Protein 3NOY (pdb70)

Radius of gyration: 41.85 Å; Cα contacts (8 Å, |Δi|>4): 3069; chains: 4; bounding box: 72×121×104 Å

Sequence (1401 aa):
MIQKRKTRQIRVGNVKIGGDAPIVVQSMTSTKTHDVEATLNQIKRLYEAGCEIVRVAVPHKEDVEALEEIVKKSPMPVIADIHFAPSYAFLSMEKGVHGIRINPGNIGKEEIVREIVEEAKRRGVAVRIGVNSGSLEKDLLEKYGYPSAEALAESALRWSEKFEKWGFTNYKVSIKGSDVLQNVRANLIFAERTDVPLHIGITEAGMGTKGIIKSSVGIGILLYMGIGDTVRVSLTDDPVVEVETAYEILKSLGLRRRGVEIVACPTCGRIEVDLPKVVKEVQEKLSGVKTPLKVAVMGCVVNAIGEAREADIGLACGRGFAWLFKHGKPIKKVDESEMVDELLKEIQNMIQKRKTRQIRVGNVKIGGDAPIVVQSMTSTKTHDVEATLNQIKRLYEAGCEIVRVAVPHKEDVEALEEIVKKSPMPVIADIHFAPSYAFLSMEKGVHGIRINPGNIGKEEIVREIVEEAKRRGVAVRIGVNSGSLEKDLLEKYGYPSAEALAESALRWSEKFEKWGFTNYKVSIKGSDVLQNVRANLIFAERTDVPLHIGITEAGMGTKGIIKSSVGIGILLYMGIGDTVRVSLTDDPVVEVETAYEILKSLGLRRRGVEIVACPTCGRIEVDLPKVVKEVQEKLSGVKTPLKVAVMGCVVNAIGEAREADIGLACGRGFAWLFKHGKPIKKVDESEMVDELLKEIQNMEMIQKRKTRQIRVGNVKIGGDAPIVVQSMTSTKTHDVEATLNQIKRLYEAGCEIVRVAVPHKEDVEALEEIVKKSPMPVIADIHFAPSYAFLSMEKGVHGIRINPGNIGKEEIVREIVEEAKRRGVAVRIGVNSGSLEKDLLEKYGYPSAEALAESALRWSEKFEKWGFTNYKVSIKGSDVLQNVRANLIFAERTDVPLHIGITEAGMGTKGIIKSSVGIGILLYMGIGDTVRVSLTDDPVVEVETAYEILKSLGLRRRGVEIVACPTCGRIEVDLPKVVKEVQEKLSGVKTPLKVAVMGCVVNAIGEAREADIGLACGRGFAWLFKHGKPIKKVDESEMVDELLKEIQNMEIQKRKTRQIRVGNVKIGGDAPIVVQSMTSTKTHDVEATLNQIKRLYEAGCEIVRVAVPHKEDVEALEEIVKKSPMPVIADIHFAPSYAFLSMEKGVHGIRINPGNIGKEEIVREIVEEAKRRGVAVRIGVNSGSLEKDLLEKYGYPSAEALAESALRWSEKFEKWGFTNYKVSIKGSDVLQNVRANLIFAERTDVPLHIGITEAGMGTKGIIKSSVGIGILLYMGIGDTVRVSLTDDPVVEVETAYEILKSLGLRRRGVEIVACPTCGRIEVDLPKVVKEVQEKLSGVKTPLKVAVMGCVVNAIGEAREADIGLACGRGFAWLFKHGKPIKKVDESEMVDELLKEIQNME

InterPro domains:
  IPR004588 4-hydroxy-3-methylbut-2-en-1-yl diphosphate synthase, bacterial-type [MF_00159] (2-352)
  IPR004588 4-hydroxy-3-methylbut-2-en-1-yl diphosphate synthase, bacterial-type [PTHR30454] (2-248)
  IPR004588 4-hydroxy-3-methylbut-2-en-1-yl diphosphate synthase, bacterial-type [TIGR00612] (4-348)
  IPR011005 Dihydropteroate synthase-like superfamily [G3DSA:3.20.20.20] (1-256)
  IPR016425 4-hydroxy-3-methylbut-2-en-1-yl diphosphate synthase, bacterial [PIRSF004640] (2-353)
  IPR036849 Enolase-like, C-terminal domain superfamily [SSF51604] (17-133)
  IPR045854 Nitrite and sulphite reductase 4Fe-4S domain-like superfamily [G3DSA:3.30.413.10] (257-357)
  IPR045854 Nitrite and sulphite reductase 4Fe-4S domain-like superfamily [SSF56014] (261-347)
  IPR058578 IspG, TIM-barrel domain [PF04551] (7-246)
  IPR058579 IspG, C-terminal domain [PF26540] (261-348)

Structure (mmCIF, N/CA/C/O backbone):
data_3NOY
#
_entry.id   3NOY
#
_cell.length_a   243.700
_cell.length_b   119.010
_cell.length_c   63.820
_cell.angle_alpha   90.00
_cell.angle_beta   95.48
_cell.angle_gamma   90.00
#
_symmetry.space_group_name_H-M   'C 1 2 1'
#
loop_
_entity.id
_entity.type
_entity.pdbx_description
1 polymer '4-hydroxy-3-methylbut-2-en-1-yl diphosphate synthase'
2 non-polymer 'IRON/SULFUR CLUSTER'
3 water water
#
loop_
_atom_site.group_PDB
_atom_site.id
_atom_site.type_symbol
_atom_site.label_atom_id
_atom_site.label_alt_id
_atom_site.label_comp_id
_atom_site.label_asym_id
_atom_site.label_entity_id
_atom_site.label_seq_id
_atom_site.pdbx_PDB_ins_code
_atom_site.Cartn_x
_atom_site.Cartn_y
_atom_site.Cartn_z
_atom_site.occupancy
_atom_site.B_iso_or_equiv
_atom_site.auth_seq_id
_atom_site.auth_comp_id
_atom_site.auth_asym_id
_atom_site.auth_atom_id
_atom_site.pdbx_PDB_model_num
ATOM 1 N N . MET A 1 10 ? -34.427 14.691 44.783 1.00 38.98 1 MET A N 1
ATOM 2 C CA . MET A 1 10 ? -34.897 15.814 45.650 1.00 38.95 1 MET A CA 1
ATOM 3 C C . MET A 1 10 ? -36.282 16.319 45.229 1.00 38.60 1 MET A C 1
ATOM 4 O O . MET A 1 10 ? -37.063 16.782 46.069 1.00 38.67 1 MET A O 1
ATOM 9 N N . ILE A 1 11 ? -36.574 16.237 43.931 1.00 38.00 2 ILE A N 1
ATOM 10 C CA . ILE A 1 11 ? -37.865 16.677 43.398 1.00 37.39 2 ILE A CA 1
ATOM 11 C C . ILE A 1 11 ? -38.923 15.568 43.476 1.00 37.04 2 ILE A C 1
ATOM 12 O O . ILE A 1 11 ? -38.674 14.421 43.094 1.00 36.96 2 ILE A O 1
ATOM 17 N N . GLN A 1 12 ? -40.097 15.937 43.982 1.00 36.55 3 GLN A N 1
ATOM 18 C CA . GLN A 1 12 ? -41.263 15.059 44.048 1.00 36.15 3 GLN A CA 1
ATOM 19 C C . GLN A 1 12 ? -42.051 15.179 42.739 1.00 35.36 3 GLN A C 1
ATOM 20 O O . GLN A 1 12 ? -42.957 16.014 42.625 1.00 35.30 3 GLN A O 1
ATOM 26 N N . LYS A 1 13 ? -41.699 14.348 41.758 1.00 34.28 4 LYS A N 1
ATOM 27 C CA . LYS A 1 13 ? -42.317 14.382 40.431 1.00 33.35 4 LYS A CA 1
ATOM 28 C C . LYS A 1 13 ? -43.835 14.189 40.477 1.00 32.56 4 LYS A C 1
ATOM 29 O O . LYS A 1 13 ? -44.349 13.430 41.300 1.00 32.53 4 LYS A O 1
ATOM 35 N N . ARG A 1 14 ? -44.544 14.882 39.589 1.00 31.57 5 ARG A N 1
ATOM 36 C CA . ARG A 1 14 ? -45.996 14.767 39.493 1.00 30.70 5 ARG A CA 1
ATOM 37 C C . ARG A 1 14 ? -46.361 13.436 38.845 1.00 30.27 5 ARG A C 1
ATOM 38 O O . ARG A 1 14 ? -45.813 13.082 37.798 1.00 30.21 5 ARG A O 1
ATOM 46 N N . LYS A 1 15 ? -47.271 12.693 39.471 1.00 29.78 6 LYS A N 1
ATOM 47 C CA . LYS A 1 15 ? -47.763 11.456 38.871 1.00 29.42 6 LYS A CA 1
ATOM 48 C C . LYS A 1 15 ? -48.570 11.770 37.615 1.00 28.81 6 LYS A C 1
ATOM 49 O O . LYS A 1 15 ? -49.465 12.621 37.623 1.00 28.71 6 LYS A O 1
ATOM 55 N N . THR A 1 16 ? -48.236 11.075 36.537 1.00 28.14 7 THR A N 1
ATOM 56 C CA . THR A 1 16 ? -48.791 11.369 35.229 1.00 27.62 7 THR A CA 1
ATOM 57 C C . THR A 1 16 ? -48.997 10.068 34.461 1.00 27.23 7 THR A C 1
ATOM 58 O O . THR A 1 16 ? -48.177 9.154 34.558 1.00 27.24 7 THR A O 1
ATOM 62 N N . ARG A 1 17 ? -50.108 9.976 33.728 1.00 26.76 8 ARG A N 1
ATOM 63 C CA . ARG A 1 17 ? -50.345 8.853 32.820 1.00 26.39 8 ARG A CA 1
ATOM 64 C C . ARG A 1 17 ? -49.336 8.919 31.678 1.00 26.02 8 ARG A C 1
ATOM 65 O O . ARG A 1 17 ? -48.975 10.007 31.233 1.00 25.89 8 ARG A O 1
ATOM 73 N N . GLN A 1 18 ? -48.873 7.762 31.214 1.00 25.76 9 GLN A N 1
ATOM 74 C CA . GLN A 1 18 ? -47.903 7.733 30.126 1.00 25.53 9 GLN A CA 1
ATOM 75 C C . GLN A 1 18 ? -48.586 7.701 28.765 1.00 25.43 9 GLN A C 1
ATOM 76 O O . GLN A 1 18 ? -49.553 6.970 28.563 1.00 25.27 9 GLN A O 1
ATOM 82 N N . ILE A 1 19 ? -48.077 8.517 27.845 1.00 25.58 10 ILE A N 1
ATOM 83 C CA . ILE A 1 19 ? -48.564 8.551 26.465 1.00 25.68 10 ILE A CA 1
ATOM 84 C C . ILE A 1 19 ? -47.415 8.279 25.497 1.00 26.09 10 ILE A C 1
ATOM 85 O O . ILE A 1 19 ? -46.272 8.099 25.921 1.00 26.13 10 ILE A O 1
ATOM 90 N N . ARG A 1 20 ? -47.719 8.235 24.203 1.00 26.67 11 ARG A N 1
ATOM 91 C CA . ARG A 1 20 ? -46.705 7.950 23.192 1.00 27.21 11 ARG A CA 1
ATOM 92 C C . ARG A 1 20 ? -46.827 8.833 21.958 1.00 27.02 11 ARG A C 1
ATOM 93 O O . ARG A 1 20 ? -47.914 8.990 21.395 1.00 27.05 11 ARG A O 1
ATOM 101 N N . VAL A 1 21 ? -45.702 9.424 21.565 1.00 26.88 12 VAL A N 1
ATOM 102 C CA . VAL A 1 21 ? -45.572 10.077 20.268 1.00 26.77 12 VAL A CA 1
ATOM 103 C C . VAL A 1 21 ? -44.530 9.299 19.470 1.00 26.73 12 VAL A C 1
ATOM 104 O O . VAL A 1 21 ? -43.322 9.455 19.684 1.00 26.73 12 VAL A O 1
ATOM 108 N N . GLY A 1 22 ? -45.008 8.452 18.564 1.00 26.66 13 GLY A N 1
ATOM 109 C CA . GLY A 1 22 ? -44.141 7.551 17.816 1.00 26.66 13 GLY A CA 1
ATOM 110 C C . GLY A 1 22 ? -43.397 6.623 18.757 1.00 26.64 13 GLY A C 1
ATOM 111 O O . GLY A 1 22 ? -44.010 5.895 19.535 1.00 26.86 13 GLY A O 1
ATOM 112 N N . ASN A 1 23 ? -42.071 6.675 18.696 1.00 26.54 14 ASN A N 1
ATOM 113 C CA . ASN A 1 23 ? -41.198 5.841 19.523 1.00 26.45 14 ASN A CA 1
ATOM 114 C C . ASN A 1 23 ? -40.919 6.416 20.917 1.00 26.11 14 ASN A C 1
ATOM 115 O O . ASN A 1 23 ? -40.319 5.745 21.762 1.00 26.24 14 ASN A O 1
ATOM 120 N N . VAL A 1 24 ? -41.363 7.648 21.158 1.00 25.55 15 VAL A N 1
ATOM 121 C CA . VAL A 1 24 ? -40.971 8.385 22.358 1.00 24.99 15 VAL A CA 1
ATOM 122 C C . VAL A 1 24 ? -42.043 8.363 23.447 1.00 24.70 15 VAL A C 1
ATOM 123 O O . VAL A 1 24 ? -43.189 8.759 23.225 1.00 24.56 15 VAL A O 1
ATOM 127 N N . LYS A 1 25 ? -41.649 7.886 24.625 1.00 24.39 16 LYS A N 1
ATOM 128 C CA . LYS A 1 25 ? -42.525 7.858 25.790 1.00 24.03 16 LYS A CA 1
ATOM 129 C C . LYS A 1 25 ? -42.565 9.231 26.445 1.00 23.61 16 LYS A C 1
ATOM 130 O O . LYS A 1 25 ? -41.537 9.902 26.567 1.00 23.43 16 LYS A O 1
ATOM 136 N N . ILE A 1 26 ? -43.763 9.641 26.852 1.00 23.27 17 ILE A N 1
ATOM 137 C CA . ILE A 1 26 ? -43.967 10.903 27.554 1.00 23.01 17 ILE A CA 1
ATOM 138 C C . ILE A 1 26 ? -44.841 10.662 28.776 1.00 23.22 17 ILE A C 1
ATOM 139 O O . ILE A 1 26 ? -45.926 10.077 28.674 1.00 23.18 17 ILE A O 1
ATOM 144 N N . GLY A 1 27 ? -44.356 11.109 29.930 1.00 23.42 18 GLY A N 1
ATOM 145 C CA . GLY A 1 27 ? -45.139 11.079 31.155 1.00 23.74 18 GLY A CA 1
ATOM 146 C C . GLY A 1 27 ? -44.830 9.888 32.033 1.00 24.05 18 GLY A C 1
ATOM 147 O O . GLY A 1 27 ? -44.185 8.931 31.599 1.00 24.01 18 GLY A O 1
ATOM 148 N N . GLY A 1 28 ? -45.300 9.963 33.278 1.00 24.37 19 GLY A N 1
ATOM 149 C CA . GLY A 1 28 ? -45.106 8.910 34.268 1.00 24.53 19 GLY A CA 1
ATOM 150 C C . GLY A 1 28 ? -43.656 8.576 34.544 1.00 24.69 19 GLY A C 1
ATOM 151 O O . GLY A 1 28 ? -42.910 9.383 35.104 1.00 24.88 19 GLY A O 1
ATOM 152 N N . ASP A 1 29 ? -43.270 7.379 34.122 1.00 24.75 20 ASP A N 1
ATOM 153 C CA . ASP A 1 29 ? -41.964 6.800 34.403 1.00 24.72 20 ASP A CA 1
ATOM 154 C C . ASP A 1 29 ? -40.872 7.391 33.516 1.00 24.17 20 ASP A C 1
ATOM 155 O O . ASP A 1 29 ? -39.691 7.385 33.877 1.00 24.32 20 ASP A O 1
ATOM 160 N N . ALA A 1 30 ? -41.274 7.892 32.353 1.00 23.32 21 ALA A N 1
ATOM 161 C CA . ALA A 1 30 ? -40.338 8.330 31.325 1.00 22.54 21 ALA A CA 1
ATOM 162 C C . ALA A 1 30 ? -39.574 9.597 31.715 1.00 21.92 21 ALA A C 1
ATOM 163 O O . ALA A 1 30 ? -40.092 10.431 32.457 1.00 21.88 21 ALA A O 1
ATOM 165 N N . PRO A 1 31 ? -38.329 9.738 31.220 1.00 21.36 22 PRO A N 1
ATOM 166 C CA . PRO A 1 31 ? -37.606 10.995 31.374 1.00 20.89 22 PRO A CA 1
ATOM 167 C C . PRO A 1 31 ? -38.371 12.143 30.719 1.00 20.46 22 PRO A C 1
ATOM 168 O O . PRO A 1 31 ? -39.166 11.915 29.800 1.00 20.38 22 PRO A O 1
ATOM 172 N N . ILE A 1 32 ? -38.131 13.361 31.198 1.00 19.84 23 ILE A N 1
ATOM 173 C CA . ILE A 1 32 ? -38.737 14.554 30.620 1.00 19.21 23 ILE A CA 1
ATOM 174 C C . ILE A 1 32 ? -38.133 14.807 29.236 1.00 18.77 23 ILE A C 1
ATOM 175 O O . ILE A 1 32 ? -36.915 14.866 29.083 1.00 18.70 23 ILE A O 1
ATOM 180 N N . VAL A 1 33 ? -39.001 14.936 28.236 1.00 18.30 24 VAL A N 1
ATOM 181 C CA . VAL A 1 33 ? -38.597 15.004 26.830 1.00 17.76 24 VAL A CA 1
ATOM 182 C C . VAL A 1 33 ? -38.264 16.438 26.393 1.00 17.65 24 VAL A C 1
ATOM 183 O O . VAL A 1 33 ? -38.998 17.383 26.716 1.00 17.52 24 VAL A O 1
ATOM 187 N N . VAL A 1 34 ? -37.157 16.595 25.666 1.00 17.42 25 VAL A N 1
ATOM 188 C CA . VAL A 1 34 ? -36.801 17.891 25.087 1.00 17.49 25 VAL A CA 1
ATOM 189 C C . VAL A 1 34 ? -37.358 18.012 23.671 1.00 17.72 25 VAL A C 1
ATOM 190 O O . VAL A 1 34 ? -37.109 17.155 22.819 1.00 17.85 25 VAL A O 1
ATOM 194 N N . GLN A 1 35 ? -38.113 19.086 23.442 1.00 17.93 26 GLN A N 1
ATOM 195 C CA . GLN A 1 35 ? -38.764 19.352 22.163 1.00 18.26 26 GLN A CA 1
ATOM 196 C C . GLN A 1 35 ? -38.240 20.636 21.531 1.00 18.31 26 GLN A C 1
ATOM 197 O O . GLN A 1 35 ? -37.689 21.499 22.220 1.00 18.43 26 GLN A O 1
ATOM 203 N N . SER A 1 36 ? -38.422 20.755 20.220 1.00 18.36 27 SER A N 1
ATOM 204 C CA . SER A 1 36 ? -38.119 21.986 19.506 1.00 18.56 27 SER A CA 1
ATOM 205 C C . SER A 1 36 ? -39.036 22.188 18.301 1.00 18.82 27 SER A C 1
ATOM 206 O O . SER A 1 36 ? -39.801 21.298 17.927 1.00 18.76 27 SER A O 1
ATOM 209 N N . MET A 1 37 ? -38.957 23.376 17.710 1.00 19.23 28 MET A N 1
ATOM 210 C CA . MET A 1 37 ? -39.738 23.712 16.536 1.00 19.68 28 MET A CA 1
ATOM 211 C C . MET A 1 37 ? -38.819 24.116 15.394 1.00 19.95 28 MET A C 1
ATOM 212 O O . MET A 1 37 ? -37.807 24.791 15.596 1.00 19.97 28 MET A O 1
ATOM 217 N N . THR A 1 38 ? -39.193 23.700 14.190 1.00 20.30 29 THR A N 1
ATOM 218 C CA . THR A 1 38 ? -38.441 24.007 12.987 1.00 20.52 29 THR A CA 1
ATOM 219 C C . THR A 1 38 ? -38.673 25.484 12.611 1.00 20.67 29 THR A C 1
ATOM 220 O O . THR A 1 38 ? -39.792 25.993 12.726 1.00 20.66 29 THR A O 1
ATOM 224 N N . SER A 1 39 ? -37.609 26.176 12.209 1.00 20.90 30 SER A N 1
ATOM 225 C CA . SER A 1 39 ? -37.699 27.607 11.881 1.00 21.17 30 SER A CA 1
ATOM 226 C C . SER A 1 39 ? -37.730 27.851 10.374 1.00 21.49 30 SER A C 1
ATOM 227 O O . SER A 1 39 ? -38.100 28.931 9.917 1.00 21.60 30 SER A O 1
ATOM 230 N N . THR A 1 40 ? -37.331 26.833 9.619 1.00 21.91 31 THR A N 1
ATOM 231 C CA . THR A 1 40 ? -37.354 26.852 8.163 1.00 22.25 31 THR A CA 1
ATOM 232 C C . THR A 1 40 ? -38.788 26.776 7.647 1.00 22.67 31 THR A C 1
ATOM 233 O O . THR A 1 40 ? -39.714 26.479 8.406 1.00 22.83 31 THR A O 1
ATOM 237 N N . LYS A 1 41 ? -38.963 27.059 6.358 1.00 23.17 32 LYS A N 1
ATOM 238 C CA . LYS A 1 41 ? -40.230 26.824 5.674 1.00 23.62 32 LYS A CA 1
ATOM 239 C C . LYS A 1 41 ? -40.408 25.324 5.474 1.00 23.71 32 LYS A C 1
ATOM 240 O O . LYS A 1 41 ? -39.545 24.663 4.890 1.00 23.67 32 LYS A O 1
ATOM 246 N N . THR A 1 42 ? -41.523 24.792 5.966 1.00 23.93 33 THR A N 1
ATOM 247 C CA . THR A 1 42 ? -41.797 23.355 5.902 1.00 24.26 33 THR A CA 1
ATOM 248 C C . THR A 1 42 ? -41.835 22.815 4.470 1.00 24.64 33 THR A C 1
ATOM 249 O O . THR A 1 42 ? -41.322 21.724 4.212 1.00 24.63 33 THR A O 1
ATOM 253 N N . HIS A 1 43 ? -42.421 23.582 3.548 1.00 25.20 34 HIS A N 1
ATOM 254 C CA . HIS A 1 43 ? -42.497 23.179 2.135 1.00 25.79 34 HIS A CA 1
ATOM 255 C C . HIS A 1 43 ? -41.118 22.994 1.483 1.00 26.22 34 HIS A C 1
ATOM 256 O O . HIS A 1 43 ? -40.997 22.346 0.441 1.00 26.17 34 HIS A O 1
ATOM 263 N N . ASP A 1 44 ? -40.096 23.574 2.110 1.00 26.83 35 ASP A N 1
ATOM 264 C CA . ASP A 1 44 ? -38.707 23.350 1.733 1.00 27.53 35 ASP A CA 1
ATOM 265 C C . ASP A 1 44 ? -38.201 22.111 2.473 1.00 27.89 35 ASP A C 1
ATOM 266 O O . ASP A 1 44 ? -37.652 22.204 3.576 1.00 27.90 35 ASP A O 1
ATOM 271 N N . VAL A 1 45 ? -38.404 20.954 1.847 1.00 28.38 36 VAL A N 1
ATOM 272 C CA . VAL A 1 45 ? -38.110 19.647 2.443 1.00 28.85 36 VAL A CA 1
ATOM 273 C C . VAL A 1 45 ? -36.655 19.524 2.893 1.00 29.16 36 VAL A C 1
ATOM 274 O O . VAL A 1 45 ? -36.381 19.166 4.042 1.00 29.23 36 VAL A O 1
ATOM 278 N N . GLU A 1 46 ? -35.735 19.844 1.986 1.00 29.40 37 GLU A N 1
ATOM 279 C CA . GLU A 1 46 ? -34.307 19.667 2.223 1.00 29.58 37 GLU A CA 1
ATOM 280 C C . GLU A 1 46 ? -33.734 20.582 3.304 1.00 29.21 37 GLU A C 1
ATOM 281 O O . GLU A 1 46 ? -32.854 20.168 4.053 1.00 29.39 37 GLU A O 1
ATOM 287 N N . ALA A 1 47 ? -34.232 21.812 3.388 1.00 28.66 38 ALA A N 1
ATOM 288 C CA . ALA A 1 47 ? -33.794 22.747 4.426 1.00 28.13 38 ALA A CA 1
ATOM 289 C C . ALA A 1 47 ? -34.304 22.347 5.812 1.00 27.76 38 ALA A C 1
ATOM 290 O O . ALA A 1 47 ? -33.570 22.443 6.800 1.00 27.79 38 ALA A O 1
ATOM 292 N N . THR A 1 48 ? -35.558 21.899 5.870 1.00 27.19 39 THR A N 1
ATOM 293 C CA . THR A 1 48 ? -36.188 21.455 7.114 1.00 26.61 39 THR A CA 1
ATOM 294 C C . THR A 1 48 ? -35.528 20.182 7.655 1.00 26.29 39 THR A C 1
ATOM 295 O O . THR A 1 48 ? -35.191 20.109 8.839 1.00 26.22 39 THR A O 1
ATOM 299 N N . LEU A 1 49 ? -35.338 19.192 6.784 1.00 25.88 40 LEU A N 1
ATOM 300 C CA . LEU A 1 49 ? -34.657 17.949 7.160 1.00 25.63 40 LEU A CA 1
ATOM 301 C C . LEU A 1 49 ? -33.208 18.164 7.592 1.00 25.54 40 LEU A C 1
ATOM 302 O O . LEU A 1 49 ? -32.697 17.424 8.434 1.00 25.57 40 LEU A O 1
ATOM 307 N N . ASN A 1 50 ? -32.553 19.169 7.016 1.00 25.43 41 ASN A N 1
ATOM 308 C CA . ASN A 1 50 ? -31.207 19.546 7.442 1.00 25.50 41 ASN A CA 1
ATOM 309 C C . ASN A 1 50 ? -31.194 20.137 8.852 1.00 25.55 41 ASN A C 1
ATOM 310 O O . ASN A 1 50 ? -30.229 19.952 9.596 1.00 25.60 41 ASN A O 1
ATOM 315 N N . GLN A 1 51 ? -32.272 20.836 9.208 1.00 25.50 42 GLN A N 1
ATOM 316 C CA . GLN A 1 51 ? -32.406 21.432 10.531 1.00 25.52 42 GLN A CA 1
ATOM 317 C C . GLN A 1 51 ? -32.821 20.389 11.567 1.00 25.77 42 GLN A C 1
ATOM 318 O O . GLN A 1 51 ? -32.374 20.435 12.712 1.00 25.70 42 GLN A O 1
ATOM 324 N N . ILE A 1 52 ? -33.678 19.454 11.156 1.00 26.13 43 ILE A N 1
ATOM 325 C CA . ILE A 1 52 ? -34.077 18.326 11.999 1.00 26.55 43 ILE A CA 1
ATOM 326 C C . ILE A 1 52 ? -32.858 17.469 12.358 1.00 27.10 43 ILE A C 1
ATOM 327 O O . ILE A 1 52 ? -32.706 17.046 13.503 1.00 27.02 43 ILE A O 1
ATOM 332 N N . LYS A 1 53 ? -31.987 17.237 11.377 1.00 27.88 44 LYS A N 1
ATOM 333 C CA . LYS A 1 53 ? -30.757 16.476 11.587 1.00 28.64 44 LYS A CA 1
ATOM 334 C C . LYS A 1 53 ? -29.824 17.152 12.601 1.00 28.85 44 LYS A C 1
ATOM 335 O O . LYS A 1 53 ? -29.234 16.477 13.449 1.00 28.94 44 LYS A O 1
ATOM 341 N N . ARG A 1 54 ? -29.701 18.477 12.510 1.00 29.03 45 ARG A N 1
ATOM 342 C CA . ARG A 1 54 ? -28.938 19.263 13.482 1.00 29.21 45 ARG A CA 1
ATOM 343 C C . ARG A 1 54 ? -29.588 19.202 14.865 1.00 29.15 45 ARG A C 1
ATOM 344 O O . ARG A 1 54 ? -28.898 19.090 15.881 1.00 29.09 45 ARG A O 1
ATOM 352 N N . LEU A 1 55 ? -30.917 19.278 14.888 1.00 29.05 46 LEU A N 1
ATOM 353 C CA . LEU A 1 55 ? -31.681 19.164 16.123 1.00 29.06 46 LEU A CA 1
ATOM 354 C C . LEU A 1 55 ? -31.481 17.794 16.775 1.00 29.15 46 LEU A C 1
ATOM 355 O O . LEU A 1 55 ? -31.299 17.707 17.988 1.00 29.12 46 LEU A O 1
ATOM 360 N N . TYR A 1 56 ? -31.501 16.737 15.962 1.00 29.23 47 TYR A N 1
ATOM 361 C CA . TYR A 1 56 ? -31.266 15.376 16.441 1.00 29.36 47 TYR A CA 1
ATOM 362 C C . TYR A 1 56 ? -29.867 15.242 17.032 1.00 29.22 47 TYR A C 1
ATOM 363 O O . TYR A 1 56 ? -29.678 14.618 18.080 1.00 29.20 47 TYR A O 1
ATOM 372 N N . GLU A 1 57 ? -28.900 15.845 16.343 1.00 28.99 48 GLU A N 1
ATOM 373 C CA . GLU A 1 57 ? -27.497 15.840 16.741 1.00 28.66 48 GLU A CA 1
ATOM 374 C C . GLU A 1 57 ? -27.299 16.478 18.114 1.00 28.09 48 GLU A C 1
ATOM 375 O O . GLU A 1 57 ? -26.406 16.085 18.861 1.00 28.10 48 GLU A O 1
ATOM 381 N N . ALA A 1 58 ? -28.145 17.456 18.433 1.00 27.31 49 ALA A N 1
ATOM 382 C CA . ALA A 1 58 ? -28.047 18.219 19.674 1.00 26.45 49 ALA A CA 1
ATOM 383 C C . ALA A 1 58 ? -28.928 17.655 20.794 1.00 25.80 49 ALA A C 1
ATOM 384 O O . ALA A 1 58 ? -28.963 18.206 21.898 1.00 25.82 49 ALA A O 1
ATOM 386 N N . GLY A 1 59 ? -29.641 16.569 20.501 1.00 24.88 50 GLY A N 1
ATOM 387 C CA . GLY A 1 59 ? -30.452 15.872 21.497 1.00 23.81 50 GLY A CA 1
ATOM 388 C C . GLY A 1 59 ? -31.940 16.186 21.502 1.00 23.07 50 GLY A C 1
ATOM 389 O O . GLY A 1 59 ? -32.638 15.870 22.474 1.00 23.00 50 GLY A O 1
ATOM 390 N N . CYS A 1 60 ? -32.432 16.806 20.429 1.00 22.22 51 CYS A N 1
ATOM 391 C CA . CYS A 1 60 ? -33.867 17.061 20.279 1.00 21.43 51 CYS A CA 1
ATOM 392 C C . CYS A 1 60 ? -34.586 15.752 19.989 1.00 20.78 51 CYS A C 1
ATOM 393 O O . CYS A 1 60 ? -34.216 15.024 19.067 1.00 20.71 51 CYS A O 1
ATOM 396 N N . GLU A 1 61 ? -35.615 15.464 20.780 1.00 19.93 52 GLU A N 1
ATOM 397 C CA . GLU A 1 61 ? -36.258 14.151 20.755 1.00 19.13 52 GLU A CA 1
ATOM 398 C C . GLU A 1 61 ? -37.557 14.123 19.948 1.00 18.41 52 GLU A C 1
ATOM 399 O O . GLU A 1 61 ? -37.894 13.105 19.345 1.00 18.29 52 GLU A O 1
ATOM 405 N N . ILE A 1 62 ? -38.276 15.244 19.946 1.00 17.65 53 ILE A N 1
ATOM 406 C CA . ILE A 1 62 ? -39.484 15.415 19.140 1.00 16.91 53 ILE A CA 1
ATOM 407 C C . ILE A 1 62 ? -39.438 16.791 18.476 1.00 16.57 53 ILE A C 1
ATOM 408 O O . ILE A 1 62 ? -38.988 17.760 19.092 1.00 16.58 53 ILE A O 1
ATOM 413 N N . VAL A 1 63 ? -39.897 16.873 17.228 1.00 16.23 54 VAL A N 1
ATOM 414 C CA . VAL A 1 63 ? -39.864 18.132 16.475 1.00 15.98 54 VAL A CA 1
ATOM 415 C C . VAL A 1 63 ? -41.245 18.587 16.008 1.00 16.08 54 VAL A C 1
ATOM 416 O O . VAL A 1 63 ? -42.028 17.801 15.480 1.00 16.07 54 VAL A O 1
ATOM 420 N N . ARG A 1 64 ? -41.524 19.868 16.215 1.00 16.35 55 ARG A N 1
ATOM 421 C CA . ARG A 1 64 ? -42.775 20.481 15.801 1.00 16.71 55 ARG A CA 1
ATOM 422 C C . ARG A 1 64 ? -42.580 21.203 14.469 1.00 16.70 55 ARG A C 1
ATOM 423 O O . ARG A 1 64 ? -41.623 21.966 14.289 1.00 16.89 55 ARG A O 1
ATOM 431 N N . VAL A 1 65 ? -43.494 20.955 13.539 1.00 16.48 56 VAL A N 1
ATOM 432 C CA . VAL A 1 65 ? -43.393 21.490 12.190 1.00 16.33 56 VAL A CA 1
ATOM 433 C C . VAL A 1 65 ? -44.646 22.296 11.844 1.00 16.38 56 VAL A C 1
ATOM 434 O O . VAL A 1 65 ? -45.767 21.805 11.985 1.00 16.62 56 VAL A O 1
ATOM 438 N N . ALA A 1 66 ? -44.449 23.542 11.423 1.00 16.44 57 ALA A N 1
ATOM 439 C CA . ALA A 1 66 ? -45.552 24.401 10.999 1.00 16.62 57 ALA A CA 1
ATOM 440 C C . ALA A 1 66 ? -46.093 23.922 9.665 1.00 16.79 57 ALA A C 1
ATOM 441 O O . ALA A 1 66 ? -45.337 23.473 8.800 1.00 16.88 57 ALA A O 1
ATOM 443 N N . VAL A 1 67 ? -47.406 24.019 9.503 1.00 16.90 58 VAL A N 1
ATOM 444 C CA . VAL A 1 67 ? -48.058 23.606 8.268 1.00 17.14 58 VAL A CA 1
ATOM 445 C C . VAL A 1 67 ? -49.200 24.575 7.939 1.00 17.25 58 VAL A C 1
ATOM 446 O O . VAL A 1 67 ? -50.374 24.210 8.006 1.00 17.34 58 VAL A O 1
ATOM 450 N N . PRO A 1 68 ? -48.849 25.830 7.594 1.00 17.44 59 PRO A N 1
ATOM 451 C CA . PRO A 1 68 ? -49.878 26.829 7.318 1.00 17.74 59 PRO A CA 1
ATOM 452 C C . PRO A 1 68 ? -50.520 26.715 5.931 1.00 18.25 59 PRO A C 1
ATOM 453 O O . PRO A 1 68 ? -51.656 27.161 5.752 1.00 18.31 59 PRO A O 1
ATOM 457 N N . HIS A 1 69 ? -49.816 26.124 4.966 1.00 18.98 60 HIS A N 1
ATOM 458 C CA . HIS A 1 69 ? -50.297 26.117 3.578 1.00 19.68 60 HIS A CA 1
ATOM 459 C C . HIS A 1 69 ? -50.258 24.758 2.887 1.00 20.47 60 HIS A C 1
ATOM 460 O O . HIS A 1 69 ? -49.570 23.833 3.328 1.00 20.55 60 HIS A O 1
ATOM 467 N N . LYS A 1 70 ? -51.015 24.672 1.796 1.00 21.51 61 LYS A N 1
ATOM 468 C CA . LYS A 1 70 ? -51.035 23.536 0.871 1.00 22.60 61 LYS A CA 1
ATOM 469 C C . LYS A 1 70 ? -49.664 22.881 0.655 1.00 23.21 61 LYS A C 1
ATOM 470 O O . LYS A 1 70 ? -49.525 21.666 0.812 1.00 23.34 61 LYS A O 1
ATOM 476 N N . GLU A 1 71 ? -48.663 23.690 0.302 1.00 23.88 62 GLU A N 1
ATOM 477 C CA . GLU A 1 71 ? -47.317 23.190 -0.011 1.00 24.58 62 GLU A CA 1
ATOM 478 C C . GLU A 1 71 ? -46.616 22.526 1.184 1.00 24.85 62 GLU A C 1
ATOM 479 O O . GLU A 1 71 ? -45.775 21.639 1.000 1.00 24.86 62 GLU A O 1
ATOM 485 N N . ASP A 1 72 ? -46.956 22.963 2.396 1.00 25.13 63 ASP A N 1
ATOM 486 C CA . ASP A 1 72 ? -46.418 22.361 3.620 1.00 25.58 63 ASP A CA 1
ATOM 487 C C . ASP A 1 72 ? -47.008 20.962 3.865 1.00 25.96 63 ASP A C 1
ATOM 488 O O . ASP A 1 72 ? -46.307 20.058 4.330 1.00 25.87 63 ASP A O 1
ATOM 493 N N . VAL A 1 73 ? -48.290 20.794 3.537 1.00 26.37 64 VAL A N 1
ATOM 494 C CA . VAL A 1 73 ? -48.963 19.493 3.608 1.00 26.73 64 VAL A CA 1
ATOM 495 C C . VAL A 1 73 ? -48.363 18.508 2.599 1.00 27.05 64 VAL A C 1
ATOM 496 O O . VAL A 1 73 ? -48.291 17.303 2.860 1.00 27.08 64 VAL A O 1
ATOM 500 N N . GLU A 1 74 ? -47.933 19.032 1.452 1.00 27.41 65 GLU A N 1
ATOM 501 C CA . GLU A 1 74 ? -47.334 18.225 0.386 1.00 27.70 65 GLU A CA 1
ATOM 502 C C . GLU A 1 74 ? -45.908 17.784 0.721 1.00 27.62 65 GLU A C 1
ATOM 503 O O . GLU A 1 74 ? -45.371 16.867 0.095 1.00 27.78 65 GLU A O 1
ATOM 509 N N . ALA A 1 75 ? -45.306 18.447 1.706 1.00 27.41 66 ALA A N 1
ATOM 510 C CA . ALA A 1 75 ? -43.941 18.155 2.134 1.00 27.21 66 ALA A CA 1
ATOM 511 C C . ALA A 1 75 ? -43.905 17.175 3.301 1.00 27.05 66 ALA A C 1
ATOM 512 O O . ALA A 1 75 ? -42.888 16.528 3.543 1.00 27.13 66 ALA A O 1
ATOM 514 N N . LEU A 1 76 ? -45.027 17.062 4.006 1.00 26.90 67 LEU A N 1
ATOM 515 C CA . LEU A 1 76 ? -45.095 16.370 5.291 1.00 26.83 67 LEU A CA 1
ATOM 516 C C . LEU A 1 76 ? -44.775 14.875 5.220 1.00 26.94 67 LEU A C 1
ATOM 517 O O . LEU A 1 76 ? -44.110 14.338 6.108 1.00 26.91 67 LEU A O 1
ATOM 522 N N . GLU A 1 77 ? -45.237 14.213 4.161 1.00 27.12 68 GLU A N 1
ATOM 523 C CA . GLU A 1 77 ? -44.977 12.790 3.966 1.00 27.33 68 GLU A CA 1
ATOM 524 C C . GLU A 1 77 ? -43.482 12.485 3.889 1.00 27.41 68 GLU A C 1
ATOM 525 O O . GLU A 1 77 ? -43.007 11.563 4.553 1.00 27.58 68 GLU A O 1
ATOM 531 N N . GLU A 1 78 ? -42.745 13.256 3.089 1.00 27.45 69 GLU A N 1
ATOM 532 C CA . GLU A 1 78 ? -41.302 13.043 2.934 1.00 27.57 69 GLU A CA 1
ATOM 533 C C . GLU A 1 78 ? -40.563 13.335 4.239 1.00 27.53 69 GLU A C 1
ATOM 534 O O . GLU A 1 78 ? -39.598 12.647 4.581 1.00 27.54 69 GLU A O 1
ATOM 540 N N . ILE A 1 79 ? -41.037 14.343 4.968 1.00 27.51 70 ILE A N 1
ATOM 541 C CA . ILE A 1 79 ? -40.438 14.729 6.243 1.00 27.51 70 ILE A CA 1
ATOM 542 C C . ILE A 1 79 ? -40.561 13.629 7.299 1.00 27.67 70 ILE A C 1
ATOM 543 O O . ILE A 1 79 ? -39.572 13.300 7.949 1.00 27.64 70 ILE A O 1
ATOM 548 N N . VAL A 1 80 ? -41.750 13.042 7.448 1.00 27.87 71 VAL A N 1
ATOM 549 C CA . VAL A 1 80 ? -41.946 11.973 8.442 1.00 28.21 71 VAL A CA 1
ATOM 550 C C . VAL A 1 80 ? -41.140 10.710 8.123 1.00 28.24 71 VAL A C 1
ATOM 551 O O . VAL A 1 80 ? -40.634 10.052 9.032 1.00 28.32 71 VAL A O 1
ATOM 555 N N . LYS A 1 81 ? -41.011 10.392 6.837 1.00 28.31 72 LYS A N 1
ATOM 556 C CA . LYS A 1 81 ? -40.291 9.190 6.404 1.00 28.39 72 LYS A CA 1
ATOM 557 C C . LYS A 1 81 ? -38.779 9.312 6.578 1.00 28.18 72 LYS A C 1
ATOM 558 O O . LYS A 1 81 ? -38.092 8.312 6.775 1.00 28.22 72 LYS A O 1
ATOM 564 N N . LYS A 1 82 ? -38.271 10.538 6.510 1.00 27.88 73 LYS A N 1
ATOM 565 C CA . LYS A 1 82 ? -36.835 10.784 6.591 1.00 27.52 73 LYS A CA 1
ATOM 566 C C . LYS A 1 82 ? -36.398 11.455 7.902 1.00 27.04 73 LYS A C 1
ATOM 567 O O . LYS A 1 82 ? -35.208 11.710 8.104 1.00 27.09 73 LYS A O 1
ATOM 573 N N . SER A 1 83 ? -37.358 11.727 8.787 1.00 26.34 74 SER A N 1
ATOM 574 C CA . SER A 1 83 ? -37.069 12.333 10.088 1.00 25.59 74 SER A CA 1
ATOM 575 C C . SER A 1 83 ? -36.630 11.288 11.115 1.00 24.92 74 SER A C 1
ATOM 576 O O . SER A 1 83 ? -37.347 10.315 11.357 1.00 24.86 74 SER A O 1
ATOM 579 N N . PRO A 1 84 ? -35.448 11.493 11.728 1.00 24.22 75 PRO A N 1
ATOM 580 C CA . PRO A 1 84 ? -34.962 10.622 12.802 1.00 23.60 75 PRO A CA 1
ATOM 581 C C . PRO A 1 84 ? -35.714 10.875 14.112 1.00 22.94 75 PRO A C 1
ATOM 582 O O . PRO A 1 84 ? -35.359 10.324 15.156 1.00 22.85 75 PRO A O 1
ATOM 586 N N . MET A 1 85 ? -36.753 11.700 14.027 1.00 22.27 76 MET A N 1
ATOM 587 C CA . MET A 1 85 ? -37.547 12.142 15.165 1.00 21.55 76 MET A CA 1
ATOM 588 C C . MET A 1 85 ? -39.027 12.006 14.843 1.00 20.73 76 MET A C 1
ATOM 589 O O . MET A 1 85 ? -39.413 12.071 13.674 1.00 20.66 76 MET A O 1
ATOM 594 N N . PRO A 1 86 ? -39.869 11.844 15.878 1.00 19.97 77 PRO A N 1
ATOM 595 C CA . PRO A 1 86 ? -41.295 12.043 15.657 1.00 19.40 77 PRO A CA 1
ATOM 596 C C . PRO A 1 86 ? -41.577 13.500 15.300 1.00 18.91 77 PRO A C 1
ATOM 597 O O . PRO A 1 86 ? -40.891 14.405 15.789 1.00 18.75 77 PRO A O 1
ATOM 601 N N . VAL A 1 87 ? -42.572 13.709 14.442 1.00 18.45 78 VAL A N 1
ATOM 602 C CA . VAL A 1 87 ? -42.916 15.033 13.942 1.00 17.99 78 VAL A CA 1
ATOM 603 C C . VAL A 1 87 ? -44.322 15.405 14.399 1.00 18.06 78 VAL A C 1
ATOM 604 O O . VAL A 1 87 ? -45.265 14.623 14.233 1.00 17.98 78 VAL A O 1
ATOM 608 N N . ILE A 1 88 ? -44.446 16.594 14.987 1.00 18.21 79 ILE A N 1
ATOM 609 C CA . ILE A 1 88 ? -45.750 17.179 15.301 1.00 18.46 79 ILE A CA 1
ATOM 610 C C . ILE A 1 88 ? -46.145 18.215 14.243 1.00 18.75 79 ILE A C 1
ATOM 611 O O . ILE A 1 88 ? -45.375 19.125 13.931 1.00 18.64 79 ILE A O 1
ATOM 616 N N . ALA A 1 89 ? -47.337 18.045 13.677 1.00 19.39 80 ALA A N 1
ATOM 617 C CA . ALA A 1 89 ? -47.898 19.031 12.760 1.00 20.10 80 ALA A CA 1
ATOM 618 C C . ALA A 1 89 ? -48.590 20.124 13.563 1.00 20.74 80 ALA A C 1
ATOM 619 O O . ALA A 1 89 ? -49.461 19.842 14.392 1.00 20.66 80 ALA A O 1
ATOM 621 N N . ASP A 1 90 ? -48.182 21.366 13.314 1.00 21.60 81 ASP A N 1
ATOM 622 C CA . ASP A 1 90 ? -48.730 22.535 13.988 1.00 22.71 81 ASP A CA 1
ATOM 623 C C . ASP A 1 90 ? -49.880 23.135 13.161 1.00 23.38 81 ASP A C 1
ATOM 624 O O . ASP A 1 90 ? -49.653 23.720 12.101 1.00 23.46 81 ASP A O 1
ATOM 629 N N . ILE A 1 91 ? -51.109 22.973 13.653 1.00 24.29 82 ILE A N 1
ATOM 630 C CA . ILE A 1 91 ? -52.329 23.393 12.942 1.00 25.22 82 ILE A CA 1
ATOM 631 C C . ILE A 1 91 ? -52.931 24.637 13.601 1.00 26.07 82 ILE A C 1
ATOM 632 O O . ILE A 1 91 ? -52.813 24.809 14.816 1.00 26.17 82 ILE A O 1
ATOM 637 N N . HIS A 1 92 ? -53.579 25.498 12.816 1.00 27.18 83 HIS A N 1
ATOM 638 C CA . HIS A 1 92 ? -54.153 26.723 13.384 1.00 28.26 83 HIS A CA 1
ATOM 639 C C . HIS A 1 92 ? -55.590 27.119 13.020 1.00 28.83 83 HIS A C 1
ATOM 640 O O . HIS A 1 92 ? -56.351 27.528 13.910 1.00 29.13 83 HIS A O 1
ATOM 647 N N . PHE A 1 93 ? -55.971 27.008 11.748 1.00 29.20 84 PHE A N 1
ATOM 648 C CA . PHE A 1 93 ? -57.272 27.558 11.322 1.00 29.54 84 PHE A CA 1
ATOM 649 C C . PHE A 1 93 ? -58.219 26.560 10.658 1.00 29.41 84 PHE A C 1
ATOM 650 O O . PHE A 1 93 ? -59.432 26.605 10.886 1.00 29.48 84 PHE A O 1
ATOM 658 N N . ALA A 1 94 ? -57.667 25.677 9.831 1.00 29.06 85 ALA A N 1
ATOM 659 C CA . ALA A 1 94 ? -58.479 24.717 9.108 1.00 28.64 85 ALA A CA 1
ATOM 660 C C . ALA A 1 94 ? -58.435 23.340 9.767 1.00 28.31 85 ALA A C 1
ATOM 661 O O . ALA A 1 94 ? -57.371 22.718 9.845 1.00 28.40 85 ALA A O 1
ATOM 663 N N . PRO A 1 95 ? -59.595 22.861 10.255 1.00 27.86 86 PRO A N 1
ATOM 664 C CA . PRO A 1 95 ? -59.700 21.499 10.771 1.00 27.41 86 PRO A CA 1
ATOM 665 C C . PRO A 1 95 ? -59.243 20.460 9.748 1.00 26.85 86 PRO A C 1
ATOM 666 O O . PRO A 1 95 ? -58.720 19.413 10.131 1.00 27.03 86 PRO A O 1
ATOM 670 N N . SER A 1 96 ? -59.435 20.759 8.464 1.00 26.01 87 SER A N 1
ATOM 671 C CA . SER A 1 96 ? -59.040 19.861 7.377 1.00 25.20 87 SER A CA 1
ATOM 672 C C . SER A 1 96 ? -57.530 19.607 7.341 1.00 24.54 87 SER A C 1
ATOM 673 O O . SER A 1 96 ? -57.093 18.489 7.051 1.00 24.50 87 SER A O 1
ATOM 676 N N . TYR A 1 97 ? -56.742 20.639 7.645 1.00 23.59 88 TYR A N 1
ATOM 677 C CA . TYR A 1 97 ? -55.283 20.508 7.686 1.00 22.71 88 TYR A CA 1
ATOM 678 C C . TYR A 1 97 ? -54.845 19.488 8.735 1.00 22.38 88 TYR A C 1
ATOM 679 O O . TYR A 1 97 ? -53.874 18.761 8.527 1.00 22.38 88 TYR A O 1
ATOM 688 N N . ALA A 1 98 ? -55.571 19.435 9.850 1.00 21.90 89 ALA A N 1
ATOM 689 C CA . ALA A 1 98 ? -55.347 18.419 10.872 1.00 21.55 89 ALA A CA 1
ATOM 690 C C . ALA A 1 98 ? -55.576 17.018 10.297 1.00 21.28 89 ALA A C 1
ATOM 691 O O . ALA A 1 98 ? -54.746 16.126 10.481 1.00 21.26 89 ALA A O 1
ATOM 693 N N . PHE A 1 99 ? -56.688 16.843 9.583 1.00 20.95 90 PHE A N 1
ATOM 694 C CA . PHE A 1 99 ? -57.014 15.566 8.949 1.00 20.78 90 PHE A CA 1
ATOM 695 C C . PHE A 1 99 ? -55.997 15.186 7.872 1.00 20.96 90 PHE A C 1
ATOM 696 O O . PHE A 1 99 ? -55.522 14.051 7.833 1.00 20.98 90 PHE A O 1
ATOM 704 N N . LEU A 1 100 ? -55.672 16.143 7.005 1.00 21.23 91 LEU A N 1
ATOM 705 C CA . LEU A 1 100 ? -54.712 15.927 5.920 1.00 21.41 91 LEU A CA 1
ATOM 706 C C . LEU A 1 100 ? -53.300 15.639 6.434 1.00 21.57 91 LEU A C 1
ATOM 707 O O . LEU A 1 100 ? -52.579 14.826 5.847 1.00 21.63 91 LEU A O 1
ATOM 712 N N . SER A 1 101 ? -52.916 16.312 7.521 1.00 21.61 92 SER A N 1
ATOM 713 C CA . SER A 1 101 ? -51.611 16.116 8.141 1.00 21.69 92 SER A CA 1
ATOM 714 C C . SER A 1 101 ? -51.481 14.699 8.678 1.00 21.81 92 SER A C 1
ATOM 715 O O . SER A 1 101 ? -50.451 14.050 8.498 1.00 21.78 92 SER A O 1
ATOM 718 N N . MET A 1 102 ? -52.536 14.223 9.332 1.00 22.00 93 MET A N 1
ATOM 719 C CA . MET A 1 102 ? -52.535 12.892 9.930 1.00 22.22 93 MET A CA 1
ATOM 720 C C . MET A 1 102 ? -52.389 11.794 8.874 1.00 22.55 93 MET A C 1
ATOM 721 O O . MET A 1 102 ? -51.679 10.808 9.091 1.00 22.67 93 MET A O 1
ATOM 726 N N . GLU A 1 103 ? -53.048 11.982 7.731 1.00 22.74 94 GLU A N 1
ATOM 727 C CA . GLU A 1 103 ? -52.961 11.047 6.612 1.00 22.97 94 GLU A CA 1
ATOM 728 C C . GLU A 1 103 ? -51.545 10.997 6.024 1.00 22.84 94 GLU A C 1
ATOM 729 O O . GLU A 1 103 ? -51.147 9.996 5.429 1.00 22.89 94 GLU A O 1
ATOM 735 N N . LYS A 1 104 ? -50.791 12.078 6.208 1.00 22.58 95 LYS A N 1
ATOM 736 C CA . LYS A 1 104 ? -49.413 12.175 5.726 1.00 22.28 95 LYS A CA 1
ATOM 737 C C . LYS A 1 104 ? -48.397 11.402 6.578 1.00 21.98 95 LYS A C 1
ATOM 738 O O . LYS A 1 104 ? -47.210 11.364 6.248 1.00 22.04 95 LYS A O 1
ATOM 744 N N . GLY A 1 105 ? -48.863 10.793 7.669 1.00 21.56 96 GLY A N 1
ATOM 745 C CA . GLY A 1 105 ? -48.027 9.922 8.503 1.00 20.85 96 GLY A CA 1
ATOM 746 C C . GLY A 1 105 ? -47.590 10.532 9.820 1.00 20.35 96 GLY A C 1
ATOM 747 O O . GLY A 1 105 ? -46.908 9.889 10.619 1.00 20.42 96 GLY A O 1
ATOM 748 N N . VAL A 1 106 ? -48.003 11.773 10.044 1.00 19.89 97 VAL A N 1
ATOM 749 C CA . VAL A 1 106 ? -47.616 12.559 11.215 1.00 19.39 97 VAL A CA 1
ATOM 750 C C . VAL A 1 106 ? -47.881 11.877 12.568 1.00 19.13 97 VAL A C 1
ATOM 751 O O . VAL A 1 106 ? -48.931 11.269 12.779 1.00 19.21 97 VAL A O 1
ATOM 755 N N . HIS A 1 107 ? -46.905 11.972 13.468 1.00 18.84 98 HIS A N 1
ATOM 756 C CA . HIS A 1 107 ? -46.949 11.281 14.760 1.00 18.48 98 HIS A CA 1
ATOM 757 C C . HIS A 1 107 ? -47.756 12.050 15.794 1.00 18.42 98 HIS A C 1
ATOM 758 O O . HIS A 1 107 ? -48.221 11.477 16.781 1.00 18.38 98 HIS A O 1
ATOM 765 N N . GLY A 1 108 ? -47.912 13.350 15.565 1.00 18.36 99 GLY A N 1
ATOM 766 C CA . GLY A 1 108 ? -48.644 14.209 16.483 1.00 18.24 99 GLY A CA 1
ATOM 767 C C . GLY A 1 108 ? -49.213 15.454 15.832 1.00 18.19 99 GLY A C 1
ATOM 768 O O . GLY A 1 108 ? -48.664 15.980 14.865 1.00 18.08 99 GLY A O 1
ATOM 769 N N . ILE A 1 109 ? -50.335 15.917 16.360 1.00 18.20 100 ILE A N 1
ATOM 770 C CA . ILE A 1 109 ? -50.887 17.197 15.954 1.00 18.37 100 ILE A CA 1
ATOM 771 C C . ILE A 1 109 ? -51.040 18.061 17.190 1.00 18.61 100 ILE A C 1
ATOM 772 O O . ILE A 1 109 ? -51.295 17.549 18.283 1.00 18.53 100 ILE A O 1
ATOM 777 N N . ARG A 1 110 ? -50.840 19.364 17.021 1.00 18.89 101 ARG A N 1
ATOM 778 C CA . ARG A 1 110 ? -51.165 20.299 18.076 1.00 19.31 101 ARG A CA 1
ATOM 779 C C . ARG A 1 110 ? -52.162 21.321 17.566 1.00 19.27 101 ARG A C 1
ATOM 780 O O . ARG A 1 110 ? -51.967 21.946 16.521 1.00 19.17 101 ARG A O 1
ATOM 788 N N . ILE A 1 111 ? -53.260 21.435 18.301 1.00 19.40 102 ILE A N 1
ATOM 789 C CA . ILE A 1 111 ? -54.364 22.299 17.930 1.00 19.55 102 ILE A CA 1
ATOM 790 C C . ILE A 1 111 ? -54.750 23.194 19.099 1.00 19.88 102 ILE A C 1
ATOM 791 O O . ILE A 1 111 ? -54.454 22.890 20.254 1.00 19.96 102 ILE A O 1
ATOM 796 N N . ASN A 1 112 ? -55.391 24.313 18.786 1.00 20.30 103 ASN A N 1
ATOM 797 C CA . ASN A 1 112 ? -56.058 25.113 19.797 1.00 20.70 103 ASN A CA 1
ATOM 798 C C . ASN A 1 112 ? -57.548 24.822 19.683 1.00 20.93 103 ASN A C 1
ATOM 799 O O . ASN A 1 112 ? -58.255 25.509 18.939 1.00 20.66 103 ASN A O 1
ATOM 804 N N . PRO A 1 113 ? -58.033 23.789 20.408 1.00 21.38 104 PRO A N 1
ATOM 805 C CA . PRO A 1 113 ? -59.423 23.349 20.256 1.00 21.85 104 PRO A CA 1
ATOM 806 C C . PRO A 1 113 ? -60.418 24.490 20.451 1.00 22.55 104 PRO A C 1
ATOM 807 O O . PRO A 1 113 ? -61.541 24.420 19.945 1.00 22.57 104 PRO A O 1
ATOM 811 N N . GLY A 1 114 ? -59.981 25.534 21.159 1.00 23.34 105 GLY A N 1
ATOM 812 C CA . GLY A 1 114 ? -60.790 26.719 21.431 1.00 24.53 105 GLY A CA 1
ATOM 813 C C . GLY A 1 114 ? -61.194 27.542 20.221 1.00 25.51 105 GLY A C 1
ATOM 814 O O . GLY A 1 114 ? -62.292 28.092 20.191 1.00 25.67 105 GLY A O 1
ATOM 815 N N . ASN A 1 115 ? -60.317 27.646 19.225 1.00 26.60 106 ASN A N 1
ATOM 816 C CA . ASN A 1 115 ? -60.667 28.374 17.997 1.00 27.77 106 ASN A CA 1
ATOM 817 C C . ASN A 1 115 ? -60.497 27.606 16.680 1.00 28.67 106 ASN A C 1
ATOM 818 O O . ASN A 1 115 ? -60.625 28.191 15.605 1.00 28.80 106 ASN A O 1
ATOM 823 N N . ILE A 1 116 ? -60.246 26.299 16.761 1.00 29.84 107 ILE A N 1
ATOM 824 C CA . ILE A 1 116 ? -60.116 25.471 15.555 1.00 30.93 107 ILE A CA 1
ATOM 825 C C . ILE A 1 116 ? -61.459 25.347 14.821 1.00 31.80 107 ILE A C 1
ATOM 826 O O . ILE A 1 116 ? -61.497 25.199 13.597 1.00 32.05 107 ILE A O 1
ATOM 831 N N . GLY A 1 117 ? -62.551 25.428 15.577 1.00 32.64 108 GLY A N 1
ATOM 832 C CA . GLY A 1 117 ? -63.897 25.388 15.020 1.00 33.64 108 GLY A CA 1
ATOM 833 C C . GLY A 1 117 ? -64.911 25.016 16.082 1.00 34.38 108 GLY A C 1
ATOM 834 O O . GLY A 1 117 ? -64.680 25.238 17.275 1.00 34.45 108 GLY A O 1
ATOM 835 N N . LYS A 1 118 ? -66.038 24.455 15.644 1.00 35.00 109 LYS A N 1
ATOM 836 C CA . LYS A 1 118 ? -67.066 23.950 16.552 1.00 35.47 109 LYS A CA 1
ATOM 837 C C . LYS A 1 118 ? -66.513 22.791 17.374 1.00 35.40 109 LYS A C 1
ATOM 838 O O . LYS A 1 118 ? -65.676 22.023 16.888 1.00 35.46 109 LYS A O 1
ATOM 844 N N . GLU A 1 119 ? -66.993 22.669 18.610 1.00 35.25 110 GLU A N 1
ATOM 845 C CA . GLU A 1 119 ? -66.630 21.569 19.507 1.00 35.03 110 GLU A CA 1
ATOM 846 C C . GLU A 1 119 ? -66.794 20.196 18.850 1.00 34.74 110 GLU A C 1
ATOM 847 O O . GLU A 1 119 ? -65.974 19.301 19.059 1.00 34.80 110 GLU A O 1
ATOM 853 N N . GLU A 1 120 ? -67.853 20.043 18.058 1.00 34.28 111 GLU A N 1
ATOM 854 C CA . GLU A 1 120 ? -68.146 18.782 17.371 1.00 33.85 111 GLU A CA 1
ATOM 855 C C . GLU A 1 120 ? -67.126 18.419 16.283 1.00 33.15 111 GLU A C 1
ATOM 856 O O . GLU A 1 120 ? -66.939 17.239 15.969 1.00 33.07 111 GLU A O 1
ATOM 862 N N . ILE A 1 121 ? -66.467 19.430 15.719 1.00 32.26 112 ILE A N 1
ATOM 863 C CA . ILE A 1 121 ? -65.377 19.202 14.765 1.00 31.37 112 ILE A CA 1
ATOM 864 C C . ILE A 1 121 ? -64.104 18.744 15.495 1.00 30.58 112 ILE A C 1
ATOM 865 O O . ILE A 1 121 ? -63.357 17.900 14.990 1.00 30.46 112 ILE A O 1
ATOM 870 N N . VAL A 1 122 ? -63.882 19.295 16.688 1.00 29.62 113 VAL A N 1
ATOM 871 C CA . VAL A 1 122 ? -62.762 18.902 17.546 1.00 28.75 113 VAL A CA 1
ATOM 872 C C . VAL A 1 122 ? -62.871 17.421 17.909 1.00 28.33 113 VAL A C 1
ATOM 873 O O . VAL A 1 122 ? -61.863 16.709 17.940 1.00 28.17 113 VAL A O 1
ATOM 877 N N . ARG A 1 123 ? -64.100 16.971 18.168 1.00 27.87 114 ARG A N 1
ATOM 878 C CA . ARG A 1 123 ? -64.389 15.565 18.468 1.00 27.51 114 ARG A CA 1
ATOM 879 C C . ARG A 1 123 ? -63.938 14.651 17.329 1.00 26.69 114 ARG A C 1
ATOM 880 O O . ARG A 1 123 ? -63.275 13.642 17.568 1.00 26.62 114 ARG A O 1
ATOM 888 N N . GLU A 1 124 ? -64.286 15.026 16.098 1.00 25.73 115 GLU A N 1
ATOM 889 C CA . GLU A 1 124 ? -63.904 14.265 14.905 1.00 24.86 115 GLU A CA 1
ATOM 890 C C . GLU A 1 124 ? -62.385 14.200 14.710 1.00 23.78 115 GLU A C 1
ATOM 891 O O . GLU A 1 124 ? -61.847 13.140 14.390 1.00 23.52 115 GLU A O 1
ATOM 897 N N . ILE A 1 125 ? -61.707 15.333 14.910 1.00 22.66 116 ILE A N 1
ATOM 898 C CA . ILE A 1 125 ? -60.239 15.400 14.875 1.00 21.53 116 ILE A CA 1
ATOM 899 C C . ILE A 1 125 ? -59.638 14.388 15.859 1.00 21.02 116 ILE A C 1
ATOM 900 O O . ILE A 1 125 ? -58.719 13.635 15.522 1.00 20.79 116 ILE A O 1
ATOM 905 N N . VAL A 1 126 ? -60.194 14.381 17.067 1.00 20.45 117 VAL A N 1
ATOM 906 C CA . VAL A 1 126 ? -59.766 13.518 18.157 1.00 19.95 117 VAL A CA 1
ATOM 907 C C . VAL A 1 126 ? -60.067 12.046 17.859 1.00 19.79 117 VAL A C 1
ATOM 908 O O . VAL A 1 126 ? -59.261 11.161 18.160 1.00 19.68 117 VAL A O 1
ATOM 912 N N . GLU A 1 127 ? -61.223 11.798 17.253 1.00 19.68 118 GLU A N 1
ATOM 913 C CA . GLU A 1 127 ? -61.634 10.448 16.902 1.00 19.67 118 GLU A CA 1
ATOM 914 C C . GLU A 1 127 ? -60.799 9.901 15.742 1.00 19.67 118 GLU A C 1
ATOM 915 O O . GLU A 1 127 ? -60.511 8.698 15.695 1.00 19.59 118 GLU A O 1
ATOM 921 N N . GLU A 1 128 ? -60.399 10.787 14.826 1.00 19.61 119 GLU A N 1
ATOM 922 C CA . GLU A 1 128 ? -59.490 10.422 13.733 1.00 19.67 119 GLU A CA 1
ATOM 923 C C . GLU A 1 128 ? -58.089 10.108 14.258 1.00 19.46 119 GLU A C 1
ATOM 924 O O . GLU A 1 128 ? -57.469 9.128 13.840 1.00 19.57 119 GLU A O 1
ATOM 930 N N . ALA A 1 129 ? -57.611 10.938 15.181 1.00 19.17 120 ALA A N 1
ATOM 931 C CA . ALA A 1 129 ? -56.322 10.737 15.828 1.00 19.06 120 ALA A CA 1
ATOM 932 C C . ALA A 1 129 ? -56.266 9.410 16.585 1.00 19.10 120 ALA A C 1
ATOM 933 O O . ALA A 1 129 ? -55.216 8.767 16.642 1.00 19.06 120 ALA A O 1
ATOM 935 N N . LYS A 1 130 ? -57.400 9.014 17.161 1.00 19.15 121 LYS A N 1
ATOM 936 C CA . LYS A 1 130 ? -57.521 7.754 17.892 1.00 19.19 121 LYS A CA 1
ATOM 937 C C . LYS A 1 130 ? -57.406 6.561 16.944 1.00 19.14 121 LYS A C 1
ATOM 938 O O . LYS A 1 130 ? -56.819 5.535 17.293 1.00 19.02 121 LYS A O 1
ATOM 944 N N . ARG A 1 131 ? -57.960 6.720 15.744 1.00 19.18 122 ARG A N 1
ATOM 945 C CA . ARG A 1 131 ? -57.942 5.681 14.721 1.00 19.23 122 ARG A CA 1
ATOM 946 C C . ARG A 1 131 ? -56.548 5.471 14.135 1.00 19.01 122 ARG A C 1
ATOM 947 O O . ARG A 1 131 ? -56.202 4.355 13.735 1.00 19.22 122 ARG A O 1
ATOM 955 N N . ARG A 1 132 ? -55.753 6.540 14.091 1.00 18.54 123 ARG A N 1
ATOM 956 C CA . ARG A 1 132 ? -54.421 6.486 13.485 1.00 18.08 123 ARG A CA 1
ATOM 957 C C . ARG A 1 132 ? -53.298 6.386 14.511 1.00 17.76 123 ARG A C 1
ATOM 958 O O . ARG A 1 132 ? -52.124 6.294 14.146 1.00 17.98 123 ARG A O 1
ATOM 966 N N . GLY A 1 133 ? -53.659 6.401 15.789 1.00 17.27 124 GLY A N 1
ATOM 967 C CA . GLY A 1 133 ? -52.675 6.376 16.866 1.00 16.86 124 GLY A CA 1
ATOM 968 C C . GLY A 1 133 ? -51.723 7.559 16.839 1.00 16.51 124 GLY A C 1
ATOM 969 O O . GLY A 1 133 ? -50.517 7.397 17.024 1.00 16.46 124 GLY A O 1
ATOM 970 N N . VAL A 1 134 ? -52.271 8.746 16.596 1.00 16.27 125 VAL A N 1
ATOM 971 C CA . VAL A 1 134 ? -51.492 9.984 16.621 1.00 16.24 125 VAL A CA 1
ATOM 972 C C . VAL A 1 134 ? -51.839 10.821 17.854 1.00 16.16 125 VAL A C 1
ATOM 973 O O . VAL A 1 134 ? -53.012 11.063 18.152 1.00 16.32 125 VAL A O 1
ATOM 977 N N . ALA A 1 135 ? -50.802 11.232 18.576 1.00 16.03 126 ALA A N 1
ATOM 978 C CA . ALA A 1 135 ? -50.953 12.030 19.785 1.00 16.08 126 ALA A CA 1
ATOM 979 C C . ALA A 1 135 ? -51.458 13.444 19.480 1.00 16.21 126 ALA A C 1
ATOM 980 O O . ALA A 1 135 ? -51.201 13.987 18.402 1.00 16.31 126 ALA A O 1
ATOM 982 N N . VAL A 1 136 ? -52.183 14.023 20.433 1.00 16.26 127 VAL A N 1
ATOM 983 C CA . VAL A 1 136 ? -52.698 15.379 20.305 1.00 16.40 127 VAL A CA 1
ATOM 984 C C . VAL A 1 136 ? -52.149 16.257 21.422 1.00 16.63 127 VAL A C 1
ATOM 985 O O . VAL A 1 136 ? -52.032 15.818 22.563 1.00 16.73 127 VAL A O 1
ATOM 989 N N . ARG A 1 137 ? -51.802 17.496 21.085 1.00 16.92 128 ARG A N 1
ATOM 990 C CA . ARG A 1 137 ? -51.514 18.498 22.097 1.00 17.08 128 ARG A CA 1
ATOM 991 C C . ARG A 1 137 ? -52.598 19.571 22.105 1.00 16.80 128 ARG A C 1
ATOM 992 O O . ARG A 1 137 ? -52.809 20.268 21.107 1.00 16.73 128 ARG A O 1
ATOM 1000 N N . ILE A 1 138 ? -53.289 19.676 23.237 1.00 16.45 129 ILE A N 1
ATOM 1001 C CA . ILE A 1 138 ? -54.251 20.740 23.476 1.00 16.07 129 ILE A CA 1
ATOM 1002 C C . ILE A 1 138 ? -53.472 21.994 23.862 1.00 15.83 129 ILE A C 1
ATOM 1003 O O . ILE A 1 138 ? -52.810 22.028 24.904 1.00 15.96 129 ILE A O 1
ATOM 1008 N N . GLY A 1 139 ? -53.542 23.014 23.015 1.00 15.29 130 GLY A N 1
ATOM 1009 C CA . GLY A 1 139 ? -52.945 24.299 23.323 1.00 14.69 130 GLY A CA 1
ATOM 1010 C C . GLY A 1 139 ? -54.018 25.247 23.807 1.00 14.42 130 GLY A C 1
ATOM 1011 O O . GLY A 1 139 ? -55.030 25.452 23.133 1.00 14.49 130 GLY A O 1
ATOM 1012 N N . VAL A 1 140 ? -53.815 25.811 24.990 1.00 13.99 131 VAL A N 1
ATOM 1013 C CA . VAL A 1 140 ? -54.723 26.830 25.492 1.00 13.84 131 VAL A CA 1
ATOM 1014 C C . VAL A 1 140 ? -53.942 28.072 25.912 1.00 13.83 131 VAL A C 1
ATOM 1015 O O . VAL A 1 140 ? -52.916 27.983 26.590 1.00 13.88 131 VAL A O 1
ATOM 1019 N N . ASN A 1 141 ? -54.418 29.222 25.447 1.00 13.82 132 ASN A N 1
ATOM 1020 C CA . ASN A 1 141 ? -53.821 30.513 25.761 1.00 14.03 132 ASN A CA 1
ATOM 1021 C C . ASN A 1 141 ? -54.881 31.608 25.657 1.00 13.88 132 ASN A C 1
ATOM 1022 O O . ASN A 1 141 ? -56.001 31.337 25.234 1.00 13.88 132 ASN A O 1
ATOM 1027 N N . SER A 1 142 ? -54.534 32.834 26.033 1.00 13.96 133 SER A N 1
ATOM 1028 C CA . SER A 1 142 ? -55.508 33.931 26.062 1.00 14.14 133 SER A CA 1
ATOM 1029 C C . SER A 1 142 ? -56.321 34.052 24.771 1.00 14.41 133 SER A C 1
ATOM 1030 O O . SER A 1 142 ? -57.533 34.275 24.818 1.00 14.42 133 SER A O 1
ATOM 1033 N N . GLY A 1 143 ? -55.647 33.888 23.633 1.00 14.77 134 GLY A N 1
ATOM 1034 C CA . GLY A 1 143 ? -56.283 33.951 22.319 1.00 15.27 134 GLY A CA 1
ATOM 1035 C C . GLY A 1 143 ? -57.234 32.809 21.992 1.00 15.87 134 GLY A C 1
ATOM 1036 O O . GLY A 1 143 ? -58.046 32.926 21.073 1.00 16.06 134 GLY A O 1
ATOM 1037 N N . SER A 1 144 ? -57.143 31.704 22.732 1.00 16.42 135 SER A N 1
ATOM 1038 C CA . SER A 1 144 ? -58.025 30.550 22.511 1.00 16.98 135 SER A CA 1
ATOM 1039 C C . SER A 1 144 ? -59.116 30.412 23.573 1.00 17.61 135 SER A C 1
ATOM 1040 O O . SER A 1 144 ? -59.935 29.487 23.517 1.00 17.63 135 SER A O 1
ATOM 1043 N N . LEU A 1 145 ? -59.130 31.337 24.530 1.00 18.44 136 LEU A N 1
ATOM 1044 C CA . LEU A 1 145 ? -60.071 31.284 25.642 1.00 19.45 136 LEU A CA 1
ATOM 1045 C C . LEU A 1 145 ? -61.495 31.498 25.151 1.00 20.28 136 LEU A C 1
ATOM 1046 O O . LEU A 1 145 ? -61.783 32.488 24.474 1.00 20.27 136 LEU A O 1
ATOM 1051 N N . GLU A 1 146 ? -62.376 30.562 25.501 1.00 21.40 137 GLU A N 1
ATOM 1052 C CA . GLU A 1 146 ? -63.772 30.580 25.063 1.00 22.46 137 GLU A CA 1
ATOM 1053 C C . GLU A 1 146 ? -64.536 31.781 25.608 1.00 23.24 137 GLU A C 1
ATOM 1054 O O . GLU A 1 146 ? -64.209 32.303 26.679 1.00 23.33 137 GLU A O 1
ATOM 1060 N N . LYS A 1 147 ? -65.559 32.198 24.861 1.00 24.13 138 LYS A N 1
ATOM 1061 C CA . LYS A 1 147 ? -66.408 33.334 25.218 1.00 24.96 138 LYS A CA 1
ATOM 1062 C C . LYS A 1 147 ? -67.053 33.172 26.597 1.00 25.06 138 LYS A C 1
ATOM 1063 O O . LYS A 1 147 ? -67.145 34.134 27.368 1.00 25.13 138 LYS A O 1
ATOM 1069 N N . ASP A 1 148 ? -67.483 31.950 26.899 1.00 25.09 139 ASP A N 1
ATOM 1070 C CA . ASP A 1 148 ? -68.201 31.654 28.139 1.00 24.97 139 ASP A CA 1
ATOM 1071 C C . ASP A 1 148 ? -67.320 31.793 29.386 1.00 24.48 139 ASP A C 1
ATOM 1072 O O . ASP A 1 148 ? -67.807 32.179 30.448 1.00 24.50 139 ASP A O 1
ATOM 1077 N N . LEU A 1 149 ? -66.031 31.489 29.252 1.00 23.85 140 LEU A N 1
ATOM 1078 C CA . LEU A 1 149 ? -65.091 31.617 30.366 1.00 23.25 140 LEU A CA 1
ATOM 1079 C C . LEU A 1 149 ? -64.535 33.032 30.502 1.00 22.96 140 LEU A C 1
ATOM 1080 O O . LEU A 1 149 ? -64.120 33.437 31.587 1.00 22.86 140 LEU A O 1
ATOM 1085 N N . LEU A 1 150 ? -64.522 33.777 29.398 1.00 22.69 141 LEU A N 1
ATOM 1086 C CA . LEU A 1 150 ? -64.145 35.189 29.420 1.00 22.45 141 LEU A CA 1
ATOM 1087 C C . LEU A 1 150 ? -65.178 36.009 30.178 1.00 22.48 141 LEU A C 1
ATOM 1088 O O . LEU A 1 150 ? -64.841 36.992 30.836 1.00 22.24 141 LEU A O 1
ATOM 1093 N N . GLU A 1 151 ? -66.437 35.588 30.083 1.00 22.68 142 GLU A N 1
ATOM 1094 C CA . GLU A 1 151 ? -67.527 36.256 30.780 1.00 22.96 142 GLU A CA 1
ATOM 1095 C C . GLU A 1 151 ? -67.477 35.943 32.273 1.00 22.91 142 GLU A C 1
ATOM 1096 O O . GLU A 1 151 ? -67.766 36.808 33.103 1.00 22.82 142 GLU A O 1
ATOM 1102 N N . LYS A 1 152 ? -67.093 34.710 32.602 1.00 22.90 143 LYS A N 1
ATOM 1103 C CA . LYS A 1 152 ? -67.000 34.264 33.989 1.00 22.91 143 LYS A CA 1
ATOM 1104 C C . LYS A 1 152 ? -65.855 34.944 34.742 1.00 22.92 143 LYS A C 1
ATOM 1105 O O . LYS A 1 152 ? -66.018 35.352 35.895 1.00 23.01 143 LYS A O 1
ATOM 1111 N N . TYR A 1 153 ? -64.705 35.072 34.086 1.00 22.78 144 TYR A N 1
ATOM 1112 C CA . TYR A 1 153 ? -63.510 35.601 34.736 1.00 22.68 144 TYR A CA 1
ATOM 1113 C C . TYR A 1 153 ? -63.211 37.057 34.394 1.00 22.48 144 TYR A C 1
ATOM 1114 O O . TYR A 1 153 ? -62.378 37.689 35.044 1.00 22.47 144 TYR A O 1
ATOM 1123 N N . GLY A 1 154 ? -63.891 37.584 33.378 1.00 22.32 145 GLY A N 1
ATOM 1124 C CA . GLY A 1 154 ? -63.676 38.960 32.926 1.00 21.98 145 GLY A CA 1
ATOM 1125 C C . GLY A 1 154 ? -62.519 39.062 31.949 1.00 21.75 145 GLY A C 1
ATOM 1126 O O . GLY A 1 154 ? -62.668 39.607 30.851 1.00 21.74 145 GLY A O 1
ATOM 1127 N N . TYR A 1 155 ? -61.369 38.523 32.357 1.00 21.33 146 TYR A N 1
ATOM 1128 C CA . TYR A 1 155 ? -60.145 38.540 31.565 1.00 20.88 146 TYR A CA 1
ATOM 1129 C C . TYR A 1 155 ? -59.466 37.157 31.580 1.00 20.42 146 TYR A C 1
ATOM 1130 O O . TYR A 1 155 ? -59.870 36.286 32.351 1.00 20.41 146 TYR A O 1
ATOM 1139 N N . PRO A 1 156 ? -58.439 36.946 30.727 1.00 19.92 147 PRO A N 1
ATOM 1140 C CA . PRO A 1 156 ? -57.767 35.644 30.706 1.00 19.43 147 PRO A CA 1
ATOM 1141 C C . PRO A 1 156 ? -56.827 35.424 31.894 1.00 19.01 147 PRO A C 1
ATOM 1142 O O . PRO A 1 156 ? -55.603 35.467 31.744 1.00 18.91 147 PRO A O 1
ATOM 1146 N N . SER A 1 157 ? -57.411 35.171 33.060 1.00 18.64 148 SER A N 1
ATOM 1147 C CA . SER A 1 157 ? -56.644 34.884 34.269 1.00 18.31 148 SER A CA 1
ATOM 1148 C C . SER A 1 157 ? -56.019 33.489 34.224 1.00 18.15 148 SER A C 1
ATOM 1149 O O . SER A 1 157 ? -56.368 32.667 33.374 1.00 17.82 148 SER A O 1
ATOM 1152 N N . ALA A 1 158 ? -55.090 33.242 35.144 1.00 18.17 149 ALA A N 1
ATOM 1153 C CA . ALA A 1 158 ? -54.492 31.926 35.320 1.00 18.41 149 ALA A CA 1
ATOM 1154 C C . ALA A 1 158 ? -55.568 30.856 35.495 1.00 18.61 149 ALA A C 1
ATOM 1155 O O . ALA A 1 158 ? -55.500 29.788 34.884 1.00 18.65 149 ALA A O 1
ATOM 1157 N N . GLU A 1 159 ? -56.566 31.159 36.321 1.00 18.84 150 GLU A N 1
ATOM 1158 C CA . GLU A 1 159 ? -57.673 30.241 36.569 1.00 19.22 150 GLU A CA 1
ATOM 1159 C C . GLU A 1 159 ? -58.551 30.042 35.334 1.00 19.06 150 GLU A C 1
ATOM 1160 O O . GLU A 1 159 ? -59.029 28.933 35.082 1.00 19.28 150 GLU A O 1
ATOM 1166 N N . ALA A 1 160 ? -58.744 31.109 34.562 1.00 18.79 151 ALA A N 1
ATOM 1167 C CA . ALA A 1 160 ? -59.498 31.041 33.313 1.00 18.49 151 ALA A CA 1
ATOM 1168 C C . ALA A 1 160 ? -58.826 30.117 32.301 1.00 18.37 151 ALA A C 1
ATOM 1169 O O . ALA A 1 160 ? -59.498 29.339 31.619 1.00 18.40 151 ALA A O 1
ATOM 1171 N N . LEU A 1 161 ? -57.500 30.206 32.211 1.00 18.18 152 LEU A N 1
ATOM 1172 C CA . LEU A 1 161 ? -56.725 29.366 31.300 1.00 17.98 152 LEU A CA 1
ATOM 1173 C C . LEU A 1 161 ? -56.718 27.905 31.756 1.00 17.93 152 LEU A C 1
ATOM 1174 O O . LEU A 1 161 ? -56.851 27.000 30.937 1.00 17.83 152 LEU A O 1
ATOM 1179 N N . ALA A 1 162 ? -56.596 27.691 33.066 1.00 18.03 153 ALA A N 1
ATOM 1180 C CA . ALA A 1 162 ? -56.591 26.346 33.656 1.00 18.23 153 ALA A CA 1
ATOM 1181 C C . ALA A 1 162 ? -57.927 25.620 33.492 1.00 18.46 153 ALA A C 1
ATOM 1182 O O . ALA A 1 162 ? -57.960 24.467 33.057 1.00 18.44 153 ALA A O 1
ATOM 1184 N N . GLU A 1 163 ? -59.021 26.299 33.838 1.00 18.71 154 GLU A N 1
ATOM 1185 C CA . GLU A 1 163 ? -60.362 25.735 33.690 1.00 18.92 154 GLU A CA 1
ATOM 1186 C C . GLU A 1 163 ? -60.643 25.348 32.242 1.00 18.74 154 GLU A C 1
ATOM 1187 O O . GLU A 1 163 ? -61.298 24.339 31.985 1.00 18.75 154 GLU A O 1
ATOM 1193 N N . SER A 1 164 ? -60.147 26.159 31.308 1.00 18.55 155 SER A N 1
ATOM 1194 C CA . SER A 1 164 ? -60.261 25.873 29.881 1.00 18.30 155 SER A CA 1
ATOM 1195 C C . SER A 1 164 ? -59.577 24.551 29.548 1.00 18.14 155 SER A C 1
ATOM 1196 O O . SER A 1 164 ? -60.157 23.693 28.882 1.00 17.99 155 SER A O 1
ATOM 1199 N N . ALA A 1 165 ? -58.349 24.396 30.037 1.00 18.12 156 ALA A N 1
ATOM 1200 C CA . ALA A 1 165 ? -57.560 23.190 29.822 1.00 18.18 156 ALA A CA 1
ATOM 1201 C C . ALA A 1 165 ? -58.238 21.969 30.446 1.00 18.35 156 ALA A C 1
ATOM 1202 O O . ALA A 1 165 ? -58.299 20.908 29.827 1.00 18.38 156 ALA A O 1
ATOM 1204 N N . LEU A 1 166 ? -58.743 22.138 31.668 1.00 18.56 157 LEU A N 1
ATOM 1205 C CA . LEU A 1 166 ? -59.537 21.127 32.364 1.00 18.84 157 LEU A CA 1
ATOM 1206 C C . LEU A 1 166 ? -60.787 20.740 31.577 1.00 19.08 157 LEU A C 1
ATOM 1207 O O . LEU A 1 166 ? -61.062 19.555 31.376 1.00 19.00 157 LEU A O 1
ATOM 1212 N N . ARG A 1 167 ? -61.528 21.757 31.139 1.00 19.47 158 ARG A N 1
ATOM 1213 C CA . ARG A 1 167 ? -62.769 21.594 30.390 1.00 19.95 158 ARG A CA 1
ATOM 1214 C C . ARG A 1 167 ? -62.544 20.728 29.153 1.00 19.96 158 ARG A C 1
ATOM 1215 O O . ARG A 1 167 ? -63.256 19.745 28.950 1.00 19.99 158 ARG A O 1
ATOM 1223 N N . TRP A 1 168 ? -61.545 21.083 28.346 1.00 19.98 159 TRP A N 1
ATOM 1224 C CA . TRP A 1 168 ? -61.198 20.303 27.164 1.00 20.15 159 TRP A CA 1
ATOM 1225 C C . TRP A 1 168 ? -60.737 18.901 27.521 1.00 20.69 159 TRP A C 1
ATOM 1226 O O . TRP A 1 168 ? -61.173 17.924 26.910 1.00 20.63 159 TRP A O 1
ATOM 1237 N N . SER A 1 169 ? -59.863 18.810 28.520 1.00 21.39 160 SER A N 1
ATOM 1238 C CA . SER A 1 169 ? -59.343 17.529 28.975 1.00 22.19 160 SER A CA 1
ATOM 1239 C C . SER A 1 169 ? -60.468 16.543 29.317 1.00 22.74 160 SER A C 1
ATOM 1240 O O . SER A 1 169 ? -60.445 15.395 28.864 1.00 22.64 160 SER A O 1
ATOM 1243 N N . GLU A 1 170 ? -61.457 16.996 30.088 1.00 23.47 161 GLU A N 1
ATOM 1244 C CA . GLU A 1 170 ? -62.559 16.118 30.489 1.00 24.29 161 GLU A CA 1
ATOM 1245 C C . GLU A 1 170 ? -63.545 15.836 29.347 1.00 24.47 161 GLU A C 1
ATOM 1246 O O . GLU A 1 170 ? -64.287 14.853 29.398 1.00 24.53 161 GLU A O 1
ATOM 1252 N N . LYS A 1 171 ? -63.531 16.678 28.314 1.00 24.79 162 LYS A N 1
ATOM 1253 C CA . LYS A 1 171 ? -64.268 16.390 27.081 1.00 25.08 162 LYS A CA 1
ATOM 1254 C C . LYS A 1 171 ? -63.596 15.260 26.295 1.00 25.07 162 LYS A C 1
ATOM 1255 O O . LYS A 1 171 ? -64.275 14.370 25.773 1.00 25.16 162 LYS A O 1
ATOM 1261 N N . PHE A 1 172 ? -62.265 15.303 26.226 1.00 24.95 163 PHE A N 1
ATOM 1262 C CA . PHE A 1 172 ? -61.472 14.269 25.564 1.00 24.99 163 PHE A CA 1
ATOM 1263 C C . PHE A 1 172 ? -61.702 12.907 26.220 1.00 25.25 163 PHE A C 1
ATOM 1264 O O . PHE A 1 172 ? -61.842 11.899 25.527 1.00 25.32 163 PHE A O 1
ATOM 1272 N N . GLU A 1 173 ? -61.738 12.896 27.554 1.00 25.57 164 GLU A N 1
ATOM 1273 C CA . GLU A 1 173 ? -61.986 11.688 28.351 1.00 25.85 164 GLU A CA 1
ATOM 1274 C C . GLU A 1 173 ? -63.368 11.112 28.082 1.00 25.87 164 GLU A C 1
ATOM 1275 O O . GLU A 1 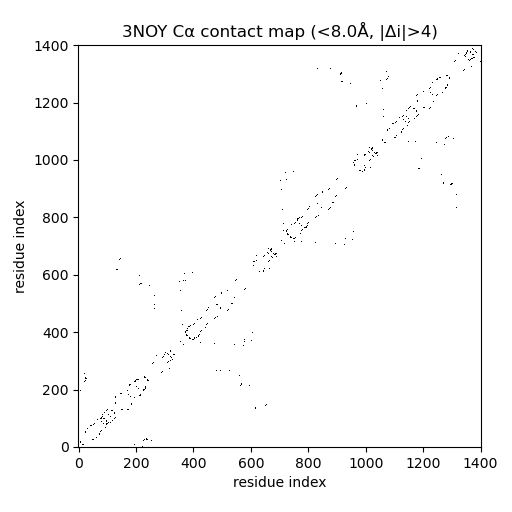173 ? -63.531 9.899 27.930 1.00 25.92 164 GLU A O 1
ATOM 1281 N N . LYS A 1 174 ? -64.357 12.002 28.043 1.00 25.91 165 LYS A N 1
ATOM 1282 C CA . LYS A 1 174 ? -65.737 11.650 27.756 1.00 25.94 165 LYS A CA 1
ATOM 1283 C C . LYS A 1 174 ? -65.839 11.020 26.367 1.00 25.64 165 LYS A C 1
ATOM 1284 O O . LYS A 1 174 ? -66.554 10.035 26.181 1.00 25.60 165 LYS A O 1
ATOM 1290 N N . TRP A 1 175 ? -65.104 11.585 25.408 1.00 25.24 166 TRP A N 1
ATOM 1291 C CA . TRP A 1 175 ? -65.077 11.083 24.031 1.00 24.71 166 TRP A CA 1
ATOM 1292 C C . TRP A 1 175 ? -64.283 9.782 23.883 1.00 24.12 166 TRP A C 1
ATOM 1293 O O . TRP A 1 175 ? -64.235 9.200 22.797 1.00 24.04 166 TRP A O 1
ATOM 1304 N N . GLY A 1 176 ? -63.665 9.340 24.977 1.00 23.36 167 GLY A N 1
ATOM 1305 C CA . GLY A 1 176 ? -62.929 8.079 25.007 1.00 22.51 167 GLY A CA 1
ATOM 1306 C C . GLY A 1 176 ? -61.496 8.172 24.516 1.00 21.84 167 GLY A C 1
ATOM 1307 O O . GLY A 1 176 ? -60.860 7.151 24.232 1.00 21.79 167 GLY A O 1
ATOM 1308 N N . PHE A 1 177 ? -60.984 9.396 24.419 1.00 21.07 168 PHE A N 1
ATOM 1309 C CA . PHE A 1 177 ? -59.626 9.621 23.943 1.00 20.27 168 PHE A CA 1
ATOM 1310 C C . PHE A 1 177 ? -58.695 9.963 25.093 1.00 19.64 168 PHE A C 1
ATOM 1311 O O . PHE A 1 177 ? -59.028 10.768 25.965 1.00 19.59 168 PHE A O 1
ATOM 1319 N N . THR A 1 178 ? -57.511 9.366 25.064 1.00 18.94 169 THR A N 1
ATOM 1320 C CA . THR A 1 178 ? -56.668 9.291 26.245 1.00 18.31 169 THR A CA 1
ATOM 1321 C C . THR A 1 178 ? -55.216 9.672 25.948 1.00 17.77 169 THR A C 1
ATOM 1322 O O . THR A 1 178 ? -54.423 9.898 26.865 1.00 17.68 169 THR A O 1
ATOM 1326 N N . ASN A 1 179 ? -54.897 9.764 24.657 1.00 17.18 170 ASN A N 1
ATOM 1327 C CA . ASN A 1 179 ? -53.532 9.961 24.168 1.00 16.58 170 ASN A CA 1
ATOM 1328 C C . ASN A 1 179 ? -53.234 11.430 23.851 1.00 16.34 170 ASN A C 1
ATOM 1329 O O . ASN A 1 179 ? -52.920 11.792 22.708 1.00 16.12 170 ASN A O 1
ATOM 1334 N N . TYR A 1 180 ? -53.333 12.278 24.871 1.00 16.17 171 TYR A N 1
ATOM 1335 C CA . TYR A 1 180 ? -53.099 13.712 24.693 1.00 15.99 171 TYR A CA 1
ATOM 1336 C C . TYR A 1 180 ? -52.272 14.330 25.816 1.00 16.16 171 TYR A C 1
ATOM 1337 O O . TYR A 1 180 ? -52.198 13.791 26.923 1.00 16.32 171 TYR A O 1
ATOM 1346 N N . LYS A 1 181 ? -51.638 15.458 25.519 1.00 16.35 172 LYS A N 1
ATOM 1347 C CA . LYS A 1 181 ? -51.048 16.298 26.557 1.00 16.70 172 LYS A CA 1
ATOM 1348 C C . LYS A 1 181 ? -51.542 17.723 26.369 1.00 16.84 172 LYS A C 1
ATOM 1349 O O . LYS A 1 181 ? -51.922 18.102 25.263 1.00 16.88 172 LYS A O 1
ATOM 1355 N N . VAL A 1 182 ? -51.576 18.506 27.443 1.00 17.21 173 VAL A N 1
ATOM 1356 C CA . VAL A 1 182 ? -52.001 19.898 27.301 1.00 17.67 173 VAL A CA 1
ATOM 1357 C C . VAL A 1 182 ? -50.849 20.883 27.460 1.00 18.10 173 VAL A C 1
ATOM 1358 O O . VAL A 1 182 ? -49.791 20.551 28.006 1.00 18.20 173 VAL A O 1
ATOM 1362 N N . SER A 1 183 ? -51.074 22.094 26.964 1.00 18.70 174 SER A N 1
ATOM 1363 C CA . SER A 1 183 ? -50.111 23.171 27.049 1.00 19.33 174 SER A CA 1
ATOM 1364 C C . SER A 1 183 ? -50.833 24.464 27.404 1.00 19.86 174 SER A C 1
ATOM 1365 O O . SER A 1 183 ? -51.778 24.864 26.720 1.00 20.02 174 SER A O 1
ATOM 1368 N N . ILE A 1 184 ? -50.395 25.107 28.481 1.00 20.54 175 ILE A N 1
ATOM 1369 C CA . ILE A 1 184 ? -50.978 26.377 28.907 1.00 21.34 175 ILE A CA 1
ATOM 1370 C C . ILE A 1 184 ? -49.939 27.491 28.883 1.00 22.08 175 ILE A C 1
ATOM 1371 O O . ILE A 1 184 ? -48.958 27.462 29.632 1.00 22.10 175 ILE A O 1
ATOM 1376 N N . LYS A 1 185 ? -50.174 28.476 28.021 1.00 23.05 176 LYS A N 1
ATOM 1377 C CA . LYS A 1 185 ? -49.270 29.612 27.884 1.00 24.06 176 LYS A CA 1
ATOM 1378 C C . LYS A 1 185 ? -49.814 30.838 28.617 1.00 24.24 176 LYS A C 1
ATOM 1379 O O . LYS A 1 185 ? -50.711 31.524 28.121 1.00 24.30 176 LYS A O 1
ATOM 1385 N N . GLY A 1 186 ? -49.280 31.087 29.812 1.00 24.41 177 GLY A N 1
ATOM 1386 C CA . GLY A 1 186 ? -49.593 32.295 30.576 1.00 24.49 177 GLY A CA 1
ATOM 1387 C C . GLY A 1 186 ? -48.853 33.501 30.021 1.00 24.53 177 GLY A C 1
ATOM 1388 O O . GLY A 1 186 ? -47.815 33.351 29.364 1.00 24.69 177 GLY A O 1
ATOM 1389 N N . SER A 1 187 ? -49.390 34.693 30.284 1.00 24.26 178 SER A N 1
ATOM 1390 C CA . SER A 1 187 ? -48.839 35.948 29.754 1.00 23.89 178 SER A CA 1
ATOM 1391 C C . SER A 1 187 ? -47.417 36.257 30.248 1.00 23.50 178 SER A C 1
ATOM 1392 O O . SER A 1 187 ? -46.589 36.757 29.482 1.00 23.86 178 SER A O 1
ATOM 1395 N N . ASP A 1 188 ? -47.146 35.971 31.521 1.00 22.58 179 ASP A N 1
ATOM 1396 C CA . ASP A 1 188 ? -45.794 36.077 32.076 1.00 21.53 179 ASP A CA 1
ATOM 1397 C C . ASP A 1 188 ? -45.427 34.800 32.831 1.00 20.77 179 ASP A C 1
ATOM 1398 O O . ASP A 1 188 ? -46.192 33.835 32.812 1.00 20.75 179 ASP A O 1
ATOM 1403 N N . VAL A 1 189 ? -44.267 34.789 33.485 1.00 19.82 180 VAL A N 1
ATOM 1404 C CA . VAL A 1 189 ? -43.803 33.607 34.221 1.00 19.07 180 VAL A CA 1
ATOM 1405 C C . VAL A 1 189 ? -44.793 33.209 35.319 1.00 18.67 180 VAL A C 1
ATOM 1406 O O . VAL A 1 189 ? -45.199 32.050 35.410 1.00 18.55 180 VAL A O 1
ATOM 1410 N N . LEU A 1 190 ? -45.191 34.186 36.131 1.00 18.27 181 LEU A N 1
ATOM 1411 C CA . LEU A 1 190 ? -46.046 33.937 37.284 1.00 17.79 181 LEU A CA 1
ATOM 1412 C C . LEU A 1 190 ? -47.440 33.452 36.902 1.00 17.63 181 LEU A C 1
ATOM 1413 O O . LEU A 1 190 ? -48.016 32.620 37.606 1.00 17.53 181 LEU A O 1
ATOM 1418 N N . GLN A 1 191 ? -47.980 33.960 35.796 1.00 17.52 182 GLN A N 1
ATOM 1419 C CA . GLN A 1 191 ? -49.287 33.503 35.335 1.00 17.63 182 GLN A CA 1
ATOM 1420 C C . GLN A 1 191 ? -49.175 32.135 34.678 1.00 17.58 182 GLN A C 1
ATOM 1421 O O . GLN A 1 191 ? -50.105 31.338 34.749 1.00 17.62 182 GLN A O 1
ATOM 1427 N N . ASN A 1 192 ? -48.031 31.874 34.050 1.00 17.70 183 ASN A N 1
ATOM 1428 C CA . ASN A 1 192 ? -47.759 30.590 33.416 1.00 18.03 183 ASN A CA 1
ATOM 1429 C C . ASN A 1 192 ? -47.624 29.490 34.460 1.00 18.27 183 ASN A C 1
ATOM 1430 O O . ASN A 1 192 ? -48.172 28.395 34.295 1.00 18.26 183 ASN A O 1
ATOM 1435 N N . VAL A 1 193 ? -46.893 29.796 35.532 1.00 18.61 184 VAL A N 1
ATOM 1436 C CA . VAL A 1 193 ? -46.723 28.879 36.654 1.00 19.03 184 VAL A CA 1
ATOM 1437 C C . VAL A 1 193 ? -48.074 28.560 37.296 1.00 19.55 184 VAL A C 1
ATOM 1438 O O . VAL A 1 193 ? -48.432 27.386 37.427 1.00 19.67 184 VAL A O 1
ATOM 1442 N N . ARG A 1 194 ? -48.824 29.599 37.663 1.00 20.04 185 ARG A N 1
ATOM 1443 C CA . ARG A 1 194 ? -50.097 29.417 38.360 1.00 20.79 185 ARG A CA 1
ATOM 1444 C C . ARG A 1 194 ? -51.116 28.645 37.527 1.00 20.86 185 ARG A C 1
ATOM 1445 O O . ARG A 1 194 ? -51.779 27.742 38.043 1.00 20.98 185 ARG A O 1
ATOM 1453 N N . ALA A 1 195 ? -51.231 28.995 36.246 1.00 20.86 186 ALA A N 1
ATOM 1454 C CA . ALA A 1 195 ? -52.184 28.338 35.352 1.00 20.90 186 ALA A CA 1
ATOM 1455 C C . ALA A 1 195 ? -51.922 26.833 35.250 1.00 20.93 186 ALA A C 1
ATOM 1456 O O . ALA A 1 195 ? -52.848 26.026 35.378 1.00 21.06 186 ALA A O 1
ATOM 1458 N N . ASN A 1 196 ? -50.659 26.465 35.045 1.00 20.84 187 ASN A N 1
ATOM 1459 C CA . ASN A 1 196 ? -50.254 25.059 34.987 1.00 20.70 187 ASN A CA 1
ATOM 1460 C C . ASN A 1 196 ? -50.367 24.340 36.330 1.00 20.61 187 ASN A C 1
ATOM 1461 O O . ASN A 1 196 ? -50.679 23.152 36.376 1.00 20.52 187 ASN A O 1
ATOM 1466 N N . LEU A 1 197 ? -50.117 25.073 37.412 1.00 20.56 188 LEU A N 1
ATOM 1467 C CA . LEU A 1 197 ? -50.177 24.522 38.766 1.00 20.42 188 LEU A CA 1
ATOM 1468 C C . LEU A 1 197 ? -51.591 24.096 39.144 1.00 20.16 188 LEU A C 1
ATOM 1469 O O . LEU A 1 197 ? -51.782 23.049 39.755 1.00 20.22 188 LEU A O 1
ATOM 1474 N N . ILE A 1 198 ? -52.575 24.911 38.773 1.00 19.96 189 ILE A N 1
ATOM 1475 C CA . ILE A 1 198 ? -53.983 24.579 38.992 1.00 19.75 189 ILE A CA 1
ATOM 1476 C C . ILE A 1 198 ? -54.398 23.334 38.194 1.00 19.76 189 ILE A C 1
ATOM 1477 O O . ILE A 1 198 ? -55.110 22.469 38.710 1.00 19.75 189 ILE A O 1
ATOM 1482 N N . PHE A 1 199 ? -53.944 23.250 36.945 1.00 19.77 190 PHE A N 1
ATOM 1483 C CA . PHE A 1 199 ? -54.229 22.102 36.093 1.00 19.74 190 PHE A CA 1
ATOM 1484 C C . PHE A 1 199 ? -53.545 20.850 36.640 1.00 20.06 190 PHE A C 1
ATOM 1485 O O . PHE A 1 199 ? -54.189 19.812 36.815 1.00 20.08 190 PHE A O 1
ATOM 1493 N N . ALA A 1 200 ? -52.247 20.970 36.923 1.00 20.39 191 ALA A N 1
ATOM 1494 C CA . ALA A 1 200 ? -51.424 19.861 37.401 1.00 20.85 191 ALA A CA 1
ATOM 1495 C C . ALA A 1 200 ? -52.024 19.145 38.606 1.00 21.32 191 ALA A C 1
ATOM 1496 O O . ALA A 1 200 ? -52.013 17.919 38.667 1.00 21.50 191 ALA A O 1
ATOM 1498 N N . GLU A 1 201 ? -52.550 19.920 39.550 1.00 21.89 192 GLU A N 1
ATOM 1499 C CA . GLU A 1 201 ? -53.051 19.389 40.817 1.00 22.47 192 GLU A CA 1
ATOM 1500 C C . GLU A 1 201 ? -54.409 18.692 40.707 1.00 22.53 192 GLU A C 1
ATOM 1501 O O . GLU A 1 201 ? -54.797 17.939 41.602 1.00 22.57 192 GLU A O 1
ATOM 1507 N N . ARG A 1 202 ? -55.122 18.939 39.612 1.00 22.66 193 ARG A N 1
ATOM 1508 C CA . ARG A 1 202 ? -56.473 18.405 39.432 1.00 22.78 193 ARG A CA 1
ATOM 1509 C C . ARG A 1 202 ? -56.546 17.194 38.504 1.00 22.43 193 ARG A C 1
ATOM 1510 O O . ARG A 1 202 ? -57.592 16.551 38.398 1.00 22.42 193 ARG A O 1
ATOM 1518 N N . THR A 1 203 ? -55.430 16.876 37.853 1.00 22.03 194 THR A N 1
ATOM 1519 C CA . THR A 1 203 ? -55.429 15.897 36.772 1.00 21.58 194 THR A CA 1
ATOM 1520 C C . THR A 1 203 ? -54.114 15.109 36.700 1.00 21.06 194 THR A C 1
ATOM 1521 O O . THR A 1 203 ? -53.142 15.456 37.374 1.00 21.13 194 THR A O 1
ATOM 1525 N N . ASP A 1 204 ? -54.091 14.049 35.891 1.00 20.29 195 ASP A N 1
ATOM 1526 C CA . ASP A 1 204 ? -52.857 13.299 35.643 1.00 19.55 195 ASP A CA 1
ATOM 1527 C C . ASP A 1 204 ? -52.396 13.390 34.175 1.00 18.95 195 ASP A C 1
ATOM 1528 O O . ASP A 1 204 ? -51.549 12.613 33.725 1.00 18.91 195 ASP A O 1
ATOM 1533 N N . VAL A 1 205 ? -52.959 14.350 33.444 1.00 18.16 196 VAL A N 1
ATOM 1534 C CA . VAL A 1 205 ? -52.632 14.561 32.033 1.00 17.41 196 VAL A CA 1
ATOM 1535 C C . VAL A 1 205 ? -51.241 15.189 31.899 1.00 17.01 196 VAL A C 1
ATOM 1536 O O . VAL A 1 205 ? -50.939 16.170 32.585 1.00 17.16 196 VAL A O 1
ATOM 1540 N N . PRO A 1 206 ? -50.386 14.625 31.022 1.00 16.59 197 PRO A N 1
ATOM 1541 C CA . PRO A 1 206 ? -49.035 15.164 30.823 1.00 16.30 197 PRO A CA 1
ATOM 1542 C C . PRO A 1 206 ? -49.049 16.627 30.403 1.00 16.20 197 PRO A C 1
ATOM 1543 O O . PRO A 1 206 ? -49.987 17.072 29.734 1.00 16.14 197 PRO A O 1
ATOM 1547 N N . LEU A 1 207 ? -48.012 17.360 30.798 1.00 16.21 198 LEU A N 1
ATOM 1548 C CA . LEU A 1 207 ? -47.911 18.783 30.499 1.00 16.24 198 LEU A CA 1
ATOM 1549 C C . LEU A 1 207 ? -46.713 19.136 29.631 1.00 16.50 198 LEU A C 1
ATOM 1550 O O . LEU A 1 207 ? -45.595 18.684 29.882 1.00 16.42 198 LEU A O 1
ATOM 1555 N N . HIS A 1 208 ? -46.971 19.937 28.599 1.00 17.00 199 HIS A N 1
ATOM 1556 C CA . HIS A 1 208 ? -45.920 20.588 27.827 1.00 17.37 199 HIS A CA 1
ATOM 1557 C C . HIS A 1 208 ? -45.691 21.949 28.468 1.00 17.76 199 HIS A C 1
ATOM 1558 O O . HIS A 1 208 ? -46.631 22.735 28.612 1.00 17.80 199 HIS A O 1
ATOM 1565 N N . ILE A 1 209 ? -44.456 22.225 28.878 1.00 18.30 200 ILE A N 1
ATOM 1566 C CA . ILE A 1 209 ? -44.161 23.507 29.524 1.00 18.88 200 ILE A CA 1
ATOM 1567 C C . ILE A 1 209 ? -43.143 24.360 28.762 1.00 19.76 200 ILE A C 1
ATOM 1568 O O . ILE A 1 209 ? -42.284 23.841 28.048 1.00 19.58 200 ILE A O 1
ATOM 1573 N N . GLY A 1 210 ? -43.269 25.675 28.913 1.00 21.09 201 GLY A N 1
ATOM 1574 C CA . GLY A 1 210 ? -42.393 26.630 28.241 1.00 22.91 201 GLY A CA 1
ATOM 1575 C C . GLY A 1 210 ? -42.907 28.051 28.355 1.00 24.33 201 GLY A C 1
ATOM 1576 O O . GLY A 1 210 ? -44.043 28.272 28.772 1.00 24.32 201 GLY A O 1
ATOM 1577 N N . ILE A 1 211 ? -42.058 29.011 27.993 1.00 26.10 202 ILE A N 1
ATOM 1578 C CA . ILE A 1 211 ? -42.413 30.432 27.987 1.00 28.09 202 ILE A CA 1
ATOM 1579 C C . ILE A 1 211 ? -42.381 30.944 26.544 1.00 29.86 202 ILE A C 1
ATOM 1580 O O . ILE A 1 211 ? -41.310 31.030 25.930 1.00 29.97 202 ILE A O 1
ATOM 1585 N N . THR A 1 212 ? -43.556 31.283 26.013 1.00 32.11 203 THR A N 1
ATOM 1586 C CA . THR A 1 212 ? -43.725 31.549 24.573 1.00 34.36 203 THR A CA 1
ATOM 1587 C C . THR A 1 212 ? -42.890 32.704 24.021 1.00 35.91 203 THR A C 1
ATOM 1588 O O . THR A 1 212 ? -41.909 32.478 23.310 1.00 36.38 203 THR A O 1
ATOM 1592 N N . GLU A 1 213 ? -43.277 33.935 24.335 1.00 37.58 204 GLU A N 1
ATOM 1593 C CA . GLU A 1 213 ? -42.507 35.099 23.912 1.00 39.22 204 GLU A CA 1
ATOM 1594 C C . GLU A 1 213 ? -41.548 35.509 25.026 1.00 39.88 204 GLU A C 1
ATOM 1595 O O . GLU A 1 213 ? -41.776 36.490 25.742 1.00 40.01 204 GLU A O 1
ATOM 1601 N N . ALA A 1 214 ? -40.477 34.728 25.157 1.00 40.54 205 ALA A N 1
ATOM 1602 C CA . ALA A 1 214 ? -39.501 34.885 26.233 1.00 41.11 205 ALA A CA 1
ATOM 1603 C C . ALA A 1 214 ? -38.573 36.080 26.034 1.00 41.42 205 ALA A C 1
ATOM 1604 O O . ALA A 1 214 ? -38.070 36.651 27.005 1.00 41.54 205 ALA A O 1
ATOM 1606 N N . GLY A 1 215 ? -38.343 36.451 24.777 1.00 41.61 206 GLY A N 1
ATOM 1607 C CA . GLY A 1 215 ? -37.467 37.570 24.458 1.00 41.72 206 GLY A CA 1
ATOM 1608 C C . GLY A 1 215 ? -36.292 37.170 23.589 1.00 41.82 206 GLY A C 1
ATOM 1609 O O . GLY A 1 215 ? -36.297 36.102 22.972 1.00 41.83 206 GLY A O 1
ATOM 1610 N N . MET A 1 216 ? -35.276 38.032 23.566 1.00 41.81 207 MET A N 1
ATOM 1611 C CA . MET A 1 216 ? -34.141 37.901 22.651 1.00 41.66 207 MET A CA 1
ATOM 1612 C C . MET A 1 216 ? -32.843 37.545 23.374 1.00 40.95 207 MET A C 1
ATOM 1613 O O . MET A 1 216 ? -32.546 38.094 24.436 1.00 40.95 207 MET A O 1
ATOM 1618 N N . GLY A 1 217 ? -32.080 36.626 22.781 1.00 40.09 208 GLY A N 1
ATOM 1619 C CA . GLY A 1 217 ? -30.746 36.254 23.262 1.00 38.89 208 GLY A CA 1
ATOM 1620 C C . GLY A 1 217 ? -30.650 35.951 24.745 1.00 37.97 208 GLY A C 1
ATOM 1621 O O . GLY A 1 217 ? -31.321 35.046 25.246 1.00 37.99 208 GLY A O 1
ATOM 1622 N N . THR A 1 218 ? -29.809 36.720 25.436 1.00 36.87 209 THR A N 1
ATOM 1623 C CA . THR A 1 218 ? -29.568 36.566 26.874 1.00 35.73 209 THR A CA 1
ATOM 1624 C C . THR A 1 218 ? -30.858 36.691 27.691 1.00 34.85 209 THR A C 1
ATOM 1625 O O . THR A 1 218 ? -31.163 35.821 28.513 1.00 34.74 209 THR A O 1
ATOM 1629 N N . LYS A 1 219 ? -31.612 37.762 27.444 1.00 33.67 210 LYS A N 1
ATOM 1630 C CA . LYS A 1 219 ? -32.856 38.044 28.170 1.00 32.51 210 LYS A CA 1
ATOM 1631 C C . LYS A 1 219 ? -33.904 36.934 28.032 1.00 31.51 210 LYS A C 1
ATOM 1632 O O . LYS A 1 219 ? -34.549 36.560 29.016 1.00 31.46 210 LYS A O 1
ATOM 1638 N N . GLY A 1 220 ? -34.063 36.412 26.818 1.00 30.28 211 GLY A N 1
ATOM 1639 C CA . GLY A 1 220 ? -34.984 35.303 26.558 1.00 28.84 211 GLY A CA 1
ATOM 1640 C C . GLY A 1 220 ? -34.564 34.022 27.257 1.00 27.79 211 GLY A C 1
ATOM 1641 O O . GLY A 1 220 ? -35.403 33.288 27.790 1.00 27.71 211 GLY A O 1
ATOM 1642 N N . ILE A 1 221 ? -33.257 33.767 27.256 1.00 26.65 212 ILE A N 1
ATOM 1643 C CA . ILE A 1 221 ? -32.667 32.619 27.940 1.00 25.44 212 ILE A CA 1
ATOM 1644 C C . ILE A 1 221 ? -32.906 32.671 29.456 1.00 24.69 212 ILE A C 1
ATOM 1645 O O . ILE A 1 221 ? -33.222 31.651 30.075 1.00 24.47 212 ILE A O 1
ATOM 1650 N N . ILE A 1 222 ? -32.778 33.863 30.039 1.00 23.87 213 ILE A N 1
ATOM 1651 C CA . ILE A 1 222 ? -33.029 34.058 31.471 1.00 23.11 213 ILE A CA 1
ATOM 1652 C C . ILE A 1 222 ? -34.489 33.763 31.811 1.00 22.73 213 ILE A C 1
ATOM 1653 O O . ILE A 1 222 ? -34.775 32.919 32.661 1.00 22.72 213 ILE A O 1
ATOM 1658 N N . LYS A 1 223 ? -35.399 34.450 31.124 1.00 22.27 214 LYS A N 1
ATOM 1659 C CA . LYS A 1 223 ? -36.837 34.305 31.340 1.00 21.97 214 LYS A CA 1
ATOM 1660 C C . LYS A 1 223 ? -37.305 32.854 31.182 1.00 21.54 214 LYS A C 1
ATOM 1661 O O . LYS A 1 223 ? -38.178 32.395 31.919 1.00 21.50 214 LYS A O 1
ATOM 1667 N N . SER A 1 224 ? -36.711 32.141 30.225 1.00 21.01 215 SER A N 1
ATOM 1668 C CA . SER A 1 224 ? -36.992 30.723 30.014 1.00 20.47 215 SER A CA 1
ATOM 1669 C C . SER A 1 224 ? -36.511 29.868 31.182 1.00 20.11 215 SER A C 1
ATOM 1670 O O . SER A 1 224 ? -37.254 29.022 31.682 1.00 20.16 215 SER A O 1
ATOM 1673 N N . SER A 1 225 ? -35.269 30.092 31.607 1.00 19.62 216 SER A N 1
ATOM 1674 C CA . SER A 1 225 ? -34.678 29.348 32.718 1.00 19.29 216 SER A CA 1
ATOM 1675 C C . SER A 1 225 ? -35.487 29.508 33.999 1.00 19.02 216 SER A C 1
ATOM 1676 O O . SER A 1 225 ? -35.738 28.528 34.701 1.00 19.11 216 SER A O 1
ATOM 1679 N N . VAL A 1 226 ? -35.900 30.743 34.284 1.00 18.62 217 VAL A N 1
ATOM 1680 C CA . VAL A 1 226 ? -36.718 31.061 35.453 1.00 18.22 217 VAL A CA 1
ATOM 1681 C C . VAL A 1 226 ? -38.070 30.349 35.390 1.00 18.02 217 VAL A C 1
ATOM 1682 O O . VAL A 1 226 ? -38.456 29.660 36.335 1.00 18.10 217 VAL A O 1
ATOM 1686 N N . GLY A 1 227 ? -38.772 30.509 34.269 1.00 17.64 218 GLY A N 1
ATOM 1687 C CA . GLY A 1 227 ? -40.106 29.944 34.095 1.00 17.24 218 GLY A CA 1
ATOM 1688 C C . GLY A 1 227 ? -40.140 28.427 34.134 1.00 17.01 218 GLY A C 1
ATOM 1689 O O . GLY A 1 227 ? -40.842 27.836 34.959 1.00 17.19 218 GLY A O 1
ATOM 1690 N N . ILE A 1 228 ? -39.377 27.800 33.244 1.00 16.57 219 ILE A N 1
ATOM 1691 C CA . ILE A 1 228 ? -39.330 26.344 33.147 1.00 16.19 219 ILE A CA 1
ATOM 1692 C C . ILE A 1 228 ? -38.737 25.731 34.418 1.00 16.22 219 ILE A C 1
ATOM 1693 O O . ILE A 1 228 ? -39.209 24.696 34.892 1.00 16.44 219 ILE A O 1
ATOM 1698 N N . GLY A 1 229 ? -37.723 26.388 34.978 1.00 16.10 220 GLY A N 1
ATOM 1699 C CA . GLY A 1 229 ? -37.074 25.920 36.202 1.00 15.75 220 GLY A CA 1
ATOM 1700 C C . GLY A 1 229 ? -38.027 25.800 37.374 1.00 15.65 220 GLY A C 1
ATOM 1701 O O . GLY A 1 229 ? -38.022 24.790 38.077 1.00 15.71 220 GLY A O 1
ATOM 1702 N N . ILE A 1 230 ? -38.850 26.828 37.580 1.00 15.53 221 ILE A N 1
ATOM 1703 C CA . ILE A 1 230 ? -39.816 26.840 38.678 1.00 15.42 221 ILE A CA 1
ATOM 1704 C C . ILE A 1 230 ? -40.802 25.674 38.571 1.00 15.72 221 ILE A C 1
ATOM 1705 O O . ILE A 1 230 ? -41.007 24.940 39.547 1.00 15.96 221 ILE A O 1
ATOM 1710 N N . LEU A 1 231 ? -41.393 25.499 37.389 1.00 15.78 222 LEU A N 1
ATOM 1711 C CA . LEU A 1 231 ? -42.337 24.410 37.150 1.00 15.96 222 LEU A CA 1
ATOM 1712 C C . LEU A 1 231 ? -41.672 23.059 37.376 1.00 16.35 222 LEU A C 1
ATOM 1713 O O . LEU A 1 231 ? -42.209 22.208 38.085 1.00 16.45 222 LEU A O 1
ATOM 1718 N N . LEU A 1 232 ? -40.496 22.884 36.776 1.00 16.86 223 LEU A N 1
ATOM 1719 C CA . LEU A 1 232 ? -39.679 21.687 36.947 1.00 17.35 223 LEU A CA 1
ATOM 1720 C C . LEU A 1 232 ? -39.384 21.390 38.419 1.00 17.86 223 LEU A C 1
ATOM 1721 O O . LEU A 1 232 ? -39.499 20.242 38.865 1.00 18.00 223 LEU A O 1
ATOM 1726 N N . TYR A 1 233 ? -39.017 22.427 39.168 1.00 18.38 224 TYR A N 1
ATOM 1727 C CA . TYR A 1 233 ? -38.734 22.297 40.596 1.00 18.91 224 TYR A CA 1
ATOM 1728 C C . TYR A 1 233 ? -39.891 21.642 41.346 1.00 19.19 224 TYR A C 1
ATOM 1729 O O . TYR A 1 233 ? -39.679 20.854 42.271 1.00 19.44 224 TYR A O 1
ATOM 1738 N N . MET A 1 234 ? -41.109 21.975 40.934 1.00 19.38 225 MET A N 1
ATOM 1739 C CA . MET A 1 234 ? -42.314 21.489 41.595 1.00 19.54 225 MET A CA 1
ATOM 1740 C C . MET A 1 234 ? -42.794 20.164 41.014 1.00 19.40 225 MET A C 1
ATOM 1741 O O . MET A 1 234 ? -43.899 19.706 41.318 1.00 19.43 225 MET A O 1
ATOM 1746 N N . GLY A 1 235 ? -41.950 19.554 40.185 1.00 19.20 226 GLY A N 1
ATOM 1747 C CA . GLY A 1 235 ? -42.245 18.260 39.582 1.00 18.94 226 GLY A CA 1
ATOM 1748 C C . GLY A 1 235 ? -43.256 18.329 38.455 1.00 18.77 226 GLY A C 1
ATOM 1749 O O . GLY A 1 235 ? -43.927 17.338 38.166 1.00 19.02 226 GLY A O 1
ATOM 1750 N N . ILE A 1 236 ? -43.354 19.492 37.813 1.00 18.35 227 ILE A N 1
ATOM 1751 C CA . ILE A 1 236 ? -44.331 19.714 36.747 1.00 18.15 227 ILE A CA 1
ATOM 1752 C C . ILE A 1 236 ? -43.657 19.860 35.380 1.00 18.22 227 ILE A C 1
ATOM 1753 O O . ILE A 1 236 ? -42.750 20.683 35.203 1.00 18.30 227 ILE A O 1
ATOM 1758 N N . GLY A 1 237 ? -44.102 19.049 34.421 1.00 18.20 228 GLY A N 1
ATOM 1759 C CA . GLY A 1 237 ? -43.552 19.072 33.067 1.00 18.23 228 GLY A CA 1
ATOM 1760 C C . GLY A 1 237 ? -43.054 17.715 32.606 1.00 18.37 228 GLY A C 1
ATOM 1761 O O . GLY A 1 237 ? -42.105 17.162 33.169 1.00 18.40 228 GLY A O 1
ATOM 1762 N N . ASP A 1 238 ? -43.703 17.185 31.574 1.00 18.46 229 ASP A N 1
ATOM 1763 C CA . ASP A 1 238 ? -43.354 15.890 31.003 1.00 18.62 229 ASP A CA 1
ATOM 1764 C C . ASP A 1 238 ? -42.662 16.080 29.665 1.00 18.55 229 ASP A C 1
ATOM 1765 O O . ASP A 1 238 ? -42.032 15.157 29.139 1.00 18.66 229 ASP A O 1
ATOM 1770 N N . THR A 1 239 ? -42.786 17.286 29.121 1.00 18.41 230 THR A N 1
ATOM 1771 C CA . THR A 1 239 ? -42.056 17.674 27.922 1.00 18.45 230 THR A CA 1
ATOM 1772 C C . THR A 1 239 ? -41.762 19.177 27.941 1.00 18.29 230 THR A C 1
ATOM 1773 O O . THR A 1 239 ? -42.537 19.960 28.498 1.00 18.42 230 THR A O 1
ATOM 1777 N N . VAL A 1 240 ? -40.631 19.568 27.355 1.00 18.12 231 VAL A N 1
ATOM 1778 C CA . VAL A 1 240 ? -40.145 20.947 27.445 1.00 18.03 231 VAL A CA 1
ATOM 1779 C C . VAL A 1 240 ? -39.766 21.508 26.081 1.00 18.23 231 VAL A C 1
ATOM 1780 O O . VAL A 1 240 ? -39.193 20.808 25.242 1.00 18.30 231 VAL A O 1
ATOM 1784 N N . ARG A 1 241 ? -40.095 22.779 25.871 1.00 18.46 232 ARG A N 1
ATOM 1785 C CA . ARG A 1 241 ? -39.535 23.548 24.771 1.00 18.72 232 ARG A CA 1
ATOM 1786 C C . ARG A 1 241 ? -39.197 24.959 25.235 1.00 18.99 232 ARG A C 1
ATOM 1787 O O . ARG A 1 241 ? -40.041 25.660 25.797 1.00 18.87 232 ARG A O 1
ATOM 1795 N N . VAL A 1 242 ? -37.948 25.353 25.011 1.00 19.58 233 VAL A N 1
ATOM 1796 C CA . VAL A 1 242 ? -37.524 26.731 25.190 1.00 20.35 233 VAL A CA 1
ATOM 1797 C C . VAL A 1 242 ? -37.816 27.440 23.878 1.00 21.19 233 VAL A C 1
ATOM 1798 O O . VAL A 1 242 ? -37.392 26.978 22.823 1.00 21.22 233 VAL A O 1
ATOM 1802 N N . SER A 1 243 ? -38.551 28.546 23.941 1.00 22.42 234 SER A N 1
ATOM 1803 C CA . SER A 1 243 ? -38.894 29.294 22.737 1.00 23.82 234 SER A CA 1
ATOM 1804 C C . SER A 1 243 ? -38.070 30.563 22.638 1.00 24.82 234 SER A C 1
ATOM 1805 O O . SER A 1 243 ? -38.377 31.579 23.262 1.00 24.95 234 SER A O 1
ATOM 1808 N N . LEU A 1 244 ? -37.003 30.482 21.856 1.00 26.14 235 LEU A N 1
ATOM 1809 C CA . LEU A 1 244 ? -36.155 31.627 21.597 1.00 27.44 235 LEU A CA 1
ATOM 1810 C C . LEU A 1 244 ? -36.298 32.023 20.142 1.00 28.39 235 LEU A C 1
ATOM 1811 O O . LEU A 1 244 ? -36.498 31.172 19.275 1.00 28.59 235 LEU A O 1
ATOM 1816 N N . THR A 1 245 ? -36.205 33.320 19.877 1.00 29.49 236 THR A N 1
ATOM 1817 C CA . THR A 1 245 ? -36.177 33.818 18.507 1.00 30.54 236 THR A CA 1
ATOM 1818 C C . THR A 1 245 ? -34.730 33.721 17.995 1.00 31.08 236 THR A C 1
ATOM 1819 O O . THR A 1 245 ? -34.087 34.719 17.657 1.00 31.20 236 THR A O 1
ATOM 1823 N N . ASP A 1 246 ? -34.244 32.482 17.949 1.00 31.67 237 ASP A N 1
ATOM 1824 C CA . ASP A 1 246 ? -32.839 32.157 17.717 1.00 32.15 237 ASP A CA 1
ATOM 1825 C C . ASP A 1 246 ? -32.785 30.814 16.981 1.00 32.11 237 ASP A C 1
ATOM 1826 O O . ASP A 1 246 ? -33.827 30.235 16.667 1.00 32.25 237 ASP A O 1
ATOM 1831 N N . ASP A 1 247 ? -31.578 30.329 16.695 1.00 31.94 238 ASP A N 1
ATOM 1832 C CA . ASP A 1 247 ? -31.380 28.987 16.154 1.00 31.69 238 ASP A CA 1
ATOM 1833 C C . ASP A 1 247 ? -32.019 27.950 17.089 1.00 31.26 238 ASP A C 1
ATOM 1834 O O . ASP A 1 247 ? -31.707 27.922 18.280 1.00 31.32 238 ASP A O 1
ATOM 1839 N N . PRO A 1 248 ? -32.936 27.114 16.560 1.00 30.76 239 PRO A N 1
ATOM 1840 C CA . PRO A 1 248 ? -33.624 26.087 17.359 1.00 30.26 239 PRO A CA 1
ATOM 1841 C C . PRO A 1 248 ? -32.699 25.126 18.116 1.00 29.66 239 PRO A C 1
ATOM 1842 O O . PRO A 1 248 ? -33.135 24.495 19.077 1.00 29.57 239 PRO A O 1
ATOM 1846 N N . VAL A 1 249 ? -31.444 25.022 17.683 1.00 29.05 240 VAL A N 1
ATOM 1847 C CA . VAL A 1 249 ? -30.434 24.230 18.390 1.00 28.42 240 VAL A CA 1
ATOM 1848 C C . VAL A 1 249 ? -30.072 24.886 19.728 1.00 28.05 240 VAL A C 1
ATOM 1849 O O . VAL A 1 249 ? -29.899 24.192 20.736 1.00 28.11 240 VAL A O 1
ATOM 1853 N N . VAL A 1 250 ? -29.974 26.217 19.733 1.00 27.45 241 VAL A N 1
ATOM 1854 C CA . VAL A 1 250 ? -29.764 26.976 20.969 1.00 26.94 241 VAL A CA 1
ATOM 1855 C C . VAL A 1 250 ? -30.915 26.716 21.941 1.00 26.73 241 VAL A C 1
ATOM 1856 O O . VAL A 1 250 ? -30.691 26.544 23.143 1.00 26.79 241 VAL A O 1
ATOM 1860 N N . GLU A 1 251 ? -32.136 26.667 21.407 1.00 26.32 242 GLU A N 1
ATOM 1861 C CA . GLU A 1 251 ? -33.333 26.331 22.183 1.00 25.95 242 GLU A CA 1
ATOM 1862 C C . GLU A 1 251 ? -33.228 24.950 22.829 1.00 25.59 242 GLU A C 1
ATOM 1863 O O . GLU A 1 251 ? -33.634 24.764 23.978 1.00 25.66 242 GLU A O 1
ATOM 1869 N N . VAL A 1 252 ? -32.682 23.989 22.086 1.00 25.14 243 VAL A N 1
ATOM 1870 C CA . VAL A 1 252 ? -32.485 22.631 22.593 1.00 24.67 243 VAL A CA 1
ATOM 1871 C C . VAL A 1 252 ? -31.378 22.593 23.641 1.00 24.41 243 VAL A C 1
ATOM 1872 O O . VAL A 1 252 ? -31.531 21.953 24.683 1.00 24.44 243 VAL A O 1
ATOM 1876 N N . GLU A 1 253 ? -30.273 23.284 23.359 1.00 24.06 244 GLU A N 1
ATOM 1877 C CA . GLU A 1 253 ? -29.148 23.386 24.293 1.00 23.65 244 GLU A CA 1
ATOM 1878 C C . GLU A 1 253 ? -29.570 24.047 25.606 1.00 23.22 244 GLU A C 1
ATOM 1879 O O . GLU A 1 253 ? -29.151 23.621 26.683 1.00 23.22 244 GLU A O 1
ATOM 1885 N N . THR A 1 254 ? -30.406 25.078 25.506 1.00 22.70 245 THR A N 1
ATOM 1886 C CA . THR A 1 254 ? -30.901 25.803 26.676 1.00 22.21 245 THR A CA 1
ATOM 1887 C C . THR A 1 254 ? -31.752 24.902 27.562 1.00 21.85 245 THR A C 1
ATOM 1888 O O . THR A 1 254 ? -31.583 24.888 28.784 1.00 21.92 245 THR A O 1
ATOM 1892 N N . ALA A 1 255 ? -32.649 24.142 26.937 1.00 21.37 246 ALA A N 1
ATOM 1893 C CA . ALA A 1 255 ? -33.503 23.194 27.652 1.00 20.98 246 ALA A CA 1
ATOM 1894 C C . ALA A 1 255 ? -32.690 22.166 28.432 1.00 20.76 246 ALA A C 1
ATOM 1895 O O . ALA A 1 255 ? -33.045 21.822 29.560 1.00 20.88 246 ALA A O 1
ATOM 1897 N N . TYR A 1 256 ? -31.601 21.687 27.835 1.00 20.50 247 TYR A N 1
ATOM 1898 C CA . TYR A 1 256 ? -30.752 20.691 28.481 1.00 20.40 247 TYR A CA 1
ATOM 1899 C C . TYR A 1 256 ? -29.984 21.245 29.680 1.00 20.44 247 TYR A C 1
ATOM 1900 O O . TYR A 1 256 ? -29.834 20.552 30.689 1.00 20.44 247 TYR A O 1
ATOM 1909 N N . GLU A 1 257 ? -29.522 22.490 29.581 1.00 20.47 248 GLU A N 1
ATOM 1910 C CA . GLU A 1 257 ? -28.856 23.147 30.710 1.00 20.64 248 GLU A CA 1
ATOM 1911 C C . GLU A 1 257 ? -29.792 23.354 31.900 1.00 20.56 248 GLU A C 1
ATOM 1912 O O . GLU A 1 257 ? -29.376 23.202 33.048 1.00 20.71 248 GLU A O 1
ATOM 1918 N N . ILE A 1 258 ? -31.048 23.704 31.621 1.00 20.42 249 ILE A N 1
ATOM 1919 C CA . ILE A 1 258 ? -32.047 23.894 32.673 1.00 20.26 249 ILE A CA 1
ATOM 1920 C C . ILE A 1 258 ? -32.316 22.577 33.391 1.00 20.43 249 ILE A C 1
ATOM 1921 O O . ILE A 1 258 ? -32.336 22.532 34.623 1.00 20.56 249 ILE A O 1
ATOM 1926 N N . LEU A 1 259 ? -32.513 21.511 32.617 1.00 20.59 250 LEU A N 1
ATOM 1927 C CA . LEU A 1 259 ? -32.783 20.185 33.174 1.00 20.82 250 LEU A CA 1
ATOM 1928 C C . LEU A 1 259 ? -31.576 19.639 33.930 1.00 21.05 250 LEU A C 1
ATOM 1929 O O . LEU A 1 259 ? -31.728 19.006 34.977 1.00 21.17 250 LEU A O 1
ATOM 1934 N N . LYS A 1 260 ? -30.385 19.897 33.393 1.00 21.26 251 LYS A N 1
ATOM 1935 C CA . LYS A 1 260 ? -29.133 19.509 34.032 1.00 21.48 251 LYS A CA 1
ATOM 1936 C C . LYS A 1 260 ? -28.966 20.193 35.386 1.00 21.55 251 LYS A C 1
ATOM 1937 O O . LYS A 1 260 ? -28.502 19.565 36.338 1.00 21.86 251 LYS A O 1
ATOM 1943 N N . SER A 1 261 ? -29.353 21.467 35.468 1.00 21.40 252 SER A N 1
ATOM 1944 C CA . SER A 1 261 ? -29.329 22.220 36.724 1.00 21.47 252 SER A CA 1
ATOM 1945 C C . SER A 1 261 ? -30.011 21.471 37.866 1.00 21.36 252 SER A C 1
ATOM 1946 O O . SER A 1 261 ? -29.537 21.491 39.002 1.00 21.34 252 SER A O 1
ATOM 1949 N N . LEU A 1 262 ? -31.121 20.812 37.549 1.00 21.33 253 LEU A N 1
ATOM 1950 C CA . LEU A 1 262 ? -31.931 20.113 38.540 1.00 21.41 253 LEU A CA 1
ATOM 1951 C C . LEU A 1 262 ? -31.716 18.600 38.480 1.00 21.65 253 LEU A C 1
ATOM 1952 O O . LEU A 1 262 ? -32.446 17.834 39.114 1.00 21.79 253 LEU A O 1
ATOM 1957 N N . GLY A 1 263 ? -30.709 18.184 37.711 1.00 21.87 254 GLY A N 1
ATOM 1958 C CA . GLY A 1 263 ? -30.331 16.778 37.591 1.00 22.23 254 GLY A CA 1
ATOM 1959 C C . GLY A 1 263 ? -31.386 15.870 36.987 1.00 22.62 254 GLY A C 1
ATOM 1960 O O . GLY A 1 263 ? -31.480 14.701 37.361 1.00 22.64 254 GLY A O 1
ATOM 1961 N N . LEU A 1 264 ? -32.171 16.398 36.047 1.00 23.07 255 LEU A N 1
ATOM 1962 C CA . LEU A 1 264 ? -33.268 15.637 35.431 1.00 23.58 255 LEU A CA 1
ATOM 1963 C C . LEU A 1 264 ? -32.901 15.028 34.074 1.00 24.12 255 LEU A C 1
ATOM 1964 O O . LEU A 1 264 ? -33.362 13.937 33.742 1.00 24.28 255 LEU A O 1
ATOM 1969 N N . ARG A 1 265 ? -32.088 15.741 33.295 1.00 24.81 256 ARG A N 1
ATOM 1970 C CA . ARG A 1 265 ? -31.575 15.251 32.006 1.00 25.56 256 ARG A CA 1
ATOM 1971 C C . ARG A 1 265 ? -30.155 15.771 31.777 1.00 26.44 256 ARG A C 1
ATOM 1972 O O . ARG A 1 265 ? -29.697 16.668 32.491 1.00 26.59 256 ARG A O 1
ATOM 1980 N N . ARG A 1 266 ? -29.468 15.207 30.782 1.00 27.42 257 ARG A N 1
ATOM 1981 C CA . ARG A 1 266 ? -28.138 15.678 30.382 1.00 28.40 257 ARG A CA 1
ATOM 1982 C C . ARG A 1 266 ? -27.738 15.192 28.989 1.00 29.01 257 ARG A C 1
ATOM 1983 O O . ARG A 1 266 ? -28.291 14.216 28.475 1.00 29.10 257 ARG A O 1
ATOM 1991 N N . ARG A 1 267 ? -26.779 15.891 28.388 1.00 29.71 258 ARG A N 1
ATOM 1992 C CA . ARG A 1 267 ? -26.188 15.482 27.123 1.00 30.42 258 ARG A CA 1
ATOM 1993 C C . ARG A 1 267 ? -24.738 15.071 27.349 1.00 30.86 258 ARG A C 1
ATOM 1994 O O . ARG A 1 267 ? -23.889 15.901 27.684 1.00 30.89 258 ARG A O 1
ATOM 2002 N N . GLY A 1 268 ? -24.463 13.783 27.175 1.00 31.38 259 GLY A N 1
ATOM 2003 C CA . GLY A 1 268 ? -23.118 13.253 27.374 1.00 32.08 259 GLY A CA 1
ATOM 2004 C C . GLY A 1 268 ? -22.731 13.089 28.834 1.00 32.56 259 GLY A C 1
ATOM 2005 O O . GLY A 1 268 ? -23.578 13.144 29.729 1.00 32.59 259 GLY A O 1
ATOM 2006 N N . VAL A 1 269 ? -21.438 12.887 29.067 1.00 33.01 260 VAL A N 1
ATOM 2007 C CA . VAL A 1 269 ? -20.918 12.642 30.406 1.00 33.33 260 VAL A CA 1
ATOM 2008 C C . VAL A 1 269 ? -20.924 13.919 31.252 1.00 33.54 260 VAL A C 1
ATOM 2009 O O . VAL A 1 269 ? -20.617 15.009 30.758 1.00 33.53 260 VAL A O 1
ATOM 2013 N N . GLU A 1 270 ? -21.304 13.770 32.517 1.00 33.73 261 GLU A N 1
ATOM 2014 C CA . GLU A 1 270 ? -21.239 14.860 33.481 1.00 33.96 261 GLU A CA 1
ATOM 2015 C C . GLU A 1 270 ? -20.402 14.433 34.681 1.00 33.85 261 GLU A C 1
ATOM 2016 O O . GLU A 1 270 ? -20.749 13.484 35.388 1.00 33.79 261 GLU A O 1
ATOM 2022 N N . ILE A 1 271 ? -19.299 15.142 34.899 1.00 33.71 262 ILE A N 1
ATOM 2023 C CA . ILE A 1 271 ? -18.381 14.824 35.984 1.00 33.57 262 ILE A CA 1
ATOM 2024 C C . ILE A 1 271 ? -18.531 15.832 37.119 1.00 33.39 262 ILE A C 1
ATOM 2025 O O . ILE A 1 271 ? -18.272 17.025 36.948 1.00 33.34 262 ILE A O 1
ATOM 2030 N N . VAL A 1 272 ? -18.964 15.329 38.272 1.00 33.15 263 VAL A N 1
ATOM 2031 C CA . VAL A 1 272 ? -19.237 16.155 39.442 1.00 32.85 263 VAL A CA 1
ATOM 2032 C C . VAL A 1 272 ? -18.296 15.791 40.588 1.00 32.49 263 VAL A C 1
ATOM 2033 O O . VAL A 1 272 ? -18.179 14.623 40.964 1.00 32.51 263 VAL A O 1
ATOM 2037 N N . ALA A 1 273 ? -17.627 16.805 41.129 1.00 31.95 264 ALA A N 1
ATOM 2038 C CA . ALA A 1 273 ? -16.814 16.658 42.331 1.00 31.34 264 ALA A CA 1
ATOM 2039 C C . ALA A 1 273 ? -17.654 16.951 43.575 1.00 30.84 264 ALA A C 1
ATOM 2040 O O . ALA A 1 273 ? -18.645 17.682 43.502 1.00 30.79 264 ALA A O 1
ATOM 2042 N N . CYS A 1 274 ? -17.255 16.379 44.709 1.00 30.23 265 CYS A N 1
ATOM 2043 C CA . CYS A 1 274 ? -17.909 16.652 45.990 1.00 29.60 265 CYS A CA 1
ATOM 2044 C C . CYS A 1 274 ? -17.571 18.069 46.499 1.00 29.31 265 CYS A C 1
ATOM 2045 O O . CYS A 1 274 ? -16.555 18.643 46.095 1.00 29.30 265 CYS A O 1
ATOM 2048 N N . PRO A 1 275 ? -18.442 18.637 47.359 1.00 28.94 266 PRO A N 1
ATOM 2049 C CA . PRO A 1 275 ? -18.457 20.013 47.871 1.00 28.70 266 PRO A CA 1
ATOM 2050 C C . PRO A 1 275 ? -17.163 20.834 48.150 1.00 28.52 266 PRO A C 1
ATOM 2051 O O . PRO A 1 275 ? -17.025 21.874 47.505 1.00 28.83 266 PRO A O 1
ATOM 2055 N N . THR A 1 276 ? -16.223 20.475 49.038 1.00 28.11 267 THR A N 1
ATOM 2056 C CA . THR A 1 276 ? -16.065 19.240 49.809 1.00 27.80 267 THR A CA 1
ATOM 2057 C C . THR A 1 276 ? -16.294 19.555 51.300 1.00 27.55 267 THR A C 1
ATOM 2058 O O . THR A 1 276 ? -16.997 20.513 51.624 1.00 27.60 267 THR A O 1
ATOM 2062 N N . CYS A 1 277 ? -15.690 18.773 52.205 1.00 27.10 268 CYS A N 1
ATOM 2063 C CA . CYS A 1 277 ? -15.798 19.035 53.658 1.00 26.92 268 CYS A CA 1
ATOM 2064 C C . CYS A 1 277 ? -14.647 18.501 54.533 1.00 26.86 268 CYS A C 1
ATOM 2065 O O . CYS A 1 277 ? -13.733 17.839 54.047 1.00 26.86 268 CYS A O 1
ATOM 2068 N N . GLY A 1 278 ? -14.719 18.785 55.833 1.00 26.93 269 GLY A N 1
ATOM 2069 C CA . GLY A 1 278 ? -13.701 18.368 56.805 1.00 27.17 269 GLY A CA 1
ATOM 2070 C C . GLY A 1 278 ? -13.410 16.876 56.915 1.00 27.37 269 GLY A C 1
ATOM 2071 O O . GLY A 1 278 ? -12.503 16.474 57.649 1.00 27.30 269 GLY A O 1
ATOM 2072 N N . ARG A 1 279 ? -14.177 16.060 56.188 1.00 27.62 270 ARG A N 1
ATOM 2073 C CA . ARG A 1 279 ? -13.973 14.610 56.137 1.00 27.80 270 ARG A CA 1
ATOM 2074 C C . ARG A 1 279 ? -12.962 14.216 55.068 1.00 28.29 270 ARG A C 1
ATOM 2075 O O . ARG A 1 279 ? -12.499 13.073 55.042 1.00 28.36 270 ARG A O 1
ATOM 2083 N N . ILE A 1 280 ? -12.634 15.165 54.190 1.00 28.89 271 ILE A N 1
ATOM 2084 C CA . ILE A 1 280 ? -11.780 14.922 53.022 1.00 29.62 271 ILE A CA 1
ATOM 2085 C C . ILE A 1 280 ? -10.555 14.047 53.334 1.00 30.25 271 ILE A C 1
ATOM 2086 O O . ILE A 1 280 ? -9.867 14.251 54.338 1.00 30.36 271 ILE A O 1
ATOM 2091 N N . GLU A 1 281 ? -10.312 13.063 52.473 1.00 30.97 272 GLU A N 1
ATOM 2092 C CA . GLU A 1 281 ? -9.244 12.090 52.679 1.00 31.69 272 GLU A CA 1
ATOM 2093 C C . GLU A 1 281 ? -8.167 12.139 51.588 1.00 32.27 272 GLU A C 1
ATOM 2094 O O . GLU A 1 281 ? -7.087 11.568 51.751 1.00 32.37 272 GLU A O 1
ATOM 2100 N N . VAL A 1 282 ? -8.461 12.839 50.492 1.00 33.00 273 VAL A N 1
ATOM 2101 C CA . VAL A 1 282 ? -7.574 12.903 49.324 1.00 33.65 273 VAL A CA 1
ATOM 2102 C C . VAL A 1 282 ? -7.366 14.329 48.806 1.00 34.13 273 VAL A C 1
ATOM 2103 O O . VAL A 1 282 ? -7.962 15.278 49.316 1.00 34.24 273 VAL A O 1
ATOM 2107 N N . ASP A 1 283 ? -6.508 14.461 47.796 1.00 34.71 274 ASP A N 1
ATOM 2108 C CA . ASP A 1 283 ? -6.439 15.664 46.974 1.00 35.25 274 ASP A CA 1
ATOM 2109 C C . ASP A 1 283 ? -7.459 15.472 45.859 1.00 35.56 274 ASP A C 1
ATOM 2110 O O . ASP A 1 283 ? -7.170 14.829 44.844 1.00 35.60 274 ASP A O 1
ATOM 2115 N N . LEU A 1 284 ? -8.657 16.017 46.060 1.00 35.96 275 LEU A N 1
ATOM 2116 C CA . LEU A 1 284 ? -9.749 15.867 45.094 1.00 36.29 275 LEU A CA 1
ATOM 2117 C C . LEU A 1 284 ? -9.473 16.503 43.719 1.00 36.58 275 LEU A C 1
ATOM 2118 O O . LEU A 1 284 ? -9.712 15.859 42.698 1.00 36.50 275 LEU A O 1
ATOM 2123 N N . PRO A 1 285 ? -8.967 17.759 43.683 1.00 36.93 276 PRO A N 1
ATOM 2124 C CA . PRO A 1 285 ? -8.649 18.374 42.386 1.00 37.26 276 PRO A CA 1
ATOM 2125 C C . PRO A 1 285 ? -7.757 17.514 41.478 1.00 37.57 276 PRO A C 1
ATOM 2126 O O . PRO A 1 285 ? -7.934 17.532 40.259 1.00 37.60 276 PRO A O 1
ATOM 2130 N N . LYS A 1 286 ? -6.820 16.772 42.072 1.00 37.94 277 LYS A N 1
ATOM 2131 C CA . LYS A 1 286 ? -5.916 15.894 41.324 1.00 38.24 277 LYS A CA 1
ATOM 2132 C C . LYS A 1 286 ? -6.655 14.732 40.655 1.00 38.44 277 LYS A C 1
ATOM 2133 O O . LYS A 1 286 ? -6.478 14.489 39.460 1.00 38.49 277 LYS A O 1
ATOM 2139 N N . VAL A 1 287 ? -7.476 14.022 41.428 1.00 38.70 278 VAL A N 1
ATOM 2140 C CA . VAL A 1 287 ? -8.237 12.882 40.906 1.00 38.99 278 VAL A CA 1
ATOM 2141 C C . VAL A 1 287 ? -9.323 13.325 39.910 1.00 39.18 278 VAL A C 1
ATOM 2142 O O . VAL A 1 287 ? -9.535 12.663 38.892 1.00 39.18 278 VAL A O 1
ATOM 2146 N N . VAL A 1 288 ? -9.975 14.454 40.192 1.00 39.40 279 VAL A N 1
ATOM 2147 C CA . VAL A 1 288 ? -10.958 15.049 39.275 1.00 39.65 279 VAL A CA 1
ATOM 2148 C C . VAL A 1 288 ? -10.338 15.312 37.897 1.00 39.84 279 VAL A C 1
ATOM 2149 O O . VAL A 1 288 ? -10.923 14.951 36.872 1.00 39.82 279 VAL A O 1
ATOM 2153 N N . LYS A 1 289 ? -9.152 15.924 37.884 1.00 40.05 280 LYS A N 1
ATOM 2154 C CA . LYS A 1 289 ? -8.410 16.183 36.645 1.00 40.29 280 LYS A CA 1
ATOM 2155 C C . LYS A 1 289 ? -8.121 14.899 35.872 1.00 40.12 280 LYS A C 1
ATOM 2156 O O . LYS A 1 289 ? -8.269 14.859 34.651 1.00 40.09 280 LYS A O 1
ATOM 2162 N N . GLU A 1 290 ? -7.720 13.855 36.595 1.00 39.99 281 GLU A N 1
ATOM 2163 C CA . GLU A 1 290 ? -7.470 12.545 36.001 1.00 39.85 281 GLU A CA 1
ATOM 2164 C C . GLU A 1 290 ? -8.761 11.955 35.427 1.00 39.87 281 GLU A C 1
ATOM 2165 O O . GLU A 1 290 ? -8.743 11.345 34.356 1.00 39.80 281 GLU A O 1
ATOM 2171 N N . VAL A 1 291 ? -9.872 12.145 36.145 1.00 39.97 282 VAL A N 1
ATOM 2172 C CA . VAL A 1 291 ? -11.192 11.686 35.695 1.00 40.09 282 VAL A CA 1
ATOM 2173 C C . VAL A 1 291 ? -11.611 12.391 34.405 1.00 40.46 282 VAL A C 1
ATOM 2174 O O . VAL A 1 291 ? -12.052 11.743 33.456 1.00 40.36 282 VAL A O 1
ATOM 2178 N N . GLN A 1 292 ? -11.442 13.712 34.373 1.00 41.04 283 GLN A N 1
ATOM 2179 C CA . GLN A 1 292 ? -11.798 14.522 33.207 1.00 41.74 283 GLN A CA 1
ATOM 2180 C C . GLN A 1 292 ? -11.038 14.108 31.945 1.00 42.37 283 GLN A C 1
ATOM 2181 O O . GLN A 1 292 ? -11.584 14.162 30.842 1.00 42.47 283 GLN A O 1
ATOM 2187 N N . GLU A 1 293 ? -9.788 13.683 32.121 1.00 43.23 284 GLU A N 1
ATOM 2188 C CA . GLU A 1 293 ? -8.916 13.307 31.007 1.00 44.08 284 GLU A CA 1
ATOM 2189 C C . GLU A 1 293 ? -9.233 11.928 30.428 1.00 44.71 284 GLU A C 1
ATOM 2190 O O . GLU A 1 293 ? -9.345 11.777 29.211 1.00 44.85 284 GLU A O 1
ATOM 2196 N N . LYS A 1 294 ? -9.375 10.929 31.297 1.00 45.51 285 LYS A N 1
ATOM 2197 C CA . LYS A 1 294 ? -9.687 9.562 30.864 1.00 46.30 285 LYS A CA 1
ATOM 2198 C C . LYS A 1 294 ? -11.142 9.387 30.423 1.00 46.90 285 LYS A C 1
ATOM 2199 O O . LYS A 1 294 ? -11.464 8.443 29.699 1.00 46.86 285 LYS A O 1
ATOM 2205 N N . LEU A 1 295 ? -12.012 10.290 30.869 1.00 47.77 286 LEU A N 1
ATOM 2206 C CA . LEU A 1 295 ? -13.436 10.228 30.542 1.00 48.63 286 LEU A CA 1
ATOM 2207 C C . LEU A 1 295 ? -13.827 11.222 29.447 1.00 49.27 286 LEU A C 1
ATOM 2208 O O . LEU A 1 295 ? -15.013 11.397 29.149 1.00 49.34 286 LEU A O 1
ATOM 2213 N N . SER A 1 296 ? -12.827 11.867 28.851 1.00 50.00 287 SER A N 1
ATOM 2214 C CA . SER A 1 296 ? -13.054 12.771 27.728 1.00 50.63 287 SER A CA 1
ATOM 2215 C C . SER A 1 296 ? -13.356 11.964 26.471 1.00 50.95 287 SER A C 1
ATOM 2216 O O . SER A 1 296 ? -12.547 11.140 26.038 1.00 51.04 287 SER A O 1
ATOM 2219 N N . GLY A 1 297 ? -14.534 12.201 25.902 1.00 51.21 288 GLY A N 1
ATOM 2220 C CA . GLY A 1 297 ? -14.983 11.469 24.724 1.00 51.46 288 GLY A CA 1
ATOM 2221 C C . GLY A 1 297 ? -15.943 10.340 25.052 1.00 51.52 288 GLY A C 1
ATOM 2222 O O . GLY A 1 297 ? -16.057 9.377 24.292 1.00 51.67 288 GLY A O 1
ATOM 2223 N N . VAL A 1 298 ? -16.629 10.455 26.188 1.00 51.34 289 VAL A N 1
ATOM 2224 C CA . VAL A 1 298 ? -17.675 9.506 26.560 1.00 51.05 289 VAL A CA 1
ATOM 2225 C C . VAL A 1 298 ? -19.034 10.127 26.249 1.00 50.66 289 VAL A C 1
ATOM 2226 O O . VAL A 1 298 ? -19.417 11.136 26.846 1.00 50.69 289 VAL A O 1
ATOM 2230 N N . LYS A 1 299 ? -19.747 9.527 25.299 1.00 50.02 290 LYS A N 1
ATOM 2231 C CA . LYS A 1 299 ? -21.051 10.031 24.881 1.00 49.20 290 LYS A CA 1
ATOM 2232 C C . LYS A 1 299 ? -22.165 9.163 25.467 1.00 48.19 290 LYS A C 1
ATOM 2233 O O . LYS A 1 299 ? -22.854 8.433 24.748 1.00 48.32 290 LYS A O 1
ATOM 2239 N N . THR A 1 300 ? -22.314 9.239 26.786 1.00 46.66 291 THR A N 1
ATOM 2240 C CA . THR A 1 300 ? -23.380 8.548 27.505 1.00 45.07 291 THR A CA 1
ATOM 2241 C C . THR A 1 300 ? -23.899 9.492 28.591 1.00 43.63 291 THR A C 1
ATOM 2242 O O . THR A 1 300 ? -23.109 10.014 29.383 1.00 43.65 291 THR A O 1
ATOM 2246 N N . PRO A 1 301 ? -25.226 9.728 28.623 1.00 42.02 292 PRO A N 1
ATOM 2247 C CA . PRO A 1 301 ? -25.810 10.639 29.612 1.00 40.64 292 PRO A CA 1
ATOM 2248 C C . PRO A 1 301 ? -25.726 10.101 31.049 1.00 39.10 292 PRO A C 1
ATOM 2249 O O . PRO A 1 301 ? -26.728 9.649 31.614 1.00 38.96 292 PRO A O 1
ATOM 2253 N N . LEU A 1 302 ? -24.529 10.159 31.626 1.00 37.29 293 LEU A N 1
ATOM 2254 C CA . LEU A 1 302 ? -24.298 9.672 32.983 1.00 35.58 293 LEU A CA 1
ATOM 2255 C C . LEU A 1 302 ? -23.706 10.756 33.872 1.00 34.28 293 LEU A C 1
ATOM 2256 O O . LEU A 1 302 ? -22.830 11.514 33.445 1.00 34.16 293 LEU A O 1
ATOM 2261 N N . LYS A 1 303 ? -24.204 10.830 35.104 1.00 32.68 294 LYS A N 1
ATOM 2262 C CA . LYS A 1 303 ? -23.628 11.693 36.124 1.00 31.22 294 LYS A CA 1
ATOM 2263 C C . LYS A 1 303 ? -22.554 10.899 36.860 1.00 30.26 294 LYS A C 1
ATOM 2264 O O . LYS A 1 303 ? -22.848 9.890 37.509 1.00 30.04 294 LYS A O 1
ATOM 2270 N N . VAL A 1 304 ? -21.310 11.351 36.734 1.00 29.13 295 VAL A N 1
ATOM 2271 C CA . VAL A 1 304 ? -20.168 10.678 37.350 1.00 28.12 295 VAL A CA 1
ATOM 2272 C C . VAL A 1 304 ? -19.692 11.463 38.568 1.00 27.46 295 VAL A C 1
ATOM 2273 O O . VAL A 1 304 ? -19.403 12.660 38.474 1.00 27.42 295 VAL A O 1
ATOM 2277 N N . ALA A 1 305 ? -19.614 10.779 39.706 1.00 26.66 296 ALA A N 1
ATOM 2278 C CA . ALA A 1 305 ? -19.274 11.419 40.973 1.00 26.04 296 ALA A CA 1
ATOM 2279 C C . ALA A 1 305 ? -17.846 11.116 41.424 1.00 25.67 296 ALA A C 1
ATOM 2280 O O . ALA A 1 305 ? -17.451 9.954 41.549 1.00 25.64 296 ALA A O 1
ATOM 2282 N N . VAL A 1 306 ? -17.076 12.173 41.661 1.00 25.27 297 VAL A N 1
ATOM 2283 C CA . VAL A 1 306 ? -15.725 12.048 42.205 1.00 24.91 297 VAL A CA 1
ATOM 2284 C C . VAL A 1 306 ? -15.738 12.596 43.632 1.00 24.74 297 VAL A C 1
ATOM 2285 O O . VAL A 1 306 ? -15.839 13.807 43.842 1.00 24.64 297 VAL A O 1
ATOM 2289 N N . MET A 1 307 ? -15.644 11.691 44.604 1.00 24.68 298 MET A N 1
ATOM 2290 C CA . MET A 1 307 ? -15.910 12.020 46.008 1.00 24.63 298 MET A CA 1
ATOM 2291 C C . MET A 1 307 ? -14.662 12.006 46.895 1.00 24.79 298 MET A C 1
ATOM 2292 O O . MET A 1 307 ? -13.842 11.090 46.818 1.00 24.68 298 MET A O 1
ATOM 2297 N N . GLY A 1 308 ? -14.554 13.023 47.751 1.00 25.07 299 GLY A N 1
ATOM 2298 C CA . GLY A 1 308 ? -13.380 13.254 48.597 1.00 25.40 299 GLY A CA 1
ATOM 2299 C C . GLY A 1 308 ? -13.083 12.237 49.685 1.00 25.76 299 GLY A C 1
ATOM 2300 O O . GLY A 1 308 ? -11.937 12.112 50.113 1.00 25.67 299 GLY A O 1
ATOM 2301 N N . CYS A 1 309 ? -14.108 11.527 50.152 1.00 26.24 300 CYS A N 1
ATOM 2302 C CA . CYS A 1 309 ? -13.916 10.449 51.128 1.00 26.83 300 CYS A CA 1
ATOM 2303 C C . CYS A 1 309 ? -14.595 9.157 50.668 1.00 27.12 300 CYS A C 1
ATOM 2304 O O . CYS A 1 309 ? -15.127 9.095 49.558 1.00 27.16 300 CYS A O 1
ATOM 2307 N N . VAL A 1 310 ? -14.573 8.132 51.519 1.00 27.46 301 VAL A N 1
ATOM 2308 C CA . VAL A 1 310 ? -15.062 6.806 51.139 1.00 27.84 301 VAL A CA 1
ATOM 2309 C C . VAL A 1 310 ? -16.468 6.499 51.658 1.00 28.18 301 VAL A C 1
ATOM 2310 O O . VAL A 1 310 ? -17.384 6.247 50.876 1.00 28.28 301 VAL A O 1
ATOM 2314 N N . VAL A 1 311 ? -16.627 6.525 52.977 1.00 28.60 302 VAL A N 1
ATOM 2315 C CA . VAL A 1 311 ? -17.794 5.927 53.620 1.00 28.97 302 VAL A CA 1
ATOM 2316 C C . VAL A 1 311 ? -19.059 6.775 53.491 1.00 29.37 302 VAL A C 1
ATOM 2317 O O . VAL A 1 311 ? -20.092 6.277 53.042 1.00 29.50 302 VAL A O 1
ATOM 2321 N N . ASN A 1 312 ? -18.972 8.045 53.877 1.00 29.76 303 ASN A N 1
ATOM 2322 C CA . ASN A 1 312 ? -20.127 8.943 53.844 1.00 30.19 303 ASN A CA 1
ATOM 2323 C C . ASN A 1 312 ? -20.463 9.415 52.431 1.00 30.38 303 ASN A C 1
ATOM 2324 O O . ASN A 1 312 ? -21.590 9.833 52.156 1.00 30.47 303 ASN A O 1
ATOM 2329 N N . ALA A 1 313 ? -19.473 9.327 51.546 1.00 30.55 304 ALA A N 1
ATOM 2330 C CA . ALA A 1 313 ? -19.594 9.733 50.151 1.00 30.63 304 ALA A CA 1
ATOM 2331 C C . ALA A 1 313 ? -20.633 8.923 49.382 1.00 30.74 304 ALA A C 1
ATOM 2332 O O . ALA A 1 313 ? -21.280 9.438 48.468 1.00 30.81 304 ALA A O 1
ATOM 2334 N N . ILE A 1 314 ? -20.777 7.654 49.752 1.00 30.77 305 ILE A N 1
ATOM 2335 C CA . ILE A 1 314 ? -21.694 6.743 49.073 1.00 30.82 305 ILE A CA 1
ATOM 2336 C C . ILE A 1 314 ? -23.157 7.139 49.299 1.00 30.91 305 ILE A C 1
ATOM 2337 O O . ILE A 1 314 ? -23.957 7.135 48.360 1.00 31.07 305 ILE A O 1
ATOM 2342 N N . GLY A 1 315 ? -23.490 7.502 50.535 1.00 30.95 306 GLY A N 1
ATOM 2343 C CA . GLY A 1 315 ? -24.805 8.052 50.851 1.00 30.87 306 GLY A CA 1
ATOM 2344 C C . GLY A 1 315 ? -25.045 9.374 50.145 1.00 30.88 306 GLY A C 1
ATOM 2345 O O . GLY A 1 315 ? -26.131 9.614 49.613 1.00 30.82 306 GLY A O 1
ATOM 2346 N N . GLU A 1 316 ? -24.020 10.224 50.127 1.00 30.95 307 GLU A N 1
ATOM 2347 C CA . GLU A 1 316 ? -24.107 11.548 49.508 1.00 31.12 307 GLU A CA 1
ATOM 2348 C C . GLU A 1 316 ? -24.392 11.493 48.003 1.00 31.46 307 GLU A C 1
ATOM 2349 O O . GLU A 1 316 ? -25.079 12.364 47.466 1.00 31.44 307 GLU A O 1
ATOM 2355 N N . ALA A 1 317 ? -23.872 10.466 47.335 1.00 31.92 308 ALA A N 1
ATOM 2356 C CA . ALA A 1 317 ? -23.996 10.344 45.883 1.00 32.47 308 ALA A CA 1
ATOM 2357 C C . ALA A 1 317 ? -24.989 9.262 45.440 1.00 32.89 308 ALA A C 1
ATOM 2358 O O . ALA A 1 317 ? -24.785 8.601 44.416 1.00 33.01 308 ALA A O 1
ATOM 2360 N N . ARG A 1 318 ? -26.060 9.097 46.218 1.00 33.38 309 ARG A N 1
ATOM 2361 C CA . ARG A 1 318 ? -27.182 8.208 45.882 1.00 33.78 309 ARG A CA 1
ATOM 2362 C C . ARG A 1 318 ? -27.648 8.357 44.436 1.00 33.42 309 ARG A C 1
ATOM 2363 O O . ARG A 1 318 ? -27.845 7.361 43.735 1.00 33.41 309 ARG A O 1
ATOM 2371 N N . GLU A 1 319 ? -27.824 9.609 44.008 1.00 32.97 310 GLU A N 1
ATOM 2372 C CA . GLU A 1 319 ? -28.477 9.932 42.737 1.00 32.48 310 GLU A CA 1
ATOM 2373 C C . GLU A 1 319 ? -27.532 9.876 41.540 1.00 31.77 310 GLU A C 1
ATOM 2374 O O . GLU A 1 319 ? -27.973 9.982 40.388 1.00 31.85 310 GLU A O 1
ATOM 2380 N N . ALA A 1 320 ? -26.237 9.728 41.810 1.00 30.76 311 ALA A N 1
ATOM 2381 C CA . ALA A 1 320 ? -25.253 9.558 40.745 1.00 29.69 311 ALA A CA 1
ATOM 2382 C C . ALA A 1 320 ? -25.361 8.149 40.175 1.00 28.91 311 ALA A C 1
ATOM 2383 O O . ALA A 1 320 ? -25.700 7.201 40.888 1.00 28.78 311 ALA A O 1
ATOM 2385 N N . ASP A 1 321 ? -25.089 8.026 38.882 1.00 28.02 312 ASP A N 1
ATOM 2386 C CA . ASP A 1 321 ? -25.131 6.740 38.208 1.00 27.17 312 ASP A CA 1
ATOM 2387 C C . ASP A 1 321 ? -23.960 5.881 38.664 1.00 26.69 312 ASP A C 1
ATOM 2388 O O . ASP A 1 321 ? -24.136 4.720 39.039 1.00 26.68 312 ASP A O 1
ATOM 2393 N N . ILE A 1 322 ? -22.771 6.481 38.649 1.00 26.11 313 ILE A N 1
ATOM 2394 C CA . ILE A 1 322 ? -21.522 5.794 38.959 1.00 25.63 313 ILE A CA 1
ATOM 2395 C C . ILE A 1 322 ? -20.492 6.813 39.460 1.00 25.46 313 ILE A C 1
ATOM 2396 O O . ILE A 1 322 ? -20.507 7.976 39.044 1.00 25.36 313 ILE A O 1
ATOM 2401 N N . GLY A 1 323 ? -19.617 6.381 40.365 1.00 25.25 314 GLY A N 1
ATOM 2402 C CA . GLY A 1 323 ? -18.559 7.246 40.863 1.00 25.17 314 GLY A CA 1
ATOM 2403 C C . GLY A 1 323 ? -17.486 6.560 41.685 1.00 25.31 314 GLY A C 1
ATOM 2404 O O . GLY A 1 323 ? -17.541 5.349 41.933 1.00 25.19 314 GLY A O 1
ATOM 2405 N N . LEU A 1 324 ? -16.506 7.355 42.111 1.00 25.46 315 LEU A N 1
ATOM 2406 C CA . LEU A 1 324 ? -15.410 6.879 42.946 1.00 25.60 315 LEU A CA 1
ATOM 2407 C C . LEU A 1 324 ? -15.431 7.565 44.304 1.00 25.99 315 LEU A C 1
ATOM 2408 O O . LEU A 1 324 ? -15.413 8.794 44.389 1.00 26.00 315 LEU A O 1
ATOM 2413 N N . ALA A 1 325 ? -15.483 6.762 45.362 1.00 26.64 316 ALA A N 1
ATOM 2414 C CA . ALA A 1 325 ? -15.380 7.265 46.724 1.00 27.39 316 ALA A CA 1
ATOM 2415 C C . ALA A 1 325 ? -13.933 7.108 47.180 1.00 28.10 316 ALA A C 1
ATOM 2416 O O . ALA A 1 325 ? -13.516 6.027 47.601 1.00 28.12 316 ALA A O 1
ATOM 2418 N N . CYS A 1 326 ? -13.177 8.199 47.095 1.00 29.12 317 CYS A N 1
ATOM 2419 C CA . CYS A 1 326 ? -11.715 8.147 47.181 1.00 30.26 317 CYS A CA 1
ATOM 2420 C C . CYS A 1 326 ? -11.111 8.083 48.587 1.00 31.36 317 CYS A C 1
ATOM 2421 O O . CYS A 1 326 ? -11.417 8.907 49.451 1.00 31.34 317 CYS A O 1
ATOM 2424 N N . GLY A 1 327 ? -10.241 7.093 48.787 1.00 32.69 318 GLY A N 1
ATOM 2425 C CA . GLY A 1 327 ? -9.433 6.959 50.003 1.00 34.36 318 GLY A CA 1
ATOM 2426 C C . GLY A 1 327 ? -7.966 7.247 49.728 1.00 35.58 318 GLY A C 1
ATOM 2427 O O . GLY A 1 327 ? -7.589 7.515 48.584 1.00 35.71 318 GLY A O 1
ATOM 2428 N N . ARG A 1 328 ? -7.135 7.176 50.767 1.00 36.72 319 ARG A N 1
ATOM 2429 C CA . ARG A 1 328 ? -5.741 7.628 50.675 1.00 37.85 319 ARG A CA 1
ATOM 2430 C C . ARG A 1 328 ? -4.940 6.965 49.542 1.00 37.81 319 ARG A C 1
ATOM 2431 O O . ARG A 1 328 ? -4.285 7.658 48.755 1.00 38.09 319 ARG A O 1
ATOM 2439 N N . GLY A 1 329 ? -5.019 5.639 49.442 1.00 37.52 320 GLY A N 1
ATOM 2440 C CA . GLY A 1 329 ? -4.326 4.909 48.381 1.00 36.97 320 GLY A CA 1
ATOM 2441 C C . GLY A 1 329 ? -5.248 4.133 47.458 1.00 36.46 320 GLY A C 1
ATOM 2442 O O . GLY A 1 329 ? -4.786 3.347 46.630 1.00 36.45 320 GLY A O 1
ATOM 2443 N N . PHE A 1 330 ? -6.552 4.363 47.596 1.00 35.89 321 PHE A N 1
ATOM 2444 C CA . PHE A 1 330 ? -7.562 3.596 46.869 1.00 35.28 321 PHE A CA 1
ATOM 2445 C C . PHE A 1 330 ? -8.835 4.408 46.633 1.00 34.59 321 PHE A C 1
ATOM 2446 O O . PHE A 1 330 ? -8.901 5.591 46.969 1.00 34.58 321 PHE A O 1
ATOM 2454 N N . ALA A 1 331 ? -9.836 3.762 46.040 1.00 33.65 322 ALA A N 1
ATOM 2455 C CA . ALA A 1 331 ? -11.192 4.301 45.971 1.00 32.76 322 ALA A CA 1
ATOM 2456 C C . ALA A 1 331 ? -12.198 3.165 45.877 1.00 32.14 322 ALA A C 1
ATOM 2457 O O . ALA A 1 331 ? -11.871 2.074 45.401 1.00 32.01 322 ALA A O 1
ATOM 2459 N N . TRP A 1 332 ? -13.417 3.418 46.347 1.00 31.40 323 TRP A N 1
ATOM 2460 C CA . TRP A 1 332 ? -14.511 2.478 46.154 1.00 30.72 323 TRP A CA 1
ATOM 2461 C C . TRP A 1 332 ? -15.364 2.888 44.960 1.00 30.58 323 TRP A C 1
ATOM 2462 O O . TRP A 1 332 ? -15.870 4.010 44.897 1.00 30.46 323 TRP A O 1
ATOM 2473 N N . LEU A 1 333 ? -15.488 1.972 44.004 1.00 30.51 324 LEU A N 1
ATOM 2474 C CA . LEU A 1 333 ? -16.357 2.156 42.853 1.00 30.54 324 LEU A CA 1
ATOM 2475 C C . LEU A 1 333 ? -17.791 1.864 43.271 1.00 30.78 324 LEU A C 1
ATOM 2476 O O . LEU A 1 333 ? -18.091 0.774 43.765 1.00 30.59 324 LEU A O 1
ATOM 2481 N N . PHE A 1 334 ? -18.668 2.846 43.084 1.00 31.30 325 PHE A N 1
ATOM 2482 C CA . PHE A 1 334 ? -20.080 2.679 43.417 1.00 31.91 325 PHE A CA 1
ATOM 2483 C C . PHE A 1 334 ? -20.997 2.927 42.226 1.00 32.90 325 PHE A C 1
ATOM 2484 O O . PHE A 1 334 ? -20.683 3.718 41.335 1.00 32.93 325 PHE A O 1
ATOM 2492 N N . LYS A 1 335 ? -22.140 2.248 42.240 1.00 34.20 326 LYS A N 1
ATOM 2493 C CA . LYS A 1 335 ? -23.079 2.243 41.126 1.00 35.45 326 LYS A CA 1
ATOM 2494 C C . LYS A 1 335 ? -24.506 2.368 41.657 1.00 36.18 326 LYS A C 1
ATOM 2495 O O . LYS A 1 335 ? -24.993 1.478 42.358 1.00 36.26 326 LYS A O 1
ATOM 2501 N N . HIS A 1 336 ? -25.160 3.483 41.326 1.00 37.06 327 HIS A N 1
ATOM 2502 C CA . HIS A 1 336 ? -26.541 3.772 41.750 1.00 37.87 327 HIS A CA 1
ATOM 2503 C C . HIS A 1 336 ? -26.735 3.705 43.276 1.00 38.01 327 HIS A C 1
ATOM 2504 O O . HIS A 1 336 ? -27.744 3.188 43.764 1.00 38.05 327 HIS A O 1
ATOM 2511 N N . GLY A 1 337 ? -25.759 4.220 44.021 1.00 38.10 328 GLY A N 1
ATOM 2512 C CA . GLY A 1 337 ? -25.850 4.296 45.480 1.00 38.04 328 GLY A CA 1
ATOM 2513 C C . GLY A 1 337 ? -25.395 3.066 46.248 1.00 37.99 328 GLY A C 1
ATOM 2514 O O . GLY A 1 337 ? -25.457 3.046 47.482 1.00 37.96 328 GLY A O 1
ATOM 2515 N N . LYS A 1 338 ? -24.943 2.040 45.531 1.00 37.86 329 LYS A N 1
ATOM 2516 C CA . LYS A 1 338 ? -24.411 0.838 46.173 1.00 37.74 329 LYS A CA 1
ATOM 2517 C C . LYS A 1 338 ? -22.980 0.514 45.725 1.00 37.42 329 LYS A C 1
ATOM 2518 O O . LYS A 1 338 ? -22.676 0.554 44.532 1.00 37.51 329 LYS A O 1
ATOM 2524 N N . PRO A 1 339 ? -22.094 0.201 46.691 1.00 37.03 330 PRO A N 1
ATOM 2525 C CA . PRO A 1 339 ? -20.676 -0.015 46.411 1.00 36.65 330 PRO A CA 1
ATOM 2526 C C . PRO A 1 339 ? -20.405 -1.366 45.760 1.00 36.24 330 PRO A C 1
ATOM 2527 O O . PRO A 1 339 ? -20.954 -2.384 46.188 1.00 36.20 330 PRO A O 1
ATOM 2531 N N . ILE A 1 340 ? -19.559 -1.364 44.735 1.00 35.82 331 ILE A N 1
ATOM 2532 C CA . ILE A 1 340 ? -19.221 -2.580 43.999 1.00 35.41 331 ILE A CA 1
ATOM 2533 C C . ILE A 1 340 ? -17.955 -3.228 44.559 1.00 35.08 331 ILE A C 1
ATOM 2534 O O . ILE A 1 340 ? -18.000 -4.350 45.069 1.00 35.05 331 ILE A O 1
ATOM 2539 N N . LYS A 1 341 ? -16.833 -2.517 44.462 1.00 34.72 332 LYS A N 1
ATOM 2540 C CA . LYS A 1 341 ? -15.535 -3.055 44.872 1.00 34.42 332 LYS A CA 1
ATOM 2541 C C . LYS A 1 341 ? -14.503 -1.977 45.213 1.00 34.28 332 LYS A C 1
ATOM 2542 O O . LYS A 1 341 ? -14.637 -0.813 44.820 1.00 34.10 332 LYS A O 1
ATOM 2548 N N . LYS A 1 342 ? -13.483 -2.391 45.962 1.00 34.23 333 LYS A N 1
ATOM 2549 C CA . LYS A 1 342 ? -12.336 -1.553 46.290 1.00 34.27 333 LYS A CA 1
ATOM 2550 C C . LYS A 1 342 ? -11.283 -1.708 45.191 1.00 34.36 333 LYS A C 1
ATOM 2551 O O . LYS A 1 342 ? -11.005 -2.825 44.748 1.00 34.29 333 LYS A O 1
ATOM 2557 N N . VAL A 1 343 ? -10.722 -0.586 44.741 1.00 34.64 334 VAL A N 1
ATOM 2558 C CA . VAL A 1 343 ? -9.699 -0.581 43.687 1.00 34.97 334 VAL A CA 1
ATOM 2559 C C . VAL A 1 343 ? -8.566 0.383 44.038 1.00 35.39 334 VAL A C 1
ATOM 2560 O O . VAL A 1 343 ? -8.812 1.464 44.575 1.00 35.37 334 VAL A O 1
ATOM 2564 N N . ASP A 1 344 ? -7.335 -0.015 43.714 1.00 36.05 335 ASP A N 1
ATOM 2565 C CA . ASP A 1 344 ? -6.127 0.780 43.971 1.00 36.70 335 ASP A CA 1
ATOM 2566 C C . ASP A 1 344 ? -6.103 2.110 43.216 1.00 37.05 335 ASP A C 1
ATOM 2567 O O . ASP A 1 344 ? -7.015 2.409 42.450 1.00 37.00 335 ASP A O 1
ATOM 2572 N N . GLU A 1 345 ? -5.048 2.894 43.435 1.00 37.65 336 GLU A N 1
ATOM 2573 C CA . GLU A 1 345 ? -4.789 4.128 42.680 1.00 38.21 336 GLU A CA 1
ATOM 2574 C C . GLU A 1 345 ? -4.648 3.896 41.164 1.00 38.41 336 GLU A C 1
ATOM 2575 O O . GLU A 1 345 ? -3.813 4.511 40.494 1.00 38.50 336 GLU A O 1
ATOM 2581 N N . SER A 1 346 ? -5.464 2.977 40.655 1.00 38.62 337 SER A N 1
ATOM 2582 C CA . SER A 1 346 ? -5.666 2.736 39.231 1.00 38.71 337 SER A CA 1
ATOM 2583 C C . SER A 1 346 ? -7.146 2.384 39.074 1.00 38.70 337 SER A C 1
ATOM 2584 O O . SER A 1 346 ? -7.535 1.469 38.341 1.00 38.68 337 SER A O 1
ATOM 2587 N N . GLU A 1 347 ? -7.951 3.161 39.794 1.00 38.64 338 GLU A N 1
ATOM 2588 C CA . GLU A 1 347 ? -9.386 2.972 39.955 1.00 38.59 338 GLU A CA 1
ATOM 2589 C C . GLU A 1 347 ? -10.140 3.513 38.750 1.00 38.85 338 GLU A C 1
ATOM 2590 O O . GLU A 1 347 ? -11.283 3.137 38.485 1.00 38.71 338 GLU A O 1
ATOM 2596 N N . MET A 1 348 ? -9.471 4.401 38.028 1.00 39.32 339 MET A N 1
ATOM 2597 C CA . MET A 1 348 ? -10.062 5.159 36.942 1.00 39.73 339 MET A CA 1
ATOM 2598 C C . MET A 1 348 ? -10.312 4.342 35.689 1.00 39.81 339 MET A C 1
ATOM 2599 O O . MET A 1 348 ? -11.378 4.448 35.078 1.00 39.86 339 MET A O 1
ATOM 2604 N N . VAL A 1 349 ? -9.320 3.544 35.301 1.00 39.90 340 VAL A N 1
ATOM 2605 C CA . VAL A 1 349 ? -9.448 2.678 34.133 1.00 40.00 340 VAL A CA 1
ATOM 2606 C C . VAL A 1 349 ? -10.559 1.654 34.357 1.00 40.03 340 VAL A C 1
ATOM 2607 O O . VAL A 1 349 ? -11.287 1.309 33.428 1.00 40.07 340 VAL A O 1
ATOM 2611 N N . ASP A 1 350 ? -10.704 1.204 35.600 1.00 40.12 341 ASP A N 1
ATOM 2612 C CA . ASP A 1 350 ? -11.753 0.258 35.959 1.00 40.25 341 ASP A CA 1
ATOM 2613 C C . ASP A 1 350 ? -13.119 0.942 36.027 1.00 40.42 341 ASP A C 1
ATOM 2614 O O . ASP A 1 350 ? -14.144 0.313 35.763 1.00 40.46 341 ASP A O 1
ATOM 2619 N N . GLU A 1 351 ? -13.122 2.227 36.380 1.00 40.65 342 GLU A N 1
ATOM 2620 C CA . GLU A 1 351 ? -14.333 3.046 36.349 1.00 41.01 342 GLU A CA 1
ATOM 2621 C C . GLU A 1 351 ? -14.780 3.276 34.908 1.00 41.33 342 GLU A C 1
ATOM 2622 O O . GLU A 1 351 ? -15.968 3.183 34.597 1.00 41.26 342 GLU A O 1
ATOM 2628 N N . LEU A 1 352 ? -13.816 3.580 34.041 1.00 41.86 343 LEU A N 1
ATOM 2629 C CA . LEU A 1 352 ? -14.060 3.691 32.608 1.00 42.42 343 LEU A CA 1
ATOM 2630 C C . LEU A 1 352 ? -14.538 2.357 32.037 1.00 43.04 343 LEU A C 1
ATOM 2631 O O . LEU A 1 352 ? -15.481 2.322 31.249 1.00 43.07 343 LEU A O 1
ATOM 2636 N N . LEU A 1 353 ? -13.894 1.269 32.458 1.00 43.93 344 LEU A N 1
ATOM 2637 C CA . LEU A 1 353 ? -14.257 -0.085 32.035 1.00 44.94 344 LEU A CA 1
ATOM 2638 C C . LEU A 1 353 ? -15.708 -0.418 32.387 1.00 45.74 344 LEU A C 1
ATOM 2639 O O . LEU A 1 353 ? -16.412 -1.048 31.597 1.00 45.76 344 LEU A O 1
ATOM 2644 N N . LYS A 1 354 ? -16.149 0.013 33.566 1.00 46.92 345 LYS A N 1
ATOM 2645 C CA . LYS A 1 354 ? -17.511 -0.251 34.028 1.00 48.12 345 LYS A CA 1
ATOM 2646 C C . LYS A 1 354 ? -18.555 0.576 33.271 1.00 49.07 345 LYS A C 1
ATOM 2647 O O . LYS A 1 354 ? -19.687 0.125 33.075 1.00 49.10 345 LYS A O 1
ATOM 2653 N N . GLU A 1 355 ? -18.169 1.777 32.844 1.00 50.34 346 GLU A N 1
ATOM 2654 C CA . GLU A 1 355 ? -19.053 2.640 32.058 1.00 51.68 346 GLU A CA 1
ATOM 2655 C C . GLU A 1 355 ? -19.243 2.131 30.634 1.00 52.60 346 GLU A C 1
ATOM 2656 O O . GLU A 1 355 ? -20.328 2.267 30.065 1.00 52.66 346 GLU A O 1
ATOM 2662 N N . ILE A 1 356 ? -18.187 1.550 30.066 1.00 53.80 347 ILE A N 1
ATOM 2663 C CA . ILE A 1 356 ? -18.268 0.893 28.762 1.00 54.95 347 ILE A CA 1
ATOM 2664 C C . ILE A 1 356 ? -19.148 -0.361 28.874 1.00 55.78 347 ILE A C 1
ATOM 2665 O O . ILE A 1 356 ? -19.797 -0.762 27.907 1.00 55.92 347 ILE A O 1
ATOM 2670 N N . GLN A 1 357 ? -19.180 -0.954 30.066 1.00 56.79 348 GLN A N 1
ATOM 2671 C CA . GLN A 1 357 ? -20.057 -2.092 30.353 1.00 57.76 348 GLN A CA 1
ATOM 2672 C C . GLN A 1 357 ? -21.503 -1.679 30.659 1.00 58.19 348 GLN A C 1
ATOM 2673 O O . GLN A 1 357 ? -22.419 -2.497 30.549 1.00 58.25 348 GLN A O 1
ATOM 2679 N N . ASN A 1 358 ? -21.699 -0.417 31.043 1.00 58.66 349 ASN A N 1
ATOM 2680 C CA . ASN A 1 358 ? -23.032 0.112 31.362 1.00 58.96 349 ASN A CA 1
ATOM 2681 C C . ASN A 1 358 ? -23.914 0.357 30.134 1.00 59.05 349 ASN A C 1
ATOM 2682 O O . ASN A 1 358 ? -23.483 0.188 28.991 1.00 59.07 349 ASN A O 1
ATOM 2687 N N . MET B 1 10 ? -49.075 37.682 43.574 1.00 46.69 1 MET B N 1
ATOM 2688 C CA . MET B 1 10 ? -48.962 36.191 43.556 1.00 46.75 1 MET B CA 1
ATOM 2689 C C . MET B 1 10 ? -47.746 35.662 44.323 1.00 46.34 1 MET B C 1
ATOM 2690 O O . MET B 1 10 ? -47.712 34.485 44.698 1.00 46.48 1 MET B O 1
ATOM 2695 N N . ILE B 1 11 ? -46.758 36.524 44.553 1.00 45.70 2 ILE B N 1
ATOM 2696 C CA . ILE B 1 11 ? -45.559 36.135 45.296 1.00 45.06 2 ILE B CA 1
ATOM 2697 C C . ILE B 1 11 ? -45.736 36.276 46.811 1.00 44.56 2 ILE B C 1
ATOM 2698 O O . ILE B 1 11 ? -46.034 37.354 47.335 1.00 44.44 2 ILE B O 1
ATOM 2703 N N . GLN B 1 12 ? -45.548 35.146 47.486 1.00 43.93 3 GLN B N 1
ATOM 2704 C CA . GLN B 1 12 ? -45.673 35.010 48.930 1.00 43.23 3 GLN B CA 1
ATOM 2705 C C . GLN B 1 12 ? -44.365 35.426 49.627 1.00 42.40 3 GLN B C 1
ATOM 2706 O O . GLN B 1 12 ? -43.549 34.575 49.990 1.00 42.41 3 GLN B O 1
ATOM 2712 N N . LYS B 1 13 ? -44.157 36.730 49.810 1.00 41.33 4 LYS B N 1
ATOM 2713 C CA . LYS B 1 13 ? -42.881 37.215 50.357 1.00 40.28 4 LYS B CA 1
ATOM 2714 C C . LYS B 1 13 ? -42.679 36.859 51.834 1.00 39.55 4 LYS B C 1
ATOM 2715 O O . LYS B 1 13 ? -43.562 37.077 52.667 1.00 39.51 4 LYS B O 1
ATOM 2721 N N . ARG B 1 14 ? -41.504 36.307 52.134 1.00 38.66 5 ARG B N 1
ATOM 2722 C CA . ARG B 1 14 ? -41.135 35.859 53.479 1.00 37.85 5 ARG B CA 1
ATOM 2723 C C . ARG B 1 14 ? -40.997 37.037 54.444 1.00 37.64 5 ARG B C 1
ATOM 2724 O O . ARG B 1 14 ? -40.356 38.043 54.121 1.00 37.46 5 ARG B O 1
ATOM 2732 N N . LYS B 1 15 ? -41.608 36.906 55.621 1.00 37.45 6 LYS B N 1
ATOM 2733 C CA . LYS B 1 15 ? -41.510 37.928 56.660 1.00 37.39 6 LYS B CA 1
ATOM 2734 C C . LYS B 1 15 ? -40.087 37.967 57.223 1.00 37.30 6 LYS B C 1
ATOM 2735 O O . LYS B 1 15 ? -39.576 36.963 57.730 1.00 37.25 6 LYS B O 1
ATOM 2741 N N . THR B 1 16 ? -39.460 39.135 57.118 1.00 37.30 7 THR B N 1
ATOM 2742 C CA . THR B 1 16 ? -38.059 39.325 57.484 1.00 37.40 7 THR B CA 1
ATOM 2743 C C . THR B 1 16 ? -37.901 40.603 58.314 1.00 37.58 7 THR B C 1
ATOM 2744 O O . THR B 1 16 ? -38.693 41.538 58.174 1.00 37.61 7 THR B O 1
ATOM 2748 N N . ARG B 1 17 ? -36.899 40.631 59.192 1.00 37.83 8 ARG B N 1
ATOM 2749 C CA . ARG B 1 17 ? -36.557 41.860 59.906 1.00 38.13 8 ARG B CA 1
ATOM 2750 C C . ARG B 1 17 ? -35.648 42.721 59.029 1.00 38.42 8 ARG B C 1
ATOM 2751 O O . ARG B 1 17 ? -34.938 42.204 58.167 1.00 38.46 8 ARG B O 1
ATOM 2759 N N . GLN B 1 18 ? -35.677 44.032 59.244 1.00 38.82 9 GLN B N 1
ATOM 2760 C CA . GLN B 1 18 ? -34.877 44.943 58.436 1.00 39.28 9 GLN B CA 1
ATOM 2761 C C . GLN B 1 18 ? -33.476 45.121 59.019 1.00 39.75 9 GLN B C 1
ATOM 2762 O O . GLN B 1 18 ? -33.306 45.272 60.231 1.00 39.83 9 GLN B O 1
ATOM 2768 N N . ILE B 1 19 ? -32.477 45.077 58.142 1.00 40.30 10 ILE B N 1
ATOM 2769 C CA . ILE B 1 19 ? -31.097 45.394 58.510 1.00 40.75 10 ILE B CA 1
ATOM 2770 C C . ILE B 1 19 ? -30.568 46.518 57.616 1.00 41.21 10 ILE B C 1
ATOM 2771 O O . ILE B 1 19 ? -31.153 46.815 56.571 1.00 41.20 10 ILE B O 1
ATOM 2776 N N . ARG B 1 20 ? -29.471 47.143 58.040 1.00 41.76 11 ARG B N 1
ATOM 2777 C CA . ARG B 1 20 ? -28.860 48.241 57.293 1.00 42.29 11 ARG B CA 1
ATOM 2778 C C . ARG B 1 20 ? -27.400 47.961 56.950 1.00 42.15 11 ARG B C 1
ATOM 2779 O O . ARG B 1 20 ? -26.617 47.557 57.812 1.00 42.20 11 ARG B O 1
ATOM 2787 N N . VAL B 1 21 ? -27.049 48.171 55.684 1.00 42.01 12 VAL B N 1
ATOM 2788 C CA . VAL B 1 21 ? -25.654 48.162 55.247 1.00 41.88 12 VAL B CA 1
ATOM 2789 C C . VAL B 1 21 ? -25.343 49.559 54.724 1.00 41.79 12 VAL B C 1
ATOM 2790 O O . VAL B 1 21 ? -25.717 49.915 53.602 1.00 41.76 12 VAL B O 1
ATOM 2794 N N . GLY B 1 22 ? -24.668 50.349 55.555 1.00 41.65 13 GLY B N 1
ATOM 2795 C CA . GLY B 1 22 ? -24.467 51.767 55.277 1.00 41.40 13 GLY B CA 1
ATOM 2796 C C . GLY B 1 22 ? -25.798 52.482 55.387 1.00 41.18 13 GLY B C 1
ATOM 2797 O O . GLY B 1 22 ? -26.414 52.499 56.454 1.00 41.14 13 GLY B O 1
ATOM 2798 N N . ASN B 1 23 ? -26.247 53.054 54.274 1.00 40.97 14 ASN B N 1
ATOM 2799 C CA . ASN B 1 23 ? -27.555 53.704 54.206 1.00 40.75 14 ASN B CA 1
ATOM 2800 C C . ASN B 1 23 ? -28.582 52.896 53.405 1.00 40.42 14 ASN B C 1
ATOM 2801 O O . ASN B 1 23 ? -29.728 53.322 53.236 1.00 40.38 14 ASN B O 1
ATOM 2806 N N . VAL B 1 24 ? -28.163 51.723 52.930 1.00 40.00 15 VAL B N 1
ATOM 2807 C CA . VAL B 1 24 ? -29.023 50.827 52.154 1.00 39.55 15 VAL B CA 1
ATOM 2808 C C . VAL B 1 24 ? -29.777 49.859 53.068 1.00 39.26 15 VAL B C 1
ATOM 2809 O O . VAL B 1 24 ? -29.168 49.137 53.862 1.00 39.21 15 VAL B O 1
ATOM 2813 N N . LYS B 1 25 ? -31.102 49.853 52.945 1.00 38.88 16 LYS B N 1
ATOM 2814 C CA . LYS B 1 25 ? -31.959 48.985 53.752 1.00 38.55 16 LYS B CA 1
ATOM 2815 C C . LYS B 1 25 ? -32.154 47.612 53.103 1.00 38.15 16 LYS B C 1
ATOM 2816 O O . LYS B 1 25 ? -32.490 47.516 51.920 1.00 38.02 16 LYS B O 1
ATOM 2822 N N . ILE B 1 26 ? -31.926 46.560 53.889 1.00 37.71 17 ILE B N 1
ATOM 2823 C CA . ILE B 1 26 ? -32.108 45.177 53.444 1.00 37.31 17 ILE B CA 1
ATOM 2824 C C . ILE B 1 26 ? -33.117 44.453 54.329 1.00 37.16 17 ILE B C 1
ATOM 2825 O O . ILE B 1 26 ? -33.078 44.568 55.555 1.00 37.03 17 ILE B O 1
ATOM 2830 N N . GLY B 1 27 ? -34.017 43.707 53.695 1.00 37.17 18 GLY B N 1
ATOM 2831 C CA . GLY B 1 27 ? -34.974 42.868 54.407 1.00 37.17 18 GLY B CA 1
ATOM 2832 C C . GLY B 1 27 ? -36.232 43.597 54.828 1.00 37.20 18 GLY B C 1
ATOM 2833 O O . GLY B 1 27 ? -36.321 44.822 54.725 1.00 37.17 18 GLY B O 1
ATOM 2834 N N . GLY B 1 28 ? -37.207 42.825 55.304 1.00 37.34 19 GLY B N 1
ATOM 2835 C CA . GLY B 1 28 ? -38.492 43.355 55.750 1.00 37.40 19 GLY B CA 1
ATOM 2836 C C . GLY B 1 28 ? -39.273 44.078 54.672 1.00 37.39 19 GLY B C 1
ATOM 2837 O O . GLY B 1 28 ? -39.775 43.463 53.729 1.00 37.49 19 GLY B O 1
ATOM 2838 N N . ASP B 1 29 ? -39.347 45.396 54.824 1.00 37.36 20 ASP B N 1
ATOM 2839 C CA . ASP B 1 29 ? -40.144 46.280 53.975 1.00 37.18 20 ASP B CA 1
ATOM 2840 C C . ASP B 1 29 ? -39.422 46.643 52.672 1.00 36.65 20 ASP B C 1
ATOM 2841 O O . ASP B 1 29 ? -40.053 47.031 51.687 1.00 36.64 20 ASP B O 1
ATOM 2846 N N . ALA B 1 30 ? -38.098 46.503 52.683 1.00 35.95 21 ALA B N 1
ATOM 2847 C CA . ALA B 1 30 ? -37.237 46.943 51.589 1.00 35.22 21 ALA B CA 1
ATOM 2848 C C . ALA B 1 30 ? -37.333 46.070 50.335 1.00 34.71 21 ALA B C 1
ATOM 2849 O O . ALA B 1 30 ? -37.618 44.871 50.429 1.00 34.68 21 ALA B O 1
ATOM 2851 N N . PRO B 1 31 ? -37.097 46.674 49.151 1.00 34.13 22 PRO B N 1
ATOM 2852 C CA . PRO B 1 31 ? -36.972 45.903 47.913 1.00 33.64 22 PRO B CA 1
ATOM 2853 C C . PRO B 1 31 ? -35.731 45.012 47.946 1.00 33.19 22 PRO B C 1
ATOM 2854 O O . PRO B 1 31 ? -34.780 45.304 48.674 1.00 33.11 22 PRO B O 1
ATOM 2858 N N . ILE B 1 32 ? -35.747 43.937 47.164 1.00 32.74 23 ILE B N 1
ATOM 2859 C CA . ILE B 1 32 ? -34.625 43.004 47.112 1.00 32.35 23 ILE B CA 1
ATOM 2860 C C . ILE B 1 32 ? -33.400 43.678 46.483 1.00 32.34 23 ILE B C 1
ATOM 2861 O O . ILE B 1 32 ? -33.460 44.187 45.359 1.00 32.26 23 ILE B O 1
ATOM 2866 N N . VAL B 1 33 ? -32.298 43.675 47.231 1.00 32.31 24 VAL B N 1
ATOM 2867 C CA . VAL B 1 33 ? -31.102 44.440 46.880 1.00 32.39 24 VAL B CA 1
ATOM 2868 C C . VAL B 1 33 ? -30.193 43.684 45.912 1.00 32.62 24 VAL B C 1
ATOM 2869 O O . VAL B 1 33 ? -29.873 42.514 46.130 1.00 32.70 24 VAL B O 1
ATOM 2873 N N . VAL B 1 34 ? -29.787 44.363 44.842 1.00 32.92 25 VAL B N 1
ATOM 2874 C CA . VAL B 1 34 ? -28.860 43.789 43.870 1.00 33.35 25 VAL B CA 1
ATOM 2875 C C . VAL B 1 34 ? -27.423 44.072 44.299 1.00 33.96 25 VAL B C 1
ATOM 2876 O O . VAL B 1 34 ? -27.031 45.225 44.495 1.00 33.91 25 VAL B O 1
ATOM 2880 N N . GLN B 1 35 ? -26.652 43.000 44.445 1.00 34.82 26 GLN B N 1
ATOM 2881 C CA . GLN B 1 35 ? -25.286 43.070 44.942 1.00 35.73 26 GLN B CA 1
ATOM 2882 C C . GLN B 1 35 ? -24.337 42.456 43.917 1.00 36.30 26 GLN B C 1
ATOM 2883 O O . GLN B 1 35 ? -24.749 41.610 43.123 1.00 36.37 26 GLN B O 1
ATOM 2889 N N . SER B 1 36 ? -23.078 42.891 43.926 1.00 37.09 27 SER B N 1
ATOM 2890 C CA . SER B 1 36 ? -22.045 42.296 43.071 1.00 38.01 27 SER B CA 1
ATOM 2891 C C . SER B 1 36 ? -20.649 42.427 43.676 1.00 38.80 27 SER B C 1
ATOM 2892 O O . SER B 1 36 ? -20.410 43.288 44.522 1.00 38.86 27 SER B O 1
ATOM 2895 N N . MET B 1 37 ? -19.736 41.565 43.232 1.00 39.86 28 MET B N 1
ATOM 2896 C CA . MET B 1 37 ? -18.344 41.604 43.673 1.00 40.99 28 MET B CA 1
ATOM 2897 C C . MET B 1 37 ? -17.434 42.128 42.567 1.00 41.80 28 MET B C 1
ATOM 2898 O O . MET B 1 37 ? -17.620 41.806 41.394 1.00 41.89 28 MET B O 1
ATOM 2903 N N . THR B 1 38 ? -16.453 42.937 42.954 1.00 42.89 29 THR B N 1
ATOM 2904 C CA . THR B 1 38 ? -15.465 43.461 42.017 1.00 44.03 29 THR B CA 1
ATOM 2905 C C . THR B 1 38 ? -14.436 42.387 41.624 1.00 44.90 29 THR B C 1
ATOM 2906 O O . THR B 1 38 ? -14.111 41.505 42.424 1.00 44.94 29 THR B O 1
ATOM 2910 N N . SER B 1 39 ? -13.940 42.463 40.390 1.00 46.10 30 SER B N 1
ATOM 2911 C CA . SER B 1 39 ? -13.045 41.437 39.839 1.00 47.35 30 SER B CA 1
ATOM 2912 C C . SER B 1 39 ? -11.569 41.842 39.829 1.00 48.41 30 SER B C 1
ATOM 2913 O O . SER B 1 39 ? -10.685 40.983 39.756 1.00 48.47 30 SER B O 1
ATOM 2916 N N . THR B 1 40 ? -11.310 43.146 39.892 1.00 49.74 31 THR B N 1
ATOM 2917 C CA . THR B 1 40 ? -9.945 43.669 39.914 1.00 51.07 31 THR B CA 1
ATOM 2918 C C . THR B 1 40 ? -9.329 43.522 41.302 1.00 52.11 31 THR B C 1
ATOM 2919 O O . THR B 1 40 ? -10.050 43.416 42.297 1.00 52.17 31 THR B O 1
ATOM 2923 N N . LYS B 1 41 ? -7.996 43.514 41.357 1.00 53.43 32 LYS B N 1
ATOM 2924 C CA . LYS B 1 41 ? -7.262 43.486 42.624 1.00 54.71 32 LYS B CA 1
ATOM 2925 C C . LYS B 1 41 ? -7.592 44.724 43.454 1.00 55.52 32 LYS B C 1
ATOM 2926 O O . LYS B 1 41 ? -7.582 45.848 42.942 1.00 55.60 32 LYS B O 1
ATOM 2932 N N . THR B 1 42 ? -7.887 44.504 44.733 1.00 56.52 33 THR B N 1
ATOM 2933 C CA . THR B 1 42 ? -8.250 45.581 45.652 1.00 57.54 33 THR B CA 1
ATOM 2934 C C . THR B 1 42 ? -7.111 46.583 45.845 1.00 58.36 33 THR B C 1
ATOM 2935 O O . THR B 1 42 ? -7.349 47.793 45.867 1.00 58.42 33 THR B O 1
ATOM 2939 N N . HIS B 1 43 ? -5.881 46.077 45.967 1.00 59.38 34 HIS B N 1
ATOM 2940 C CA . HIS B 1 43 ? -4.703 46.932 46.160 1.00 60.36 34 HIS B CA 1
ATOM 2941 C C . HIS B 1 43 ? -4.468 47.902 44.997 1.00 61.14 34 HIS B C 1
ATOM 2942 O O . HIS B 1 43 ? -3.761 48.902 45.151 1.00 61.23 34 HIS B O 1
ATOM 2949 N N . ASP B 1 44 ? -5.068 47.602 43.845 1.00 62.05 35 ASP B N 1
ATOM 2950 C CA . ASP B 1 44 ? -5.125 48.541 42.732 1.00 62.89 35 ASP B CA 1
ATOM 2951 C C . ASP B 1 44 ? -6.344 49.440 42.936 1.00 63.37 35 ASP B C 1
ATOM 2952 O O . ASP B 1 44 ? -7.474 49.055 42.628 1.00 63.45 35 ASP B O 1
ATOM 2957 N N . VAL B 1 45 ? -6.096 50.635 43.470 1.00 63.92 36 VAL B N 1
ATOM 2958 C CA . VAL B 1 45 ? -7.159 51.559 43.889 1.00 64.37 36 VAL B CA 1
ATOM 2959 C C . VAL B 1 45 ? -7.901 52.244 42.738 1.00 64.49 36 VAL B C 1
ATOM 2960 O O . VAL B 1 45 ? -9.092 52.541 42.857 1.00 64.56 36 VAL B O 1
ATOM 2964 N N . GLU B 1 46 ? -7.196 52.494 41.637 1.00 64.52 37 GLU B N 1
ATOM 2965 C CA . GLU B 1 46 ? -7.787 53.158 40.476 1.00 64.40 37 GLU B CA 1
ATOM 2966 C C . GLU B 1 46 ? -8.705 52.219 39.692 1.00 64.05 37 GLU B C 1
ATOM 2967 O O . GLU B 1 46 ? -9.776 52.628 39.243 1.00 64.08 37 GLU B O 1
ATOM 2973 N N . ALA B 1 47 ? -8.278 50.967 39.539 1.00 63.50 38 ALA B N 1
ATOM 2974 C CA . ALA B 1 47 ? -9.028 49.964 38.780 1.00 62.88 38 ALA B CA 1
ATOM 2975 C C . ALA B 1 47 ? -10.310 49.522 39.489 1.00 62.34 38 ALA B C 1
ATOM 2976 O O . ALA B 1 47 ? -11.313 49.221 38.838 1.00 62.32 38 ALA B O 1
ATOM 2978 N N . THR B 1 48 ? -10.265 49.489 40.820 1.00 61.55 39 THR B N 1
ATOM 2979 C CA . THR B 1 48 ? -11.404 49.071 41.635 1.00 60.72 39 THR B CA 1
ATOM 2980 C C . THR B 1 48 ? -12.513 50.128 41.647 1.00 60.08 39 THR B C 1
ATOM 2981 O O . THR B 1 48 ? -13.692 49.795 41.502 1.00 60.04 39 THR B O 1
ATOM 2985 N N . LEU B 1 49 ? -12.130 51.395 41.803 1.00 59.20 40 LEU B N 1
ATOM 2986 C CA . LEU B 1 49 ? -13.092 52.500 41.839 1.00 58.37 40 LEU B CA 1
ATOM 2987 C C . LEU B 1 49 ? -13.728 52.781 40.476 1.00 57.72 40 LEU B C 1
ATOM 2988 O O . LEU B 1 49 ? -14.861 53.264 40.403 1.00 57.65 40 LEU B O 1
ATOM 2993 N N . ASN B 1 50 ? -12.994 52.478 39.406 1.00 56.86 41 ASN B N 1
ATOM 2994 C CA . ASN B 1 50 ? -13.517 52.586 38.044 1.00 55.97 41 ASN B CA 1
ATOM 2995 C C . ASN B 1 50 ? -14.552 51.508 37.741 1.00 55.27 41 ASN B C 1
ATOM 2996 O O . ASN B 1 50 ? -15.514 51.751 37.010 1.00 55.23 41 ASN B O 1
ATOM 3001 N N . GLN B 1 51 ? -14.345 50.321 38.306 1.00 54.38 42 GLN B N 1
ATOM 3002 C CA . GLN B 1 51 ? -15.289 49.216 38.170 1.00 53.54 42 GLN B CA 1
ATOM 3003 C C . GLN B 1 51 ? -16.517 49.433 39.055 1.00 53.11 42 GLN B C 1
ATOM 3004 O O . GLN B 1 51 ? -17.630 49.066 38.679 1.00 53.03 42 GLN B O 1
ATOM 3010 N N . ILE B 1 52 ? -16.302 50.034 40.225 1.00 52.61 43 ILE B N 1
ATOM 3011 C CA . ILE B 1 52 ? -17.388 50.377 41.148 1.00 52.11 43 ILE B CA 1
ATOM 3012 C C . ILE B 1 52 ? -18.353 51.393 40.523 1.00 51.79 43 ILE B C 1
ATOM 3013 O O . ILE B 1 52 ? -19.572 51.261 40.658 1.00 51.70 43 ILE B O 1
ATOM 3018 N N . LYS B 1 53 ? -17.799 52.383 39.823 1.00 51.42 44 LYS B N 1
ATOM 3019 C CA . LYS B 1 53 ? -18.600 53.387 39.120 1.00 51.04 44 LYS B CA 1
ATOM 3020 C C . LYS B 1 53 ? -19.444 52.747 38.012 1.00 50.61 44 LYS B C 1
ATOM 3021 O O . LYS B 1 53 ? -20.620 53.078 37.853 1.00 50.53 44 LYS B O 1
ATOM 3027 N N . ARG B 1 54 ? -18.837 51.824 37.266 1.00 50.13 45 ARG B N 1
ATOM 3028 C CA . ARG B 1 54 ? -19.520 51.094 36.196 1.00 49.68 45 ARG B CA 1
ATOM 3029 C C . ARG B 1 54 ? -20.643 50.197 36.723 1.00 49.25 45 ARG B C 1
ATOM 3030 O O . ARG B 1 54 ? -21.674 50.035 36.065 1.00 49.25 45 ARG B O 1
ATOM 3038 N N . LEU B 1 55 ? -20.433 49.617 37.904 1.00 48.69 46 LEU B N 1
ATOM 3039 C CA . LEU B 1 55 ? -21.438 48.774 38.550 1.00 48.19 46 LEU B CA 1
ATOM 3040 C C . LEU B 1 55 ? -22.626 49.596 39.044 1.00 47.93 46 LEU B C 1
ATOM 3041 O O . LEU B 1 55 ? -23.780 49.192 38.878 1.00 47.86 46 LEU B O 1
ATOM 3046 N N . TYR B 1 56 ? -22.328 50.748 39.646 1.00 47.62 47 TYR B N 1
ATOM 3047 C CA . TYR B 1 56 ? -23.342 51.688 40.128 1.00 47.28 47 TYR B CA 1
ATOM 3048 C C . TYR B 1 56 ? -24.220 52.183 38.978 1.00 47.14 47 TYR B C 1
ATOM 3049 O O . TYR B 1 56 ? -25.442 52.277 39.117 1.00 47.10 47 TYR B O 1
ATOM 3058 N N . GLU B 1 57 ? -23.585 52.476 37.843 1.00 46.94 48 GLU B N 1
ATOM 3059 C CA . GLU B 1 57 ? -24.280 52.914 36.629 1.00 46.73 48 GLU B CA 1
ATOM 3060 C C . GLU B 1 57 ? -25.163 51.818 36.029 1.00 46.34 48 GLU B C 1
ATOM 3061 O O . GLU B 1 57 ? -26.131 52.113 35.325 1.00 46.35 48 GLU B O 1
ATOM 3067 N N . ALA B 1 58 ? -24.823 50.562 36.312 1.00 45.82 49 ALA B N 1
ATOM 3068 C CA . ALA B 1 58 ? -25.592 49.412 35.839 1.00 45.23 49 ALA B CA 1
ATOM 3069 C C . ALA B 1 58 ? -26.662 48.972 36.842 1.00 44.83 49 ALA B C 1
ATOM 3070 O O . ALA B 1 58 ? -27.453 48.067 36.557 1.00 44.82 49 ALA B O 1
ATOM 3072 N N . GLY B 1 59 ? -26.677 49.605 38.014 1.00 44.28 50 GLY B N 1
ATOM 3073 C CA . GLY B 1 59 ? -27.721 49.364 39.009 1.00 43.64 50 GLY B CA 1
ATOM 3074 C C . GLY B 1 59 ? -27.318 48.645 40.285 1.00 43.22 50 GLY B C 1
ATOM 3075 O O . GLY B 1 59 ? -28.159 48.440 41.163 1.00 43.17 50 GLY B O 1
ATOM 3076 N N . CYS B 1 60 ? -26.044 48.260 40.394 1.00 42.81 51 CYS B N 1
ATOM 3077 C CA . CYS B 1 60 ? -25.535 47.583 41.593 1.00 42.40 51 CYS B CA 1
ATOM 3078 C C . CYS B 1 60 ? -25.696 48.477 42.817 1.00 42.15 51 CYS B C 1
ATOM 3079 O O . CYS B 1 60 ? -25.392 49.670 42.765 1.00 42.16 51 CYS B O 1
ATOM 3082 N N . GLU B 1 61 ? -26.183 47.897 43.909 1.00 41.88 52 GLU B N 1
ATOM 3083 C CA . GLU B 1 61 ? -26.517 48.669 45.107 1.00 41.73 52 GLU B CA 1
ATOM 3084 C C . GLU B 1 61 ? -25.507 48.509 46.246 1.00 41.64 52 GLU B C 1
ATOM 3085 O O . GLU B 1 61 ? -25.258 49.455 46.993 1.00 41.63 52 GLU B O 1
ATOM 3091 N N . ILE B 1 62 ? -24.937 47.313 46.369 1.00 41.60 53 ILE B N 1
ATOM 3092 C CA . ILE B 1 62 ? -23.876 47.035 47.338 1.00 41.60 53 ILE B CA 1
ATOM 3093 C C . ILE B 1 62 ? -22.731 46.284 46.654 1.00 41.82 53 ILE B C 1
ATOM 3094 O O . ILE B 1 62 ? -22.965 45.344 45.892 1.00 41.81 53 ILE B O 1
ATOM 3099 N N . VAL B 1 63 ? -21.498 46.706 46.926 1.00 42.12 54 VAL B N 1
ATOM 3100 C CA . VAL B 1 63 ? -20.324 46.076 46.325 1.00 42.52 54 VAL B CA 1
ATOM 3101 C C . VAL B 1 63 ? -19.511 45.261 47.341 1.00 42.97 54 VAL B C 1
ATOM 3102 O O . VAL B 1 63 ? -19.257 45.711 48.463 1.00 42.95 54 VAL B O 1
ATOM 3106 N N . ARG B 1 64 ? -19.127 44.054 46.936 1.00 43.56 55 ARG B N 1
ATOM 3107 C CA . ARG B 1 64 ? -18.270 43.202 47.748 1.00 44.28 55 ARG B CA 1
ATOM 3108 C C . ARG B 1 64 ? -16.839 43.277 47.234 1.00 44.91 55 ARG B C 1
ATOM 3109 O O . ARG B 1 64 ? -16.589 43.175 46.032 1.00 44.91 55 ARG B O 1
ATOM 3117 N N . VAL B 1 65 ? -15.905 43.464 48.157 1.00 45.81 56 VAL B N 1
ATOM 3118 C CA . VAL B 1 65 ? -14.498 43.613 47.815 1.00 46.73 56 VAL B CA 1
ATOM 3119 C C . VAL B 1 65 ? -13.680 42.542 48.529 1.00 47.57 56 VAL B C 1
ATOM 3120 O O . VAL B 1 65 ? -13.696 42.450 49.759 1.00 47.53 56 VAL B O 1
ATOM 3124 N N . ALA B 1 66 ? -12.985 41.725 47.741 1.00 48.75 57 ALA B N 1
ATOM 3125 C CA . ALA B 1 66 ? -12.160 40.646 48.272 1.00 50.02 57 ALA B CA 1
ATOM 3126 C C . ALA B 1 66 ? -10.860 41.192 48.851 1.00 51.01 57 ALA B C 1
ATOM 3127 O O . ALA B 1 66 ? -10.234 42.074 48.264 1.00 51.08 57 ALA B O 1
ATOM 3129 N N . VAL B 1 67 ? -10.466 40.665 50.007 1.00 52.33 58 VAL B N 1
ATOM 3130 C CA . VAL B 1 67 ? -9.237 41.097 50.673 1.00 53.69 58 VAL B CA 1
ATOM 3131 C C . VAL B 1 67 ? -8.416 39.895 51.186 1.00 54.82 58 VAL B C 1
ATOM 3132 O O . VAL B 1 67 ? -8.650 39.393 52.292 1.00 54.88 58 VAL B O 1
ATOM 3136 N N . PRO B 1 68 ? -7.468 39.411 50.358 1.00 55.95 59 PRO B N 1
ATOM 3137 C CA . PRO B 1 68 ? -6.631 38.265 50.717 1.00 56.92 59 PRO B CA 1
ATOM 3138 C C . PRO B 1 68 ? -5.238 38.616 51.262 1.00 57.93 59 PRO B C 1
ATOM 3139 O O . PRO B 1 68 ? -4.580 37.754 51.847 1.00 58.02 59 PRO B O 1
ATOM 3143 N N . HIS B 1 69 ? -4.798 39.858 51.071 1.00 59.09 60 HIS B N 1
ATOM 3144 C CA . HIS B 1 69 ? -3.466 40.285 51.506 1.00 60.23 60 HIS B CA 1
ATOM 3145 C C . HIS B 1 69 ? -3.490 41.622 52.254 1.00 60.94 60 HIS B C 1
ATOM 3146 O O . HIS B 1 69 ? -4.530 42.281 52.333 1.00 60.99 60 HIS B O 1
ATOM 3153 N N . LYS B 1 70 ? -2.336 42.011 52.796 1.00 61.79 61 LYS B N 1
ATOM 3154 C CA . LYS B 1 70 ? -2.221 43.207 53.638 1.00 62.55 61 LYS B CA 1
ATOM 3155 C C . LYS B 1 70 ? -2.363 44.531 52.877 1.00 62.88 61 LYS B C 1
ATOM 3156 O O . LYS B 1 70 ? -2.887 45.504 53.425 1.00 62.96 61 LYS B O 1
ATOM 3162 N N . GLU B 1 71 ? -1.904 44.563 51.624 1.00 63.20 62 GLU B N 1
ATOM 3163 C CA . GLU B 1 71 ? -1.968 45.777 50.803 1.00 63.44 62 GLU B CA 1
ATOM 3164 C C . GLU B 1 71 ? -3.418 46.146 50.513 1.00 63.47 62 GLU B C 1
ATOM 3165 O O . GLU B 1 71 ? -3.762 47.325 50.411 1.00 63.46 62 GLU B O 1
ATOM 3171 N N . ASP B 1 72 ? -4.255 45.118 50.391 1.00 63.50 63 ASP B N 1
ATOM 3172 C CA . ASP B 1 72 ? -5.676 45.271 50.095 1.00 63.51 63 ASP B CA 1
ATOM 3173 C C . ASP B 1 72 ? -6.435 45.947 51.237 1.00 63.55 63 ASP B C 1
ATOM 3174 O O . ASP B 1 72 ? -7.427 46.634 51.000 1.00 63.53 63 ASP B O 1
ATOM 3179 N N . VAL B 1 73 ? -5.960 45.752 52.467 1.00 63.64 64 VAL B N 1
ATOM 3180 C CA . VAL B 1 73 ? -6.569 46.368 53.651 1.00 63.74 64 VAL B CA 1
ATOM 3181 C C . VAL B 1 73 ? -6.318 47.879 53.687 1.00 63.82 64 VAL B C 1
ATOM 3182 O O . VAL B 1 73 ? -7.226 48.657 53.989 1.00 63.82 64 VAL B O 1
ATOM 3186 N N . GLU B 1 74 ? -5.087 48.285 53.376 1.00 63.93 65 GLU B N 1
ATOM 3187 C CA . GLU B 1 74 ? -4.720 49.703 53.343 1.00 64.04 65 GLU B CA 1
ATOM 3188 C C . GLU B 1 74 ? -5.355 50.431 52.157 1.00 64.05 65 GLU B C 1
ATOM 3189 O O . GLU B 1 74 ? -5.429 51.661 52.140 1.00 64.03 65 GLU B O 1
ATOM 3195 N N . ALA B 1 75 ? -5.817 49.658 51.176 1.00 64.12 66 ALA B N 1
ATOM 3196 C CA . ALA B 1 75 ? -6.530 50.194 50.019 1.00 64.18 66 ALA B CA 1
ATOM 3197 C C . ALA B 1 75 ? -7.973 50.573 50.360 1.00 64.21 66 ALA B C 1
ATOM 3198 O O . ALA B 1 75 ? -8.527 51.506 49.776 1.00 64.21 66 ALA B O 1
ATOM 3200 N N . LEU B 1 76 ? -8.561 49.847 51.311 1.00 64.25 67 LEU B N 1
ATOM 3201 C CA . LEU B 1 76 ? -9.963 50.018 51.715 1.00 64.30 67 LEU B CA 1
ATOM 3202 C C . LEU B 1 76 ? -10.339 51.437 52.148 1.00 64.38 67 LEU B C 1
ATOM 3203 O O . LEU B 1 76 ? -11.447 51.896 51.866 1.00 64.39 67 LEU B O 1
ATOM 3208 N N . GLU B 1 77 ? -9.416 52.118 52.827 1.00 64.44 68 GLU B N 1
ATOM 3209 C CA . GLU B 1 77 ? -9.650 53.464 53.359 1.00 64.51 68 GLU B CA 1
ATOM 3210 C C . GLU B 1 77 ? -10.062 54.457 52.271 1.00 64.48 68 GLU B C 1
ATOM 3211 O O . GLU B 1 77 ? -11.008 55.227 52.451 1.00 64.47 68 GLU B O 1
ATOM 3217 N N . GLU B 1 78 ? -9.349 54.424 51.148 1.00 64.42 69 GLU B N 1
ATOM 3218 C CA . GLU B 1 78 ? -9.604 55.326 50.028 1.00 64.34 69 GLU B CA 1
ATOM 3219 C C . GLU B 1 78 ? -10.874 54.937 49.270 1.00 64.15 69 GLU B C 1
ATOM 3220 O O . GLU B 1 78 ? -11.581 55.803 48.747 1.00 64.12 69 GLU B O 1
ATOM 3226 N N . ILE B 1 79 ? -11.156 53.636 49.225 1.00 63.89 70 ILE B N 1
ATOM 3227 C CA . ILE B 1 79 ? -12.300 53.098 48.485 1.00 63.61 70 ILE B CA 1
ATOM 3228 C C . ILE B 1 79 ? -13.642 53.518 49.100 1.00 63.43 70 ILE B C 1
ATOM 3229 O O . ILE B 1 79 ? -14.531 53.986 48.388 1.00 63.39 70 ILE B O 1
ATOM 3234 N N . VAL B 1 80 ? -13.770 53.371 50.418 1.00 63.19 71 VAL B N 1
ATOM 3235 C CA . VAL B 1 80 ? -15.021 53.685 51.123 1.00 63.00 71 VAL B CA 1
ATOM 3236 C C . VAL B 1 80 ? -15.360 55.181 51.175 1.00 62.80 71 VAL B C 1
ATOM 3237 O O . VAL B 1 80 ? -16.517 55.548 51.391 1.00 62.81 71 VAL B O 1
ATOM 3241 N N . LYS B 1 81 ? -14.356 56.032 50.975 1.00 62.49 72 LYS B N 1
ATOM 3242 C CA . LYS B 1 81 ? -14.541 57.481 51.069 1.00 62.15 72 LYS B CA 1
ATOM 3243 C C . LYS B 1 81 ? -15.266 58.093 49.872 1.00 61.66 72 LYS B C 1
ATOM 3244 O O . LYS B 1 81 ? -16.020 59.054 50.033 1.00 61.67 72 LYS B O 1
ATOM 3250 N N . LYS B 1 82 ? -15.043 57.539 48.682 1.00 60.95 73 LYS B N 1
ATOM 3251 C CA . LYS B 1 82 ? -15.601 58.119 47.459 1.00 60.21 73 LYS B CA 1
ATOM 3252 C C . LYS B 1 82 ? -16.485 57.155 46.653 1.00 59.45 73 LYS B C 1
ATOM 3253 O O . LYS B 1 82 ? -16.950 57.496 45.561 1.00 59.42 73 LYS B O 1
ATOM 3259 N N . SER B 1 83 ? -16.723 55.963 47.198 1.00 58.39 74 SER B N 1
ATOM 3260 C CA . SER B 1 83 ? -17.629 54.993 46.579 1.00 57.29 74 SER B CA 1
ATOM 3261 C C . SER B 1 83 ? -19.087 55.405 46.782 1.00 56.35 74 SER B C 1
ATOM 3262 O O . SER B 1 83 ? -19.477 55.767 47.896 1.00 56.37 74 SER B O 1
ATOM 3265 N N . PRO B 1 84 ? -19.898 55.355 45.706 1.00 55.30 75 PRO B N 1
ATOM 3266 C CA . PRO B 1 84 ? -21.325 55.663 45.822 1.00 54.39 75 PRO B CA 1
ATOM 3267 C C . PRO B 1 84 ? -22.094 54.538 46.514 1.00 53.46 75 PRO B C 1
ATOM 3268 O O . PRO B 1 84 ? -23.188 54.765 47.034 1.00 53.42 75 PRO B O 1
ATOM 3272 N N . MET B 1 85 ? -21.508 53.343 46.516 1.00 52.33 76 MET B N 1
ATOM 3273 C CA . MET B 1 85 ? -22.106 52.157 47.117 1.00 51.20 76 MET B CA 1
ATOM 3274 C C . MET B 1 85 ? -21.539 51.876 48.504 1.00 50.35 76 MET B C 1
ATOM 3275 O O . MET B 1 85 ? -20.393 52.233 48.786 1.00 50.29 76 MET B O 1
ATOM 3280 N N . PRO B 1 86 ? -22.342 51.237 49.377 1.00 49.51 77 PRO B N 1
ATOM 3281 C CA . PRO B 1 86 ? -21.807 50.636 50.595 1.00 48.92 77 PRO B CA 1
ATOM 3282 C C . PRO B 1 86 ? -20.891 49.457 50.264 1.00 48.37 77 PRO B C 1
ATOM 3283 O O . PRO B 1 86 ? -21.272 48.570 49.497 1.00 48.31 77 PRO B O 1
ATOM 3287 N N . VAL B 1 87 ? -19.692 49.466 50.840 1.00 47.80 78 VAL B N 1
ATOM 3288 C CA . VAL B 1 87 ? -18.666 48.467 50.550 1.00 47.26 78 VAL B CA 1
ATOM 3289 C C . VAL B 1 87 ? -18.654 47.371 51.615 1.00 46.97 78 VAL B C 1
ATOM 3290 O O . VAL B 1 87 ? -18.769 47.654 52.809 1.00 46.91 78 VAL B O 1
ATOM 3294 N N . ILE B 1 88 ? -18.524 46.123 51.171 1.00 46.69 79 ILE B N 1
ATOM 3295 C CA . ILE B 1 88 ? -18.399 44.979 52.073 1.00 46.48 79 ILE B CA 1
ATOM 3296 C C . ILE B 1 88 ? -17.082 44.243 51.824 1.00 46.50 79 ILE B C 1
ATOM 3297 O O . ILE B 1 88 ? -16.733 43.948 50.681 1.00 46.43 79 ILE B O 1
ATOM 3302 N N . ALA B 1 89 ? -16.353 43.966 52.902 1.00 46.65 80 ALA B N 1
ATOM 3303 C CA . ALA B 1 89 ? -15.079 43.262 52.818 1.00 46.93 80 ALA B CA 1
ATOM 3304 C C . ALA B 1 89 ? -15.258 41.760 52.991 1.00 47.24 80 ALA B C 1
ATOM 3305 O O . ALA B 1 89 ? -15.931 41.308 53.919 1.00 47.17 80 ALA B O 1
ATOM 3307 N N . ASP B 1 90 ? -14.648 40.997 52.089 1.00 47.83 81 ASP B N 1
ATOM 3308 C CA . ASP B 1 90 ? -14.693 39.538 52.141 1.00 48.51 81 ASP B CA 1
ATOM 3309 C C . ASP B 1 90 ? -13.506 38.974 52.927 1.00 49.13 81 ASP B C 1
ATOM 3310 O O . ASP B 1 90 ? -12.370 38.973 52.444 1.00 49.10 81 ASP B O 1
ATOM 3315 N N . ILE B 1 91 ? -13.785 38.492 54.135 1.00 50.04 82 ILE B N 1
ATOM 3316 C CA . ILE B 1 91 ? -12.752 37.969 55.029 1.00 51.07 82 ILE B CA 1
ATOM 3317 C C . ILE B 1 91 ? -12.615 36.454 54.875 1.00 52.01 82 ILE B C 1
ATOM 3318 O O . ILE B 1 91 ? -13.488 35.693 55.301 1.00 52.01 82 ILE B O 1
ATOM 3323 N N . HIS B 1 92 ? -11.509 36.027 54.269 1.00 53.27 83 HIS B N 1
ATOM 3324 C CA . HIS B 1 92 ? -11.292 34.615 53.956 1.00 54.53 83 HIS B CA 1
ATOM 3325 C C . HIS B 1 92 ? -10.349 33.927 54.948 1.00 55.24 83 HIS B C 1
ATOM 3326 O O . HIS B 1 92 ? -10.805 33.225 55.854 1.00 55.33 83 HIS B O 1
ATOM 3333 N N . PHE B 1 93 ? -9.043 34.137 54.785 1.00 56.07 84 PHE B N 1
ATOM 3334 C CA . PHE B 1 93 ? -8.040 33.414 55.572 1.00 56.81 84 PHE B CA 1
ATOM 3335 C C . PHE B 1 93 ? -7.921 33.894 57.021 1.00 56.70 84 PHE B C 1
ATOM 3336 O O . PHE B 1 93 ? -8.205 33.137 57.953 1.00 56.77 84 PHE B O 1
ATOM 3344 N N . ALA B 1 94 ? -7.512 35.147 57.203 1.00 56.45 85 ALA B N 1
ATOM 3345 C CA . ALA B 1 94 ? -7.222 35.675 58.533 1.00 56.10 85 ALA B CA 1
ATOM 3346 C C . ALA B 1 94 ? -8.364 36.518 59.099 1.00 55.76 85 ALA B C 1
ATOM 3347 O O . ALA B 1 94 ? -8.791 37.484 58.468 1.00 55.75 85 ALA B O 1
ATOM 3349 N N . PRO B 1 95 ? -8.861 36.149 60.296 1.00 55.37 86 PRO B N 1
ATOM 3350 C CA . PRO B 1 95 ? -9.848 36.943 61.034 1.00 54.98 86 PRO B CA 1
ATOM 3351 C C . PRO B 1 95 ? -9.301 38.302 61.470 1.00 54.53 86 PRO B C 1
ATOM 3352 O O . PRO B 1 95 ? -10.072 39.186 61.844 1.00 54.53 86 PRO B O 1
ATOM 3356 N N . SER B 1 96 ? -7.978 38.451 61.423 1.00 53.98 87 SER B N 1
ATOM 3357 C CA . SER B 1 96 ? -7.308 39.716 61.717 1.00 53.38 87 SER B CA 1
ATOM 3358 C C . SER B 1 96 ? -7.741 40.790 60.728 1.00 52.88 87 SER B C 1
ATOM 3359 O O . SER B 1 96 ? -7.849 41.966 61.076 1.00 52.85 87 SER B O 1
ATOM 3362 N N . TYR B 1 97 ? -7.993 40.359 59.494 1.00 52.25 88 TYR B N 1
ATOM 3363 C CA . TYR B 1 97 ? -8.402 41.239 58.407 1.00 51.63 88 TYR B CA 1
ATOM 3364 C C . TYR B 1 97 ? -9.764 41.872 58.671 1.00 51.03 88 TYR B C 1
ATOM 3365 O O . TYR B 1 97 ? -10.036 42.976 58.202 1.00 50.99 88 TYR B O 1
ATOM 3374 N N . ALA B 1 98 ? -10.608 41.170 59.427 1.00 50.28 89 ALA B N 1
ATOM 3375 C CA . ALA B 1 98 ? -11.938 41.661 59.783 1.00 49.54 89 ALA B CA 1
ATOM 3376 C C . ALA B 1 98 ? -11.878 42.889 60.689 1.00 49.03 89 ALA B C 1
ATOM 3377 O O . ALA B 1 98 ? -12.604 43.859 60.467 1.00 48.95 89 ALA B O 1
ATOM 3379 N N . PHE B 1 99 ? -11.008 42.843 61.698 1.00 48.48 90 PHE B N 1
ATOM 3380 C CA . PHE B 1 99 ? -10.808 43.973 62.611 1.00 47.98 90 PHE B CA 1
ATOM 3381 C C . PHE B 1 99 ? -10.201 45.174 61.894 1.00 48.00 90 PHE B C 1
ATOM 3382 O O . PHE B 1 99 ? -10.620 46.314 62.110 1.00 47.89 90 PHE B O 1
ATOM 3390 N N . LEU B 1 100 ? -9.217 44.899 61.040 1.00 48.10 91 LEU B N 1
ATOM 3391 C CA . LEU B 1 100 ? -8.510 45.931 60.287 1.00 48.29 91 LEU B CA 1
ATOM 3392 C C . LEU B 1 100 ? -9.410 46.606 59.251 1.00 48.47 91 LEU B C 1
ATOM 3393 O O . LEU B 1 100 ? -9.289 47.808 59.009 1.00 48.50 91 LEU B O 1
ATOM 3398 N N . SER B 1 101 ? -10.310 45.825 58.654 1.00 48.71 92 SER B N 1
ATOM 3399 C CA . SER B 1 101 ? -11.255 46.330 57.656 1.00 48.93 92 SER B CA 1
ATOM 3400 C C . SER B 1 101 ? -12.297 47.263 58.267 1.00 49.15 92 SER B C 1
ATOM 3401 O O . SER B 1 101 ? -12.635 48.288 57.678 1.00 49.15 92 SER B O 1
ATOM 3404 N N . MET B 1 102 ? -12.798 46.902 59.447 1.00 49.48 93 MET B N 1
ATOM 3405 C CA . MET B 1 102 ? -13.813 47.697 60.139 1.00 49.84 93 MET B CA 1
ATOM 3406 C C . MET B 1 102 ? -13.288 49.056 60.607 1.00 50.20 93 MET B C 1
ATOM 3407 O O . MET B 1 102 ? -14.047 50.025 60.674 1.00 50.25 93 MET B O 1
ATOM 3412 N N . GLU B 1 103 ? -11.995 49.122 60.919 1.00 50.60 94 GLU B N 1
ATOM 3413 C CA . GLU B 1 103 ? -11.353 50.377 61.315 1.00 50.93 94 GLU B CA 1
ATOM 3414 C C . GLU B 1 103 ? -11.163 51.312 60.116 1.00 50.82 94 GLU B C 1
ATOM 3415 O O . GLU B 1 103 ? -11.060 52.530 60.278 1.00 50.84 94 GLU B O 1
ATOM 3421 N N . LYS B 1 104 ? -11.125 50.730 58.918 1.00 50.58 95 LYS B N 1
ATOM 3422 C CA . LYS B 1 104 ? -11.001 51.494 57.675 1.00 50.24 95 LYS B CA 1
ATOM 3423 C C . LYS B 1 104 ? -12.295 52.211 57.258 1.00 49.69 95 LYS B C 1
ATOM 3424 O O . LYS B 1 104 ? -12.290 53.013 56.321 1.00 49.69 95 LYS B O 1
ATOM 3430 N N . GLY B 1 105 ? -13.391 51.922 57.957 1.00 48.91 96 GLY B N 1
ATOM 3431 C CA . GLY B 1 105 ? -14.679 52.562 57.689 1.00 47.92 96 GLY B CA 1
ATOM 3432 C C . GLY B 1 105 ? -15.547 51.791 56.709 1.00 47.11 96 GLY B C 1
ATOM 3433 O O . GLY B 1 105 ? -16.409 52.368 56.041 1.00 47.05 96 GLY B O 1
ATOM 3434 N N . VAL B 1 106 ? -15.313 50.484 56.629 1.00 46.16 97 VAL B N 1
ATOM 3435 C CA . VAL B 1 106 ? -16.070 49.601 55.750 1.00 45.11 97 VAL B CA 1
ATOM 3436 C C . VAL B 1 106 ? -17.458 49.350 56.339 1.00 44.32 97 VAL B C 1
ATOM 3437 O O . VAL B 1 106 ? -17.609 49.179 57.550 1.00 44.26 97 VAL B O 1
ATOM 3441 N N . HIS B 1 107 ? -18.461 49.337 55.465 1.00 43.29 98 HIS B N 1
ATOM 3442 C CA . HIS B 1 107 ? -19.867 49.276 55.866 1.00 42.24 98 HIS B CA 1
ATOM 3443 C C . HIS B 1 107 ? -20.322 47.887 56.306 1.00 41.61 98 HIS B C 1
ATOM 3444 O O . HIS B 1 107 ? -21.265 47.758 57.091 1.00 41.52 98 HIS B O 1
ATOM 3451 N N . GLY B 1 108 ? -19.649 46.856 55.802 1.00 40.92 99 GLY B N 1
ATOM 3452 C CA . GLY B 1 108 ? -20.009 45.478 56.113 1.00 40.11 99 GLY B CA 1
ATOM 3453 C C . GLY B 1 108 ? -18.870 44.498 55.931 1.00 39.57 99 GLY B C 1
ATOM 3454 O O . GLY B 1 108 ? -17.923 44.763 55.197 1.00 39.45 99 GLY B O 1
ATOM 3455 N N . ILE B 1 109 ? -18.963 43.362 56.612 1.00 39.21 100 ILE B N 1
ATOM 3456 C CA . ILE B 1 109 ? -17.989 42.282 56.456 1.00 38.96 100 ILE B CA 1
ATOM 3457 C C . ILE B 1 109 ? -18.701 40.954 56.232 1.00 38.98 100 ILE B C 1
ATOM 3458 O O . ILE B 1 109 ? -19.858 40.789 56.623 1.00 38.98 100 ILE B O 1
ATOM 3463 N N . ARG B 1 110 ? -18.018 40.013 55.590 1.00 39.06 101 ARG B N 1
ATOM 3464 C CA . ARG B 1 110 ? -18.536 38.653 55.498 1.00 39.30 101 ARG B CA 1
ATOM 3465 C C . ARG B 1 110 ? -17.485 37.646 55.967 1.00 39.13 101 ARG B C 1
ATOM 3466 O O . ARG B 1 110 ? -16.349 37.641 55.490 1.00 39.09 101 ARG B O 1
ATOM 3474 N N . ILE B 1 111 ? -17.878 36.822 56.933 1.00 39.07 102 ILE B N 1
ATOM 3475 C CA . ILE B 1 111 ? -17.002 35.803 57.502 1.00 39.08 102 ILE B CA 1
ATOM 3476 C C . ILE B 1 111 ? -17.679 34.436 57.485 1.00 39.23 102 ILE B C 1
ATOM 3477 O O . ILE B 1 111 ? -18.906 34.342 57.565 1.00 39.19 102 ILE B O 1
ATOM 3482 N N . ASN B 1 112 ? -16.875 33.385 57.361 1.00 39.50 103 ASN B N 1
ATOM 3483 C CA . ASN B 1 112 ? -17.347 32.028 57.593 1.00 39.94 103 ASN B CA 1
ATOM 3484 C C . ASN B 1 112 ? -16.932 31.591 58.996 1.00 40.41 103 ASN B C 1
ATOM 3485 O O . ASN B 1 112 ? -15.844 31.032 59.176 1.00 40.30 103 ASN B O 1
ATOM 3490 N N . PRO B 1 113 ? -17.800 31.846 59.998 1.00 41.00 104 PRO B N 1
ATOM 3491 C CA . PRO B 1 113 ? -17.435 31.668 61.406 1.00 41.69 104 PRO B CA 1
ATOM 3492 C C . PRO B 1 113 ? -17.148 30.220 61.782 1.00 42.59 104 PRO B C 1
ATOM 3493 O O . PRO B 1 113 ? -16.456 29.973 62.767 1.00 42.69 104 PRO B O 1
ATOM 3497 N N . GLY B 1 114 ? -17.668 29.280 60.997 1.00 43.70 105 GLY B N 1
ATOM 3498 C CA . GLY B 1 114 ? -17.455 27.855 61.231 1.00 45.22 105 GLY B CA 1
ATOM 3499 C C . GLY B 1 114 ? -16.001 27.422 61.167 1.00 46.38 105 GLY B C 1
ATOM 3500 O O . GLY B 1 114 ? -15.602 26.472 61.845 1.00 46.43 105 GLY B O 1
ATOM 3501 N N . ASN B 1 115 ? -15.207 28.118 60.357 1.00 47.58 106 ASN B N 1
ATOM 3502 C CA . ASN B 1 115 ? -13.792 27.781 60.198 1.00 48.88 106 ASN B CA 1
ATOM 3503 C C . ASN B 1 115 ? -12.831 28.971 60.303 1.00 49.76 106 ASN B C 1
ATOM 3504 O O . ASN B 1 115 ? -11.626 28.816 60.088 1.00 49.88 106 ASN B O 1
ATOM 3509 N N . ILE B 1 116 ? -13.362 30.145 60.645 1.00 50.82 107 ILE B N 1
ATOM 3510 C CA . ILE B 1 116 ? -12.554 31.365 60.739 1.00 51.76 107 ILE B CA 1
ATOM 3511 C C . ILE B 1 116 ? -11.648 31.361 61.977 1.00 52.29 107 ILE B C 1
ATOM 3512 O O . ILE B 1 116 ? -10.725 32.175 62.090 1.00 52.47 107 ILE B O 1
ATOM 3517 N N . GLY B 1 117 ? -11.916 30.429 62.892 1.00 52.73 108 GLY B N 1
ATOM 3518 C CA . GLY B 1 117 ? -11.103 30.246 64.090 1.00 53.15 108 GLY B CA 1
ATOM 3519 C C . GLY B 1 117 ? -11.924 29.693 65.234 1.00 53.40 108 GLY B C 1
ATOM 3520 O O . GLY B 1 117 ? -12.869 28.928 65.016 1.00 53.46 108 GLY B O 1
ATOM 3521 N N . LYS B 1 118 ? -11.557 30.079 66.454 1.00 53.51 109 LYS B N 1
ATOM 3522 C CA . LYS B 1 118 ? -12.309 29.711 67.651 1.00 53.53 109 LYS B CA 1
ATOM 3523 C C . LYS B 1 118 ? -13.394 30.746 67.947 1.00 53.23 109 LYS B C 1
ATOM 3524 O O . LYS B 1 118 ? -13.264 31.917 67.580 1.00 53.18 109 LYS B O 1
ATOM 3530 N N . GLU B 1 119 ? -14.452 30.298 68.623 1.00 52.83 110 GLU B N 1
ATOM 3531 C CA . GLU B 1 119 ? -15.655 31.102 68.882 1.00 52.34 110 GLU B CA 1
ATOM 3532 C C . GLU B 1 119 ? -15.379 32.426 69.606 1.00 51.90 110 GLU B C 1
ATOM 3533 O O . GLU B 1 119 ? -16.075 33.419 69.378 1.00 51.85 110 GLU B O 1
ATOM 3539 N N . GLU B 1 120 ? -14.364 32.426 70.468 1.00 51.29 111 GLU B N 1
ATOM 3540 C CA . GLU B 1 120 ? -13.993 33.597 71.264 1.00 50.69 111 GLU B CA 1
ATOM 3541 C C . GLU B 1 120 ? -13.651 34.810 70.391 1.00 49.97 111 GLU B C 1
ATOM 3542 O O . GLU B 1 120 ? -14.096 35.926 70.668 1.00 49.92 111 GLU B O 1
ATOM 3548 N N . ILE B 1 121 ? -12.872 34.577 69.337 1.00 49.09 112 ILE B N 1
ATOM 3549 C CA . ILE B 1 121 ? -12.438 35.635 68.422 1.00 48.23 112 ILE B CA 1
ATOM 3550 C C . ILE B 1 121 ? -13.616 36.164 67.592 1.00 47.59 112 ILE B C 1
ATOM 3551 O O . ILE B 1 121 ? -13.762 37.377 67.416 1.00 47.53 112 ILE B O 1
ATOM 3556 N N . VAL B 1 122 ? -14.453 35.246 67.107 1.00 46.74 113 VAL B N 1
ATOM 3557 C CA . VAL B 1 122 ? -15.656 35.585 66.340 1.00 45.92 113 VAL B CA 1
ATOM 3558 C C . VAL B 1 122 ? -16.564 36.531 67.128 1.00 45.44 113 VAL B C 1
ATOM 3559 O O . VAL B 1 122 ? -17.092 37.496 66.574 1.00 45.25 113 VAL B O 1
ATOM 3563 N N . ARG B 1 123 ? -16.725 36.245 68.420 1.00 44.97 114 ARG B N 1
ATOM 3564 C CA . ARG B 1 123 ? -17.548 37.049 69.324 1.00 44.66 114 ARG B CA 1
ATOM 3565 C C . ARG B 1 123 ? -17.066 38.497 69.387 1.00 44.33 114 ARG B C 1
ATOM 3566 O O . ARG B 1 123 ? -17.875 39.427 69.405 1.00 44.24 114 ARG B O 1
ATOM 3574 N N . GLU B 1 124 ? -15.746 38.672 69.414 1.00 44.05 115 GLU B N 1
ATOM 3575 C CA . GLU B 1 124 ? -15.128 39.996 69.468 1.00 43.80 115 GLU B CA 1
ATOM 3576 C C . GLU B 1 124 ? -15.252 40.733 68.137 1.00 43.64 115 GLU B C 1
ATOM 3577 O O . GLU B 1 124 ? -15.366 41.960 68.114 1.00 43.53 115 GLU B O 1
ATOM 3583 N N . ILE B 1 125 ? -15.227 39.979 67.037 1.00 43.59 116 ILE B N 1
ATOM 3584 C CA . ILE B 1 125 ? -15.484 40.529 65.705 1.00 43.59 116 ILE B CA 1
ATOM 3585 C C . ILE B 1 125 ? -16.905 41.086 65.652 1.00 43.78 116 ILE B C 1
ATOM 3586 O O . ILE B 1 125 ? -17.129 42.191 65.152 1.00 43.78 116 ILE B O 1
ATOM 3591 N N . VAL B 1 126 ? -17.850 40.316 66.189 1.00 44.06 117 VAL B N 1
ATOM 3592 C CA . VAL B 1 126 ? -19.264 40.690 66.215 1.00 44.42 117 VAL B CA 1
ATOM 3593 C C . VAL B 1 126 ? -19.521 41.909 67.108 1.00 44.76 117 VAL B C 1
ATOM 3594 O O . VAL B 1 126 ? -20.244 42.826 66.715 1.00 44.77 117 VAL B O 1
ATOM 3598 N N . GLU B 1 127 ? -18.919 41.920 68.297 1.00 45.25 118 GLU B N 1
ATOM 3599 C CA . GLU B 1 127 ? -19.090 43.025 69.244 1.00 45.76 118 GLU B CA 1
ATOM 3600 C C . GLU B 1 127 ? -18.487 44.341 68.750 1.00 45.97 118 GLU B C 1
ATOM 3601 O O . GLU B 1 127 ? -19.000 45.418 69.064 1.00 45.99 118 GLU B O 1
ATOM 3607 N N . GLU B 1 128 ? -17.405 44.249 67.980 1.00 46.25 119 GLU B N 1
ATOM 3608 C CA . GLU B 1 128 ? -16.791 45.421 67.357 1.00 46.57 119 GLU B CA 1
ATOM 3609 C C . GLU B 1 128 ? -17.680 45.959 66.235 1.00 46.71 119 GLU B C 1
ATOM 3610 O O . GLU B 1 128 ? -17.731 47.169 65.997 1.00 46.70 119 GLU B O 1
ATOM 3616 N N . ALA B 1 129 ? -18.386 45.050 65.564 1.00 46.94 120 ALA B N 1
ATOM 3617 C CA . ALA B 1 129 ? -19.301 45.401 64.477 1.00 47.13 120 ALA B CA 1
ATOM 3618 C C . ALA B 1 129 ? -20.534 46.154 64.973 1.00 47.31 120 ALA B C 1
ATOM 3619 O O . ALA B 1 129 ? -21.094 46.978 64.249 1.00 47.30 120 ALA B O 1
ATOM 3621 N N . LYS B 1 130 ? -20.948 45.867 66.206 1.00 47.58 121 LYS B N 1
ATOM 3622 C CA . LYS B 1 130 ? -22.090 46.539 66.821 1.00 47.92 121 LYS B CA 1
ATOM 3623 C C . LYS B 1 130 ? -21.752 47.972 67.235 1.00 48.27 121 LYS B C 1
ATOM 3624 O O . LYS B 1 130 ? -22.580 48.873 67.092 1.00 48.26 121 LYS B O 1
ATOM 3630 N N . ARG B 1 131 ? -20.538 48.173 67.747 1.00 48.71 122 ARG B N 1
ATOM 3631 C CA . ARG B 1 131 ? -20.086 49.495 68.183 1.00 49.17 122 ARG B CA 1
ATOM 3632 C C . ARG B 1 131 ? -19.859 50.455 67.018 1.00 49.00 122 ARG B C 1
ATOM 3633 O O . ARG B 1 131 ? -20.146 51.648 67.128 1.00 49.06 122 ARG B O 1
ATOM 3641 N N . ARG B 1 132 ? -19.342 49.929 65.910 1.00 48.73 123 ARG B N 1
ATOM 3642 C CA . ARG B 1 132 ? -19.088 50.736 64.717 1.00 48.36 123 ARG B C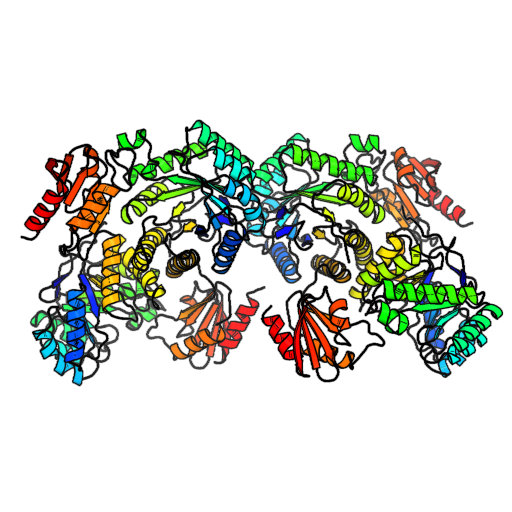A 1
ATOM 3643 C C . ARG B 1 132 ? -20.328 50.851 63.835 1.00 47.59 123 ARG B C 1
ATOM 3644 O O . ARG B 1 132 ? -20.445 51.782 63.036 1.00 47.56 123 ARG B O 1
ATOM 3652 N N . GLY B 1 133 ? -21.249 49.901 63.990 1.00 46.64 124 GLY B N 1
ATOM 3653 C CA . GLY B 1 133 ? -22.474 49.858 63.194 1.00 45.33 124 GLY B CA 1
ATOM 3654 C C . GLY B 1 133 ? -22.251 49.273 61.812 1.00 44.26 124 GLY B C 1
ATOM 3655 O O . GLY B 1 133 ? -22.754 49.801 60.820 1.00 44.27 124 GLY B O 1
ATOM 3656 N N . VAL B 1 134 ? -21.492 48.181 61.754 1.00 43.09 125 VAL B N 1
ATOM 3657 C CA . VAL B 1 134 ? -21.188 47.490 60.498 1.00 41.84 125 VAL B CA 1
ATOM 3658 C C . VAL B 1 134 ? -21.884 46.129 60.440 1.00 40.81 125 VAL B C 1
ATOM 3659 O O . VAL B 1 134 ? -21.864 45.369 61.411 1.00 40.76 125 VAL B O 1
ATOM 3663 N N . ALA B 1 135 ? -22.510 45.843 59.299 1.00 39.47 126 ALA B N 1
ATOM 3664 C CA . ALA B 1 135 ? -23.264 44.606 59.102 1.00 38.09 126 ALA B CA 1
ATOM 3665 C C . ALA B 1 135 ? -22.354 43.414 58.839 1.00 37.08 126 ALA B C 1
ATOM 3666 O O . ALA B 1 135 ? -21.320 43.536 58.181 1.00 36.94 126 ALA B O 1
ATOM 3668 N N . VAL B 1 136 ? -22.752 42.261 59.362 1.00 35.91 127 VAL B N 1
ATOM 3669 C CA . VAL B 1 136 ? -22.002 41.026 59.177 1.00 34.78 127 VAL B CA 1
ATOM 3670 C C . VAL B 1 136 ? -22.842 40.055 58.358 1.00 34.06 127 VAL B C 1
ATOM 3671 O O . VAL B 1 136 ? -24.037 39.900 58.606 1.00 33.92 127 VAL B O 1
ATOM 3675 N N . ARG B 1 137 ? -22.221 39.422 57.369 1.00 33.29 128 ARG B N 1
ATOM 3676 C CA . ARG B 1 137 ? -22.867 38.326 56.662 1.00 32.61 128 ARG B CA 1
ATOM 3677 C C . ARG B 1 137 ? -22.255 37.006 57.108 1.00 32.02 128 ARG B C 1
ATOM 3678 O O . ARG B 1 137 ? -21.047 36.800 56.988 1.00 31.99 128 ARG B O 1
ATOM 3686 N N . ILE B 1 138 ? -23.096 36.120 57.633 1.00 31.38 129 ILE B N 1
ATOM 3687 C CA . ILE B 1 138 ? -22.654 34.783 58.014 1.00 30.75 129 ILE B CA 1
ATOM 3688 C C . ILE B 1 138 ? -22.601 33.898 56.772 1.00 30.43 129 ILE B C 1
ATOM 3689 O O . ILE B 1 138 ? -23.621 33.658 56.115 1.00 30.42 129 ILE B O 1
ATOM 3694 N N . GLY B 1 139 ? -21.398 33.441 56.445 1.00 29.99 130 GLY B N 1
ATOM 3695 C CA . GLY B 1 139 ? -21.199 32.535 55.327 1.00 29.69 130 GLY B CA 1
ATOM 3696 C C . GLY B 1 139 ? -21.124 31.108 55.823 1.00 29.51 130 GLY B C 1
ATOM 3697 O O . GLY B 1 139 ? -20.284 30.779 56.665 1.00 29.51 130 GLY B O 1
ATOM 3698 N N . VAL B 1 140 ? -22.013 30.261 55.315 1.00 29.29 131 VAL B N 1
ATOM 3699 C CA . VAL B 1 140 ? -21.992 28.841 55.658 1.00 29.16 131 VAL B CA 1
ATOM 3700 C C . VAL B 1 140 ? -22.013 27.969 54.407 1.00 29.19 131 VAL B C 1
ATOM 3701 O O . VAL B 1 140 ? -22.857 28.133 53.524 1.00 29.25 131 VAL B O 1
ATOM 3705 N N . ASN B 1 141 ? -21.044 27.065 54.336 1.00 29.25 132 ASN B N 1
ATOM 3706 C CA . ASN B 1 141 ? -20.966 26.073 53.273 1.00 29.32 132 ASN B CA 1
ATOM 3707 C C . ASN B 1 141 ? -20.379 24.775 53.804 1.00 29.27 132 ASN B C 1
ATOM 3708 O O . ASN B 1 141 ? -19.957 24.703 54.962 1.00 29.20 132 ASN B O 1
ATOM 3713 N N . SER B 1 142 ? -20.354 23.758 52.950 1.00 29.31 133 SER B N 1
ATOM 3714 C CA . SER B 1 142 ? -19.816 22.448 53.296 1.00 29.44 133 SER B CA 1
ATOM 3715 C C . SER B 1 142 ? -18.433 22.529 53.940 1.00 29.52 133 SER B C 1
ATOM 3716 O O . SER B 1 142 ? -18.132 21.777 54.871 1.00 29.61 133 SER B O 1
ATOM 3719 N N . GLY B 1 143 ? -17.606 23.446 53.444 1.00 29.60 134 GLY B N 1
ATOM 3720 C CA . GLY B 1 143 ? -16.253 23.645 53.960 1.00 29.72 134 GLY B CA 1
ATOM 3721 C C . GLY B 1 143 ? -16.194 24.210 55.368 1.00 29.78 134 GLY B C 1
ATOM 3722 O O . GLY B 1 143 ? -15.211 24.002 56.075 1.00 29.98 134 GLY B O 1
ATOM 3723 N N . SER B 1 144 ? -17.246 24.920 55.776 1.00 29.84 135 SER B N 1
ATOM 3724 C CA . SER B 1 144 ? -17.300 25.556 57.097 1.00 29.97 135 SER B CA 1
ATOM 3725 C C . SER B 1 144 ? -18.104 24.752 58.119 1.00 30.16 135 SER B C 1
ATOM 3726 O O . SER B 1 144 ? -18.301 25.193 59.253 1.00 30.00 135 SER B O 1
ATOM 3729 N N . LEU B 1 145 ? -18.563 23.573 57.712 1.00 30.59 136 LEU B N 1
ATOM 3730 C CA . LEU B 1 145 ? -19.419 22.750 58.554 1.00 31.04 136 LEU B CA 1
ATOM 3731 C C . LEU B 1 145 ? -18.621 22.121 59.694 1.00 31.42 136 LEU B C 1
ATOM 3732 O O . LEU B 1 145 ? -17.536 21.576 59.476 1.00 31.39 136 LEU B O 1
ATOM 3737 N N . GLU B 1 146 ? -19.168 22.207 60.905 1.00 31.95 137 GLU B N 1
ATOM 3738 C CA . GLU B 1 146 ? -18.489 21.738 62.118 1.00 32.43 137 GLU B CA 1
ATOM 3739 C C . GLU B 1 146 ? -18.501 20.217 62.238 1.00 32.59 137 GLU B C 1
ATOM 3740 O O . GLU B 1 146 ? -19.400 19.553 61.717 1.00 32.53 137 GLU B O 1
ATOM 3746 N N . LYS B 1 147 ? -17.500 19.684 62.940 1.00 32.85 138 LYS B N 1
ATOM 3747 C CA . LYS B 1 147 ? -17.356 18.247 63.198 1.00 33.10 138 LYS B CA 1
ATOM 3748 C C . LYS B 1 147 ? -18.591 17.667 63.886 1.00 33.05 138 LYS B C 1
ATOM 3749 O O . LYS B 1 147 ? -18.960 16.514 63.655 1.00 33.06 138 LYS B O 1
ATOM 3755 N N . ASP B 1 148 ? -19.210 18.492 64.730 1.00 32.97 139 ASP B N 1
ATOM 3756 C CA . ASP B 1 148 ? -20.421 18.170 65.484 1.00 32.80 139 ASP B CA 1
ATOM 3757 C C . ASP B 1 148 ? -21.567 17.724 64.565 1.00 32.44 139 ASP B C 1
ATOM 3758 O O . ASP B 1 148 ? -22.060 16.597 64.675 1.00 32.38 139 ASP B O 1
ATOM 3763 N N . LEU B 1 149 ? -21.972 18.614 63.661 1.00 31.96 140 LEU B N 1
ATOM 3764 C CA . LEU B 1 149 ? -23.099 18.377 62.755 1.00 31.44 140 LEU B CA 1
ATOM 3765 C C . LEU B 1 149 ? -22.753 17.401 61.635 1.00 31.16 140 LEU B C 1
ATOM 3766 O O . LEU B 1 149 ? -23.628 16.706 61.110 1.00 31.09 140 LEU B O 1
ATOM 3771 N N . LEU B 1 150 ? -21.473 17.360 61.277 1.00 30.80 141 LEU B N 1
ATOM 3772 C CA . LEU B 1 150 ? -20.970 16.455 60.254 1.00 30.52 141 LEU B CA 1
ATOM 3773 C C . LEU B 1 150 ? -21.162 15.001 60.686 1.00 30.27 141 LEU B C 1
ATOM 3774 O O . LEU B 1 150 ? -21.422 14.130 59.857 1.00 30.24 141 LEU B O 1
ATOM 3779 N N . GLU B 1 151 ? -21.047 14.756 61.991 1.00 29.89 142 GLU B N 1
ATOM 3780 C CA . GLU B 1 151 ? -21.258 13.426 62.559 1.00 29.45 142 GLU B CA 1
ATOM 3781 C C . GLU B 1 151 ? -22.739 13.110 62.785 1.00 29.04 142 GLU B C 1
ATOM 3782 O O . GLU B 1 151 ? -23.123 11.946 62.886 1.00 28.99 142 GLU B O 1
ATOM 3788 N N . LYS B 1 152 ? -23.566 14.150 62.856 1.00 28.49 143 LYS B N 1
ATOM 3789 C CA . LYS B 1 152 ? -25.007 13.976 63.021 1.00 27.99 143 LYS B CA 1
ATOM 3790 C C . LYS B 1 152 ? -25.667 13.541 61.711 1.00 27.48 143 LYS B C 1
ATOM 3791 O O . LYS B 1 152 ? -26.553 12.682 61.704 1.00 27.38 143 LYS B O 1
ATOM 3797 N N . TYR B 1 153 ? -25.218 14.134 60.608 1.00 26.83 144 TYR B N 1
ATOM 3798 C CA . TYR B 1 153 ? -25.821 13.910 59.296 1.00 26.07 144 TYR B CA 1
ATOM 3799 C C . TYR B 1 153 ? -24.982 13.022 58.383 1.00 25.61 144 TYR B C 1
ATOM 3800 O O . TYR B 1 153 ? -25.486 12.500 57.388 1.00 25.58 144 TYR B O 1
ATOM 3809 N N . GLY B 1 154 ? -23.705 12.864 58.716 1.00 25.09 145 GLY B N 1
ATOM 3810 C CA . GLY B 1 154 ? -22.799 12.053 57.910 1.00 24.53 145 GLY B CA 1
ATOM 3811 C C . GLY B 1 154 ? -22.080 12.860 56.845 1.00 24.10 145 GLY B C 1
ATOM 3812 O O . GLY B 1 154 ? -20.865 12.746 56.688 1.00 24.18 145 GLY B O 1
ATOM 3813 N N . TYR B 1 155 ? -22.836 13.676 56.114 1.00 23.63 146 TYR B N 1
ATOM 3814 C CA . TYR B 1 155 ? -22.294 14.512 55.045 1.00 23.20 146 TYR B CA 1
ATOM 3815 C C . TYR B 1 155 ? -22.958 15.898 55.037 1.00 22.78 146 TYR B C 1
ATOM 3816 O O . TYR B 1 155 ? -23.967 16.099 55.716 1.00 22.59 146 TYR B O 1
ATOM 3825 N N . PRO B 1 156 ? -22.394 16.858 54.275 1.00 22.54 147 PRO B N 1
ATOM 3826 C CA . PRO B 1 156 ? -22.969 18.204 54.220 1.00 22.42 147 PRO B CA 1
ATOM 3827 C C . PRO B 1 156 ? -24.290 18.268 53.451 1.00 22.44 147 PRO B C 1
ATOM 3828 O O . PRO B 1 156 ? -24.352 18.843 52.365 1.00 22.37 147 PRO B O 1
ATOM 3832 N N . SER B 1 157 ? -25.333 17.680 54.031 1.00 22.69 148 SER B N 1
ATOM 3833 C CA . SER B 1 157 ? -26.685 17.726 53.480 1.00 22.84 148 SER B CA 1
ATOM 3834 C C . SER B 1 157 ? -27.293 19.114 53.639 1.00 23.08 148 SER B C 1
ATOM 3835 O O . SER B 1 157 ? -26.777 19.946 54.391 1.00 22.95 148 SER B O 1
ATOM 3838 N N . ALA B 1 158 ? -28.396 19.351 52.930 1.00 23.56 149 ALA B N 1
ATOM 3839 C CA . ALA B 1 158 ? -29.140 20.608 53.016 1.00 24.02 149 ALA B CA 1
ATOM 3840 C C . ALA B 1 158 ? -29.517 20.959 54.455 1.00 24.45 149 ALA B C 1
ATOM 3841 O O . ALA B 1 158 ? -29.395 22.113 54.870 1.00 24.54 149 ALA B O 1
ATOM 3843 N N . GLU B 1 159 ? -29.970 19.956 55.205 1.00 24.86 150 GLU B N 1
ATOM 3844 C CA . GLU B 1 159 ? -30.357 20.144 56.602 1.00 25.34 150 GLU B CA 1
ATOM 3845 C C . GLU B 1 159 ? -29.156 20.298 57.532 1.00 25.22 150 GLU B C 1
ATOM 3846 O O . GLU B 1 159 ? -29.268 20.918 58.589 1.00 25.42 150 GLU B O 1
ATOM 3852 N N . ALA B 1 160 ? -28.016 19.736 57.139 1.00 25.09 151 ALA B N 1
ATOM 3853 C CA . ALA B 1 160 ? -26.762 19.965 57.853 1.00 24.91 151 ALA B CA 1
ATOM 3854 C C . ALA B 1 160 ? -26.337 21.422 57.701 1.00 24.84 151 ALA B C 1
ATOM 3855 O O . ALA B 1 160 ? -26.015 22.086 58.687 1.00 24.90 151 ALA B O 1
ATOM 3857 N N . LEU B 1 161 ? -26.354 21.909 56.461 1.00 24.72 152 LEU B N 1
ATOM 3858 C CA . LEU B 1 161 ? -26.004 23.292 56.145 1.00 24.73 152 LEU B CA 1
ATOM 3859 C C . LEU B 1 161 ? -26.918 24.294 56.849 1.00 24.92 152 LEU B C 1
ATOM 3860 O O . LEU B 1 161 ? -26.449 25.290 57.403 1.00 24.83 152 LEU B O 1
ATOM 3865 N N . ALA B 1 162 ? -28.220 24.011 56.830 1.00 25.27 153 ALA B N 1
ATOM 3866 C CA . ALA B 1 162 ? -29.232 24.893 57.414 1.00 25.61 153 ALA B CA 1
ATOM 3867 C C . ALA B 1 162 ? -29.117 25.010 58.930 1.00 25.91 153 ALA B C 1
ATOM 3868 O O . ALA B 1 162 ? -29.290 26.098 59.481 1.00 26.04 153 ALA B O 1
ATOM 3870 N N . GLU B 1 163 ? -28.824 23.895 59.596 1.00 26.31 154 GLU B N 1
ATOM 3871 C CA . GLU B 1 163 ? -28.693 23.882 61.051 1.00 26.84 154 GLU B CA 1
ATOM 3872 C C . GLU B 1 163 ? -27.506 24.723 61.508 1.00 27.13 154 GLU B C 1
ATOM 3873 O O . GLU B 1 163 ? -27.599 25.440 62.504 1.00 27.29 154 GLU B O 1
ATOM 3879 N N . SER B 1 164 ? -26.403 24.636 60.770 1.00 27.56 155 SER B N 1
ATOM 3880 C CA . SER B 1 164 ? -25.213 25.440 61.041 1.00 27.93 155 SER B CA 1
ATOM 3881 C C . SER B 1 164 ? -25.536 26.928 60.962 1.00 28.35 155 SER B C 1
ATOM 3882 O O . SER B 1 164 ? -25.118 27.709 61.819 1.00 28.39 155 SER B O 1
ATOM 3885 N N . ALA B 1 165 ? -26.291 27.306 59.934 1.00 28.90 156 ALA B N 1
ATOM 3886 C CA . ALA B 1 165 ? -26.714 28.687 59.741 1.00 29.47 156 ALA B CA 1
ATOM 3887 C C . ALA B 1 165 ? -27.618 29.150 60.881 1.00 29.93 156 ALA B C 1
ATOM 3888 O O . ALA B 1 165 ? -27.480 30.271 61.369 1.00 29.94 156 ALA B O 1
ATOM 3890 N N . LEU B 1 166 ? -28.530 28.277 61.304 1.00 30.59 157 LEU B N 1
ATOM 3891 C CA . LEU B 1 166 ? -29.422 28.561 62.426 1.00 31.30 157 LEU B CA 1
ATOM 3892 C C . LEU B 1 166 ? -28.655 28.701 63.739 1.00 31.75 157 LEU B C 1
ATOM 3893 O O . LEU B 1 166 ? -28.947 29.588 64.541 1.00 31.74 157 LEU B O 1
ATOM 3898 N N . ARG B 1 167 ? -27.672 27.824 63.939 1.00 32.36 158 ARG B N 1
ATOM 3899 C CA . ARG B 1 167 ? -26.863 27.805 65.155 1.00 32.93 158 ARG B CA 1
ATOM 3900 C C . ARG B 1 167 ? -26.019 29.070 65.305 1.00 33.25 158 ARG B C 1
ATOM 3901 O O . ARG B 1 167 ? -25.960 29.652 66.386 1.00 33.36 158 ARG B O 1
ATOM 3909 N N . TRP B 1 168 ? -25.376 29.498 64.222 1.00 33.63 159 TRP B N 1
ATOM 3910 C CA . TRP B 1 168 ? -24.595 30.730 64.243 1.00 34.12 159 TRP B CA 1
ATOM 3911 C C . TRP B 1 168 ? -25.483 31.961 64.360 1.00 34.70 159 TRP B C 1
ATOM 3912 O O . TRP B 1 168 ? -25.105 32.946 64.993 1.00 34.70 159 TRP B O 1
ATOM 3923 N N . SER B 1 169 ? -26.663 31.891 63.750 1.00 35.43 160 SER B N 1
ATOM 3924 C CA . SER B 1 169 ? -27.644 32.963 63.829 1.00 36.08 160 SER B CA 1
ATOM 3925 C C . SER B 1 169 ? -28.027 33.225 65.283 1.00 36.53 160 SER B C 1
ATOM 3926 O O . SER B 1 169 ? -27.979 34.364 65.743 1.00 36.59 160 SER B O 1
ATOM 3929 N N . GLU B 1 170 ? -28.373 32.162 66.007 1.00 37.10 161 GLU B N 1
ATOM 3930 C CA . GLU B 1 170 ? -28.828 32.282 67.394 1.00 37.66 161 GLU B CA 1
ATOM 3931 C C . GLU B 1 170 ? -27.692 32.536 68.389 1.00 37.80 161 GLU B C 1
ATOM 3932 O O . GLU B 1 170 ? -27.940 32.940 69.527 1.00 37.84 161 GLU B O 1
ATOM 3938 N N . LYS B 1 171 ? -26.455 32.298 67.959 1.00 37.96 162 LYS B N 1
ATOM 3939 C CA . LYS B 1 171 ? -25.284 32.658 68.756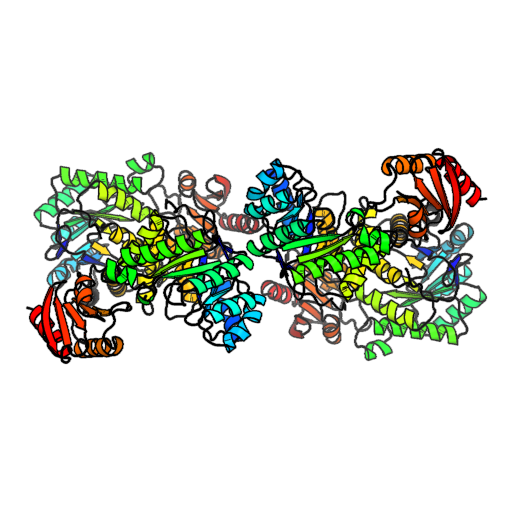 1.00 38.09 162 LYS B CA 1
ATOM 3940 C C . LYS B 1 171 ? -25.040 34.163 68.699 1.00 38.06 162 LYS B C 1
ATOM 3941 O O . LYS B 1 171 ? -24.595 34.763 69.679 1.00 38.08 162 LYS B O 1
ATOM 3947 N N . PHE B 1 172 ? -25.343 34.756 67.546 1.00 37.96 163 PHE B N 1
ATOM 3948 C CA . PHE B 1 172 ? -25.277 36.202 67.345 1.00 37.83 163 PHE B CA 1
ATOM 3949 C C . PHE B 1 172 ? -26.360 36.915 68.164 1.00 38.08 163 PHE B C 1
ATOM 3950 O O . PHE B 1 172 ? -26.144 38.023 68.663 1.00 38.06 163 PHE B O 1
ATOM 3958 N N . GLU B 1 173 ? -27.522 36.272 68.289 1.00 38.36 164 GLU B N 1
ATOM 3959 C CA . GLU B 1 173 ? -28.626 36.774 69.113 1.00 38.65 164 GLU B CA 1
ATOM 3960 C C . GLU B 1 173 ? -28.226 36.779 70.584 1.00 38.71 164 GLU B C 1
ATOM 3961 O O . GLU B 1 173 ? -28.499 37.738 71.306 1.00 38.71 164 GLU B O 1
ATOM 3967 N N . LYS B 1 174 ? -27.582 35.693 71.011 1.00 38.81 165 LYS B N 1
ATOM 3968 C CA . LYS B 1 174 ? -27.095 35.531 72.380 1.00 38.96 165 LYS B CA 1
ATOM 3969 C C . LYS B 1 174 ? -26.107 36.638 72.760 1.00 38.70 165 LYS B C 1
ATOM 3970 O O . LYS B 1 174 ? -26.104 37.110 73.896 1.00 38.70 165 LYS B O 1
ATOM 3976 N N . TRP B 1 175 ? -25.286 37.051 71.798 1.00 38.37 166 TRP B N 1
ATOM 3977 C CA . TRP B 1 175 ? -24.315 38.123 72.006 1.00 37.97 166 TRP B CA 1
ATOM 3978 C C . TRP B 1 175 ? -24.950 39.510 71.872 1.00 37.53 166 TRP B C 1
ATOM 3979 O O . TRP B 1 175 ? -24.276 40.527 72.052 1.00 37.49 166 TRP B O 1
ATOM 3990 N N . GLY B 1 176 ? -26.243 39.539 71.552 1.00 36.96 167 GLY B N 1
ATOM 3991 C CA . GLY B 1 176 ? -27.000 40.785 71.448 1.00 36.18 167 GLY B CA 1
ATOM 3992 C C . GLY B 1 176 ? -26.782 41.543 70.152 1.00 35.58 167 GLY B C 1
ATOM 3993 O O . GLY B 1 176 ? -26.808 42.773 70.136 1.00 35.54 167 GLY B O 1
ATOM 3994 N N . PHE B 1 177 ? -26.567 40.807 69.065 1.00 34.97 168 PHE B N 1
ATOM 3995 C CA . PHE B 1 177 ? -26.355 41.411 67.754 1.00 34.37 168 PHE B CA 1
ATOM 3996 C C . PHE B 1 177 ? -27.472 41.015 66.796 1.00 33.96 168 PHE B C 1
ATOM 3997 O O . PHE B 1 177 ? -27.816 39.839 66.684 1.00 33.90 168 PHE B O 1
ATOM 4005 N N . THR B 1 178 ? -28.028 42.010 66.110 1.00 33.54 169 THR B N 1
ATOM 4006 C CA . THR B 1 178 ? -29.195 41.822 65.249 1.00 33.12 169 THR B CA 1
ATOM 4007 C C . THR B 1 178 ? -28.890 42.156 63.787 1.00 32.77 169 THR B C 1
ATOM 4008 O O . THR B 1 178 ? -29.508 41.600 62.877 1.00 32.76 169 THR B O 1
ATOM 4012 N N . ASN B 1 179 ? -27.931 43.054 63.569 1.00 32.35 170 ASN B N 1
ATOM 4013 C CA . ASN B 1 179 ? -27.640 43.577 62.231 1.00 31.90 170 ASN B CA 1
ATOM 4014 C C . ASN B 1 179 ? -26.823 42.625 61.352 1.00 31.45 170 ASN B C 1
ATOM 4015 O O . ASN B 1 179 ? -25.705 42.940 60.937 1.00 31.29 170 ASN B O 1
ATOM 4020 N N . TYR B 1 180 ? -27.397 41.461 61.064 1.00 31.04 171 TYR B N 1
ATOM 4021 C CA . TYR B 1 180 ? -26.733 40.470 60.221 1.00 30.69 171 TYR B CA 1
ATOM 4022 C C . TYR B 1 180 ? -27.672 39.780 59.230 1.00 30.46 171 TYR B C 1
ATOM 4023 O O . TYR B 1 180 ? -28.891 39.761 59.413 1.00 30.36 171 TYR B O 1
ATOM 4032 N N . LYS B 1 181 ? -27.079 39.229 58.174 1.00 30.25 172 LYS B N 1
ATOM 4033 C CA . LYS B 1 181 ? -27.778 38.376 57.210 1.00 29.99 172 LYS B CA 1
ATOM 4034 C C . LYS B 1 181 ? -26.942 37.121 56.972 1.00 29.62 172 LYS B C 1
ATOM 4035 O O . LYS B 1 181 ? -25.751 37.097 57.298 1.00 29.57 172 LYS B O 1
ATOM 4041 N N . VAL B 1 182 ? -27.558 36.075 56.424 1.00 29.11 173 VAL B N 1
ATOM 4042 C CA . VAL B 1 182 ? -26.816 34.843 56.141 1.00 28.62 173 VAL B CA 1
ATOM 4043 C C . VAL B 1 182 ? -26.921 34.409 54.681 1.00 28.25 173 VAL B C 1
ATOM 4044 O O . VAL B 1 182 ? -27.856 34.786 53.971 1.00 28.10 173 VAL B O 1
ATOM 4048 N N . SER B 1 183 ? -25.935 33.631 54.244 1.00 27.97 174 SER B N 1
ATOM 4049 C CA . SER B 1 183 ? -25.981 32.954 52.953 1.00 27.72 174 SER B CA 1
ATOM 4050 C C . SER B 1 183 ? -25.590 31.497 53.159 1.00 27.68 174 SER B C 1
ATOM 4051 O O . SER B 1 183 ? -24.732 31.191 53.986 1.00 27.73 174 SER B O 1
ATOM 4054 N N . ILE B 1 184 ? -26.235 30.602 52.417 1.00 27.72 175 ILE B N 1
ATOM 4055 C CA . ILE B 1 184 ? -25.971 29.171 52.528 1.00 27.74 175 ILE B CA 1
ATOM 4056 C C . ILE B 1 184 ? -25.703 28.596 51.144 1.00 27.98 175 ILE B C 1
ATOM 4057 O O . ILE B 1 184 ? -26.599 28.542 50.298 1.00 28.12 175 ILE B O 1
ATOM 4062 N N . LYS B 1 185 ? -24.463 28.174 50.921 1.00 28.24 176 LYS B N 1
ATOM 4063 C CA . LYS B 1 185 ? -24.050 27.614 49.641 1.00 28.53 176 LYS B CA 1
ATOM 4064 C C . LYS B 1 185 ? -24.247 26.096 49.618 1.00 28.67 176 LYS B C 1
ATOM 4065 O O . LYS B 1 185 ? -23.699 25.381 50.458 1.00 28.72 176 LYS B O 1
ATOM 4071 N N . GLY B 1 186 ? -25.038 25.617 48.661 1.00 28.82 177 GLY B N 1
ATOM 4072 C CA . GLY B 1 186 ? -25.252 24.181 48.466 1.00 28.99 177 GLY B CA 1
ATOM 4073 C C . GLY B 1 186 ? -24.381 23.630 47.350 1.00 29.07 177 GLY B C 1
ATOM 4074 O O . GLY B 1 186 ? -23.763 24.399 46.607 1.00 29.28 177 GLY B O 1
ATOM 4075 N N . SER B 1 187 ? -24.333 22.301 47.233 1.00 28.92 178 SER B N 1
ATOM 4076 C CA . SER B 1 187 ? -23.545 21.617 46.196 1.00 28.69 178 SER B CA 1
ATOM 4077 C C . SER B 1 187 ? -24.083 21.893 44.795 1.00 28.27 178 SER B C 1
ATOM 4078 O O . SER B 1 187 ? -23.314 22.053 43.844 1.00 28.48 178 SER B O 1
ATOM 4081 N N . ASP B 1 188 ? -25.408 21.923 44.685 1.00 27.46 179 ASP B N 1
ATOM 4082 C CA . ASP B 1 188 ? -26.106 22.179 43.432 1.00 26.66 179 ASP B CA 1
ATOM 4083 C C . ASP B 1 188 ? -27.342 23.038 43.705 1.00 26.10 179 ASP B C 1
ATOM 4084 O O . ASP B 1 188 ? -27.605 23.405 44.855 1.00 26.09 179 ASP B O 1
ATOM 4089 N N . VAL B 1 189 ? -28.094 23.356 42.655 1.00 25.22 180 VAL B N 1
ATOM 4090 C CA . VAL B 1 189 ? -29.292 24.185 42.791 1.00 24.41 180 VAL B CA 1
ATOM 4091 C C . VAL B 1 189 ? -30.280 23.598 43.803 1.00 23.81 180 VAL B C 1
ATOM 4092 O O . VAL B 1 189 ? -30.724 24.299 44.709 1.00 23.91 180 VAL B O 1
ATOM 4096 N N . LEU B 1 190 ? -30.590 22.311 43.662 1.00 23.11 181 LEU B N 1
ATOM 4097 C CA . LEU B 1 190 ? -31.579 21.651 44.517 1.00 22.46 181 LEU B CA 1
ATOM 4098 C C . LEU B 1 190 ? -31.227 21.671 46.003 1.00 22.29 181 LEU B C 1
ATOM 4099 O O . LEU B 1 190 ? -32.102 21.896 46.844 1.00 22.24 181 LEU B O 1
ATOM 4104 N N . GLN B 1 191 ? -29.955 21.442 46.326 1.00 22.12 182 GLN B N 1
ATOM 4105 C CA . GLN B 1 191 ? -29.519 21.484 47.718 1.00 21.95 182 GLN B CA 1
ATOM 4106 C C . GLN B 1 191 ? -29.504 22.914 48.238 1.00 21.89 182 GLN B C 1
ATOM 4107 O O . GLN B 1 191 ? -29.877 23.159 49.387 1.00 21.89 182 GLN B O 1
ATOM 4113 N N . ASN B 1 192 ? -29.084 23.849 47.386 1.00 21.84 183 ASN B N 1
ATOM 4114 C CA . ASN B 1 192 ? -29.073 25.266 47.736 1.00 21.94 183 ASN B CA 1
ATOM 4115 C C . ASN B 1 192 ? -30.467 25.768 48.083 1.00 22.19 183 ASN B C 1
ATOM 4116 O O . ASN B 1 192 ? -30.642 26.498 49.057 1.00 22.27 183 ASN B O 1
ATOM 4121 N N . VAL B 1 193 ? -31.452 25.367 47.281 1.00 22.62 184 VAL B N 1
ATOM 4122 C CA . VAL B 1 193 ? -32.849 25.712 47.522 1.00 23.12 184 VAL B CA 1
ATOM 4123 C C . VAL B 1 193 ? -33.322 25.156 48.869 1.00 23.78 184 VAL B C 1
ATOM 4124 O O . VAL B 1 193 ? -33.792 25.910 49.723 1.00 23.87 184 VAL B O 1
ATOM 4128 N N . ARG B 1 194 ? -33.167 23.845 49.055 1.00 24.53 185 ARG B N 1
ATOM 4129 C CA . ARG B 1 194 ? -33.648 23.154 50.248 1.00 25.43 185 ARG B CA 1
ATOM 4130 C C . ARG B 1 194 ? -33.043 23.706 51.543 1.00 25.40 185 ARG B C 1
ATOM 4131 O O . ARG B 1 194 ? -33.758 23.910 52.527 1.00 25.37 185 ARG B O 1
ATOM 4139 N N . ALA B 1 195 ? -31.733 23.954 51.533 1.00 25.41 186 ALA B N 1
ATOM 4140 C CA . ALA B 1 195 ? -31.032 24.478 52.708 1.00 25.48 186 ALA B CA 1
ATOM 4141 C C . ALA B 1 195 ? -31.537 25.869 53.091 1.00 25.53 186 ALA B C 1
ATOM 4142 O O . ALA B 1 195 ? -31.753 26.160 54.268 1.00 25.47 186 ALA B O 1
ATOM 4144 N N . ASN B 1 196 ? -31.729 26.718 52.087 1.00 25.69 187 ASN B N 1
ATOM 4145 C CA . ASN B 1 196 ? -32.252 28.059 52.306 1.00 25.93 187 ASN B CA 1
ATOM 4146 C C . ASN B 1 196 ? -33.719 28.049 52.727 1.00 26.07 187 ASN B C 1
ATOM 4147 O O . ASN B 1 196 ? -34.148 28.889 53.515 1.00 26.10 187 ASN B O 1
ATOM 4152 N N . LEU B 1 197 ? -34.472 27.082 52.209 1.00 26.30 188 LEU B N 1
ATOM 4153 C CA . LEU B 1 197 ? -35.879 26.917 52.558 1.00 26.54 188 LEU B CA 1
ATOM 4154 C C . LEU B 1 197 ? -36.055 26.539 54.031 1.00 26.61 188 LEU B C 1
ATOM 4155 O O . LEU B 1 197 ? -36.901 27.111 54.724 1.00 26.55 188 LEU B O 1
ATOM 4160 N N . ILE B 1 198 ? -35.246 25.585 54.496 1.00 26.76 189 ILE B N 1
ATOM 4161 C CA . ILE B 1 198 ? -35.273 25.122 55.888 1.00 26.81 189 ILE B CA 1
ATOM 4162 C C . ILE B 1 198 ? -34.956 26.263 56.859 1.00 26.89 189 ILE B C 1
ATOM 4163 O O . ILE B 1 198 ? -35.625 26.422 57.884 1.00 26.92 189 ILE B O 1
ATOM 4168 N N . PHE B 1 199 ? -33.944 27.057 56.516 1.00 26.98 190 PHE B N 1
ATOM 4169 C CA . PHE B 1 199 ? -33.560 28.228 57.298 1.00 27.03 190 PHE B CA 1
ATOM 4170 C C . PHE B 1 199 ? -34.662 29.289 57.288 1.00 27.28 190 PHE B C 1
ATOM 4171 O O . PHE B 1 199 ? -34.992 29.852 58.333 1.00 27.19 190 PHE B O 1
ATOM 4179 N N . ALA B 1 200 ? -35.226 29.542 56.107 1.00 27.64 191 ALA B N 1
ATOM 4180 C CA . ALA B 1 200 ? -36.226 30.596 55.911 1.00 28.04 191 ALA B CA 1
ATOM 4181 C C . ALA B 1 200 ? -37.476 30.420 56.770 1.00 28.42 191 ALA B C 1
ATOM 4182 O O . ALA B 1 200 ? -38.036 31.398 57.260 1.00 28.32 191 ALA B O 1
ATOM 4184 N N . GLU B 1 201 ? -37.896 29.168 56.947 1.00 29.07 192 GLU B N 1
ATOM 4185 C CA . GLU B 1 201 ? -39.114 28.830 57.683 1.00 29.67 192 GLU B CA 1
ATOM 4186 C C . GLU B 1 201 ? -38.928 28.856 59.199 1.00 29.89 192 GLU B C 1
ATOM 4187 O O . GLU B 1 201 ? -39.908 28.906 59.946 1.00 29.90 192 GLU B O 1
ATOM 4193 N N . ARG B 1 202 ? -37.673 28.820 59.644 1.00 30.16 193 ARG B N 1
ATOM 4194 C CA . ARG B 1 202 ? -37.351 28.707 61.066 1.00 30.44 193 ARG B CA 1
ATOM 4195 C C . ARG B 1 202 ? -36.833 29.997 61.696 1.00 30.37 193 ARG B C 1
ATOM 4196 O O . ARG B 1 202 ? -36.489 30.019 62.880 1.00 30.40 193 ARG B O 1
ATOM 4204 N N . THR B 1 203 ? -36.793 31.071 60.908 1.00 30.26 194 THR B N 1
ATOM 4205 C CA . THR B 1 203 ? -36.279 32.360 61.376 1.00 30.14 194 THR B CA 1
ATOM 4206 C C . THR B 1 203 ? -36.748 33.510 60.482 1.00 29.94 194 THR B C 1
ATOM 4207 O O . THR B 1 203 ? -37.264 33.277 59.389 1.00 29.97 194 THR B O 1
ATOM 4211 N N . ASP B 1 204 ? -36.576 34.743 60.957 1.00 29.68 195 ASP B N 1
ATOM 4212 C CA . ASP B 1 204 ? -36.904 35.936 60.170 1.00 29.40 195 ASP B CA 1
ATOM 4213 C C . ASP B 1 204 ? -35.645 36.702 59.750 1.00 29.01 195 ASP B C 1
ATOM 4214 O O . ASP B 1 204 ? -35.699 37.904 59.470 1.00 28.98 195 ASP B O 1
ATOM 4219 N N . VAL B 1 205 ? -34.523 35.985 59.702 1.00 28.51 196 VAL B N 1
ATOM 4220 C CA . VAL B 1 205 ? -33.211 36.553 59.387 1.00 28.02 196 VAL B CA 1
ATOM 4221 C C . VAL B 1 205 ? -33.012 36.695 57.873 1.00 27.61 196 VAL B C 1
ATOM 4222 O O . VAL B 1 205 ? -33.208 35.727 57.133 1.00 27.63 196 VAL B O 1
ATOM 4226 N N . PRO B 1 206 ? -32.616 37.902 57.412 1.00 27.22 197 PRO B N 1
ATOM 4227 C CA . PRO B 1 206 ? -32.436 38.180 55.980 1.00 27.00 197 PRO B CA 1
ATOM 4228 C C . PRO B 1 206 ? -31.479 37.206 55.293 1.00 26.81 197 PRO B C 1
ATOM 4229 O O . PRO B 1 206 ? -30.460 36.825 55.872 1.00 26.75 197 PRO B O 1
ATOM 4233 N N . LEU B 1 207 ? -31.814 36.812 54.068 1.00 26.70 198 LEU B N 1
ATOM 4234 C CA . LEU B 1 207 ? -30.991 35.878 53.307 1.00 26.65 198 LEU B CA 1
ATOM 4235 C C . LEU B 1 207 ? -30.362 36.513 52.074 1.00 26.82 198 LEU B C 1
ATOM 4236 O O . LEU B 1 207 ? -31.024 37.240 51.327 1.00 26.72 198 LEU B O 1
ATOM 4241 N N . HIS B 1 208 ? -29.075 36.231 51.880 1.00 27.12 199 HIS B N 1
ATOM 4242 C CA . HIS B 1 208 ? -28.378 36.570 50.647 1.00 27.47 199 HIS B CA 1
ATOM 4243 C C . HIS B 1 208 ? -28.340 35.325 49.780 1.00 27.71 199 HIS B C 1
ATOM 4244 O O . HIS B 1 208 ? -27.835 34.281 50.207 1.00 27.75 199 HIS B O 1
ATOM 4251 N N . ILE B 1 209 ? -28.881 35.436 48.568 1.00 28.13 200 ILE B N 1
ATOM 4252 C CA . ILE B 1 209 ? -29.006 34.283 47.676 1.00 28.58 200 ILE B CA 1
ATOM 4253 C C . ILE B 1 209 ? -28.241 34.447 46.362 1.00 29.38 200 ILE B C 1
ATOM 4254 O O . ILE B 1 209 ? -28.087 35.556 45.847 1.00 29.33 200 ILE B O 1
ATOM 4259 N N . GLY B 1 210 ? -27.766 33.323 45.837 1.00 30.50 201 GLY B N 1
ATOM 4260 C CA . GLY B 1 210 ? -27.014 33.283 44.588 1.00 32.04 201 GLY B CA 1
ATOM 4261 C C . GLY B 1 210 ? -26.319 31.946 44.459 1.00 33.29 201 GLY B C 1
ATOM 4262 O O . GLY B 1 210 ? -26.096 31.266 45.461 1.00 33.60 201 GLY B O 1
ATOM 4263 N N . ILE B 1 211 ? -25.981 31.560 43.232 1.00 34.48 202 ILE B N 1
ATOM 4264 C CA . ILE B 1 211 ? -25.270 30.302 42.995 1.00 35.82 202 ILE B CA 1
ATOM 4265 C C . ILE B 1 211 ? -23.787 30.580 42.751 1.00 36.91 202 ILE B C 1
ATOM 4266 O O . ILE B 1 211 ? -23.428 31.302 41.818 1.00 37.01 202 ILE B O 1
ATOM 4271 N N . THR B 1 212 ? -22.937 29.991 43.589 1.00 38.28 203 THR B N 1
ATOM 4272 C CA . THR B 1 212 ? -21.506 30.319 43.625 1.00 39.64 203 THR B CA 1
ATOM 4273 C C . THR B 1 212 ? -20.707 29.841 42.412 1.00 40.51 203 THR B C 1
ATOM 4274 O O . THR B 1 212 ? -19.942 30.612 41.830 1.00 40.72 203 THR B O 1
ATOM 4278 N N . GLU B 1 213 ? -20.874 28.577 42.036 1.00 41.51 204 GLU B N 1
ATOM 4279 C CA . GLU B 1 213 ? -20.110 28.018 40.921 1.00 42.41 204 GLU B CA 1
ATOM 4280 C C . GLU B 1 213 ? -21.026 27.703 39.745 1.00 42.76 204 GLU B C 1
ATOM 4281 O O . GLU B 1 213 ? -21.185 26.543 39.348 1.00 42.92 204 GLU B O 1
ATOM 4287 N N . ALA B 1 214 ? -21.613 28.758 39.187 1.00 43.08 205 ALA B N 1
ATOM 4288 C CA . ALA B 1 214 ? -22.645 28.638 38.157 1.00 43.26 205 ALA B CA 1
ATOM 4289 C C . ALA B 1 214 ? -22.113 28.137 36.816 1.00 43.31 205 ALA B C 1
ATOM 4290 O O . ALA B 1 214 ? -22.807 27.407 36.107 1.00 43.40 205 ALA B O 1
ATOM 4292 N N . GLY B 1 215 ? -20.888 28.532 36.475 1.00 43.29 206 GLY B N 1
ATOM 4293 C CA . GLY B 1 215 ? -20.283 28.169 35.194 1.00 43.08 206 GLY B CA 1
ATOM 4294 C C . GLY B 1 215 ? -19.885 29.381 34.373 1.00 42.88 206 GLY B C 1
ATOM 4295 O O . GLY B 1 215 ? -19.987 30.519 34.838 1.00 42.91 206 GLY B O 1
ATOM 4296 N N . MET B 1 216 ? -19.436 29.132 33.146 1.00 42.60 207 MET B N 1
ATOM 4297 C CA . MET B 1 216 ? -18.944 30.195 32.270 1.00 42.23 207 MET B CA 1
ATOM 4298 C C . MET B 1 216 ? -19.990 30.572 31.221 1.00 41.45 207 MET B C 1
ATOM 4299 O O . MET B 1 216 ? -20.627 29.698 30.627 1.00 41.51 207 MET B O 1
ATOM 4304 N N . GLY B 1 217 ? -20.163 31.876 31.008 1.00 40.40 208 GLY B N 1
ATOM 4305 C CA . GLY B 1 217 ? -21.050 32.398 29.966 1.00 39.03 208 GLY B CA 1
ATOM 4306 C C . GLY B 1 217 ? -22.519 32.056 30.138 1.00 37.99 208 GLY B C 1
ATOM 4307 O O . GLY B 1 217 ? -23.084 32.242 31.218 1.00 38.05 208 GLY B O 1
ATOM 4308 N N . THR B 1 218 ? -23.125 31.552 29.062 1.00 36.76 209 THR B N 1
ATOM 4309 C CA . THR B 1 218 ? -24.553 31.213 29.019 1.00 35.48 209 THR B CA 1
ATOM 4310 C C . THR B 1 218 ? -24.937 30.156 30.058 1.00 34.55 209 THR B C 1
ATOM 4311 O O . THR B 1 218 ? -25.959 30.290 30.735 1.00 34.46 209 THR B O 1
ATOM 4315 N N . LYS B 1 219 ? -24.109 29.119 30.179 1.00 33.37 210 LYS B N 1
ATOM 4316 C CA . LYS B 1 219 ? -24.330 28.044 31.148 1.00 32.24 210 LYS B CA 1
ATOM 4317 C C . LYS B 1 219 ? -24.479 28.566 32.574 1.00 31.31 210 LYS B C 1
ATOM 4318 O O . LYS B 1 219 ? -25.362 28.118 33.314 1.00 31.28 210 LYS B O 1
ATOM 4324 N N . GLY B 1 220 ? -23.617 29.512 32.946 1.00 30.19 211 GLY B N 1
ATOM 4325 C CA . GLY B 1 220 ? -23.671 30.158 34.258 1.00 28.84 211 GLY B CA 1
ATOM 4326 C C . GLY B 1 220 ? -24.938 30.970 34.449 1.00 27.94 211 GLY B C 1
ATOM 4327 O O . GLY B 1 220 ? -25.561 30.925 35.511 1.00 27.80 211 GLY B O 1
ATOM 4328 N N . ILE B 1 221 ? -25.316 31.706 33.407 1.00 27.08 212 ILE B N 1
ATOM 4329 C CA . ILE B 1 221 ? -26.541 32.505 33.397 1.00 26.28 212 ILE B CA 1
ATOM 4330 C C . ILE B 1 221 ? -27.789 31.633 33.608 1.00 25.89 212 ILE B C 1
ATOM 4331 O O . ILE B 1 221 ? -28.661 31.965 34.420 1.00 25.65 212 ILE B O 1
ATOM 4336 N N . ILE B 1 222 ? -27.850 30.513 32.890 1.00 25.42 213 ILE B N 1
ATOM 4337 C CA . ILE B 1 222 ? -28.964 29.571 32.995 1.00 25.07 213 ILE B CA 1
ATOM 4338 C C . ILE B 1 222 ? -29.087 29.004 34.414 1.00 25.01 213 ILE B C 1
ATOM 4339 O O . ILE B 1 222 ? -30.157 29.069 35.026 1.00 24.93 213 ILE B O 1
ATOM 4344 N N . LYS B 1 223 ? -27.980 28.477 34.932 1.00 24.94 214 LYS B N 1
ATOM 4345 C CA . LYS B 1 223 ? -27.934 27.866 36.258 1.00 24.88 214 LYS B CA 1
ATOM 4346 C C . LYS B 1 223 ? -28.289 28.867 37.362 1.00 24.53 214 LYS B C 1
ATOM 4347 O O . LYS B 1 223 ? -29.016 28.531 38.296 1.00 24.52 214 LYS B O 1
ATOM 4353 N N . SER B 1 224 ? -27.785 30.092 37.242 1.00 24.20 215 SER B N 1
ATOM 4354 C CA . SER B 1 224 ? -28.104 31.160 38.190 1.00 23.95 215 SER B CA 1
ATOM 4355 C C . SER B 1 224 ? -29.592 31.487 38.169 1.00 23.62 215 SER B C 1
ATOM 4356 O O . SER B 1 224 ? -30.231 31.567 39.220 1.00 23.66 215 SER B O 1
ATOM 4359 N N . SER B 1 225 ? -30.134 31.667 36.967 1.00 23.20 216 SER B N 1
ATOM 4360 C CA . SER B 1 225 ? -31.545 31.992 36.786 1.00 22.81 216 SER B CA 1
ATOM 4361 C C . SER B 1 225 ? -32.456 30.940 37.408 1.00 22.46 216 SER B C 1
ATOM 4362 O O . SER B 1 225 ? -33.463 31.282 38.027 1.00 22.55 216 SER B O 1
ATOM 4365 N N . VAL B 1 226 ? -32.096 29.668 37.242 1.00 21.96 217 VAL B N 1
ATOM 4366 C CA . VAL B 1 226 ? -32.843 28.564 37.843 1.00 21.45 217 VAL B CA 1
ATOM 4367 C C . VAL B 1 226 ? -32.781 28.660 39.367 1.00 21.19 217 VAL B C 1
ATOM 4368 O O . VAL B 1 226 ? -33.818 28.756 40.027 1.00 21.31 217 VAL B O 1
ATOM 4372 N N . GLY B 1 227 ? -31.563 28.649 39.910 1.00 20.75 218 GLY B N 1
ATOM 4373 C CA . GLY B 1 227 ? -31.341 28.676 41.352 1.00 20.24 218 GLY B CA 1
ATOM 4374 C C . GLY B 1 227 ? -32.002 29.847 42.052 1.00 20.05 218 GLY B C 1
ATOM 4375 O O . GLY B 1 227 ? -32.698 29.668 43.052 1.00 20.07 218 GLY B O 1
ATOM 4376 N N . ILE B 1 228 ? -31.792 31.045 41.514 1.00 19.86 219 ILE B N 1
ATOM 4377 C CA . ILE B 1 228 ? -32.318 32.269 42.115 1.00 19.69 219 ILE B CA 1
ATOM 4378 C C . ILE B 1 228 ? -33.816 32.395 41.851 1.00 19.75 219 ILE B C 1
ATOM 4379 O O . ILE B 1 228 ? -34.577 32.804 42.730 1.00 19.84 219 ILE B O 1
ATOM 4384 N N . GLY B 1 229 ? -34.228 32.020 40.641 1.00 19.83 220 GLY B N 1
ATOM 4385 C CA . GLY B 1 229 ? -35.630 32.056 40.241 1.00 19.71 220 GLY B CA 1
ATOM 4386 C C . GLY B 1 229 ? -36.518 31.246 41.158 1.00 19.79 220 GLY B C 1
ATOM 4387 O O . GLY B 1 229 ? -37.589 31.711 41.555 1.00 19.94 220 GLY B O 1
ATOM 4388 N N . ILE B 1 230 ? -36.069 30.039 41.506 1.00 19.79 221 ILE B N 1
ATOM 4389 C CA . ILE B 1 230 ? -36.833 29.162 42.399 1.00 19.84 221 ILE B CA 1
ATOM 4390 C C . ILE B 1 230 ? -37.023 29.781 43.788 1.00 20.03 221 ILE B C 1
ATOM 4391 O O . ILE B 1 230 ? -38.151 29.882 44.270 1.00 20.20 221 ILE B O 1
ATOM 4396 N N . LEU B 1 231 ? -35.926 30.209 44.414 1.00 20.26 222 LEU B N 1
ATOM 4397 C CA . LEU B 1 231 ? -35.979 30.805 45.755 1.00 20.44 222 LEU B CA 1
ATOM 4398 C C . LEU B 1 231 ? -36.795 32.096 45.789 1.00 20.67 222 LEU B C 1
ATOM 4399 O O . LEU B 1 231 ? -37.557 32.334 46.736 1.00 20.79 222 LEU B O 1
ATOM 4404 N N . LEU B 1 232 ? -36.629 32.922 44.755 1.00 20.74 223 LEU B N 1
ATOM 4405 C CA . LEU B 1 232 ? -37.403 34.153 44.599 1.00 20.87 223 LEU B CA 1
ATOM 4406 C C . LEU B 1 232 ? -38.904 33.884 44.449 1.00 21.08 223 LEU B C 1
ATOM 4407 O O . LEU B 1 232 ? -39.725 34.602 45.025 1.00 21.30 223 LEU B O 1
ATOM 4412 N N . TYR B 1 233 ? -39.255 32.848 43.689 1.00 21.18 224 TYR B N 1
ATOM 4413 C CA . TYR B 1 233 ? -40.655 32.454 43.515 1.00 21.42 224 TYR B CA 1
ATOM 4414 C C . TYR B 1 233 ? -41.309 32.037 44.837 1.00 21.79 224 TYR B C 1
ATOM 4415 O O . TYR B 1 233 ? -42.507 32.248 45.042 1.00 21.94 224 TYR B O 1
ATOM 4424 N N . MET B 1 234 ? -40.520 31.439 45.723 1.00 22.17 225 MET B N 1
ATOM 4425 C CA . MET B 1 234 ? -41.023 31.009 47.024 1.00 22.55 225 MET B CA 1
ATOM 4426 C C . MET B 1 234 ? -40.898 32.122 48.065 1.00 22.52 225 MET B C 1
ATOM 4427 O O . MET B 1 234 ? -40.982 31.870 49.269 1.00 22.54 225 MET B O 1
ATOM 4432 N N . GLY B 1 235 ? -40.691 33.349 47.585 1.00 22.55 226 GLY B N 1
ATOM 4433 C CA . GLY B 1 235 ? -40.626 34.536 48.435 1.00 22.53 226 GLY B CA 1
ATOM 4434 C C . GLY B 1 235 ? -39.388 34.649 49.308 1.00 22.59 226 GLY B C 1
ATOM 4435 O O . GLY B 1 235 ? -39.409 35.355 50.318 1.00 22.78 226 GLY B O 1
ATOM 4436 N N . ILE B 1 236 ? -38.306 33.974 48.916 1.00 22.39 227 ILE B N 1
ATOM 4437 C CA . ILE B 1 236 ? -37.070 33.969 49.703 1.00 22.25 227 ILE B CA 1
ATOM 4438 C C . ILE B 1 236 ? -35.954 34.762 49.011 1.00 22.41 227 ILE B C 1
ATOM 4439 O O . ILE B 1 236 ? -35.787 34.683 47.791 1.00 22.36 227 ILE B O 1
ATOM 4444 N N . GLY B 1 237 ? -35.203 35.528 49.800 1.00 22.62 228 GLY B N 1
ATOM 4445 C CA . GLY B 1 237 ? -34.083 36.314 49.294 1.00 22.91 228 GLY B CA 1
ATOM 4446 C C . GLY B 1 237 ? -34.308 37.801 49.469 1.00 23.28 228 GLY B C 1
ATOM 4447 O O . GLY B 1 237 ? -35.251 38.362 48.911 1.00 23.32 228 GLY B O 1
ATOM 4448 N N . ASP B 1 238 ? -33.437 38.440 50.245 1.00 23.69 229 ASP B N 1
ATOM 4449 C CA . ASP B 1 238 ? -33.550 39.874 50.513 1.00 24.10 229 ASP B CA 1
ATOM 4450 C C . ASP B 1 238 ? -32.463 40.659 49.789 1.00 24.53 229 ASP B C 1
ATOM 4451 O O . ASP B 1 238 ? -32.592 41.868 49.568 1.00 24.63 229 ASP B O 1
ATOM 4456 N N . THR B 1 239 ? -31.391 39.960 49.430 1.00 25.13 230 THR B N 1
ATOM 4457 C CA . THR B 1 239 ? -30.346 40.502 48.562 1.00 25.75 230 THR B CA 1
ATOM 4458 C C . THR B 1 239 ? -29.829 39.406 47.629 1.00 26.09 230 THR B C 1
ATOM 4459 O O . THR B 1 239 ? -29.763 38.237 48.011 1.00 26.09 230 THR B O 1
ATOM 4463 N N . VAL B 1 240 ? -29.490 39.784 46.400 1.00 26.72 231 VAL B N 1
ATOM 4464 C CA . VAL B 1 240 ? -29.133 38.803 45.374 1.00 27.53 231 VAL B CA 1
ATOM 4465 C C . VAL B 1 240 ? -27.779 39.106 44.743 1.00 28.18 231 VAL B C 1
ATOM 4466 O O . VAL B 1 240 ? -27.451 40.264 44.477 1.00 28.19 231 VAL B O 1
ATOM 4470 N N . ARG B 1 241 ? -26.993 38.057 44.526 1.00 29.17 232 ARG B N 1
ATOM 4471 C CA . ARG B 1 241 ? -25.815 38.157 43.678 1.00 30.37 232 ARG B CA 1
ATOM 4472 C C . ARG B 1 241 ? -25.758 37.003 42.687 1.00 31.17 232 ARG B C 1
ATOM 4473 O O . ARG B 1 241 ? -25.839 35.832 43.070 1.00 31.23 232 ARG B O 1
ATOM 4481 N N . VAL B 1 242 ? -25.631 37.349 41.411 1.00 32.20 233 VAL B N 1
ATOM 4482 C CA . VAL B 1 242 ? -25.363 36.371 40.368 1.00 33.19 233 VAL B CA 1
ATOM 4483 C C . VAL B 1 242 ? -23.848 36.238 40.282 1.00 34.02 233 VAL B C 1
ATOM 4484 O O . VAL B 1 242 ? -23.140 37.245 40.231 1.00 34.07 233 VAL B O 1
ATOM 4488 N N . SER B 1 243 ? -23.357 35.000 40.298 1.00 35.06 234 SER B N 1
ATOM 4489 C CA . SER B 1 243 ? -21.917 34.744 40.256 1.00 36.12 234 SER B CA 1
ATOM 4490 C C . SER B 1 243 ? -21.471 34.128 38.938 1.00 36.91 234 SER B C 1
ATOM 4491 O O . SER B 1 243 ? -21.697 32.944 38.671 1.00 36.89 234 SER B O 1
ATOM 4494 N N . LEU B 1 244 ? -20.830 34.962 38.125 1.00 38.01 235 LEU B N 1
ATOM 4495 C CA . LEU B 1 244 ? -20.323 34.581 36.814 1.00 39.10 235 LEU B CA 1
ATOM 4496 C C . LEU B 1 244 ? -18.820 34.837 36.757 1.00 40.03 235 LEU B C 1
ATOM 4497 O O . LEU B 1 244 ? -18.310 35.734 37.433 1.00 40.23 235 LEU B O 1
ATOM 4502 N N . THR B 1 245 ? -18.111 34.048 35.954 1.00 41.10 236 THR B N 1
ATOM 4503 C CA . THR B 1 245 ? -16.689 34.291 35.707 1.00 42.08 236 THR B CA 1
ATOM 4504 C C . THR B 1 245 ? -16.502 35.435 34.702 1.00 42.61 236 THR B C 1
ATOM 4505 O O . THR B 1 245 ? -15.380 35.871 34.441 1.00 42.76 236 THR B O 1
ATOM 4509 N N . ASP B 1 246 ? -17.623 35.911 34.159 1.00 43.23 237 ASP B N 1
ATOM 4510 C CA . ASP B 1 246 ? -17.684 37.025 33.210 1.00 43.71 237 ASP B CA 1
ATOM 4511 C C . ASP B 1 246 ? -17.428 38.363 33.923 1.00 43.70 237 ASP B C 1
ATOM 4512 O O . ASP B 1 246 ? -16.907 38.392 35.038 1.00 43.69 237 ASP B O 1
ATOM 4517 N N . ASP B 1 247 ? -17.793 39.464 33.270 1.00 43.71 238 ASP B N 1
ATOM 4518 C CA . ASP B 1 247 ? -17.708 40.799 33.852 1.00 43.64 238 ASP B CA 1
ATOM 4519 C C . ASP B 1 247 ? -18.775 40.964 34.935 1.00 43.28 238 ASP B C 1
ATOM 4520 O O . ASP B 1 247 ? -19.911 40.519 34.753 1.00 43.36 238 ASP B O 1
ATOM 4525 N N . PRO B 1 248 ? -18.411 41.592 36.072 1.00 42.80 239 PRO B N 1
ATOM 4526 C CA . PRO B 1 248 ? -19.358 41.857 37.162 1.00 42.28 239 PRO B CA 1
ATOM 4527 C C . PRO B 1 248 ? -20.591 42.668 36.743 1.00 41.64 239 PRO B C 1
ATOM 4528 O O . PRO B 1 248 ? -21.657 42.513 37.344 1.00 41.64 239 PRO B O 1
ATOM 4532 N N . VAL B 1 249 ? -20.444 43.520 35.729 1.00 40.77 240 VAL B N 1
ATOM 4533 C CA . VAL B 1 249 ? -21.566 44.306 35.204 1.00 39.90 240 VAL B CA 1
ATOM 4534 C C . VAL B 1 249 ? -22.657 43.390 34.639 1.00 39.31 240 VAL B C 1
ATOM 4535 O O . VAL B 1 249 ? -23.848 43.634 34.846 1.00 39.24 240 VAL B O 1
ATOM 4539 N N . VAL B 1 250 ? -22.238 42.330 33.946 1.00 38.58 241 VAL B N 1
ATOM 4540 C CA . VAL B 1 250 ? -23.158 41.325 33.400 1.00 37.87 241 VAL B CA 1
ATOM 4541 C C . VAL B 1 250 ? -23.953 40.624 34.512 1.00 37.39 241 VAL B C 1
ATOM 4542 O O . VAL B 1 250 ? -25.140 40.338 34.344 1.00 37.36 241 VAL B O 1
ATOM 4546 N N . GLU B 1 251 ? -23.294 40.369 35.644 1.00 36.78 242 GLU B N 1
ATOM 4547 C CA . GLU B 1 251 ? -23.941 39.789 36.827 1.00 36.10 242 GLU B CA 1
ATOM 4548 C C . GLU B 1 251 ? -25.102 40.654 37.310 1.00 35.55 242 GLU B C 1
ATOM 4549 O O . GLU B 1 251 ? -26.179 40.140 37.625 1.00 35.54 242 GLU B O 1
ATOM 4555 N N . VAL B 1 252 ? -24.866 41.965 37.366 1.00 34.82 243 VAL B N 1
ATOM 4556 C CA . VAL B 1 252 ? -25.885 42.943 37.752 1.00 34.03 243 VAL B CA 1
ATOM 4557 C C . VAL B 1 252 ? -27.026 42.945 36.732 1.00 33.51 243 VAL B C 1
ATOM 4558 O O . VAL B 1 252 ? -28.204 42.950 37.107 1.00 33.46 243 VAL B O 1
ATOM 4562 N N . GLU B 1 253 ? -26.665 42.921 35.450 1.00 32.79 244 GLU B N 1
ATOM 4563 C CA . GLU B 1 253 ? -27.638 42.853 34.360 1.00 32.21 244 GLU B CA 1
ATOM 4564 C C . GLU B 1 253 ? -28.477 41.575 34.428 1.00 31.61 244 GLU B C 1
ATOM 4565 O O . GLU B 1 253 ? -29.683 41.610 34.183 1.00 31.70 244 GLU B O 1
ATOM 4571 N N . THR B 1 254 ? -27.836 40.459 34.773 1.00 30.76 245 THR B N 1
ATOM 4572 C CA . THR B 1 254 ? -28.526 39.181 34.934 1.00 29.96 245 THR B CA 1
ATOM 4573 C C . THR B 1 254 ? -29.476 39.222 36.131 1.00 29.45 245 THR B C 1
ATOM 4574 O O . THR B 1 254 ? -30.643 38.837 36.017 1.00 29.47 245 THR B O 1
ATOM 4578 N N . ALA B 1 255 ? -28.973 39.704 37.268 1.00 28.76 246 ALA B N 1
ATOM 4579 C CA . ALA B 1 255 ? -29.765 39.823 38.493 1.00 28.03 246 ALA B CA 1
ATOM 4580 C C . ALA B 1 255 ? -31.055 40.608 38.277 1.00 27.50 246 ALA B C 1
ATOM 4581 O O . ALA B 1 255 ? -32.118 40.192 38.734 1.00 27.55 246 ALA B O 1
ATOM 4583 N N . TYR B 1 256 ? -30.960 41.729 37.566 1.00 26.88 247 TYR B N 1
ATOM 4584 C CA . TYR B 1 256 ? -32.134 42.557 37.275 1.00 26.18 247 TYR B CA 1
ATOM 4585 C C . TYR B 1 256 ? -33.135 41.901 36.332 1.00 25.79 247 TYR B C 1
ATOM 4586 O O . TYR B 1 256 ? -34.339 42.122 36.462 1.00 25.80 247 TYR B O 1
ATOM 4595 N N . GLU B 1 257 ? -32.640 41.099 35.390 1.00 25.31 248 GLU B N 1
ATOM 4596 C CA . GLU B 1 257 ? -33.515 40.372 34.469 1.00 24.89 248 GLU B CA 1
ATOM 4597 C C . GLU B 1 257 ? -34.266 39.248 35.180 1.00 24.43 248 GLU B C 1
ATOM 4598 O O . GLU B 1 257 ? -35.460 39.051 34.937 1.00 24.43 248 GLU B O 1
ATOM 4604 N N . ILE B 1 258 ? -33.570 38.520 36.055 1.00 23.91 249 ILE B N 1
ATOM 4605 C CA . ILE B 1 258 ? -34.206 37.489 36.878 1.00 23.46 249 ILE B CA 1
ATOM 4606 C C . ILE B 1 258 ? -35.352 38.107 37.677 1.00 23.21 249 ILE B C 1
ATOM 4607 O O . ILE B 1 258 ? -36.469 37.595 37.664 1.00 23.37 249 ILE B O 1
ATOM 4612 N N . LEU B 1 259 ? -35.071 39.216 38.353 1.00 22.89 250 LEU B N 1
ATOM 4613 C CA . LEU B 1 259 ? -36.069 39.898 39.171 1.00 22.79 250 LEU B CA 1
ATOM 4614 C C . LEU B 1 259 ? -37.211 40.479 38.328 1.00 22.83 250 LEU B C 1
ATOM 4615 O O . LEU B 1 259 ? -38.365 40.512 38.768 1.00 22.86 250 LEU B O 1
ATOM 4620 N N . LYS B 1 260 ? -36.881 40.919 37.116 1.00 22.82 251 LYS B N 1
ATOM 4621 C CA . LYS B 1 260 ? -37.859 41.497 36.199 1.00 22.92 251 LYS B CA 1
ATOM 4622 C C . LYS B 1 260 ? -38.880 40.456 35.725 1.00 23.04 251 LYS B C 1
ATOM 4623 O O . LYS B 1 260 ? -40.072 40.753 35.612 1.00 23.13 251 LYS B O 1
ATOM 4629 N N . SER B 1 261 ? -38.407 39.239 35.461 1.00 23.18 252 SER B N 1
ATOM 4630 C CA . SER B 1 261 ? -39.269 38.145 35.012 1.00 23.35 252 SER B CA 1
ATOM 4631 C C . SER B 1 261 ? -40.350 37.793 36.037 1.00 23.62 252 SER B C 1
ATOM 4632 O O . SER B 1 261 ? -41.448 37.374 35.665 1.00 23.66 252 SER B O 1
ATOM 4635 N N . LEU B 1 262 ? -40.031 37.966 37.320 1.00 23.97 253 LEU B N 1
ATOM 4636 C CA . LEU B 1 262 ? -40.991 37.750 38.406 1.00 24.41 253 LEU B CA 1
ATOM 4637 C C . LEU B 1 262 ? -41.630 39.062 38.881 1.00 24.97 253 LEU B C 1
ATOM 4638 O O . LEU B 1 262 ? -42.391 39.077 39.855 1.00 24.98 253 LEU B O 1
ATOM 4643 N N . GLY B 1 263 ? -41.314 40.154 38.184 1.00 25.64 254 GLY B N 1
ATOM 4644 C CA . GLY B 1 263 ? -41.891 41.472 38.461 1.00 26.43 254 GLY B CA 1
ATOM 4645 C C . GLY B 1 263 ? -41.497 42.076 39.798 1.00 27.10 254 GLY B C 1
ATOM 4646 O O . GLY B 1 263 ? -42.286 42.790 40.417 1.00 27.17 254 GLY B O 1
ATOM 4647 N N . LEU B 1 264 ? -40.276 41.798 40.244 1.00 27.81 255 LEU B N 1
ATOM 4648 C CA . LEU B 1 264 ? -39.817 42.277 41.545 1.00 28.60 255 LEU B CA 1
ATOM 4649 C C . LEU B 1 264 ? -38.964 43.543 41.451 1.00 29.27 255 LEU B C 1
ATOM 4650 O O . LEU B 1 264 ? -39.133 44.462 42.252 1.00 29.50 255 LEU B O 1
ATOM 4655 N N . ARG B 1 265 ? -38.056 43.589 40.477 1.00 29.98 256 ARG B N 1
ATOM 4656 C CA . ARG B 1 265 ? -37.200 44.758 40.253 1.00 30.64 256 ARG B CA 1
ATOM 4657 C C . ARG B 1 265 ? -36.960 44.960 38.765 1.00 31.25 256 ARG B C 1
ATOM 4658 O O . ARG B 1 265 ? -37.044 44.015 37.985 1.00 31.39 256 ARG B O 1
ATOM 4666 N N . ARG B 1 266 ? -36.647 46.195 38.383 1.00 32.04 257 ARG B N 1
ATOM 4667 C CA . ARG B 1 266 ? -36.227 46.508 37.016 1.00 32.80 257 ARG B CA 1
ATOM 4668 C C . ARG B 1 266 ? -35.387 47.779 36.958 1.00 33.13 257 ARG B C 1
ATOM 4669 O O . ARG B 1 266 ? -35.391 48.584 37.894 1.00 33.19 257 ARG B O 1
ATOM 4677 N N . ARG B 1 267 ? -34.664 47.939 35.853 1.00 33.47 258 ARG B N 1
ATOM 4678 C CA . ARG B 1 267 ? -34.021 49.201 35.524 1.00 33.84 258 ARG B CA 1
ATOM 4679 C C . ARG B 1 267 ? -34.771 49.850 34.371 1.00 33.62 258 ARG B C 1
ATOM 4680 O O . ARG B 1 267 ? -35.037 49.204 33.354 1.00 33.66 258 ARG B O 1
ATOM 4688 N N . GLY B 1 268 ? -35.125 51.121 34.541 1.00 33.35 259 GLY B N 1
ATOM 4689 C CA . GLY B 1 268 ? -35.829 51.880 33.506 1.00 32.88 259 GLY B CA 1
ATOM 4690 C C . GLY B 1 268 ? -37.267 51.440 33.293 1.00 32.42 259 GLY B C 1
ATOM 4691 O O . GLY B 1 268 ? -37.768 50.565 33.997 1.00 32.42 259 GLY B O 1
ATOM 4692 N N . VAL B 1 269 ? -37.924 52.050 32.310 1.00 31.96 260 VAL B N 1
ATOM 4693 C CA . VAL B 1 269 ? -39.326 51.766 32.002 1.00 31.43 260 VAL B CA 1
ATOM 4694 C C . VAL B 1 269 ? -39.520 50.349 31.446 1.00 31.02 260 VAL B C 1
ATOM 4695 O O . VAL B 1 269 ? -38.660 49.830 30.727 1.00 31.04 260 VAL B O 1
ATOM 4699 N N . GLU B 1 270 ? -40.639 49.726 31.811 1.00 30.37 261 GLU B N 1
ATOM 4700 C CA . GLU B 1 270 ? -41.049 48.464 31.209 1.00 29.79 261 GLU B CA 1
ATOM 4701 C C . GLU B 1 270 ? -42.438 48.601 30.601 1.00 29.34 261 GLU B C 1
ATOM 4702 O O . GLU B 1 270 ? -43.427 48.789 31.315 1.00 29.33 261 GLU B O 1
ATOM 4708 N N . ILE B 1 271 ? -42.497 48.506 29.276 1.00 28.73 262 ILE B N 1
ATOM 4709 C CA . ILE B 1 271 ? -43.755 48.601 28.546 1.00 28.15 262 ILE B CA 1
ATOM 4710 C C . ILE B 1 271 ? -44.242 47.204 28.167 1.00 27.65 262 ILE B C 1
ATOM 4711 O O . ILE B 1 271 ? -43.576 46.484 27.416 1.00 27.67 262 ILE B O 1
ATOM 4716 N N . VAL B 1 272 ? -45.402 46.832 28.705 1.00 27.01 263 VAL B N 1
ATOM 4717 C CA . VAL B 1 272 ? -45.970 45.495 28.528 1.00 26.38 263 VAL B CA 1
ATOM 4718 C C . VAL B 1 272 ? -47.347 45.592 27.876 1.00 25.90 263 VAL B C 1
ATOM 4719 O O . VAL B 1 272 ? -48.190 46.383 28.302 1.00 25.93 263 VAL B O 1
ATOM 4723 N N . ALA B 1 273 ? -47.562 44.788 26.841 1.00 25.26 264 ALA B N 1
ATOM 4724 C CA . ALA B 1 273 ? -48.861 44.700 26.187 1.00 24.67 264 ALA B CA 1
ATOM 4725 C C . ALA B 1 273 ? -49.674 43.561 26.795 1.00 24.28 264 ALA B C 1
ATOM 4726 O O . ALA B 1 273 ? -49.124 42.705 27.490 1.00 24.25 264 ALA B O 1
ATOM 4728 N N . CYS B 1 274 ? -50.981 43.559 26.540 1.00 23.81 265 CYS B N 1
ATOM 4729 C CA . CYS B 1 274 ? -51.845 42.457 26.951 1.00 23.41 265 CYS B CA 1
ATOM 4730 C C . CYS B 1 274 ? -51.646 41.238 26.031 1.00 23.30 265 CYS B C 1
ATOM 4731 O O . CYS B 1 274 ? -51.128 41.379 24.920 1.00 23.29 265 CYS B O 1
ATOM 4734 N N . PRO B 1 275 ? -52.042 40.039 26.506 1.00 23.24 266 PRO B N 1
ATOM 4735 C CA . PRO B 1 275 ? -51.866 38.711 25.902 1.00 23.12 266 PRO B CA 1
ATOM 4736 C C . PRO B 1 275 ? -51.935 38.450 24.369 1.00 23.08 266 PRO B C 1
ATOM 4737 O O . PRO B 1 275 ? -50.903 38.032 23.845 1.00 23.33 266 PRO B O 1
ATOM 4741 N N . THR B 1 276 ? -53.028 38.638 23.612 1.00 23.01 267 THR B N 1
ATOM 4742 C CA . THR B 1 276 ? -54.292 39.323 23.894 1.00 23.01 267 THR B CA 1
ATOM 4743 C C . THR B 1 276 ? -55.463 38.309 23.871 1.00 23.03 267 THR B C 1
ATOM 4744 O O . THR B 1 276 ? -55.238 37.095 23.883 1.00 22.99 267 THR B O 1
ATOM 4748 N N . CYS B 1 277 ? -56.707 38.796 23.800 1.00 22.93 268 CYS B N 1
ATOM 4749 C CA . CYS B 1 277 ? -57.878 37.895 23.744 1.00 23.01 268 CYS B CA 1
ATOM 4750 C C . CYS B 1 277 ? -59.041 38.383 22.860 1.00 23.02 268 CYS B C 1
ATOM 4751 O O . CYS B 1 277 ? -58.979 39.456 22.258 1.00 23.05 268 CYS B O 1
ATOM 4754 N N . GLY B 1 278 ? -60.105 37.583 22.805 1.00 23.15 269 GLY B N 1
ATOM 4755 C CA . GLY B 1 278 ? -61.277 37.863 21.971 1.00 23.26 269 GLY B CA 1
ATOM 4756 C C . GLY B 1 278 ? -62.111 39.090 22.315 1.00 23.34 269 GLY B C 1
ATOM 4757 O O . GLY B 1 278 ? -63.100 39.372 21.635 1.00 23.45 269 GLY B O 1
ATOM 4758 N N . ARG B 1 279 ? -61.721 39.814 23.364 1.00 23.42 270 ARG B N 1
ATOM 4759 C CA . ARG B 1 279 ? -62.388 41.061 23.756 1.00 23.40 270 ARG B CA 1
ATOM 4760 C C . ARG B 1 279 ? -61.777 42.271 23.051 1.00 23.86 270 ARG B C 1
ATOM 4761 O O . ARG B 1 279 ? -62.364 43.356 23.046 1.00 23.87 270 ARG B O 1
ATOM 4769 N N . ILE B 1 280 ? -60.599 42.069 22.461 1.00 24.47 271 ILE B N 1
ATOM 4770 C CA . ILE B 1 280 ? -59.790 43.143 21.872 1.00 25.20 271 ILE B CA 1
ATOM 4771 C C . ILE B 1 280 ? -60.617 44.183 21.087 1.00 25.87 271 ILE B C 1
ATOM 4772 O O . ILE B 1 280 ? -61.411 43.835 20.211 1.00 25.88 271 ILE B O 1
ATOM 4777 N N . GLU B 1 281 ? -60.431 45.453 21.435 1.00 26.76 272 GLU B N 1
ATOM 4778 C CA . GLU B 1 281 ? -61.232 46.541 20.874 1.00 27.75 272 GLU B CA 1
ATOM 4779 C C . GLU B 1 281 ? -60.453 47.411 19.882 1.00 28.49 272 GLU B C 1
ATOM 4780 O O . GLU B 1 281 ? -61.050 48.205 19.152 1.00 28.57 272 GLU B O 1
ATOM 4786 N N . VAL B 1 282 ? -59.130 47.255 19.858 1.00 29.41 273 VAL B N 1
ATOM 4787 C CA . VAL B 1 282 ? -58.261 48.099 19.033 1.00 30.39 273 VAL B CA 1
ATOM 4788 C C . VAL B 1 282 ? -57.158 47.338 18.298 1.00 31.26 273 VAL B C 1
ATOM 4789 O O . VAL B 1 282 ? -56.963 46.138 18.500 1.00 31.38 273 VAL B O 1
ATOM 4793 N N . ASP B 1 283 ? -56.447 48.064 17.440 1.00 32.33 274 ASP B N 1
ATOM 4794 C CA . ASP B 1 283 ? -55.203 47.605 16.849 1.00 33.41 274 ASP B CA 1
ATOM 4795 C C . ASP B 1 283 ? -54.111 47.870 17.880 1.00 34.11 274 ASP B C 1
ATOM 4796 O O . ASP B 1 283 ? -53.593 48.988 17.975 1.00 34.35 274 ASP B O 1
ATOM 4801 N N . LEU B 1 284 ? -53.785 46.843 18.665 1.00 34.91 275 LEU B N 1
ATOM 4802 C CA . LEU B 1 284 ? -52.840 46.978 19.781 1.00 35.65 275 LEU B CA 1
ATOM 4803 C C . LEU B 1 284 ? -51.386 47.238 19.362 1.00 36.19 275 LEU B C 1
ATOM 4804 O O . LEU B 1 284 ? -50.761 48.146 19.908 1.00 36.25 275 LEU B O 1
ATOM 4809 N N . PRO B 1 285 ? -50.840 46.456 18.398 1.00 36.74 276 PRO B N 1
ATOM 4810 C CA . PRO B 1 285 ? -49.466 46.728 17.960 1.00 37.13 276 PRO B CA 1
ATOM 4811 C C . PRO B 1 285 ? -49.196 48.205 17.642 1.00 37.60 276 PRO B C 1
ATOM 4812 O O . PRO B 1 285 ? -48.109 48.701 17.944 1.00 37.68 276 PRO B O 1
ATOM 4816 N N . LYS B 1 286 ? -50.180 48.890 17.055 1.00 38.09 277 LYS B N 1
ATOM 4817 C CA . LYS B 1 286 ? -50.054 50.307 16.695 1.00 38.59 277 LYS B CA 1
ATOM 4818 C C . LYS B 1 286 ? -49.935 51.219 17.919 1.00 38.88 277 LYS B C 1
ATOM 4819 O O . LYS B 1 286 ? -49.089 52.118 17.947 1.00 38.95 277 LYS B O 1
ATOM 4825 N N . VAL B 1 287 ? -50.788 50.994 18.917 1.00 39.18 278 VAL B N 1
ATOM 4826 C CA . VAL B 1 287 ? -50.771 51.812 20.129 1.00 39.46 278 VAL B CA 1
ATOM 4827 C C . VAL B 1 287 ? -49.549 51.494 21.003 1.00 39.63 278 VAL B C 1
ATOM 4828 O O . VAL B 1 287 ? -49.024 52.374 21.684 1.00 39.68 278 VAL B O 1
ATOM 4832 N N . VAL B 1 288 ? -49.093 50.243 20.954 1.00 39.83 279 VAL B N 1
ATOM 4833 C CA . VAL B 1 288 ? -47.881 49.818 21.656 1.00 40.05 279 VAL B CA 1
ATOM 4834 C C . VAL B 1 288 ? -46.654 50.554 21.101 1.00 40.32 279 VAL B C 1
ATOM 4835 O O . VAL B 1 288 ? -45.852 51.100 21.864 1.00 40.25 279 VAL B O 1
ATOM 4839 N N . LYS B 1 289 ? -46.531 50.580 19.774 1.00 40.66 280 LYS B N 1
ATOM 4840 C CA . LYS B 1 289 ? -45.423 51.266 19.100 1.00 41.14 280 LYS B CA 1
ATOM 4841 C C . LYS B 1 289 ? -45.410 52.775 19.363 1.00 40.99 280 LYS B C 1
ATOM 4842 O O . LYS B 1 289 ? -44.345 53.391 19.420 1.00 40.91 280 LYS B O 1
ATOM 4848 N N . GLU B 1 290 ? -46.598 53.353 19.527 1.00 40.96 281 GLU B N 1
ATOM 4849 C CA . GLU B 1 290 ? -46.745 54.760 19.886 1.00 40.97 281 GLU B CA 1
ATOM 4850 C C . GLU B 1 290 ? -46.228 55.016 21.303 1.00 40.85 281 GLU B C 1
ATOM 4851 O O . GLU B 1 290 ? -45.566 56.027 21.551 1.00 40.79 281 GLU B O 1
ATOM 4857 N N . VAL B 1 291 ? -46.536 54.098 22.222 1.00 40.79 282 VAL B N 1
ATOM 4858 C CA . VAL B 1 291 ? -46.072 54.177 23.615 1.00 40.80 282 VAL B CA 1
ATOM 4859 C C . VAL B 1 291 ? -44.550 54.047 23.700 1.00 40.93 282 VAL B C 1
ATOM 4860 O O . VAL B 1 291 ? -43.897 54.827 24.395 1.00 40.85 282 VAL B O 1
ATOM 4864 N N . GLN B 1 292 ? -43.998 53.075 22.976 1.00 41.19 283 GLN B N 1
ATOM 4865 C CA . GLN B 1 292 ? -42.550 52.865 22.908 1.00 41.48 283 GLN B CA 1
ATOM 4866 C C . GLN B 1 292 ? -41.815 54.129 22.454 1.00 41.68 283 GLN B C 1
ATOM 4867 O O . GLN B 1 292 ? -40.766 54.473 23.002 1.00 41.72 283 GLN B O 1
ATOM 4873 N N . GLU B 1 293 ? -42.387 54.818 21.467 1.00 41.93 284 GLU B N 1
ATOM 4874 C CA . GLU B 1 293 ? -41.799 56.036 20.913 1.00 42.25 284 GLU B CA 1
ATOM 4875 C C . GLU B 1 293 ? -41.848 57.217 21.885 1.00 42.51 284 GLU B C 1
ATOM 4876 O O . GLU B 1 293 ? -40.829 57.868 22.121 1.00 42.46 284 GLU B O 1
ATOM 4882 N N . LYS B 1 294 ? -43.026 57.481 22.449 1.00 42.92 285 LYS B N 1
ATOM 4883 C CA . LYS B 1 294 ? -43.213 58.604 23.374 1.00 43.37 285 LYS B CA 1
ATOM 4884 C C . LYS B 1 294 ? -42.570 58.391 24.747 1.00 43.69 285 LYS B C 1
ATOM 4885 O O . LYS B 1 294 ? -42.205 59.358 25.419 1.00 43.62 285 LYS B O 1
ATOM 4891 N N . LEU B 1 295 ? -42.436 57.128 25.150 1.00 44.17 286 LEU B N 1
ATOM 4892 C CA . LEU B 1 295 ? -41.879 56.772 26.458 1.00 44.68 286 LEU B CA 1
ATOM 4893 C C . LEU B 1 295 ? -40.371 56.518 26.439 1.00 45.06 286 LEU B C 1
ATOM 4894 O O . LEU B 1 295 ? -39.759 56.323 27.493 1.00 45.08 286 LEU B O 1
ATOM 4899 N N . SER B 1 296 ? -39.779 56.513 25.244 1.00 45.54 287 SER B N 1
ATOM 4900 C CA . SER B 1 296 ? -38.328 56.416 25.103 1.00 45.96 287 SER B CA 1
ATOM 4901 C C . SER B 1 296 ? -37.683 57.661 25.709 1.00 46.17 287 SER B C 1
ATOM 4902 O O . SER B 1 296 ? -37.835 58.772 25.188 1.00 46.25 287 SER B O 1
ATOM 4905 N N . GLY B 1 297 ? -36.982 57.466 26.822 1.00 46.27 288 GLY B N 1
ATOM 4906 C CA . GLY B 1 297 ? -36.407 58.572 27.581 1.00 46.32 288 GLY B CA 1
ATOM 4907 C C . GLY B 1 297 ? -36.925 58.631 29.008 1.00 46.28 288 GLY B C 1
ATOM 4908 O O . GLY B 1 297 ? -36.702 59.617 29.715 1.00 46.35 288 GLY B O 1
ATOM 4909 N N . VAL B 1 298 ? -37.625 57.575 29.423 1.00 46.08 289 VAL B N 1
ATOM 4910 C CA . VAL B 1 298 ? -38.104 57.442 30.798 1.00 45.77 289 VAL B CA 1
ATOM 4911 C C . VAL B 1 298 ? -37.201 56.474 31.559 1.00 45.39 289 VAL B C 1
ATOM 4912 O O . VAL B 1 298 ? -37.088 55.295 31.206 1.00 45.41 289 VAL B O 1
ATOM 4916 N N . LYS B 1 299 ? -36.558 56.994 32.601 1.00 44.77 290 LYS B N 1
ATOM 4917 C CA . LYS B 1 299 ? -35.572 56.244 33.369 1.00 44.03 290 LYS B CA 1
ATOM 4918 C C . LYS B 1 299 ? -36.181 55.614 34.630 1.00 43.21 290 LYS B C 1
ATOM 4919 O O . LYS B 1 299 ? -35.575 54.738 35.246 1.00 43.22 290 LYS B O 1
ATOM 4925 N N . THR B 1 300 ? -37.381 56.058 34.999 1.00 42.06 291 THR B N 1
ATOM 4926 C CA . THR B 1 300 ? -38.064 55.579 36.204 1.00 40.86 291 THR B CA 1
ATOM 4927 C C . THR B 1 300 ? -38.530 54.127 36.030 1.00 39.81 291 THR B C 1
ATOM 4928 O O . THR B 1 300 ? -39.160 53.799 35.023 1.00 39.87 291 THR B O 1
ATOM 4932 N N . PRO B 1 301 ? -38.212 53.252 37.008 1.00 38.64 292 PRO B N 1
ATOM 4933 C CA . PRO B 1 301 ? -38.513 51.822 36.887 1.00 37.62 292 PRO B CA 1
ATOM 4934 C C . PRO B 1 301 ? -39.993 51.462 37.097 1.00 36.51 292 PRO B C 1
ATOM 4935 O O . PRO B 1 301 ? -40.312 50.581 37.900 1.00 36.43 292 PRO B O 1
ATOM 4939 N N . LEU B 1 302 ? -40.878 52.132 36.362 1.00 35.17 293 LEU B N 1
ATOM 4940 C CA . LEU B 1 302 ? -42.311 51.849 36.413 1.00 33.84 293 LEU B CA 1
ATOM 4941 C C . LEU B 1 302 ? -42.693 50.750 35.430 1.00 32.86 293 LEU B C 1
ATOM 4942 O O . LEU B 1 302 ? -41.976 50.492 34.463 1.00 32.79 293 LEU B O 1
ATOM 4947 N N . LYS B 1 303 ? -43.828 50.106 35.688 1.00 31.66 294 LYS B N 1
ATOM 4948 C CA . LYS B 1 303 ? -44.392 49.140 34.756 1.00 30.50 294 LYS B CA 1
ATOM 4949 C C . LYS B 1 303 ? -45.603 49.753 34.059 1.00 29.51 294 LYS B C 1
ATOM 4950 O O . LYS B 1 303 ? -46.609 50.066 34.702 1.00 29.35 294 LYS B O 1
ATOM 4956 N N . VAL B 1 304 ? -45.487 49.923 32.744 1.00 28.37 295 VAL B N 1
ATOM 4957 C CA . VAL B 1 304 ? -46.529 50.549 31.935 1.00 27.41 295 VAL B CA 1
ATOM 4958 C C . VAL B 1 304 ? -47.278 49.499 31.111 1.00 26.86 295 VAL B C 1
ATOM 4959 O O . VAL B 1 304 ? -46.685 48.791 30.295 1.00 26.77 295 VAL B O 1
ATOM 4963 N N . ALA B 1 305 ? -48.585 49.409 31.338 1.00 26.30 296 ALA B N 1
ATOM 4964 C CA . ALA B 1 305 ? -49.419 48.392 30.700 1.00 25.74 296 ALA B CA 1
ATOM 4965 C C . ALA B 1 305 ? -50.273 48.965 29.574 1.00 25.37 296 ALA B C 1
ATOM 4966 O O . ALA B 1 305 ? -51.048 49.897 29.776 1.00 25.45 296 ALA B O 1
ATOM 4968 N N . VAL B 1 306 ? -50.121 48.397 28.385 1.00 24.95 297 VAL B N 1
ATOM 4969 C CA . VAL B 1 306 ? -50.893 48.811 27.220 1.00 24.47 297 VAL B CA 1
ATOM 4970 C C . VAL B 1 306 ? -51.873 47.690 26.901 1.00 24.27 297 VAL B C 1
ATOM 4971 O O . VAL B 1 306 ? -51.497 46.664 26.329 1.00 24.48 297 VAL B O 1
ATOM 4975 N N . MET B 1 307 ? -53.130 47.888 27.286 1.00 23.93 298 MET B N 1
ATOM 4976 C CA . MET B 1 307 ? -54.134 46.826 27.215 1.00 23.57 298 MET B CA 1
ATOM 4977 C C . MET B 1 307 ? -55.049 46.948 25.994 1.00 23.55 298 MET B C 1
ATOM 4978 O O . MET B 1 307 ? -55.319 48.053 25.506 1.00 23.61 298 MET B O 1
ATOM 4983 N N . GLY B 1 308 ? -55.535 45.802 25.521 1.00 23.41 299 GLY B N 1
ATOM 4984 C CA . GLY B 1 308 ? -56.320 45.731 24.291 1.00 23.36 299 GLY B CA 1
ATOM 4985 C C . GLY B 1 308 ? -57.781 46.126 24.398 1.00 23.43 299 GLY B C 1
ATOM 4986 O O . GLY B 1 308 ? -58.417 46.438 23.385 1.00 23.58 299 GLY B O 1
ATOM 4987 N N . CYS B 1 309 ? -58.326 46.099 25.612 1.00 23.28 300 CYS B N 1
ATOM 4988 C CA . CYS B 1 309 ? -59.722 46.481 25.825 1.00 23.23 300 CYS B CA 1
ATOM 4989 C C . CYS B 1 309 ? -59.837 47.485 26.976 1.00 23.19 300 CYS B C 1
ATOM 4990 O O . CYS B 1 309 ? -58.821 47.989 27.455 1.00 23.24 300 CYS B O 1
ATOM 4993 N N . VAL B 1 310 ? -61.061 47.775 27.417 1.00 23.13 301 VAL B N 1
ATOM 4994 C CA . VAL B 1 310 ? -61.280 48.829 28.411 1.00 23.11 301 VAL B CA 1
ATOM 4995 C C . VAL B 1 310 ? -61.618 48.323 29.815 1.00 23.17 301 VAL B C 1
ATOM 4996 O O . VAL B 1 310 ? -60.779 48.381 30.716 1.00 23.35 301 VAL B O 1
ATOM 5000 N N . VAL B 1 311 ? -62.844 47.834 29.988 1.00 23.16 302 VAL B N 1
ATOM 5001 C CA . VAL B 1 311 ? -63.392 47.521 31.310 1.00 23.18 302 VAL B CA 1
ATOM 5002 C C . VAL B 1 311 ? -62.605 46.436 32.056 1.00 23.18 302 VAL B C 1
ATOM 5003 O O . VAL B 1 311 ? -62.163 46.651 33.186 1.00 23.31 302 VAL B O 1
ATOM 5007 N N . ASN B 1 312 ? -62.422 45.285 31.417 1.00 23.07 303 ASN B N 1
ATOM 5008 C CA . ASN B 1 312 ? -61.790 44.140 32.071 1.00 23.04 303 ASN B CA 1
ATOM 5009 C C . ASN B 1 312 ? -60.265 44.204 32.087 1.00 23.09 303 ASN B C 1
ATOM 5010 O O . ASN B 1 312 ? -59.607 43.422 32.779 1.00 23.14 303 ASN B O 1
ATOM 5015 N N . ALA B 1 313 ? -59.720 45.153 31.331 1.00 23.14 304 ALA B N 1
ATOM 5016 C CA . ALA B 1 313 ? -58.283 45.385 31.254 1.00 23.06 304 ALA B CA 1
ATOM 5017 C C . ALA B 1 313 ? -57.730 45.931 32.565 1.00 23.08 304 ALA B C 1
ATOM 5018 O O . ALA B 1 313 ? -56.647 45.532 32.999 1.00 23.14 304 ALA B O 1
ATOM 5020 N N . ILE B 1 314 ? -58.481 46.843 33.184 1.00 23.02 305 ILE B N 1
ATOM 5021 C CA . ILE B 1 314 ? -58.046 47.547 34.399 1.00 23.03 305 ILE B CA 1
ATOM 5022 C C . ILE B 1 314 ? -57.774 46.583 35.558 1.00 23.01 305 ILE B C 1
ATOM 5023 O O . ILE B 1 314 ? -56.748 46.699 36.239 1.00 23.11 305 ILE B O 1
ATOM 5028 N N . GLY B 1 315 ? -58.687 45.635 35.766 1.00 22.91 306 GLY B N 1
ATOM 5029 C CA . GLY B 1 315 ? -58.495 44.566 36.743 1.00 22.89 306 GLY B CA 1
ATOM 5030 C C . GLY B 1 315 ? -57.352 43.637 36.364 1.00 23.03 306 GLY B C 1
ATOM 5031 O O . GLY B 1 315 ? -56.564 43.231 37.221 1.00 23.07 306 GLY B O 1
ATOM 5032 N N . GLU B 1 316 ? -57.257 43.303 35.077 1.00 23.03 307 GLU B N 1
ATOM 5033 C CA . GLU B 1 316 ? -56.180 42.448 34.578 1.00 23.21 307 GLU B CA 1
ATOM 5034 C C . GLU B 1 316 ? -54.793 43.021 34.905 1.00 23.32 307 GLU B C 1
ATOM 5035 O O . GLU B 1 316 ? -53.877 42.277 35.255 1.00 23.22 307 GLU B O 1
ATOM 5041 N N . ALA B 1 317 ? -54.661 44.343 34.809 1.00 23.63 308 ALA B N 1
ATOM 5042 C CA . ALA B 1 317 ? -53.385 45.025 35.027 1.00 23.96 308 ALA B CA 1
ATOM 5043 C C . ALA B 1 317 ? -53.237 45.667 36.415 1.00 24.31 308 ALA B C 1
ATOM 5044 O O . ALA B 1 317 ? -52.510 46.652 36.568 1.00 24.33 308 ALA B O 1
ATOM 5046 N N . ARG B 1 318 ? -53.908 45.098 37.419 1.00 24.89 309 ARG B N 1
ATOM 5047 C CA . ARG B 1 318 ? -53.807 45.558 38.817 1.00 25.62 309 ARG B CA 1
ATOM 5048 C C . ARG B 1 318 ? -52.386 45.915 39.255 1.00 25.78 309 ARG B C 1
ATOM 5049 O O . ARG B 1 318 ? -52.149 46.995 39.794 1.00 26.00 309 ARG B O 1
ATOM 5057 N N . GLU B 1 319 ? -51.453 44.994 39.028 1.00 25.97 310 GLU B N 1
ATOM 5058 C CA . GLU B 1 319 ? -50.097 45.105 39.563 1.00 26.13 310 GLU B CA 1
ATOM 5059 C C . GLU B 1 319 ? -49.243 46.174 38.880 1.00 25.89 310 GLU B C 1
ATOM 5060 O O . GLU B 1 319 ? -48.242 46.622 39.444 1.00 25.91 310 GLU B O 1
ATOM 5066 N N . ALA B 1 320 ? -49.645 46.583 37.678 1.00 25.62 311 ALA B N 1
ATOM 5067 C CA . ALA B 1 320 ? -48.932 47.618 36.929 1.00 25.41 311 ALA B CA 1
ATOM 5068 C C . ALA B 1 320 ? -49.025 48.975 37.616 1.00 25.22 311 ALA B C 1
ATOM 5069 O O . ALA B 1 320 ? -50.039 49.297 38.241 1.00 25.20 311 ALA B O 1
ATOM 5071 N N . ASP B 1 321 ? -47.959 49.762 37.498 1.00 25.05 312 ASP B N 1
ATOM 5072 C CA . ASP B 1 321 ? -47.915 51.108 38.066 1.00 24.88 312 ASP B CA 1
ATOM 5073 C C . ASP B 1 321 ? -48.879 52.047 37.354 1.00 24.64 312 ASP B C 1
ATOM 5074 O O . ASP B 1 321 ? -49.514 52.890 37.988 1.00 24.76 312 ASP B O 1
ATOM 5079 N N . ILE B 1 322 ? -48.975 51.890 36.035 1.00 24.23 313 ILE B N 1
ATOM 5080 C CA . ILE B 1 322 ? -49.769 52.774 35.189 1.00 23.98 313 ILE B CA 1
ATOM 5081 C C . ILE B 1 322 ? -50.017 52.103 33.842 1.00 23.91 313 ILE B C 1
ATOM 5082 O O . ILE B 1 322 ? -49.229 51.265 33.409 1.00 23.84 313 ILE B O 1
ATOM 5087 N N . GLY B 1 323 ? -51.119 52.459 33.190 1.00 23.94 314 GLY B N 1
ATOM 5088 C CA . GLY B 1 323 ? -51.404 51.944 31.858 1.00 23.99 314 GLY B CA 1
ATOM 5089 C C . GLY B 1 323 ? -52.605 52.568 31.180 1.00 24.08 314 GLY B C 1
ATOM 5090 O O . GLY B 1 323 ? -53.306 53.396 31.769 1.00 24.08 314 GLY B O 1
ATOM 5091 N N . LEU B 1 324 ? -52.828 52.164 29.930 1.00 24.20 315 LEU B N 1
ATOM 5092 C CA . LEU B 1 324 ? -53.986 52.589 29.153 1.00 24.47 315 LEU B CA 1
ATOM 5093 C C . LEU B 1 324 ? -54.877 51.398 28.851 1.00 24.99 315 LEU B C 1
ATOM 5094 O O . LEU B 1 324 ? -54.391 50.335 28.459 1.00 25.09 315 LEU B O 1
ATOM 5099 N N . ALA B 1 325 ? -56.178 51.580 29.053 1.00 25.69 316 ALA B N 1
ATOM 5100 C CA . ALA B 1 325 ? -57.167 50.565 28.716 1.00 26.50 316 ALA B CA 1
ATOM 5101 C C . ALA B 1 325 ? -57.955 51.053 27.503 1.00 27.22 316 ALA B C 1
ATOM 5102 O O . ALA B 1 325 ? -58.881 51.857 27.633 1.00 27.25 316 ALA B O 1
ATOM 5104 N N . CYS B 1 326 ? -57.581 50.548 26.329 1.00 28.26 317 CYS B N 1
ATOM 5105 C CA . CYS B 1 326 ? -57.958 51.157 25.048 1.00 29.35 317 CYS B CA 1
ATOM 5106 C C . CYS B 1 326 ? -59.276 50.688 24.430 1.00 30.45 317 CYS B C 1
ATOM 5107 O O . CYS B 1 326 ? -59.571 49.496 24.392 1.00 30.51 317 CYS B O 1
ATOM 5110 N N . GLY B 1 327 ? -60.055 51.650 23.943 1.00 31.84 318 GLY B N 1
ATOM 5111 C CA . GLY B 1 327 ? -61.258 51.384 23.153 1.00 33.51 318 GLY B CA 1
ATOM 5112 C C . GLY B 1 327 ? -61.174 52.078 21.803 1.00 34.79 318 GLY B C 1
ATOM 5113 O O . GLY B 1 327 ? -60.130 52.634 21.453 1.00 34.74 318 GLY B O 1
ATOM 5114 N N . ARG B 1 328 ? -62.277 52.053 21.054 1.00 36.06 319 ARG B N 1
ATOM 5115 C CA . ARG B 1 328 ? -62.336 52.625 19.703 1.00 37.29 319 ARG B CA 1
ATOM 5116 C C . ARG B 1 328 ? -61.694 54.010 19.574 1.00 37.41 319 ARG B C 1
ATOM 5117 O O . ARG B 1 328 ? -60.630 54.148 18.961 1.00 37.67 319 ARG B O 1
ATOM 5125 N N . GLY B 1 329 ? -62.327 55.025 20.155 1.00 37.29 320 GLY B N 1
ATOM 5126 C CA . GLY B 1 329 ? -61.830 56.395 20.033 1.00 37.09 320 GLY B CA 1
ATOM 5127 C C . GLY B 1 329 ? -61.293 56.989 21.321 1.00 36.79 320 GLY B C 1
ATOM 5128 O O . GLY B 1 329 ? -61.131 58.207 21.426 1.00 36.82 320 GLY B O 1
ATOM 5129 N N . PHE B 1 330 ? -61.006 56.126 22.296 1.00 36.35 321 PHE B N 1
ATOM 5130 C CA . PHE B 1 330 ? -60.606 56.560 23.635 1.00 35.78 321 PHE B CA 1
ATOM 5131 C C . PHE B 1 330 ? -59.840 55.469 24.392 1.00 35.26 321 PHE B C 1
ATOM 5132 O O . PHE B 1 330 ? -59.697 54.340 23.909 1.00 35.18 321 PHE B O 1
ATOM 5140 N N . ALA B 1 331 ? -59.356 55.827 25.581 1.00 34.51 322 ALA B N 1
ATOM 5141 C CA . ALA B 1 331 ? -58.753 54.880 26.515 1.00 33.74 322 ALA B CA 1
ATOM 5142 C C . ALA B 1 331 ? -58.950 55.352 27.951 1.00 33.22 322 ALA B C 1
ATOM 5143 O O . ALA B 1 331 ? -59.091 56.551 28.204 1.00 33.24 322 ALA B O 1
ATOM 5145 N N . TRP B 1 332 ? -58.976 54.405 28.884 1.00 32.52 323 TRP B N 1
ATOM 5146 C CA . TRP B 1 332 ? -58.959 54.727 30.306 1.00 31.88 323 TRP B CA 1
ATOM 5147 C C . TRP B 1 332 ? -57.524 54.720 30.822 1.00 31.32 323 TRP B C 1
ATOM 5148 O O . TRP B 1 332 ? -56.817 53.718 30.702 1.00 31.30 323 TRP B O 1
ATOM 5159 N N . LEU B 1 333 ? -57.093 55.850 31.373 1.00 30.63 324 LEU B N 1
ATOM 5160 C CA . LEU B 1 333 ? -55.820 55.924 32.075 1.00 30.05 324 LEU B CA 1
ATOM 5161 C C . LEU B 1 333 ? -56.018 55.357 33.482 1.00 29.70 324 LEU B C 1
ATOM 5162 O O . LEU B 1 333 ? -56.937 55.764 34.200 1.00 29.69 324 LEU B O 1
ATOM 5167 N N . PHE B 1 334 ? -55.169 54.407 33.865 1.00 29.19 325 PHE B N 1
ATOM 5168 C CA . PHE B 1 334 ? -55.279 53.776 35.176 1.00 28.77 325 PHE B CA 1
ATOM 5169 C C . PHE B 1 334 ? -53.937 53.624 35.890 1.00 28.76 325 PHE B C 1
ATOM 5170 O O . PHE B 1 334 ? -52.887 53.520 35.250 1.00 28.70 325 PHE B O 1
ATOM 5178 N N . LYS B 1 335 ? -53.997 53.625 37.220 1.00 28.69 326 LYS B N 1
ATOM 5179 C CA . LYS B 1 335 ? -52.846 53.349 38.076 1.00 28.60 326 LYS B CA 1
ATOM 5180 C C . LYS B 1 335 ? -53.242 52.327 39.132 1.00 28.37 326 LYS B C 1
ATOM 5181 O O . LYS B 1 335 ? -54.325 52.423 39.715 1.00 28.39 326 LYS B O 1
ATOM 5187 N N . HIS B 1 336 ? -52.361 51.356 39.370 1.00 28.15 327 HIS B N 1
ATOM 5188 C CA . HIS B 1 336 ? -52.571 50.285 40.363 1.00 27.93 327 HIS B CA 1
ATOM 5189 C C . HIS B 1 336 ? -54.015 49.769 40.456 1.00 27.70 327 HIS B C 1
ATOM 5190 O O . HIS B 1 336 ? -54.547 49.558 41.549 1.00 27.65 327 HIS B O 1
ATOM 5197 N N . GLY B 1 337 ? -54.639 49.574 39.298 1.00 27.50 328 GLY B N 1
ATOM 5198 C CA . GLY B 1 337 ? -55.982 49.005 39.219 1.00 27.28 328 GLY B CA 1
ATOM 5199 C C . GLY B 1 337 ? -57.157 49.961 39.366 1.00 27.08 328 GLY B C 1
ATOM 5200 O O . GLY B 1 337 ? -58.307 49.518 39.371 1.00 27.02 328 GLY B O 1
ATOM 5201 N N . LYS B 1 338 ? -56.889 51.259 39.495 1.00 26.99 329 LYS B N 1
ATOM 5202 C CA . LYS B 1 338 ? -57.979 52.239 39.549 1.00 27.09 329 LYS B CA 1
ATOM 5203 C C . LYS B 1 338 ? -57.998 53.189 38.346 1.00 27.14 329 LYS B C 1
ATOM 5204 O O . LYS B 1 338 ? -56.967 53.759 37.984 1.00 26.97 329 LYS B O 1
ATOM 5210 N N . PRO B 1 339 ? -59.175 53.331 37.705 1.00 27.47 330 PRO B N 1
ATOM 5211 C CA . PRO B 1 339 ? -59.412 54.302 36.634 1.00 27.95 330 PRO B CA 1
ATOM 5212 C C . PRO B 1 339 ? -59.208 55.732 37.128 1.00 28.66 330 PRO B C 1
ATOM 5213 O O . PRO B 1 339 ? -59.571 56.050 38.261 1.00 28.58 330 PRO B O 1
ATOM 5217 N N . ILE B 1 340 ? -58.628 56.582 36.286 1.00 29.80 331 ILE B N 1
ATOM 5218 C CA . ILE B 1 340 ? -58.334 57.964 36.676 1.00 31.08 331 ILE B CA 1
ATOM 5219 C C . ILE B 1 340 ? -59.024 58.994 35.781 1.00 32.18 331 ILE B C 1
ATOM 5220 O O . ILE B 1 340 ? -59.772 59.833 36.284 1.00 32.22 331 ILE B O 1
ATOM 5225 N N . LYS B 1 341 ? -58.773 58.932 34.471 1.00 33.72 332 LYS B N 1
ATOM 5226 C CA . LYS B 1 341 ? -59.507 59.762 33.502 1.00 35.34 332 LYS B CA 1
ATOM 5227 C C . LYS B 1 341 ? -59.556 59.175 32.092 1.00 36.55 332 LYS B C 1
ATOM 5228 O O . LYS B 1 341 ? -58.589 58.570 31.625 1.00 36.61 332 LYS B O 1
ATOM 5234 N N . LYS B 1 342 ? -60.701 59.353 31.434 1.00 38.15 333 LYS B N 1
ATOM 5235 C CA . LYS B 1 342 ? -60.856 59.016 30.022 1.00 39.74 333 LYS B CA 1
ATOM 5236 C C . LYS B 1 342 ? -60.158 60.064 29.179 1.00 40.97 333 LYS B C 1
ATOM 5237 O O . LYS B 1 342 ? -60.375 61.265 29.361 1.00 41.18 333 LYS B O 1
ATOM 5243 N N . VAL B 1 343 ? -59.317 59.608 28.259 1.00 42.43 334 VAL B N 1
ATOM 5244 C CA . VAL B 1 343 ? -58.663 60.506 27.317 1.00 43.86 334 VAL B CA 1
ATOM 5245 C C . VAL B 1 343 ? -59.007 60.074 25.894 1.00 44.75 334 VAL B C 1
ATOM 5246 O O . VAL B 1 343 ? -59.190 58.885 25.629 1.00 44.88 334 VAL B O 1
ATOM 5250 N N . ASP B 1 344 ? -59.108 61.050 24.993 1.00 45.86 335 ASP B N 1
ATOM 5251 C CA . ASP B 1 344 ? -59.295 60.805 23.562 1.00 46.85 335 ASP B CA 1
ATOM 5252 C C . ASP B 1 344 ? -58.071 60.079 22.999 1.00 47.34 335 ASP B C 1
ATOM 5253 O O . ASP B 1 344 ? -57.072 59.928 23.699 1.00 47.35 335 ASP B O 1
ATOM 5258 N N . GLU B 1 345 ? -58.144 59.635 21.742 1.00 47.97 336 GLU B N 1
ATOM 5259 C CA . GLU B 1 345 ? -57.045 58.894 21.095 1.00 48.54 336 GLU B CA 1
ATOM 5260 C C . GLU B 1 345 ? -55.661 59.557 21.199 1.00 48.58 336 GLU B C 1
ATOM 5261 O O . GLU B 1 345 ? -54.648 58.951 20.843 1.00 48.64 336 GLU B O 1
ATOM 5267 N N . SER B 1 346 ? -55.633 60.798 21.684 1.00 48.55 337 SER B N 1
ATOM 5268 C CA . SER B 1 346 ? -54.402 61.437 22.147 1.00 48.39 337 SER B CA 1
ATOM 5269 C C . SER B 1 346 ? -54.170 61.079 23.626 1.00 48.15 337 SER B C 1
ATOM 5270 O O . SER B 1 346 ? -53.803 61.924 24.452 1.00 48.14 337 SER B O 1
ATOM 5273 N N . GLU B 1 347 ? -54.390 59.798 23.921 1.00 47.71 338 GLU B N 1
ATOM 5274 C CA . GLU B 1 347 ? -54.297 59.203 25.255 1.00 47.28 338 GLU B CA 1
ATOM 5275 C C . GLU B 1 347 ? -52.857 59.108 25.749 1.00 47.09 338 GLU B C 1
ATOM 5276 O O . GLU B 1 347 ? -52.598 58.882 26.934 1.00 47.03 338 GLU B O 1
ATOM 5282 N N . MET B 1 348 ? -51.931 59.291 24.818 1.00 46.84 339 MET B N 1
ATOM 5283 C CA . MET B 1 348 ? -50.523 59.016 25.031 1.00 46.55 339 MET B CA 1
ATOM 5284 C C . MET B 1 348 ? -49.767 60.143 25.709 1.00 46.07 339 MET B C 1
ATOM 5285 O O . MET B 1 348 ? -48.998 59.904 26.643 1.00 46.06 339 MET B O 1
ATOM 5290 N N . VAL B 1 349 ? -49.975 61.365 25.224 1.00 45.46 340 VAL B N 1
ATOM 5291 C CA . VAL B 1 349 ? -49.313 62.538 25.788 1.00 44.86 340 VAL B CA 1
ATOM 5292 C C . VAL B 1 349 ? -49.740 62.758 27.243 1.00 44.43 340 VAL B C 1
ATOM 5293 O O . VAL B 1 349 ? -48.951 63.236 28.057 1.00 44.27 340 VAL B O 1
ATOM 5297 N N . ASP B 1 350 ? -50.979 62.377 27.561 1.00 43.99 341 ASP B N 1
ATOM 5298 C CA . ASP B 1 350 ? -51.483 62.413 28.936 1.00 43.60 341 ASP B CA 1
ATOM 5299 C C . ASP B 1 350 ? -50.899 61.307 29.815 1.00 43.31 341 ASP B C 1
ATOM 5300 O O . ASP B 1 350 ? -50.725 61.497 31.022 1.00 43.21 341 ASP B O 1
ATOM 5305 N N . GLU B 1 351 ? -50.599 60.160 29.207 1.00 43.01 342 GLU B N 1
ATOM 5306 C CA . GLU B 1 351 ? -49.947 59.060 29.912 1.00 42.81 342 GLU B CA 1
ATOM 5307 C C . GLU B 1 351 ? -48.532 59.454 30.349 1.00 42.67 342 GLU B C 1
ATOM 5308 O O . GLU B 1 351 ? -48.175 59.291 31.516 1.00 42.56 342 GLU B O 1
ATOM 5314 N N . LEU B 1 352 ? -47.742 59.975 29.410 1.00 42.69 343 LEU B N 1
ATOM 5315 C CA . LEU B 1 352 ? -46.408 60.502 29.706 1.00 42.84 343 LEU B CA 1
ATOM 5316 C C . LEU B 1 352 ? -46.478 61.684 30.674 1.00 43.12 343 LEU B C 1
ATOM 5317 O O . LEU B 1 352 ? -45.628 61.820 31.555 1.00 43.06 343 LEU B O 1
ATOM 5322 N N . LEU B 1 353 ? -47.501 62.522 30.504 1.00 43.57 344 LEU B N 1
ATOM 5323 C CA . LEU B 1 353 ? -47.730 63.687 31.360 1.00 44.11 344 LEU B CA 1
ATOM 5324 C C . LEU B 1 353 ? -47.990 63.271 32.807 1.00 44.53 344 LEU B C 1
ATOM 5325 O O . LEU B 1 353 ? -47.615 63.984 33.739 1.00 44.54 344 LEU B O 1
ATOM 5330 N N . LYS B 1 354 ? -48.628 62.116 32.986 1.00 45.12 345 LYS B N 1
ATOM 5331 C CA . LYS B 1 354 ? -48.896 61.576 34.315 1.00 45.75 345 LYS B CA 1
ATOM 5332 C C . LYS B 1 354 ? -47.654 60.908 34.916 1.00 46.38 345 LYS B C 1
ATOM 5333 O O . LYS B 1 354 ? -47.458 60.931 36.132 1.00 46.36 345 LYS B O 1
ATOM 5339 N N . GLU B 1 355 ? -46.817 60.325 34.061 1.00 47.29 346 GLU B N 1
ATOM 5340 C CA . GLU B 1 355 ? -45.575 59.694 34.507 1.00 48.27 346 GLU B CA 1
ATOM 5341 C C . GLU B 1 355 ? -44.512 60.728 34.857 1.00 48.98 346 GLU B C 1
ATOM 5342 O O . GLU B 1 355 ? -43.723 60.520 35.778 1.00 48.98 346 GLU B O 1
ATOM 5348 N N . ILE B 1 356 ? -44.495 61.836 34.114 1.00 49.99 347 ILE B N 1
ATOM 5349 C CA . ILE B 1 356 ? -43.676 63.000 34.458 1.00 50.98 347 ILE B CA 1
ATOM 5350 C C . ILE B 1 356 ? -44.090 63.506 35.844 1.00 51.81 347 ILE B C 1
ATOM 5351 O O . ILE B 1 356 ? -43.241 63.750 36.704 1.00 51.80 347 ILE B O 1
ATOM 5356 N N . GLN B 1 357 ? -45.401 63.625 36.052 1.00 52.98 348 GLN B N 1
ATOM 5357 C CA . GLN B 1 357 ? -45.970 64.054 37.332 1.00 54.20 348 GLN B CA 1
ATOM 5358 C C . GLN B 1 357 ? -45.806 63.021 38.449 1.00 55.03 348 GLN B C 1
ATOM 5359 O O . GLN B 1 357 ? -45.832 63.374 39.630 1.00 55.10 348 GLN B O 1
ATOM 5365 N N . ASN B 1 358 ? -45.644 61.751 38.073 1.00 56.12 349 ASN B N 1
ATOM 5366 C CA . ASN B 1 358 ? -45.322 60.684 39.026 1.00 57.20 349 ASN B CA 1
ATOM 5367 C C . ASN B 1 358 ? -43.940 60.880 39.650 1.00 58.04 349 ASN B C 1
ATOM 5368 O O . ASN B 1 358 ? -43.717 60.521 40.806 1.00 58.10 349 ASN B O 1
ATOM 5373 N N . MET B 1 359 ? -43.025 61.456 38.873 1.00 59.10 350 MET B N 1
ATOM 5374 C CA . MET B 1 359 ? -41.638 61.654 39.294 1.00 60.11 350 MET B CA 1
ATOM 5375 C C . MET B 1 359 ? -41.465 62.834 40.255 1.00 60.65 350 MET B C 1
ATOM 5376 O O . MET B 1 359 ? -40.637 62.775 41.166 1.00 60.78 350 MET B O 1
ATOM 5381 N N . GLU B 1 360 ? -42.244 63.895 40.048 1.00 61.19 351 GLU B N 1
ATOM 5382 C CA . GLU B 1 360 ? -42.200 65.073 40.918 1.00 61.66 351 GLU B CA 1
ATOM 5383 C C . GLU B 1 360 ? -43.033 64.867 42.182 1.00 61.71 351 GLU B C 1
ATOM 5384 O O . GLU B 1 360 ? -42.498 64.570 43.249 1.00 61.73 351 GLU B O 1
ATOM 5390 N N . MET C 1 10 ? -33.447 -7.116 -7.088 1.00 47.88 1 MET C N 1
ATOM 5391 C CA . MET C 1 10 ? -33.940 -8.042 -8.154 1.00 47.77 1 MET C CA 1
ATOM 5392 C C . MET C 1 10 ? -35.363 -8.533 -7.902 1.00 47.26 1 MET C C 1
ATOM 5393 O O . MET C 1 10 ? -36.122 -8.751 -8.852 1.00 47.36 1 MET C O 1
ATOM 5398 N N . ILE C 1 11 ? -35.714 -8.719 -6.630 1.00 46.43 2 ILE C N 1
ATOM 5399 C CA . ILE C 1 11 ? -37.059 -9.149 -6.254 1.00 45.58 2 ILE C CA 1
ATOM 5400 C C . ILE C 1 11 ? -38.057 -8.012 -6.476 1.00 44.96 2 ILE C C 1
ATOM 5401 O O . ILE C 1 11 ? -37.865 -6.897 -5.990 1.00 44.95 2 ILE C O 1
ATOM 5406 N N . GLN C 1 12 ? -39.108 -8.313 -7.232 1.00 44.07 3 GLN C N 1
ATOM 5407 C CA . GLN C 1 12 ? -40.181 -7.369 -7.510 1.00 43.17 3 GLN C CA 1
ATOM 5408 C C . GLN C 1 12 ? -41.204 -7.487 -6.387 1.00 42.16 3 GLN C C 1
ATOM 5409 O O . GLN C 1 12 ? -41.980 -8.447 -6.345 1.00 42.18 3 GLN C O 1
ATOM 5415 N N . LYS C 1 13 ? -41.196 -6.522 -5.471 1.00 40.78 4 LYS C N 1
ATOM 5416 C CA . LYS C 1 13 ? -42.087 -6.557 -4.314 1.00 39.53 4 LYS C CA 1
ATOM 5417 C C . LYS C 1 13 ? -43.529 -6.256 -4.709 1.00 38.57 4 LYS C C 1
ATOM 5418 O O . LYS C 1 13 ? -43.782 -5.377 -5.535 1.00 38.55 4 LYS C O 1
ATOM 5424 N N . ARG C 1 14 ? -44.464 -6.995 -4.116 1.00 37.37 5 ARG C N 1
ATOM 5425 C CA . ARG C 1 14 ? -45.891 -6.785 -4.349 1.00 36.26 5 ARG C CA 1
ATOM 5426 C C . ARG C 1 14 ? -46.322 -5.426 -3.799 1.00 36.02 5 ARG C C 1
ATOM 5427 O O . ARG C 1 14 ? -46.010 -5.085 -2.652 1.00 35.93 5 ARG C O 1
ATOM 5435 N N . LYS C 1 15 ? -47.025 -4.653 -4.625 1.00 35.64 6 LYS C N 1
ATOM 5436 C CA . LYS C 1 15 ? -47.559 -3.366 -4.192 1.00 35.35 6 LYS C CA 1
ATOM 5437 C C . LYS C 1 15 ? -48.631 -3.597 -3.131 1.00 34.79 6 LYS C C 1
ATOM 5438 O O . LYS C 1 15 ? -49.646 -4.250 -3.387 1.00 34.80 6 LYS C O 1
ATOM 5444 N N . THR C 1 16 ? -48.383 -3.058 -1.942 1.00 34.10 7 THR C N 1
ATOM 5445 C CA . THR C 1 16 ? -49.218 -3.304 -0.771 1.00 33.31 7 THR C CA 1
ATOM 5446 C C . THR C 1 16 ? -49.558 -1.990 -0.062 1.00 32.62 7 THR C C 1
ATOM 5447 O O . THR C 1 16 ? -48.676 -1.156 0.160 1.00 32.54 7 THR C O 1
ATOM 5451 N N . ARG C 1 17 ? -50.834 -1.806 0.282 1.00 31.70 8 ARG C N 1
ATOM 5452 C CA . ARG C 1 17 ? -51.244 -0.649 1.077 1.00 30.81 8 ARG C CA 1
ATOM 5453 C C . ARG C 1 17 ? -50.665 -0.770 2.487 1.00 29.92 8 ARG C C 1
ATOM 5454 O O . ARG C 1 17 ? -50.621 -1.862 3.062 1.00 29.84 8 ARG C O 1
ATOM 5462 N N . GLN C 1 18 ? -50.207 0.351 3.029 1.00 28.78 9 GLN C N 1
ATOM 5463 C CA . GLN C 1 18 ? -49.512 0.342 4.311 1.00 27.66 9 GLN C CA 1
ATOM 5464 C C . GLN C 1 18 ? -50.484 0.320 5.486 1.00 26.67 9 GLN C C 1
ATOM 5465 O O . GLN C 1 18 ? -51.469 1.061 5.508 1.00 26.52 9 GLN C O 1
ATOM 5471 N N . ILE C 1 19 ? -50.207 -0.559 6.445 1.00 25.57 10 ILE C N 1
ATOM 5472 C CA . ILE C 1 19 ? -50.972 -0.632 7.688 1.00 24.48 10 ILE C CA 1
ATOM 5473 C C . ILE C 1 19 ? -50.054 -0.387 8.884 1.00 23.91 10 ILE C C 1
ATOM 5474 O O . ILE C 1 19 ? -48.843 -0.211 8.729 1.00 23.65 10 ILE C O 1
ATOM 5479 N N . ARG C 1 20 ? -50.638 -0.393 10.076 1.00 23.41 11 ARG C N 1
ATOM 5480 C CA . ARG C 1 20 ? -49.958 0.076 11.269 1.00 22.98 11 ARG C CA 1
ATOM 5481 C C . ARG C 1 20 ? -50.338 -0.766 12.489 1.00 22.74 11 ARG C C 1
ATOM 5482 O O . ARG C 1 20 ? -51.520 -0.992 12.752 1.00 22.63 11 ARG C O 1
ATOM 5490 N N . VAL C 1 21 ? -49.324 -1.244 13.207 1.00 22.63 12 VAL C N 1
ATOM 5491 C CA . VAL C 1 21 ? -49.505 -1.881 14.512 1.00 22.76 12 VAL C CA 1
ATOM 5492 C C . VAL C 1 21 ? -48.654 -1.093 15.501 1.00 23.04 12 VAL C C 1
ATOM 5493 O O . VAL C 1 21 ? -47.423 -1.106 15.407 1.00 23.23 12 VAL C O 1
ATOM 5497 N N . GLY C 1 22 ? -49.299 -0.418 16.450 1.00 23.27 13 GLY C N 1
ATOM 5498 C CA . GLY C 1 22 ? -48.587 0.476 17.360 1.00 23.55 13 GLY C CA 1
ATOM 5499 C C . GLY C 1 22 ? -47.957 1.589 16.542 1.00 23.80 13 GLY C C 1
ATOM 5500 O O . GLY C 1 22 ? -48.666 2.325 15.851 1.00 23.88 13 GLY C O 1
ATOM 5501 N N . ASN C 1 23 ? -46.629 1.699 16.607 1.00 23.90 14 ASN C N 1
ATOM 5502 C CA . ASN C 1 23 ? -45.887 2.620 15.743 1.00 24.09 14 ASN C CA 1
ATOM 5503 C C . ASN C 1 23 ? -45.162 1.893 14.607 1.00 24.01 14 ASN C C 1
ATOM 5504 O O . ASN C 1 23 ? -44.536 2.529 13.753 1.00 24.08 14 ASN C O 1
ATOM 5509 N N . VAL C 1 24 ? -45.257 0.565 14.597 1.00 23.82 15 VAL C N 1
ATOM 5510 C CA . VAL C 1 24 ? -44.627 -0.242 13.554 1.00 23.69 15 VAL C CA 1
ATOM 5511 C C . VAL C 1 24 ? -45.505 -0.270 12.305 1.00 23.73 15 VAL C C 1
ATOM 5512 O O . VAL C 1 24 ? -46.679 -0.646 12.358 1.00 23.56 15 VAL C O 1
ATOM 5516 N N . LYS C 1 25 ? -44.920 0.147 11.187 1.00 23.79 16 LYS C N 1
ATOM 5517 C CA . LYS C 1 25 ? -45.621 0.156 9.912 1.00 23.82 16 LYS C CA 1
ATOM 5518 C C . LYS C 1 25 ? -45.318 -1.101 9.086 1.00 23.60 16 LYS C C 1
ATOM 5519 O O . LYS C 1 25 ? -44.191 -1.610 9.088 1.00 23.44 16 LYS C O 1
ATOM 5525 N N . ILE C 1 26 ? -46.351 -1.601 8.410 1.00 23.38 17 ILE C N 1
ATOM 5526 C CA . ILE C 1 26 ? -46.294 -2.852 7.652 1.00 23.12 17 ILE C CA 1
ATOM 5527 C C . ILE C 1 26 ? -46.895 -2.621 6.267 1.00 23.00 17 ILE C C 1
ATOM 5528 O O . ILE C 1 26 ? -48.010 -2.115 6.149 1.00 22.85 17 ILE C O 1
ATOM 5533 N N . GLY C 1 27 ? -46.149 -2.986 5.228 1.00 23.04 18 GLY C N 1
ATOM 5534 C CA . GLY C 1 27 ? -46.593 -2.802 3.848 1.00 23.28 18 GLY C CA 1
ATOM 5535 C C . GLY C 1 27 ? -46.020 -1.554 3.198 1.00 23.51 18 GLY C C 1
ATOM 5536 O O . GLY C 1 27 ? -45.419 -0.715 3.869 1.00 23.36 18 GLY C O 1
ATOM 5537 N N . GLY C 1 28 ? -46.213 -1.435 1.885 1.00 23.84 19 GLY C N 1
ATOM 5538 C CA . GLY C 1 28 ? -45.677 -0.315 1.107 1.00 24.20 19 GLY C CA 1
ATOM 5539 C C . GLY C 1 28 ? -44.162 -0.229 1.159 1.00 24.46 19 GLY C C 1
ATOM 5540 O O . GLY C 1 28 ? -43.468 -1.226 0.940 1.00 24.62 19 GLY C O 1
ATOM 5541 N N . ASP C 1 29 ? -43.660 0.966 1.470 1.00 24.54 20 ASP C N 1
ATOM 5542 C CA . ASP C 1 29 ? -42.224 1.242 1.578 1.00 24.57 20 ASP C CA 1
ATOM 5543 C C . ASP C 1 29 ? -41.551 0.493 2.729 1.00 24.03 20 ASP C C 1
ATOM 5544 O O . ASP C 1 29 ? -40.325 0.374 2.764 1.00 24.00 20 ASP C O 1
ATOM 5549 N N . ALA C 1 30 ? -42.354 0.012 3.675 1.00 23.35 21 ALA C N 1
ATOM 5550 C CA . ALA C 1 30 ? -41.836 -0.547 4.920 1.00 22.62 21 ALA C CA 1
ATOM 5551 C C . ALA C 1 30 ? -41.013 -1.815 4.706 1.00 22.10 21 ALA C C 1
ATOM 5552 O O . ALA C 1 30 ? -41.337 -2.628 3.833 1.00 21.99 21 ALA C O 1
ATOM 5554 N N . PRO C 1 31 ? -39.934 -1.978 5.496 1.00 21.59 22 PRO C N 1
ATOM 5555 C CA . PRO C 1 31 ? -39.202 -3.242 5.562 1.00 21.17 22 PRO C CA 1
ATOM 5556 C C . PRO C 1 31 ? -40.143 -4.382 5.926 1.00 20.81 22 PRO C C 1
ATOM 5557 O O . PRO C 1 31 ? -41.208 -4.135 6.500 1.00 20.66 22 PRO C O 1
ATOM 5561 N N . ILE C 1 32 ? -39.758 -5.611 5.585 1.00 20.54 23 ILE C N 1
ATOM 5562 C CA . ILE C 1 32 ? -40.504 -6.797 5.999 1.00 20.26 23 ILE C CA 1
ATOM 5563 C C . ILE C 1 32 ? -40.298 -7.013 7.500 1.00 20.25 23 ILE C C 1
ATOM 5564 O O . ILE C 1 32 ? -39.164 -7.113 7.976 1.00 20.26 23 ILE C O 1
ATOM 5569 N N . VAL C 1 33 ? -41.407 -7.073 8.232 1.00 20.23 24 VAL C N 1
ATOM 5570 C CA . VAL C 1 33 ? -41.388 -7.090 9.694 1.00 20.29 24 VAL C CA 1
ATOM 5571 C C . VAL C 1 33 ? -41.222 -8.503 10.260 1.00 20.55 24 VAL C C 1
ATOM 5572 O O . VAL C 1 33 ? -41.931 -9.428 9.866 1.00 20.48 24 VAL C O 1
ATOM 5576 N N . VAL C 1 34 ? -40.272 -8.656 11.180 1.00 21.03 25 VAL C N 1
ATOM 5577 C CA . VAL C 1 34 ? -40.051 -9.929 11.860 1.00 21.61 25 VAL C CA 1
ATOM 5578 C C . VAL C 1 34 ? -40.880 -9.995 13.144 1.00 22.18 25 VAL C C 1
ATOM 5579 O O . VAL C 1 34 ? -40.792 -9.111 14.006 1.00 22.13 25 VAL C O 1
ATOM 5583 N N . GLN C 1 35 ? -41.691 -11.047 13.241 1.00 22.79 26 GLN C N 1
ATOM 5584 C CA . GLN C 1 35 ? -42.576 -11.274 14.374 1.00 23.59 26 GLN C CA 1
ATOM 5585 C C . GLN C 1 35 ? -42.221 -12.571 15.084 1.00 23.74 26 GLN C C 1
ATOM 5586 O O . GLN C 1 35 ? -41.548 -13.441 14.522 1.00 23.95 26 GLN C O 1
ATOM 5592 N N . SER C 1 36 ? -42.699 -12.700 16.316 1.00 23.79 27 SER C N 1
ATOM 5593 C CA . SER C 1 36 ? -42.643 -13.962 17.034 1.00 23.87 27 SER C CA 1
ATOM 5594 C C . SER C 1 36 ? -43.815 -14.060 17.995 1.00 23.94 27 SER C C 1
ATOM 5595 O O . SER C 1 36 ? -44.528 -13.083 18.228 1.00 23.93 27 SER C O 1
ATOM 5598 N N . MET C 1 37 ? -44.017 -15.253 18.537 1.00 24.10 28 MET C N 1
ATOM 5599 C CA . MET C 1 37 ? -44.979 -15.447 19.600 1.00 24.21 28 MET C CA 1
ATOM 5600 C C . MET C 1 37 ? -44.243 -15.846 20.865 1.00 24.08 28 MET C C 1
ATOM 5601 O O . MET C 1 37 ? -43.282 -16.610 20.822 1.00 24.11 28 MET C O 1
ATOM 5606 N N . THR C 1 38 ? -44.700 -15.313 21.990 1.00 24.07 29 THR C N 1
ATOM 5607 C CA . THR C 1 38 ? -44.137 -15.650 23.286 1.00 24.09 29 THR C CA 1
ATOM 5608 C C . THR C 1 38 ? -44.585 -17.066 23.695 1.00 24.02 29 THR C C 1
ATOM 5609 O O . THR C 1 38 ? -45.707 -17.478 23.390 1.00 23.98 29 THR C O 1
ATOM 5613 N N . SER C 1 39 ? -43.699 -17.815 24.346 1.00 24.00 30 SER C N 1
ATOM 5614 C CA . SER C 1 39 ? -43.993 -19.205 24.728 1.00 24.06 30 SER C CA 1
ATOM 5615 C C . SER C 1 39 ? -44.253 -19.376 26.226 1.00 24.11 30 SER C C 1
ATOM 5616 O O . SER C 1 39 ? -44.556 -20.476 26.691 1.00 24.12 30 SER C O 1
ATOM 5619 N N . THR C 1 40 ? -44.129 -18.287 26.976 1.00 24.26 31 THR C N 1
ATOM 5620 C CA . THR C 1 40 ? -44.420 -18.298 28.402 1.00 24.50 31 THR C CA 1
ATOM 5621 C C . THR C 1 40 ? -45.924 -18.246 28.627 1.00 24.82 31 THR C C 1
ATOM 5622 O O . THR C 1 40 ? -46.697 -18.033 27.689 1.00 24.74 31 THR C O 1
ATOM 5626 N N . LYS C 1 41 ? -46.332 -18.458 29.875 1.00 25.34 32 LYS C N 1
ATOM 5627 C CA . LYS C 1 41 ? -47.683 -18.139 30.302 1.00 25.84 32 LYS C CA 1
ATOM 5628 C C . LYS C 1 41 ? -47.800 -16.621 30.344 1.00 26.01 32 LYS C C 1
ATOM 5629 O O . LYS C 1 41 ? -46.995 -15.948 30.991 1.00 26.01 32 LYS C O 1
ATOM 5635 N N . THR C 1 42 ? -48.788 -16.092 29.626 1.00 26.31 33 THR C N 1
ATOM 5636 C CA . THR C 1 42 ? -49.015 -14.651 29.533 1.00 26.55 33 THR C CA 1
ATOM 5637 C C . THR C 1 42 ? -49.314 -14.032 30.896 1.00 26.91 33 THR C C 1
ATOM 5638 O O . THR C 1 42 ? -48.871 -12.916 31.179 1.00 26.82 33 THR C O 1
ATOM 5642 N N . HIS C 1 43 ? -50.049 -14.767 31.734 1.00 27.42 34 HIS C N 1
ATOM 5643 C CA . HIS C 1 43 ? -50.397 -14.306 33.084 1.00 27.98 34 HIS C CA 1
ATOM 5644 C C . HIS C 1 43 ? -49.185 -14.136 34.001 1.00 28.36 34 HIS C C 1
ATOM 5645 O O . HIS C 1 43 ? -49.222 -13.335 34.935 1.00 28.37 34 HIS C O 1
ATOM 5652 N N . ASP C 1 44 ? -48.122 -14.890 33.725 1.00 28.95 35 ASP C N 1
ATOM 5653 C CA . ASP C 1 44 ? -46.831 -14.689 34.378 1.00 29.52 35 ASP C CA 1
ATOM 5654 C C . ASP C 1 44 ? -46.185 -13.447 33.759 1.00 29.80 35 ASP C C 1
ATOM 5655 O O . ASP C 1 44 ? -45.431 -13.538 32.787 1.00 29.78 35 ASP C O 1
ATOM 5660 N N . VAL C 1 45 ? -46.506 -12.290 34.333 1.00 30.23 36 VAL C N 1
ATOM 5661 C CA . VAL C 1 45 ? -46.108 -10.992 33.789 1.00 30.60 36 VAL C CA 1
ATOM 5662 C C . VAL C 1 45 ? -44.590 -10.850 33.673 1.00 30.84 36 VAL C C 1
ATOM 5663 O O . VAL C 1 45 ? -44.086 -10.394 32.646 1.00 30.91 36 VAL C O 1
ATOM 5667 N N . GLU C 1 46 ? -43.868 -11.254 34.715 1.00 31.06 37 GLU C N 1
ATOM 5668 C CA . GLU C 1 46 ? -42.410 -11.139 34.717 1.00 31.24 37 GLU C CA 1
ATOM 5669 C C . GLU C 1 46 ? -41.751 -12.058 33.688 1.00 30.97 37 GLU C C 1
ATOM 5670 O O . GLU C 1 46 ? -40.864 -11.628 32.952 1.00 31.05 37 GLU C O 1
ATOM 5676 N N . ALA C 1 47 ? -42.192 -13.313 33.635 1.00 30.62 38 ALA C N 1
ATOM 5677 C CA . ALA C 1 47 ? -41.655 -14.286 32.682 1.00 30.25 38 ALA C CA 1
ATOM 5678 C C . ALA C 1 47 ? -41.920 -13.887 31.228 1.00 29.95 38 ALA C C 1
ATOM 5679 O O . ALA C 1 47 ? -41.080 -14.123 30.353 1.00 29.96 38 ALA C O 1
ATOM 5681 N N . THR C 1 48 ? -43.082 -13.281 30.979 1.00 29.44 39 THR C N 1
ATOM 5682 C CA . THR C 1 48 ? -43.439 -12.807 29.642 1.00 29.02 39 THR C CA 1
ATOM 5683 C C . THR C 1 48 ? -42.591 -11.600 29.236 1.00 28.75 39 THR C C 1
ATOM 5684 O O . THR C 1 48 ? -41.991 -11.597 28.162 1.00 28.68 39 THR C O 1
ATOM 5688 N N . LEU C 1 49 ? -42.528 -10.593 30.105 1.00 28.46 40 LEU C N 1
ATOM 5689 C CA . LEU C 1 49 ? -41.741 -9.386 29.837 1.00 28.22 40 LEU C CA 1
ATOM 5690 C C . LEU C 1 49 ? -40.250 -9.678 29.666 1.00 28.09 40 LEU C C 1
ATOM 5691 O O . LEU C 1 49 ? -39.556 -8.975 28.923 1.00 27.99 40 LEU C O 1
ATOM 5696 N N . ASN C 1 50 ? -39.767 -10.714 30.351 1.00 27.96 41 ASN C N 1
ATOM 5697 C CA . ASN C 1 50 ? -38.388 -11.171 30.189 1.00 27.90 41 ASN C CA 1
ATOM 5698 C C . ASN C 1 50 ? -38.136 -11.753 28.800 1.00 27.88 41 ASN C C 1
ATOM 5699 O O . ASN C 1 50 ? -37.175 -11.368 28.131 1.00 27.93 41 ASN C O 1
ATOM 5704 N N . GLN C 1 51 ? -39.010 -12.663 28.367 1.00 27.85 42 GLN C N 1
ATOM 5705 C CA . GLN C 1 51 ? -38.889 -13.275 27.043 1.00 27.82 42 GLN C CA 1
ATOM 5706 C C . GLN C 1 51 ? -39.041 -12.226 25.943 1.00 27.77 42 GLN C C 1
ATOM 5707 O O . GLN C 1 51 ? -38.313 -12.256 24.953 1.00 27.79 42 GLN C O 1
ATOM 5713 N N . ILE C 1 52 ? -39.977 -11.299 26.135 1.00 27.82 43 ILE C N 1
ATOM 5714 C CA . ILE C 1 52 ? -40.168 -10.170 25.224 1.00 27.94 43 ILE C CA 1
ATOM 5715 C C . ILE C 1 52 ? -38.877 -9.353 25.093 1.00 28.11 43 ILE C C 1
ATOM 5716 O O . ILE C 1 52 ? -38.501 -8.955 23.991 1.00 28.07 43 ILE C O 1
ATOM 5721 N N . LYS C 1 53 ? -38.198 -9.134 26.220 1.00 28.44 44 LYS C N 1
ATOM 5722 C CA . LYS C 1 53 ? -36.932 -8.397 26.249 1.00 28.65 44 LYS C CA 1
ATOM 5723 C C . LYS C 1 53 ? -35.854 -9.110 25.430 1.00 28.61 44 LYS C C 1
ATOM 5724 O O . LYS C 1 53 ? -35.175 -8.483 24.616 1.00 28.53 44 LYS C O 1
ATOM 5730 N N . ARG C 1 54 ? -35.711 -10.418 25.646 1.00 28.67 45 ARG C N 1
ATOM 5731 C CA . ARG C 1 54 ? -34.780 -11.245 24.874 1.00 28.77 45 ARG C CA 1
ATOM 5732 C C . ARG C 1 54 ? -35.086 -11.183 23.378 1.00 28.82 45 ARG C C 1
ATOM 5733 O O . ARG C 1 54 ? -34.170 -11.130 22.548 1.00 28.86 45 ARG C O 1
ATOM 5741 N N . LEU C 1 55 ? -36.377 -11.184 23.046 1.00 28.80 46 LEU C N 1
ATOM 5742 C CA . LEU C 1 55 ? -36.827 -11.107 21.660 1.00 28.91 46 LEU C CA 1
ATOM 5743 C C . LEU C 1 55 ? -36.489 -9.763 21.018 1.00 29.08 46 LEU C C 1
ATOM 5744 O O . LEU C 1 55 ? -35.995 -9.721 19.889 1.00 29.09 46 LEU C O 1
ATOM 5749 N N . TYR C 1 56 ? -36.742 -8.675 21.746 1.00 29.23 47 TYR C N 1
ATOM 5750 C CA . TYR C 1 56 ? -36.419 -7.327 21.276 1.00 29.53 47 TYR C CA 1
ATOM 5751 C C . TYR C 1 56 ? -34.921 -7.162 21.016 1.00 29.70 47 TYR C C 1
ATOM 5752 O O . TYR C 1 56 ? -34.521 -6.469 20.080 1.00 29.77 47 TYR C O 1
ATOM 5761 N N . GLU C 1 57 ? -34.104 -7.804 21.848 1.00 29.90 48 GLU C N 1
ATOM 5762 C CA . GLU C 1 57 ? -32.652 -7.793 21.686 1.00 30.06 48 GLU C CA 1
ATOM 5763 C C . GLU C 1 57 ? -32.211 -8.603 20.470 1.00 29.90 48 GLU C C 1
ATOM 5764 O O . GLU C 1 57 ? -31.158 -8.338 19.891 1.00 30.04 48 GLU C O 1
ATOM 5770 N N . ALA C 1 58 ? -33.025 -9.584 20.090 1.00 29.67 49 ALA C N 1
ATOM 5771 C CA . ALA C 1 58 ? -32.738 -10.436 18.939 1.00 29.39 49 ALA C CA 1
ATOM 5772 C C . ALA C 1 58 ? -33.225 -9.820 17.627 1.00 29.18 49 ALA C C 1
ATOM 5773 O O . ALA C 1 58 ? -32.892 -10.308 16.548 1.00 29.35 49 ALA C O 1
ATOM 5775 N N . GLY C 1 59 ? -34.019 -8.758 17.723 1.00 28.85 50 GLY C N 1
ATOM 5776 C CA . GLY C 1 59 ? -34.512 -8.058 16.542 1.00 28.47 50 GLY C CA 1
ATOM 5777 C C . GLY C 1 59 ? -35.984 -8.263 16.235 1.00 28.24 50 GLY C C 1
ATOM 5778 O O . GLY C 1 59 ? -36.462 -7.835 15.179 1.00 28.27 50 GLY C O 1
ATOM 5779 N N . CYS C 1 60 ? -36.702 -8.917 17.149 1.00 27.79 51 CYS C N 1
ATOM 5780 C CA . CYS C 1 60 ? -38.143 -9.103 17.009 1.00 27.38 51 CYS C CA 1
ATOM 5781 C C . CYS C 1 60 ? -38.834 -7.745 17.072 1.00 27.18 51 CYS C C 1
ATOM 5782 O O . CYS C 1 60 ? -38.607 -6.965 18.005 1.00 27.15 51 CYS C O 1
ATOM 5785 N N . GLU C 1 61 ? -39.666 -7.467 16.071 1.00 26.78 52 GLU C N 1
ATOM 5786 C CA . GLU C 1 61 ? -40.278 -6.147 15.921 1.00 26.42 52 GLU C CA 1
ATOM 5787 C C . GLU C 1 61 ? -41.721 -6.076 16.437 1.00 26.14 52 GLU C C 1
ATOM 5788 O O . GLU C 1 61 ? -42.172 -5.013 16.867 1.00 26.06 52 GLU C O 1
ATOM 5794 N N . ILE C 1 62 ? -42.431 -7.205 16.394 1.00 25.79 53 ILE C N 1
ATOM 5795 C CA . ILE C 1 62 ? -43.779 -7.315 16.963 1.00 25.37 53 ILE C CA 1
ATOM 5796 C C . ILE C 1 62 ? -43.947 -8.673 17.638 1.00 25.07 53 ILE C C 1
ATOM 5797 O O . ILE C 1 62 ? -43.537 -9.699 17.087 1.00 25.22 53 ILE C O 1
ATOM 5802 N N . VAL C 1 63 ? -44.557 -8.677 18.822 1.00 24.49 54 VAL C N 1
ATOM 5803 C CA . VAL C 1 63 ? -44.770 -9.914 19.566 1.00 23.91 54 VAL C CA 1
ATOM 5804 C C . VAL C 1 63 ? -46.252 -10.291 19.664 1.00 23.73 54 VAL C C 1
ATOM 5805 O O . VAL C 1 63 ? -47.108 -9.454 19.966 1.00 23.64 54 VAL C O 1
ATOM 5809 N N . ARG C 1 64 ? -46.533 -11.559 19.381 1.00 23.48 55 ARG C N 1
ATOM 5810 C CA . ARG C 1 64 ? -47.859 -12.134 19.548 1.00 23.31 55 ARG C CA 1
ATOM 5811 C C . ARG C 1 64 ? -47.941 -12.779 20.928 1.00 22.84 55 ARG C C 1
ATOM 5812 O O . ARG C 1 64 ? -47.024 -13.492 21.346 1.00 22.94 55 ARG C O 1
ATOM 5820 N N . VAL C 1 65 ? -49.039 -12.513 21.629 1.00 22.12 56 VAL C N 1
ATOM 5821 C CA . VAL C 1 65 ? -49.241 -12.987 22.995 1.00 21.39 56 VAL C CA 1
ATOM 5822 C C . VAL C 1 65 ? -50.583 -13.712 23.098 1.00 20.88 56 VAL C C 1
ATOM 5823 O O . VAL C 1 65 ? -51.631 -13.140 22.783 1.00 21.01 56 VAL C O 1
ATOM 5827 N N . ALA C 1 66 ? -50.543 -14.975 23.517 1.00 20.24 57 ALA C N 1
ATOM 5828 C CA . ALA C 1 66 ? -51.761 -15.766 23.699 1.00 19.73 57 ALA C CA 1
ATOM 5829 C C . ALA C 1 66 ? -52.524 -15.288 24.928 1.00 19.51 57 ALA C C 1
ATOM 5830 O O . ALA C 1 66 ? -51.923 -14.881 25.926 1.00 19.53 57 ALA C O 1
ATOM 5832 N N . VAL C 1 67 ? -53.849 -15.332 24.851 1.00 19.14 58 VAL C N 1
ATOM 5833 C CA . VAL C 1 67 ? -54.682 -14.883 25.956 1.00 19.02 58 VAL C CA 1
ATOM 5834 C C . VAL C 1 67 ? -55.912 -15.795 26.112 1.00 19.05 58 VAL C C 1
ATOM 5835 O O . VAL C 1 67 ? -57.043 -15.389 25.838 1.00 19.02 58 VAL C O 1
ATOM 5839 N N . PRO C 1 68 ? -55.681 -17.052 26.548 1.00 19.20 59 PRO C N 1
ATOM 5840 C CA . PRO C 1 68 ? -56.754 -18.043 26.627 1.00 19.40 59 PRO C CA 1
ATOM 5841 C C . PRO C 1 68 ? -57.641 -17.951 27.872 1.00 19.79 59 PRO C C 1
ATOM 5842 O O . PRO C 1 68 ? -58.751 -18.479 27.863 1.00 19.60 59 PRO C O 1
ATOM 5846 N N . HIS C 1 69 ? -57.163 -17.295 28.927 1.00 20.61 60 HIS C N 1
ATOM 5847 C CA . HIS C 1 69 ? -57.904 -17.231 30.196 1.00 21.32 60 HIS C CA 1
ATOM 5848 C C . HIS C 1 69 ? -57.961 -15.817 30.779 1.00 22.14 60 HIS C C 1
ATOM 5849 O O . HIS C 1 69 ? -57.265 -14.917 30.305 1.00 22.28 60 HIS C O 1
ATOM 5856 N N . LYS C 1 70 ? -58.793 -15.633 31.807 1.00 23.13 61 LYS C N 1
ATOM 5857 C CA . LYS C 1 70 ? -58.973 -14.328 32.452 1.00 24.08 61 LYS C CA 1
ATOM 5858 C C . LYS C 1 70 ? -57.684 -13.778 33.072 1.00 24.82 61 LYS C C 1
ATOM 5859 O O . LYS C 1 70 ? -57.466 -12.562 33.077 1.00 24.97 61 LYS C O 1
ATOM 5865 N N . GLU C 1 71 ? -56.845 -14.677 33.593 1.00 25.53 62 GLU C N 1
ATOM 5866 C CA . GLU C 1 71 ? -55.583 -14.301 34.234 1.00 26.11 62 GLU C CA 1
ATOM 5867 C C . GLU C 1 71 ? -54.654 -13.614 33.245 1.00 26.34 62 GLU C C 1
ATOM 5868 O O . GLU C 1 71 ? -53.896 -12.715 33.613 1.00 26.47 62 GLU C O 1
ATOM 5874 N N . ASP C 1 72 ? -54.726 -14.050 31.989 1.00 26.50 63 ASP C N 1
ATOM 5875 C CA . ASP C 1 72 ? -53.952 -13.461 30.905 1.00 26.68 63 ASP C CA 1
ATOM 5876 C C . ASP C 1 72 ? -54.486 -12.070 30.563 1.00 26.81 63 ASP C C 1
ATOM 5877 O O . ASP C 1 72 ? -53.707 -11.141 30.340 1.00 26.78 63 ASP C O 1
ATOM 5882 N N . VAL C 1 73 ? -55.814 -11.935 30.540 1.00 26.95 64 VAL C N 1
ATOM 5883 C CA . VAL C 1 73 ? -56.476 -10.647 30.294 1.00 27.01 64 VAL C CA 1
ATOM 5884 C C . VAL C 1 73 ? -56.073 -9.637 31.367 1.00 27.12 64 VAL C C 1
ATOM 5885 O O . VAL C 1 73 ? -55.760 -8.485 31.061 1.00 27.15 64 VAL C O 1
ATOM 5889 N N . GLU C 1 74 ? -56.067 -10.088 32.620 1.00 27.28 65 GLU C N 1
ATOM 5890 C CA . GLU C 1 74 ? -55.653 -9.264 33.757 1.00 27.37 65 GLU C CA 1
ATOM 5891 C C . GLU C 1 74 ? -54.176 -8.856 33.669 1.00 27.37 65 GLU C C 1
ATOM 5892 O O . GLU C 1 74 ? -53.773 -7.837 34.238 1.00 27.42 65 GLU C O 1
ATOM 5898 N N . ALA C 1 75 ? -53.385 -9.645 32.940 1.00 27.25 66 ALA C N 1
ATOM 5899 C CA . ALA C 1 75 ? -51.950 -9.401 32.785 1.00 27.17 66 ALA C CA 1
ATOM 5900 C C . ALA C 1 75 ? -51.622 -8.504 31.589 1.00 27.20 66 ALA C C 1
ATOM 5901 O O . ALA C 1 75 ? -50.531 -7.939 31.508 1.00 27.19 66 ALA C O 1
ATOM 5903 N N . LEU C 1 76 ? -52.581 -8.368 30.679 1.00 27.29 67 LEU C N 1
ATOM 5904 C CA . LEU C 1 76 ? -52.364 -7.718 29.391 1.00 27.44 67 LEU C CA 1
ATOM 5905 C C . LEU C 1 76 ? -52.045 -6.221 29.485 1.00 27.72 67 LEU C C 1
ATOM 5906 O O . LEU C 1 76 ? -51.276 -5.694 28.678 1.00 27.66 67 LEU C O 1
ATOM 5911 N N . GLU C 1 77 ? -52.630 -5.546 30.472 1.00 28.06 68 GLU C N 1
ATOM 5912 C CA . GLU C 1 77 ? -52.434 -4.110 30.648 1.00 28.34 68 GLU C CA 1
ATOM 5913 C C . GLU C 1 77 ? -50.985 -3.765 30.978 1.00 28.54 68 GLU C C 1
ATOM 5914 O O . GLU C 1 77 ? -50.418 -2.842 30.388 1.00 28.63 68 GLU C O 1
ATOM 5920 N N . GLU C 1 78 ? -50.391 -4.504 31.914 1.00 28.71 69 GLU C N 1
ATOM 5921 C CA . GLU C 1 78 ? -49.000 -4.278 32.302 1.00 28.93 69 GLU C CA 1
ATOM 5922 C C . GLU C 1 78 ? -48.050 -4.600 31.152 1.00 29.02 69 GLU C C 1
ATOM 5923 O O . GLU C 1 78 ? -47.105 -3.846 30.896 1.00 29.11 69 GLU C O 1
ATOM 5929 N N . ILE C 1 79 ? -48.316 -5.708 30.458 1.00 29.04 70 ILE C N 1
ATOM 5930 C CA . ILE C 1 79 ? -47.499 -6.134 29.319 1.00 29.18 70 ILE C CA 1
ATOM 5931 C C . ILE C 1 79 ? -47.365 -5.030 28.266 1.00 29.38 70 ILE C C 1
ATOM 5932 O O . ILE C 1 79 ? -46.248 -4.658 27.907 1.00 29.45 70 ILE C O 1
ATOM 5937 N N . VAL C 1 80 ? -48.490 -4.487 27.801 1.00 29.61 71 VAL C N 1
ATOM 5938 C CA . VAL C 1 80 ? -48.459 -3.467 26.746 1.00 29.95 71 VAL C CA 1
ATOM 5939 C C . VAL C 1 80 ? -47.781 -2.177 27.204 1.00 30.15 71 VAL C C 1
ATOM 5940 O O . VAL C 1 80 ? -47.210 -1.453 26.389 1.00 30.35 71 VAL C O 1
ATOM 5944 N N . LYS C 1 81 ? -47.832 -1.906 28.506 1.00 30.28 72 LYS C N 1
ATOM 5945 C CA . LYS C 1 81 ? -47.216 -0.709 29.066 1.00 30.41 72 LYS C CA 1
ATOM 5946 C C . LYS C 1 81 ? -45.692 -0.805 29.114 1.00 30.22 72 LYS C C 1
ATOM 5947 O O . LYS C 1 81 ? -44.997 0.147 28.752 1.00 30.28 72 LYS C O 1
ATOM 5953 N N . LYS C 1 82 ? -45.180 -1.957 29.541 1.00 29.88 73 LYS C N 1
ATOM 5954 C CA . LYS C 1 82 ? -43.740 -2.146 29.720 1.00 29.57 73 LYS C CA 1
ATOM 5955 C C . LYS C 1 82 ? -43.037 -2.827 28.539 1.00 29.19 73 LYS C C 1
ATOM 5956 O O . LYS C 1 82 ? -41.813 -2.979 28.548 1.00 29.27 73 LYS C O 1
ATOM 5962 N N . SER C 1 83 ? -43.803 -3.229 27.528 1.00 28.56 74 SER C N 1
ATOM 5963 C CA . SER C 1 83 ? -43.225 -3.850 26.336 1.00 27.92 74 SER C CA 1
ATOM 5964 C C . SER C 1 83 ? -42.528 -2.827 25.436 1.00 27.29 74 SER C C 1
ATOM 5965 O O . SER C 1 83 ? -43.057 -1.740 25.204 1.00 27.21 74 SER C O 1
ATOM 5968 N N . PRO C 1 84 ? -41.330 -3.176 24.934 1.00 26.71 75 PRO C N 1
ATOM 5969 C CA . PRO C 1 84 ? -40.611 -2.376 23.939 1.00 26.20 75 PRO C CA 1
ATOM 5970 C C . PRO C 1 84 ? -41.169 -2.550 22.522 1.00 25.62 75 PRO C C 1
ATOM 5971 O O . PRO C 1 84 ? -40.811 -1.790 21.620 1.00 25.74 75 PRO C O 1
ATOM 5975 N N . MET C 1 85 ? -42.036 -3.548 22.350 1.00 24.79 76 MET C N 1
ATOM 5976 C CA . MET C 1 85 ? -42.652 -3.883 21.072 1.00 23.91 76 MET C CA 1
ATOM 5977 C C . MET C 1 85 ? -44.163 -3.734 21.155 1.00 23.02 76 MET C C 1
ATOM 5978 O O . MET C 1 85 ? -44.738 -3.897 22.236 1.00 22.98 76 MET C O 1
ATOM 5983 N N . PRO C 1 86 ? -44.820 -3.461 20.009 1.00 22.04 77 PRO C N 1
ATOM 5984 C CA . PRO C 1 86 ? -46.272 -3.622 19.928 1.00 21.29 77 PRO C CA 1
ATOM 5985 C C . PRO C 1 86 ? -46.683 -5.062 20.236 1.00 20.58 77 PRO C C 1
ATOM 5986 O O . PRO C 1 86 ? -45.954 -6.002 19.900 1.00 20.45 77 PRO C O 1
ATOM 5990 N N . VAL C 1 87 ? -47.838 -5.218 20.877 1.00 19.78 78 VAL C N 1
ATOM 5991 C CA . VAL C 1 87 ? -48.315 -6.515 21.343 1.00 18.95 78 VAL C CA 1
ATOM 5992 C C . VAL C 1 87 ? -49.588 -6.920 20.614 1.00 18.66 78 VAL C C 1
ATOM 5993 O O . VAL C 1 87 ? -50.549 -6.150 20.535 1.00 18.49 78 VAL C O 1
ATOM 5997 N N . ILE C 1 88 ? -49.585 -8.136 20.080 1.00 18.45 79 ILE C N 1
ATOM 5998 C CA . ILE C 1 88 ? -50.779 -8.695 19.462 1.00 18.27 79 ILE C CA 1
ATOM 5999 C C . ILE C 1 88 ? -51.403 -9.746 20.375 1.00 18.31 79 ILE C C 1
ATOM 6000 O O . ILE C 1 88 ? -50.743 -10.708 20.772 1.00 18.05 79 ILE C O 1
ATOM 6005 N N . ALA C 1 89 ? -52.672 -9.531 20.719 1.00 18.67 80 ALA C N 1
ATOM 6006 C CA . ALA C 1 89 ? -53.453 -10.508 21.476 1.00 19.23 80 ALA C CA 1
ATOM 6007 C C . ALA C 1 89 ? -53.978 -11.616 20.554 1.00 19.73 80 ALA C C 1
ATOM 6008 O O . ALA C 1 89 ? -54.594 -11.339 19.520 1.00 19.45 80 ALA C O 1
ATOM 6010 N N . ASP C 1 90 ? -53.720 -12.866 20.934 1.00 20.66 81 ASP C N 1
ATOM 6011 C CA . ASP C 1 90 ? -54.182 -14.026 20.172 1.00 21.74 81 ASP C CA 1
ATOM 6012 C C . ASP C 1 90 ? -55.510 -14.531 20.728 1.00 22.41 81 ASP C C 1
ATOM 6013 O O . ASP C 1 90 ? -55.554 -15.096 21.820 1.00 22.54 81 ASP C O 1
ATOM 6018 N N . ILE C 1 91 ? -56.585 -14.326 19.970 1.00 23.46 82 ILE C N 1
ATOM 6019 C CA . ILE C 1 91 ? -57.939 -14.717 20.392 1.00 24.58 82 ILE C CA 1
ATOM 6020 C C . ILE C 1 91 ? -58.402 -15.974 19.647 1.00 25.38 82 ILE C C 1
ATOM 6021 O O . ILE C 1 91 ? -58.076 -16.148 18.470 1.00 25.58 82 ILE C O 1
ATOM 6026 N N . HIS C 1 92 ? -59.159 -16.844 20.320 1.00 26.32 83 HIS C N 1
ATOM 6027 C CA . HIS C 1 92 ? -59.653 -18.067 19.669 1.00 27.18 83 HIS C CA 1
ATOM 6028 C C . HIS C 1 92 ? -61.160 -18.347 19.707 1.00 27.53 83 HIS C C 1
ATOM 6029 O O . HIS C 1 92 ? -61.799 -18.424 18.650 1.00 27.80 83 HIS C O 1
ATOM 6036 N N . PHE C 1 93 ? -61.728 -18.522 20.897 1.00 27.63 84 PHE C N 1
ATOM 6037 C CA . PHE C 1 93 ? -63.099 -19.040 20.988 1.00 27.64 84 PHE C CA 1
ATOM 6038 C C . PHE C 1 93 ? -64.133 -17.994 21.389 1.00 27.40 84 PHE C C 1
ATOM 6039 O O . PHE C 1 93 ? -65.287 -18.054 20.951 1.00 27.37 84 PHE C O 1
ATOM 6047 N N . ALA C 1 94 ? -63.716 -17.045 22.223 1.00 26.94 85 ALA C N 1
ATOM 6048 C CA . ALA C 1 94 ? -64.626 -16.047 22.757 1.00 26.47 85 ALA C CA 1
ATOM 6049 C C . ALA C 1 94 ? -64.401 -14.679 22.120 1.00 26.05 85 ALA C C 1
ATOM 6050 O O . ALA C 1 94 ? -63.333 -14.085 22.285 1.00 26.18 85 ALA C O 1
ATOM 6052 N N . PRO C 1 95 ? -65.407 -14.178 21.378 1.00 25.54 86 PRO C N 1
ATOM 6053 C CA . PRO C 1 95 ? -65.365 -12.809 20.857 1.00 25.00 86 PRO C CA 1
ATOM 6054 C C . PRO C 1 95 ? -65.208 -11.766 21.964 1.00 24.37 86 PRO C C 1
ATOM 6055 O O . PRO C 1 95 ? -64.606 -10.715 21.731 1.00 24.48 86 PRO C O 1
ATOM 6059 N N . SER C 1 96 ? -65.741 -12.059 23.150 1.00 23.52 87 SER C N 1
ATOM 6060 C CA . SER C 1 96 ? -65.629 -11.160 24.303 1.00 22.79 87 SER C CA 1
ATOM 6061 C C . SER C 1 96 ? -64.175 -10.911 24.716 1.00 22.30 87 SER C C 1
ATOM 6062 O O . SER C 1 96 ? -63.833 -9.816 25.174 1.00 22.23 87 SER C O 1
ATOM 6065 N N . TYR C 1 97 ? -63.327 -11.924 24.539 1.00 21.58 88 TYR C N 1
ATOM 6066 C CA . TYR C 1 97 ? -61.901 -11.814 24.844 1.00 20.99 88 TYR C CA 1
ATOM 6067 C C . TYR C 1 97 ? -61.175 -10.840 23.915 1.00 20.81 88 TYR C C 1
ATOM 6068 O O . TYR C 1 97 ? -60.147 -10.272 24.290 1.00 20.88 88 TYR C O 1
ATOM 6077 N N . ALA C 1 98 ? -61.707 -10.654 22.709 1.00 20.43 89 ALA C N 1
ATOM 6078 C CA . ALA C 1 98 ? -61.156 -9.681 21.774 1.00 20.20 89 ALA C CA 1
ATOM 6079 C C . ALA C 1 98 ? -61.483 -8.258 22.228 1.00 19.90 89 ALA C C 1
ATOM 6080 O O . ALA C 1 98 ? -60.627 -7.378 22.170 1.00 19.87 89 ALA C O 1
ATOM 6082 N N . PHE C 1 99 ? -62.713 -8.049 22.697 1.00 19.58 90 PHE C N 1
ATOM 6083 C CA . PHE C 1 99 ? -63.143 -6.749 23.214 1.00 19.33 90 PHE C CA 1
ATOM 6084 C C . PHE C 1 99 ? -62.397 -6.354 24.483 1.00 19.24 90 PHE C C 1
ATOM 6085 O O . PHE C 1 99 ? -62.058 -5.182 24.666 1.00 19.27 90 PHE C O 1
ATOM 6093 N N . LEU C 1 100 ? -62.154 -7.334 25.353 1.00 19.15 91 LEU C N 1
ATOM 6094 C CA . LEU C 1 100 ? -61.488 -7.100 26.636 1.00 19.04 91 LEU C CA 1
ATOM 6095 C C . LEU C 1 100 ? -59.995 -6.861 26.465 1.00 19.14 91 LEU C C 1
ATOM 6096 O O . LEU C 1 100 ? -59.403 -6.068 27.200 1.00 19.19 91 LEU C O 1
ATOM 6101 N N . SER C 1 101 ? -59.396 -7.555 25.499 1.00 19.35 92 SER C N 1
ATOM 6102 C CA . SER C 1 101 ? -57.984 -7.382 25.176 1.00 19.70 92 SER C CA 1
ATOM 6103 C C . SER C 1 101 ? -57.711 -5.969 24.667 1.00 19.99 92 SER C C 1
ATOM 6104 O O . SER C 1 101 ? -56.754 -5.322 25.096 1.00 20.00 92 SER C O 1
ATOM 6107 N N . MET C 1 102 ? -58.568 -5.499 23.763 1.00 20.41 93 MET C N 1
ATOM 6108 C CA . MET C 1 102 ? -58.469 -4.154 23.202 1.00 20.97 93 MET C CA 1
ATOM 6109 C C . MET C 1 102 ? -58.630 -3.072 24.275 1.00 21.43 93 MET C C 1
ATOM 6110 O O . MET C 1 102 ? -57.932 -2.050 24.248 1.00 21.34 93 MET C O 1
ATOM 6115 N N . GLU C 1 103 ? -59.534 -3.319 25.224 1.00 22.00 94 GLU C N 1
ATOM 6116 C CA . GLU C 1 103 ? -59.762 -2.421 26.360 1.00 22.63 94 GLU C CA 1
ATOM 6117 C C . GLU C 1 103 ? -58.546 -2.361 27.295 1.00 22.80 94 GLU C C 1
ATOM 6118 O O . GLU C 1 103 ? -58.364 -1.389 28.028 1.00 22.86 94 GLU C O 1
ATOM 6124 N N . LYS C 1 104 ? -57.722 -3.406 27.261 1.00 22.96 95 LYS C N 1
ATOM 6125 C CA . LYS C 1 104 ? -56.459 -3.438 27.996 1.00 22.89 95 LYS C CA 1
ATOM 6126 C C . LYS C 1 104 ? -55.347 -2.658 27.280 1.00 22.76 95 LYS C C 1
ATOM 6127 O O . LYS C 1 104 ? -54.233 -2.532 27.798 1.00 22.81 95 LYS C O 1
ATOM 6133 N N . GLY C 1 105 ? -55.657 -2.138 26.093 1.00 22.42 96 GLY C N 1
ATOM 6134 C CA . GLY C 1 105 ? -54.730 -1.282 25.352 1.00 21.94 96 GLY C CA 1
ATOM 6135 C C . GLY C 1 105 ? -53.808 -2.027 24.405 1.00 21.60 96 GLY C C 1
ATOM 6136 O O . GLY C 1 105 ? -52.767 -1.505 24.006 1.00 21.69 96 GLY C O 1
ATOM 6137 N N . VAL C 1 106 ? -54.199 -3.246 24.041 1.00 21.16 97 VAL C N 1
ATOM 6138 C CA . VAL C 1 106 ? -53.411 -4.084 23.143 1.00 20.64 97 VAL C CA 1
ATOM 6139 C C . VAL C 1 106 ? -53.314 -3.441 21.747 1.00 20.45 97 VAL C C 1
ATOM 6140 O O . VAL C 1 106 ? -54.250 -2.778 21.289 1.00 20.53 97 VAL C O 1
ATOM 6144 N N . HIS C 1 107 ? -52.174 -3.623 21.089 1.00 20.10 98 HIS C N 1
ATOM 6145 C CA . HIS C 1 107 ? -51.889 -2.925 19.834 1.00 19.80 98 HIS C CA 1
ATOM 6146 C C . HIS C 1 107 ? -52.529 -3.590 18.621 1.00 19.75 98 HIS C C 1
ATOM 6147 O O . HIS C 1 107 ? -52.793 -2.939 17.603 1.00 19.58 98 HIS C O 1
ATOM 6154 N N . GLY C 1 108 ? -52.779 -4.889 18.740 1.00 19.78 99 GLY C N 1
ATOM 6155 C CA . GLY C 1 108 ? -53.429 -5.647 17.686 1.00 19.78 99 GLY C CA 1
ATOM 6156 C C . GLY C 1 108 ? -54.083 -6.912 18.202 1.00 19.89 99 GLY C C 1
ATOM 6157 O O . GLY C 1 108 ? -53.757 -7.403 19.284 1.00 19.87 99 GLY C O 1
ATOM 6158 N N . ILE C 1 109 ? -55.025 -7.431 17.428 1.00 20.01 100 ILE C N 1
ATOM 6159 C CA . ILE C 1 109 ? -55.610 -8.727 17.720 1.00 20.28 100 ILE C CA 1
ATOM 6160 C C . ILE C 1 109 ? -55.493 -9.625 16.497 1.00 20.73 100 ILE C C 1
ATOM 6161 O O . ILE C 1 109 ? -55.518 -9.147 15.363 1.00 20.67 100 ILE C O 1
ATOM 6166 N N . ARG C 1 110 ? -55.330 -10.922 16.732 1.00 21.38 101 ARG C N 1
ATOM 6167 C CA . ARG C 1 110 ? -55.421 -11.888 15.651 1.00 22.15 101 ARG C CA 1
ATOM 6168 C C . ARG C 1 110 ? -56.605 -12.810 15.898 1.00 22.07 101 ARG C C 1
ATOM 6169 O O . ARG C 1 110 ? -56.739 -13.401 16.974 1.00 22.18 101 ARG C O 1
ATOM 6177 N N . ILE C 1 111 ? -57.480 -12.898 14.903 1.00 22.01 102 ILE C N 1
ATOM 6178 C CA . ILE C 1 111 ? -58.698 -13.693 15.011 1.00 21.88 102 ILE C CA 1
ATOM 6179 C C . ILE C 1 111 ? -58.902 -14.589 13.796 1.00 22.04 102 ILE C C 1
ATOM 6180 O O . ILE C 1 111 ? -58.359 -14.334 12.719 1.00 21.97 102 ILE C O 1
ATOM 6185 N N . ASN C 1 112 ? -59.677 -15.651 13.986 1.00 22.37 103 ASN C N 1
ATOM 6186 C CA . ASN C 1 112 ? -60.201 -16.422 12.869 1.00 22.67 103 ASN C CA 1
ATOM 6187 C C . ASN C 1 112 ? -61.692 -16.101 12.733 1.00 22.75 103 ASN C C 1
ATOM 6188 O O . ASN C 1 112 ? -62.524 -16.716 13.408 1.00 22.73 103 ASN C O 1
ATOM 6193 N N . PRO C 1 113 ? -62.033 -15.109 11.882 1.00 22.90 104 PRO C N 1
ATOM 6194 C CA . PRO C 1 113 ? -63.423 -14.664 11.720 1.00 23.24 104 PRO C CA 1
ATOM 6195 C C . PRO C 1 113 ? -64.367 -15.778 11.249 1.00 23.67 104 PRO C C 1
ATOM 6196 O O . PRO C 1 113 ? -65.580 -15.683 11.442 1.00 23.62 104 PRO C O 1
ATOM 6200 N N . GLY C 1 114 ? -63.803 -16.820 10.643 1.00 24.26 105 GLY C N 1
ATOM 6201 C CA . GLY C 1 114 ? -64.566 -17.984 10.215 1.00 25.17 105 GLY C CA 1
ATOM 6202 C C . GLY C 1 114 ? -65.267 -18.716 11.346 1.00 25.85 105 GLY C C 1
ATOM 6203 O O . GLY C 1 114 ? -66.390 -19.190 11.173 1.00 25.89 105 GLY C O 1
ATOM 6204 N N . ASN C 1 115 ? -64.615 -18.805 12.504 1.00 26.66 106 ASN C N 1
ATOM 6205 C CA . ASN C 1 115 ? -65.193 -19.521 13.650 1.00 27.51 106 ASN C CA 1
ATOM 6206 C C . ASN C 1 115 ? -65.106 -18.851 15.035 1.00 27.92 106 ASN C C 1
ATOM 6207 O O . ASN C 1 115 ? -65.289 -19.514 16.057 1.00 27.95 106 ASN C O 1
ATOM 6212 N N . ILE C 1 116 ? -64.846 -17.544 15.066 1.00 28.65 107 ILE C N 1
ATOM 6213 C CA . ILE C 1 116 ? -64.879 -16.785 16.327 1.00 29.36 107 ILE C CA 1
ATOM 6214 C C . ILE C 1 116 ? -66.329 -16.587 16.784 1.00 29.96 107 ILE C C 1
ATOM 6215 O O . ILE C 1 116 ? -66.620 -16.597 17.978 1.00 29.96 107 ILE C O 1
ATOM 6220 N N . GLY C 1 117 ? -67.228 -16.431 15.815 1.00 30.70 108 GLY C N 1
ATOM 6221 C CA . GLY C 1 117 ? -68.654 -16.281 16.074 1.00 31.65 108 GLY C CA 1
ATOM 6222 C C . GLY C 1 117 ? -69.382 -15.941 14.789 1.00 32.47 108 GLY C C 1
ATOM 6223 O O . GLY C 1 117 ? -68.843 -16.139 13.696 1.00 32.52 108 GLY C O 1
ATOM 6224 N N . LYS C 1 118 ? -70.604 -15.428 14.920 1.00 33.21 109 LYS C N 1
ATOM 6225 C CA . LYS C 1 118 ? -71.399 -15.016 13.765 1.00 34.01 109 LYS C CA 1
ATOM 6226 C C . LYS C 1 118 ? -70.878 -13.718 13.157 1.00 34.27 109 LYS C C 1
ATOM 6227 O O . LYS C 1 118 ? -70.198 -12.935 13.824 1.00 34.25 109 LYS C O 1
ATOM 6233 N N . GLU C 1 119 ? -71.215 -13.503 11.888 1.00 34.60 110 GLU C N 1
ATOM 6234 C CA . GLU C 1 119 ? -70.762 -12.348 11.117 1.00 34.88 110 GLU C CA 1
ATOM 6235 C C . GLU C 1 119 ? -71.020 -11.007 11.818 1.00 34.96 110 GLU C C 1
ATOM 6236 O O . GLU C 1 119 ? -70.216 -10.077 11.700 1.00 35.09 110 GLU C O 1
ATOM 6242 N N . GLU C 1 120 ? -72.134 -10.914 12.544 1.00 34.92 111 GLU C N 1
ATOM 6243 C CA . GLU C 1 120 ? -72.519 -9.679 13.234 1.00 34.85 111 GLU C CA 1
ATOM 6244 C C . GLU C 1 120 ? -71.543 -9.349 14.363 1.00 34.29 111 GLU C C 1
ATOM 6245 O O . GLU C 1 120 ? -71.263 -8.179 14.639 1.00 34.32 111 GLU C O 1
ATOM 6251 N N . ILE C 1 121 ? -71.032 -10.396 15.006 1.00 33.45 112 ILE C N 1
ATOM 6252 C CA . ILE C 1 121 ? -70.103 -10.262 16.123 1.00 32.56 112 ILE C CA 1
ATOM 6253 C C . ILE C 1 121 ? -68.699 -9.892 15.630 1.00 31.75 112 ILE C C 1
ATOM 6254 O O . ILE C 1 121 ? -67.972 -9.166 16.307 1.00 31.68 112 ILE C O 1
ATOM 6259 N N . VAL C 1 122 ? -68.334 -10.388 14.448 1.00 30.76 113 VAL C N 1
ATOM 6260 C CA . VAL C 1 122 ? -67.080 -10.020 13.782 1.00 29.77 113 VAL C CA 1
ATOM 6261 C C . VAL C 1 122 ? -67.100 -8.541 13.386 1.00 29.22 113 VAL C C 1
ATOM 6262 O O . VAL C 1 122 ? -66.117 -7.823 13.583 1.00 29.07 113 VAL C O 1
ATOM 6266 N N . ARG C 1 123 ? -68.230 -8.100 12.836 1.00 28.56 114 ARG C N 1
ATOM 6267 C CA . ARG C 1 123 ? -68.433 -6.702 12.456 1.00 27.95 114 ARG C CA 1
ATOM 6268 C C . ARG C 1 123 ? -68.208 -5.756 13.640 1.00 27.24 114 ARG C C 1
ATOM 6269 O O . ARG C 1 123 ? -67.566 -4.715 13.495 1.00 27.14 114 ARG C O 1
ATOM 6277 N N . GLU C 1 124 ? -68.724 -6.140 14.805 1.00 26.45 115 GLU C N 1
ATOM 6278 C CA . GLU C 1 124 ? -68.593 -5.331 16.012 1.00 25.85 115 GLU C CA 1
ATOM 6279 C C . GLU C 1 124 ? -67.170 -5.310 16.574 1.00 25.17 115 GLU C C 1
ATOM 6280 O O . GLU C 1 124 ? -66.736 -4.292 17.116 1.00 25.05 115 GLU C O 1
ATOM 6286 N N . ILE C 1 125 ? -66.452 -6.425 16.434 1.00 24.46 116 ILE C N 1
ATOM 6287 C CA . ILE C 1 125 ? -65.028 -6.482 16.774 1.00 23.80 116 ILE C CA 1
ATOM 6288 C C . ILE C 1 125 ? -64.260 -5.483 15.902 1.00 23.65 116 ILE C C 1
ATOM 6289 O O . ILE C 1 125 ? -63.449 -4.700 16.402 1.00 23.56 116 ILE C O 1
ATOM 6294 N N . VAL C 1 126 ? -64.550 -5.515 14.602 1.00 23.50 117 VAL C N 1
ATOM 6295 C CA . VAL C 1 126 ? -63.925 -4.647 13.606 1.00 23.43 117 VAL C CA 1
ATOM 6296 C C . VAL C 1 126 ? -64.257 -3.167 13.838 1.00 23.69 117 VAL C C 1
ATOM 6297 O O . VAL C 1 126 ? -63.374 -2.314 13.737 1.00 23.59 117 VAL C O 1
ATOM 6301 N N . GLU C 1 127 ? -65.522 -2.880 14.150 1.00 24.13 118 GLU C N 1
ATOM 6302 C CA . GLU C 1 127 ? -65.963 -1.538 14.538 1.00 24.60 118 GLU C CA 1
ATOM 6303 C C . GLU C 1 127 ? -65.117 -0.994 15.682 1.00 24.58 118 GLU C C 1
ATOM 6304 O O . GLU C 1 127 ? -64.617 0.134 15.621 1.00 24.65 118 GLU C O 1
ATOM 6310 N N . GLU C 1 128 ? -64.973 -1.810 16.726 1.00 24.53 119 GLU C N 1
ATOM 6311 C CA . GLU C 1 128 ? -64.232 -1.442 17.928 1.00 24.43 119 GLU C CA 1
ATOM 6312 C C . GLU C 1 128 ? -62.740 -1.272 17.644 1.00 24.01 119 GLU C C 1
ATOM 6313 O O . GLU C 1 128 ? -62.113 -0.340 18.148 1.00 24.04 119 GLU C O 1
ATOM 6319 N N . ALA C 1 129 ? -62.188 -2.169 16.829 1.00 23.56 120 ALA C N 1
ATOM 6320 C CA . ALA C 1 129 ? -60.791 -2.088 16.403 1.00 23.15 120 ALA C CA 1
ATOM 6321 C C . ALA C 1 129 ? -60.516 -0.805 15.615 1.00 22.88 120 ALA C C 1
ATOM 6322 O O . ALA C 1 129 ? -59.499 -0.143 15.834 1.00 22.71 120 ALA C O 1
ATOM 6324 N N . LYS C 1 130 ? -61.433 -0.462 14.710 1.00 22.55 121 LYS C N 1
ATOM 6325 C CA . LYS C 1 130 ? -61.341 0.765 13.928 1.00 22.41 121 LYS C CA 1
ATOM 6326 C C . LYS C 1 130 ? -61.330 1.985 14.844 1.00 22.28 121 LYS C C 1
ATOM 6327 O O . LYS C 1 130 ? -60.553 2.917 14.643 1.00 22.21 121 LYS C O 1
ATOM 6333 N N . ARG C 1 131 ? -62.191 1.949 15.856 1.00 22.15 122 ARG C N 1
ATOM 6334 C CA . ARG C 1 131 ? -62.361 3.041 16.804 1.00 22.00 122 ARG C CA 1
ATOM 6335 C C . ARG C 1 131 ? -61.093 3.282 17.630 1.00 21.30 122 ARG C C 1
ATOM 6336 O O . ARG C 1 131 ? -60.678 4.428 17.824 1.00 21.21 122 ARG C O 1
ATOM 6344 N N . ARG C 1 132 ? -60.485 2.194 18.101 1.00 20.43 123 ARG C N 1
ATOM 6345 C CA . ARG C 1 132 ? -59.319 2.258 18.984 1.00 19.53 123 ARG C CA 1
ATOM 6346 C C . ARG C 1 132 ? -58.012 2.355 18.202 1.00 18.95 123 ARG C C 1
ATOM 6347 O O . ARG C 1 132 ? -56.966 2.701 18.756 1.00 18.86 123 ARG C O 1
ATOM 6355 N N . GLY C 1 133 ? -58.082 2.047 16.912 1.00 18.42 124 GLY C N 1
ATOM 6356 C CA . GLY C 1 133 ? -56.903 2.027 16.061 1.00 17.58 124 GLY C CA 1
ATOM 6357 C C . GLY C 1 133 ? -56.063 0.776 16.238 1.00 17.06 124 GLY C C 1
ATOM 6358 O O . GLY C 1 133 ? -54.860 0.802 15.980 1.00 17.23 124 GLY C O 1
ATOM 6359 N N . VAL C 1 134 ? -56.681 -0.322 16.673 1.00 16.47 125 VAL C N 1
ATOM 6360 C CA . VAL C 1 134 ? -55.946 -1.583 16.792 1.00 16.20 125 VAL C CA 1
ATOM 6361 C C . VAL C 1 134 ? -55.974 -2.354 15.469 1.00 16.26 125 VAL C C 1
ATOM 6362 O O . VAL C 1 134 ? -57.001 -2.412 14.787 1.00 16.18 125 VAL C O 1
ATOM 6366 N N . ALA C 1 135 ? -54.829 -2.925 15.108 1.00 16.44 126 ALA C N 1
ATOM 6367 C CA . ALA C 1 135 ? -54.712 -3.718 13.896 1.00 16.84 126 ALA C CA 1
ATOM 6368 C C . ALA C 1 135 ? -55.314 -5.104 14.098 1.00 17.20 126 ALA C C 1
ATOM 6369 O O . AL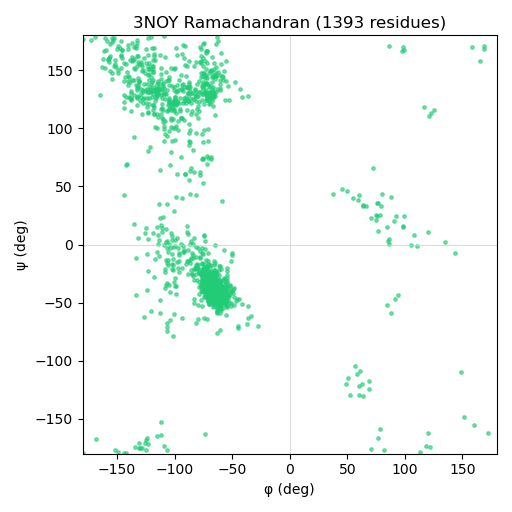A C 1 135 ? -55.274 -5.659 15.197 1.00 17.25 126 ALA C O 1
ATOM 6371 N N . VAL C 1 136 ? -55.880 -5.649 13.028 1.00 17.66 127 VAL C N 1
ATOM 6372 C CA . VAL C 1 136 ? -56.464 -6.975 13.061 1.00 18.26 127 VAL C CA 1
ATOM 6373 C C . VAL C 1 136 ? -55.721 -7.870 12.085 1.00 18.73 127 VAL C C 1
ATOM 6374 O O . VAL C 1 136 ? -55.414 -7.460 10.964 1.00 18.91 127 VAL C O 1
ATOM 6378 N N . ARG C 1 137 ? -55.414 -9.085 12.522 1.00 19.24 128 ARG C N 1
ATOM 6379 C CA . ARG C 1 137 ? -54.969 -10.115 11.605 1.00 19.71 128 ARG C CA 1
ATOM 6380 C C . ARG C 1 137 ? -56.120 -11.088 11.366 1.00 19.79 128 ARG C C 1
ATOM 6381 O O . ARG C 1 137 ? -56.629 -11.704 12.309 1.00 19.71 128 ARG C O 1
ATOM 6389 N N . ILE C 1 138 ? -56.547 -11.192 10.110 1.00 19.97 129 ILE C N 1
ATOM 6390 C CA . ILE C 1 138 ? -57.503 -12.213 9.702 1.00 20.17 129 ILE C CA 1
ATOM 6391 C C . ILE C 1 138 ? -56.740 -13.512 9.490 1.00 20.50 129 ILE C C 1
ATOM 6392 O O . ILE C 1 138 ? -55.916 -13.614 8.581 1.00 20.43 129 ILE C O 1
ATOM 6397 N N . GLY C 1 139 ? -56.999 -14.495 10.347 1.00 20.96 130 GLY C N 1
ATOM 6398 C CA . GLY C 1 139 ? -56.443 -15.829 10.167 1.00 21.55 130 GLY C CA 1
ATOM 6399 C C . GLY C 1 139 ? -57.449 -16.712 9.460 1.00 22.10 130 GLY C C 1
ATOM 6400 O O . GLY C 1 139 ? -58.579 -16.868 9.926 1.00 21.94 130 GLY C O 1
ATOM 6401 N N . VAL C 1 140 ? -57.060 -17.260 8.311 1.00 22.91 131 VAL C N 1
ATOM 6402 C CA . VAL C 1 140 ? -57.890 -18.266 7.644 1.00 23.75 131 VAL C CA 1
ATOM 6403 C C . VAL C 1 140 ? -57.150 -19.591 7.628 1.00 24.34 131 VAL C C 1
ATOM 6404 O O . VAL C 1 140 ? -55.940 -19.651 7.389 1.00 24.41 131 VAL C O 1
ATOM 6408 N N . ASN C 1 141 ? -57.897 -20.648 7.904 1.00 25.22 132 ASN C N 1
ATOM 6409 C CA . ASN C 1 141 ? -57.326 -21.958 8.138 1.00 26.10 132 ASN C CA 1
ATOM 6410 C C . ASN C 1 141 ? -58.274 -23.020 7.627 1.00 26.21 132 ASN C C 1
ATOM 6411 O O . ASN C 1 141 ? -59.459 -22.757 7.413 1.00 26.21 132 ASN C O 1
ATOM 6416 N N . SER C 1 142 ? -57.738 -24.218 7.430 1.00 26.39 133 SER C N 1
ATOM 6417 C CA . SER C 1 142 ? -58.534 -25.389 7.112 1.00 26.65 133 SER C CA 1
ATOM 6418 C C . SER C 1 142 ? -59.728 -25.523 8.060 1.00 26.78 133 SER C C 1
ATOM 6419 O O . SER C 1 142 ? -60.850 -25.774 7.619 1.00 26.85 133 SER C O 1
ATOM 6422 N N . GLY C 1 143 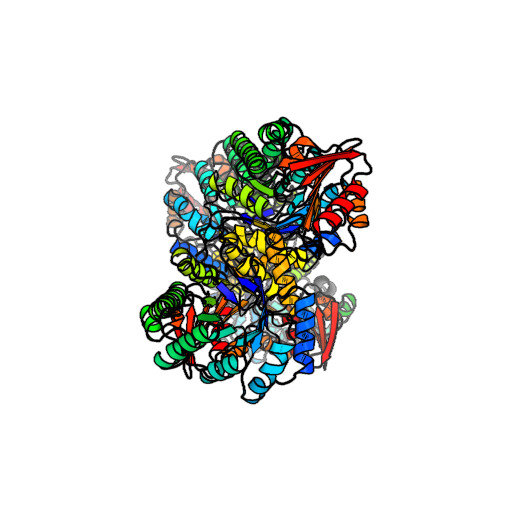? -59.477 -25.337 9.354 1.00 26.88 134 GLY C N 1
ATOM 6423 C CA . GLY C 1 143 ? -60.515 -25.423 10.377 1.00 26.98 134 GLY C CA 1
ATOM 6424 C C . GLY C 1 143 ? -61.493 -24.260 10.414 1.00 27.14 134 GLY C C 1
ATOM 6425 O O . GLY C 1 143 ? -62.605 -24.408 10.917 1.00 27.28 134 GLY C O 1
ATOM 6426 N N . SER C 1 144 ? -61.090 -23.102 9.893 1.00 27.23 135 SER C N 1
ATOM 6427 C CA . SER C 1 144 ? -61.960 -21.916 9.896 1.00 27.26 135 SER C CA 1
ATOM 6428 C C . SER C 1 144 ? -62.792 -21.771 8.616 1.00 27.43 135 SER C C 1
ATOM 6429 O O . SER C 1 144 ? -63.596 -20.839 8.489 1.00 27.30 135 SER C O 1
ATOM 6432 N N . LEU C 1 145 ? -62.599 -22.695 7.678 1.00 27.73 136 LEU C N 1
ATOM 6433 C CA . LEU C 1 145 ? -63.250 -22.620 6.372 1.00 28.13 136 LEU C CA 1
ATOM 6434 C C . LEU C 1 145 ? -64.763 -22.819 6.481 1.00 28.54 136 LEU C C 1
ATOM 6435 O O . LEU C 1 145 ? -65.232 -23.733 7.160 1.00 28.50 136 LEU C O 1
ATOM 6440 N N . GLU C 1 146 ? -65.509 -21.952 5.802 1.00 29.18 137 GLU C N 1
ATOM 6441 C CA . GLU C 1 146 ? -66.966 -21.904 5.899 1.00 29.78 137 GLU C CA 1
ATOM 6442 C C . GLU C 1 146 ? -67.643 -23.039 5.147 1.00 30.30 137 GLU C C 1
ATOM 6443 O O . GLU C 1 146 ? -67.180 -23.458 4.086 1.00 30.38 137 GLU C O 1
ATOM 6449 N N . LYS C 1 147 ? -68.750 -23.512 5.714 1.00 30.97 138 LYS C N 1
ATOM 6450 C CA . LYS C 1 147 ? -69.605 -24.539 5.121 1.00 31.60 138 LYS C CA 1
ATOM 6451 C C . LYS C 1 147 ? -69.877 -24.228 3.648 1.00 31.68 138 LYS C C 1
ATOM 6452 O O . LYS C 1 147 ? -69.725 -25.090 2.780 1.00 31.71 138 LYS C O 1
ATOM 6458 N N . ASP C 1 148 ? -70.265 -22.980 3.395 1.00 31.79 139 ASP C N 1
ATOM 6459 C CA . ASP C 1 148 ? -70.464 -22.426 2.054 1.00 31.76 139 ASP C CA 1
ATOM 6460 C C . ASP C 1 148 ? -69.334 -22.812 1.085 1.00 31.32 139 ASP C C 1
ATOM 6461 O O . ASP C 1 148 ? -69.593 -23.262 -0.036 1.00 31.20 139 ASP C O 1
ATOM 6466 N N . LEU C 1 149 ? -68.089 -22.663 1.539 1.00 30.73 140 LEU C N 1
ATOM 6467 C CA . LEU C 1 149 ? -66.916 -22.898 0.693 1.00 30.02 140 LEU C CA 1
ATOM 6468 C C . LEU C 1 149 ? -66.405 -24.341 0.681 1.00 29.39 140 LEU C C 1
ATOM 6469 O O . LEU C 1 149 ? -65.759 -24.761 -0.282 1.00 29.21 140 LEU C O 1
ATOM 6474 N N . LEU C 1 150 ? -66.686 -25.091 1.745 1.00 28.73 141 LEU C N 1
ATOM 6475 C CA . LEU C 1 150 ? -66.394 -26.523 1.762 1.00 28.15 141 LEU C CA 1
ATOM 6476 C C . LEU C 1 150 ? -67.271 -27.251 0.756 1.00 27.70 141 LEU C C 1
ATOM 6477 O O . LEU C 1 150 ? -66.834 -28.204 0.120 1.00 27.60 141 LEU C O 1
ATOM 6482 N N . GLU C 1 151 ? -68.511 -26.791 0.625 1.00 27.14 142 GLU C N 1
ATOM 6483 C CA . GLU C 1 151 ? -69.463 -27.370 -0.308 1.00 26.55 142 GLU C CA 1
ATOM 6484 C C . GLU C 1 151 ? -69.063 -27.081 -1.756 1.00 26.01 142 GLU C C 1
ATOM 6485 O O . GLU C 1 151 ? -69.144 -27.962 -2.614 1.00 25.96 142 GLU C O 1
ATOM 6491 N N . LYS C 1 152 ? -68.615 -25.853 -2.015 1.00 25.31 143 LYS C N 1
ATOM 6492 C CA . LYS C 1 152 ? -68.201 -25.442 -3.356 1.00 24.66 143 LYS C CA 1
ATOM 6493 C C . LYS C 1 152 ? -66.971 -26.218 -3.855 1.00 24.35 143 LYS C C 1
ATOM 6494 O O . LYS C 1 152 ? -66.962 -26.716 -4.988 1.00 24.25 143 LYS C O 1
ATOM 6500 N N . TYR C 1 153 ? -65.950 -26.323 -3.003 1.00 23.88 144 TYR C N 1
ATOM 6501 C CA . TYR C 1 153 ? -64.681 -26.955 -3.373 1.00 23.50 144 TYR C CA 1
ATOM 6502 C C . TYR C 1 153 ? -64.545 -28.418 -2.943 1.00 23.33 144 TYR C C 1
ATOM 6503 O O . TYR C 1 153 ? -63.720 -29.150 -3.493 1.00 23.31 144 TYR C O 1
ATOM 6512 N N . GLY C 1 154 ? -65.346 -28.836 -1.965 1.00 23.11 145 GLY C N 1
ATOM 6513 C CA . GLY C 1 154 ? -65.317 -30.210 -1.465 1.00 22.85 145 GLY C CA 1
ATOM 6514 C C . GLY C 1 154 ? -64.417 -30.369 -0.256 1.00 22.78 145 GLY C C 1
ATOM 6515 O O . GLY C 1 154 ? -64.781 -31.023 0.719 1.00 22.65 145 GLY C O 1
ATOM 6516 N N . TYR C 1 155 ? -63.240 -29.755 -0.328 1.00 22.83 146 TYR C N 1
ATOM 6517 C CA . TYR C 1 155 ? -62.231 -29.838 0.720 1.00 22.83 146 TYR C CA 1
ATOM 6518 C C . TYR C 1 155 ? -61.472 -28.508 0.813 1.00 22.82 146 TYR C C 1
ATOM 6519 O O . TYR C 1 155 ? -61.588 -27.671 -0.084 1.00 22.94 146 TYR C O 1
ATOM 6528 N N . PRO C 1 156 ? -60.689 -28.305 1.892 1.00 22.74 147 PRO C N 1
ATOM 6529 C CA . PRO C 1 156 ? -59.995 -27.023 2.029 1.00 22.55 147 PRO C CA 1
ATOM 6530 C C . PRO C 1 156 ? -58.768 -26.887 1.118 1.00 22.38 147 PRO C C 1
ATOM 6531 O O . PRO C 1 156 ? -57.629 -26.935 1.591 1.00 22.34 147 PRO C O 1
ATOM 6535 N N . SER C 1 157 ? -59.009 -26.704 -0.178 1.00 22.27 148 SER C N 1
ATOM 6536 C CA . SER C 1 157 ? -57.932 -26.495 -1.151 1.00 22.29 148 SER C CA 1
ATOM 6537 C C . SER C 1 157 ? -57.334 -25.087 -1.054 1.00 22.27 148 SER C C 1
ATOM 6538 O O . SER C 1 157 ? -57.836 -24.236 -0.311 1.00 22.18 148 SER C O 1
ATOM 6541 N N . ALA C 1 158 ? -56.257 -24.853 -1.805 1.00 22.28 149 ALA C N 1
ATOM 6542 C CA . ALA C 1 158 ? -55.596 -23.547 -1.852 1.00 22.32 149 ALA C CA 1
ATOM 6543 C C . ALA C 1 158 ? -56.539 -22.463 -2.366 1.00 22.48 149 ALA C C 1
ATOM 6544 O O . ALA C 1 158 ? -56.576 -21.351 -1.835 1.00 22.41 149 ALA C O 1
ATOM 6546 N N . GLU C 1 159 ? -57.305 -22.806 -3.397 1.00 22.70 150 GLU C N 1
ATOM 6547 C CA . GLU C 1 159 ? -58.304 -21.906 -3.964 1.00 22.98 150 GLU C CA 1
ATOM 6548 C C . GLU C 1 159 ? -59.474 -21.654 -3.001 1.00 22.75 150 GLU C C 1
ATOM 6549 O O . GLU C 1 159 ? -60.047 -20.562 -2.985 1.00 22.79 150 GLU C O 1
ATOM 6555 N N . ALA C 1 160 ? -59.809 -22.659 -2.193 1.00 22.45 151 ALA C N 1
ATOM 6556 C CA . ALA C 1 160 ? -60.832 -22.518 -1.154 1.00 22.17 151 ALA C CA 1
ATOM 6557 C C . ALA C 1 160 ? -60.391 -21.565 -0.039 1.00 22.04 151 ALA C C 1
ATOM 6558 O O . ALA C 1 160 ? -61.178 -20.744 0.442 1.00 21.95 151 ALA C O 1
ATOM 6560 N N . LEU C 1 161 ? -59.128 -21.679 0.363 1.00 21.91 152 LEU C N 1
ATOM 6561 C CA . LEU C 1 161 ? -58.583 -20.853 1.432 1.00 21.79 152 LEU C CA 1
ATOM 6562 C C . LEU C 1 161 ? -58.441 -19.391 1.011 1.00 21.79 152 LEU C C 1
ATOM 6563 O O . LEU C 1 161 ? -58.773 -18.484 1.779 1.00 21.79 152 LEU C O 1
ATOM 6568 N N . ALA C 1 162 ? -57.965 -19.170 -0.211 1.00 21.79 153 ALA C N 1
ATOM 6569 C CA . ALA C 1 162 ? -57.818 -17.826 -0.756 1.00 21.89 153 ALA C CA 1
ATOM 6570 C C . ALA C 1 162 ? -59.159 -17.104 -0.872 1.00 22.16 153 ALA C C 1
ATOM 6571 O O . ALA C 1 162 ? -59.251 -15.912 -0.559 1.00 22.17 153 ALA C O 1
ATOM 6573 N N . GLU C 1 163 ? -60.196 -17.824 -1.304 1.00 22.41 154 GLU C N 1
ATOM 6574 C CA . GLU C 1 163 ? -61.529 -17.235 -1.453 1.00 22.83 154 GLU C CA 1
ATOM 6575 C C . GLU C 1 163 ? -62.131 -16.816 -0.112 1.00 23.03 154 GLU C C 1
ATOM 6576 O O . GLU C 1 163 ? -62.799 -15.783 -0.029 1.00 23.06 154 GLU C O 1
ATOM 6582 N N . SER C 1 164 ? -61.890 -17.617 0.926 1.00 23.23 155 SER C N 1
ATOM 6583 C CA . SER C 1 164 ? -62.305 -17.279 2.286 1.00 23.30 155 SER C CA 1
ATOM 6584 C C . SER C 1 164 ? -61.629 -15.992 2.750 1.00 23.66 155 SER C C 1
ATOM 6585 O O . SER C 1 164 ? -62.291 -15.090 3.270 1.00 23.79 155 SER C O 1
ATOM 6588 N N . ALA C 1 165 ? -60.314 -15.913 2.551 1.00 23.93 156 ALA C N 1
ATOM 6589 C CA . ALA C 1 165 ? -59.553 -14.714 2.883 1.00 24.33 156 ALA C CA 1
ATOM 6590 C C . ALA C 1 165 ? -60.062 -13.512 2.087 1.00 24.70 156 ALA C C 1
ATOM 6591 O O . ALA C 1 165 ? -60.333 -12.459 2.663 1.00 24.84 156 ALA C O 1
ATOM 6593 N N . LEU C 1 166 ? -60.201 -13.688 0.771 1.00 25.07 157 LEU C N 1
ATOM 6594 C CA . LEU C 1 166 ? -60.780 -12.674 -0.117 1.00 25.34 157 LEU C CA 1
ATOM 6595 C C . LEU C 1 166 ? -62.149 -12.210 0.367 1.00 25.49 157 LEU C C 1
ATOM 6596 O O . LEU C 1 166 ? -62.432 -11.013 0.370 1.00 25.50 157 LEU C O 1
ATOM 6601 N N . ARG C 1 167 ? -62.982 -13.169 0.773 1.00 25.67 158 ARG C N 1
ATOM 6602 C CA . ARG C 1 167 ? -64.352 -12.908 1.214 1.00 25.88 158 ARG C CA 1
ATOM 6603 C C . ARG C 1 167 ? -64.380 -12.047 2.473 1.00 25.63 158 ARG C C 1
ATOM 6604 O O . ARG C 1 167 ? -65.187 -11.122 2.576 1.00 25.69 158 ARG C O 1
ATOM 6612 N N . TRP C 1 168 ? -63.493 -12.354 3.418 1.00 25.33 159 TRP C N 1
ATOM 6613 C CA . TRP C 1 168 ? -63.389 -11.598 4.661 1.00 25.02 159 TRP C CA 1
ATOM 6614 C C . TRP C 1 168 ? -62.725 -10.250 4.438 1.00 25.42 159 TRP C C 1
ATOM 6615 O O . TRP C 1 168 ? -63.133 -9.248 5.026 1.00 25.23 159 TRP C O 1
ATOM 6626 N N . SER C 1 169 ? -61.707 -10.239 3.581 1.00 26.05 160 SER C N 1
ATOM 6627 C CA . SER C 1 169 ? -61.011 -9.012 3.213 1.00 26.72 160 SER C CA 1
ATOM 6628 C C . SER C 1 169 ? -61.988 -7.970 2.673 1.00 27.21 160 SER C C 1
ATOM 6629 O O . SER C 1 169 ? -61.954 -6.820 3.101 1.00 27.33 160 SER C O 1
ATOM 6632 N N . GLU C 1 170 ? -62.870 -8.382 1.762 1.00 27.81 161 GLU C N 1
ATOM 6633 C CA . GLU C 1 170 ? -63.840 -7.460 1.166 1.00 28.50 161 GLU C CA 1
ATOM 6634 C C . GLU C 1 170 ? -65.014 -7.120 2.096 1.00 28.75 161 GLU C C 1
ATOM 6635 O O . GLU C 1 170 ? -65.650 -6.076 1.933 1.00 28.90 161 GLU C O 1
ATOM 6641 N N . LYS C 1 171 ? -65.287 -7.989 3.070 1.00 28.94 162 LYS C N 1
ATOM 6642 C CA . LYS C 1 171 ? -66.245 -7.679 4.135 1.00 29.15 162 LYS C CA 1
ATOM 6643 C C . LYS C 1 171 ? -65.715 -6.566 5.046 1.00 29.34 162 LYS C C 1
ATOM 6644 O O . LYS C 1 171 ? -66.473 -5.698 5.486 1.00 29.31 162 LYS C O 1
ATOM 6650 N N . PHE C 1 172 ? -64.412 -6.610 5.324 1.00 29.55 163 PHE C N 1
ATOM 6651 C CA . PHE C 1 172 ? -63.743 -5.601 6.142 1.00 29.73 163 PHE C CA 1
ATOM 6652 C C . PHE C 1 172 ? -63.735 -4.246 5.432 1.00 30.17 163 PHE C C 1
ATOM 6653 O O . PHE C 1 172 ? -63.874 -3.203 6.074 1.00 30.20 163 PHE C O 1
ATOM 6661 N N . GLU C 1 173 ? -63.571 -4.279 4.110 1.00 30.64 164 GLU C N 1
ATOM 6662 C CA . GLU C 1 173 ? -63.670 -3.089 3.264 1.00 31.18 164 GLU C CA 1
ATOM 6663 C C . GLU C 1 173 ? -65.087 -2.537 3.312 1.00 31.30 164 GLU C C 1
ATOM 6664 O O . GLU C 1 173 ? -65.285 -1.329 3.444 1.00 31.34 164 GLU C O 1
ATOM 6670 N N . LYS C 1 174 ? -66.062 -3.439 3.199 1.00 31.48 165 LYS C N 1
ATOM 6671 C CA . LYS C 1 174 ? -67.483 -3.101 3.232 1.00 31.64 165 LYS C CA 1
ATOM 6672 C C . LYS C 1 174 ? -67.855 -2.319 4.493 1.00 31.18 165 LYS C C 1
ATOM 6673 O O . LYS C 1 174 ? -68.657 -1.388 4.435 1.00 31.28 165 LYS C O 1
ATOM 6679 N N . TRP C 1 175 ? -67.259 -2.699 5.622 1.00 30.45 166 TRP C N 1
ATOM 6680 C CA . TRP C 1 175 ? -67.499 -2.025 6.896 1.00 29.59 166 TRP C CA 1
ATOM 6681 C C . TRP C 1 175 ? -66.587 -0.812 7.096 1.00 28.67 166 TRP C C 1
ATOM 6682 O O . TRP C 1 175 ? -66.629 -0.160 8.143 1.00 28.65 166 TRP C O 1
ATOM 6693 N N . GLY C 1 176 ? -65.768 -0.516 6.089 1.00 27.52 167 GLY C N 1
ATOM 6694 C CA . GLY C 1 176 ? -64.892 0.651 6.110 1.00 26.14 167 GLY C CA 1
ATOM 6695 C C . GLY C 1 176 ? -63.676 0.500 7.003 1.00 25.13 167 GLY C C 1
ATOM 6696 O O . GLY C 1 176 ? -63.239 1.462 7.635 1.00 25.22 167 GLY C O 1
ATOM 6697 N N . PHE C 1 177 ? -63.129 -0.709 7.058 1.00 23.97 168 PHE C N 1
ATOM 6698 C CA . PHE C 1 177 ? -61.914 -0.961 7.821 1.00 22.87 168 PHE C CA 1
ATOM 6699 C C . PHE C 1 177 ? -60.776 -1.378 6.902 1.00 22.20 168 PHE C C 1
ATOM 6700 O O . PHE C 1 177 ? -60.937 -2.252 6.047 1.00 22.10 168 PHE C O 1
ATOM 6708 N N . THR C 1 178 ? -59.624 -0.751 7.115 1.00 21.38 169 THR C N 1
ATOM 6709 C CA . THR C 1 178 ? -58.490 -0.832 6.206 1.00 20.69 169 THR C CA 1
ATOM 6710 C C . THR C 1 178 ? -57.234 -1.344 6.911 1.00 20.23 169 THR C C 1
ATOM 6711 O O . THR C 1 178 ? -56.327 -1.880 6.272 1.00 20.24 169 THR C O 1
ATOM 6715 N N . ASN C 1 179 ? -57.203 -1.184 8.231 1.00 19.76 170 ASN C N 1
ATOM 6716 C CA . ASN C 1 179 ? -56.020 -1.462 9.040 1.00 19.29 170 ASN C CA 1
ATOM 6717 C C . ASN C 1 179 ? -55.942 -2.934 9.474 1.00 19.28 170 ASN C C 1
ATOM 6718 O O . ASN C 1 179 ? -55.986 -3.256 10.669 1.00 19.19 170 ASN C O 1
ATOM 6723 N N . TYR C 1 180 ? -55.829 -3.819 8.489 1.00 19.23 171 TYR C N 1
ATOM 6724 C CA . TYR C 1 180 ? -55.734 -5.252 8.738 1.00 19.40 171 TYR C CA 1
ATOM 6725 C C . TYR C 1 180 ? -54.769 -5.926 7.771 1.00 19.64 171 TYR C C 1
ATOM 6726 O O . TYR C 1 180 ? -54.517 -5.422 6.674 1.00 19.67 171 TYR C O 1
ATOM 6735 N N . LYS C 1 181 ? -54.226 -7.060 8.198 1.00 20.02 172 LYS C N 1
ATOM 6736 C CA . LYS C 1 181 ? -53.485 -7.955 7.313 1.00 20.51 172 LYS C CA 1
ATOM 6737 C C . LYS C 1 181 ? -54.105 -9.348 7.398 1.00 20.68 172 LYS C C 1
ATOM 6738 O O . LYS C 1 181 ? -54.937 -9.604 8.268 1.00 20.69 172 LYS C O 1
ATOM 6744 N N . VAL C 1 182 ? -53.722 -10.242 6.491 1.00 21.10 173 VAL C N 1
ATOM 6745 C CA . VAL C 1 182 ? -54.292 -11.587 6.491 1.00 21.64 173 VAL C CA 1
ATOM 6746 C C . VAL C 1 182 ? -53.232 -12.681 6.619 1.00 22.13 173 VAL C C 1
ATOM 6747 O O . VAL C 1 182 ? -52.065 -12.483 6.279 1.00 22.12 173 VAL C O 1
ATOM 6751 N N . SER C 1 183 ? -53.667 -13.835 7.112 1.00 22.95 174 SER C N 1
ATOM 6752 C CA . SER C 1 183 ? -52.810 -14.993 7.287 1.00 23.68 174 SER C CA 1
ATOM 6753 C C . SER C 1 183 ? -53.524 -16.210 6.728 1.00 24.22 174 SER C C 1
ATOM 6754 O O . SER C 1 183 ? -54.622 -16.549 7.175 1.00 24.21 174 SER C O 1
ATOM 6757 N N . ILE C 1 184 ? -52.909 -16.851 5.736 1.00 25.05 175 ILE C N 1
ATOM 6758 C CA . ILE C 1 184 ? -53.452 -18.078 5.151 1.00 25.93 175 ILE C CA 1
ATOM 6759 C C . ILE C 1 184 ? -52.473 -19.230 5.359 1.00 26.60 175 ILE C C 1
ATOM 6760 O O . ILE C 1 184 ? -51.386 -19.242 4.777 1.00 26.70 175 ILE C O 1
ATOM 6765 N N . LYS C 1 185 ? -52.861 -20.197 6.183 1.00 27.38 176 LYS C N 1
ATOM 6766 C CA . LYS C 1 185 ? -51.992 -21.338 6.457 1.00 28.29 176 LYS C CA 1
ATOM 6767 C C . LYS C 1 185 ? -52.403 -22.582 5.677 1.00 28.49 176 LYS C C 1
ATOM 6768 O O . LYS C 1 185 ? -53.425 -23.208 5.969 1.00 28.54 176 LYS C O 1
ATOM 6774 N N . GLY C 1 186 ? -51.595 -22.921 4.675 1.00 28.72 177 GLY C N 1
ATOM 6775 C CA . GLY C 1 186 ? -51.833 -24.087 3.827 1.00 28.89 177 GLY C CA 1
ATOM 6776 C C . GLY C 1 186 ? -51.362 -25.387 4.450 1.00 28.90 177 GLY C C 1
ATOM 6777 O O . GLY C 1 186 ? -50.494 -25.394 5.325 1.00 29.02 177 GLY C O 1
ATOM 6778 N N . SER C 1 187 ? -51.947 -26.487 3.987 1.00 28.86 178 SER C N 1
ATOM 6779 C CA . SER C 1 187 ? -51.615 -27.836 4.453 1.00 28.74 178 SER C CA 1
ATOM 6780 C C . SER C 1 187 ? -50.107 -28.127 4.422 1.00 28.31 178 SER C C 1
ATOM 6781 O O . SER C 1 187 ? -49.528 -28.538 5.429 1.00 28.47 178 SER C O 1
ATOM 6784 N N . ASP C 1 188 ? -49.488 -27.905 3.265 1.00 27.63 179 ASP C N 1
ATOM 6785 C CA . ASP C 1 188 ? -48.048 -28.094 3.083 1.00 26.83 179 ASP C CA 1
ATOM 6786 C C . ASP C 1 188 ? -47.431 -26.863 2.418 1.00 26.24 179 ASP C C 1
ATOM 6787 O O . ASP C 1 188 ? -48.124 -25.873 2.188 1.00 26.09 179 ASP C O 1
ATOM 6792 N N . VAL C 1 189 ? -46.139 -26.936 2.104 1.00 25.60 180 VAL C N 1
ATOM 6793 C CA . VAL C 1 189 ? -45.421 -25.822 1.476 1.00 25.18 180 VAL C CA 1
ATOM 6794 C C . VAL C 1 189 ? -46.104 -25.333 0.193 1.00 24.96 180 VAL C C 1
ATOM 6795 O O . VAL C 1 189 ? -46.405 -24.149 0.062 1.00 24.78 180 VAL C O 1
ATOM 6799 N N . LEU C 1 190 ? -46.367 -26.255 -0.731 1.00 24.88 181 LEU C N 1
ATOM 6800 C CA . LEU C 1 190 ? -46.941 -25.909 -2.033 1.00 24.84 181 LEU C CA 1
ATOM 6801 C C . LEU C 1 190 ? -48.343 -25.307 -1.938 1.00 24.83 181 LEU C C 1
ATOM 6802 O O . LEU C 1 190 ? -48.640 -24.315 -2.611 1.00 24.83 181 LEU C O 1
ATOM 6807 N N . GLN C 1 191 ? -49.194 -25.903 -1.103 1.00 24.81 182 GLN C N 1
ATOM 6808 C CA . GLN C 1 191 ? -50.551 -25.393 -0.909 1.00 24.83 182 GLN C CA 1
ATOM 6809 C C . GLN C 1 191 ? -50.535 -24.009 -0.268 1.00 24.61 182 GLN C C 1
ATOM 6810 O O . GLN C 1 191 ? -51.341 -23.153 -0.628 1.00 24.63 182 GLN C O 1
ATOM 6816 N N . ASN C 1 192 ? -49.614 -23.801 0.673 1.00 24.37 183 ASN C N 1
ATOM 6817 C CA . ASN C 1 192 ? -49.439 -22.505 1.320 1.00 24.19 183 ASN C CA 1
ATOM 6818 C C . ASN C 1 192 ? -49.030 -21.435 0.311 1.00 24.29 183 ASN C C 1
ATOM 6819 O O . ASN C 1 192 ? -49.581 -20.334 0.306 1.00 24.34 183 ASN C O 1
ATOM 6824 N N . VAL C 1 193 ? -48.070 -21.776 -0.547 1.00 24.42 184 VAL C N 1
ATOM 6825 C CA . VAL C 1 193 ? -47.610 -20.882 -1.605 1.00 24.47 184 VAL C CA 1
ATOM 6826 C C . VAL C 1 193 ? -48.766 -20.512 -2.536 1.00 24.71 184 VAL C C 1
ATOM 6827 O O . VAL C 1 193 ? -49.036 -19.329 -2.748 1.00 24.68 184 VAL C O 1
ATOM 6831 N N . ARG C 1 194 ? -49.450 -21.527 -3.064 1.00 25.07 185 ARG C N 1
ATOM 6832 C CA . ARG C 1 194 ? -50.543 -21.332 -4.019 1.00 25.54 185 ARG C CA 1
ATOM 6833 C C . ARG C 1 194 ? -51.664 -20.474 -3.432 1.00 25.29 185 ARG C C 1
ATOM 6834 O O . ARG C 1 194 ? -52.089 -19.502 -4.055 1.00 25.38 185 ARG C O 1
ATOM 6842 N N . ALA C 1 195 ? -52.122 -20.829 -2.231 1.00 24.95 186 ALA C N 1
ATOM 6843 C CA . ALA C 1 195 ? -53.199 -20.102 -1.560 1.00 24.67 186 ALA C CA 1
ATOM 6844 C C . ALA C 1 195 ? -52.877 -18.619 -1.366 1.00 24.50 186 ALA C C 1
ATOM 6845 O O . ALA C 1 195 ? -53.717 -17.759 -1.642 1.00 24.63 186 ALA C O 1
ATOM 6847 N N . ASN C 1 196 ? -51.665 -18.330 -0.897 1.00 24.12 187 ASN C N 1
ATOM 6848 C CA . ASN C 1 196 ? -51.213 -16.956 -0.702 1.00 23.89 187 ASN C CA 1
ATOM 6849 C C . ASN C 1 196 ? -51.036 -16.196 -2.014 1.00 23.75 187 ASN C C 1
ATOM 6850 O O . ASN C 1 196 ? -51.405 -15.027 -2.112 1.00 23.66 187 ASN C O 1
ATOM 6855 N N . LEU C 1 197 ? -50.487 -16.875 -3.019 1.00 23.69 188 LEU C N 1
ATOM 6856 C CA . LEU C 1 197 ? -50.289 -16.297 -4.350 1.00 23.65 188 LEU C CA 1
ATOM 6857 C C . LEU C 1 197 ? -51.604 -15.860 -5.008 1.00 23.58 188 LEU C C 1
ATOM 6858 O O . LEU C 1 197 ? -51.672 -14.789 -5.613 1.00 23.65 188 LEU C O 1
ATOM 6863 N N . ILE C 1 198 ? -52.636 -16.694 -4.890 1.00 23.43 189 ILE C N 1
ATOM 6864 C CA . ILE C 1 198 ? -53.960 -16.369 -5.412 1.00 23.38 189 ILE C CA 1
ATOM 6865 C C . ILE C 1 198 ? -54.513 -15.103 -4.742 1.00 23.60 189 ILE C C 1
ATOM 6866 O O . ILE C 1 198 ? -54.996 -14.192 -5.421 1.00 23.72 189 ILE C O 1
ATOM 6871 N N . PHE C 1 199 ? -54.429 -15.050 -3.414 1.00 23.75 190 PHE C N 1
ATOM 6872 C CA . PHE C 1 199 ? -54.843 -13.873 -2.657 1.00 23.97 190 PHE C CA 1
ATOM 6873 C C . PHE C 1 199 ? -54.025 -12.666 -3.098 1.00 24.51 190 PHE C C 1
ATOM 6874 O O . PHE C 1 199 ? -54.577 -11.594 -3.343 1.00 24.49 190 PHE C O 1
ATOM 6882 N N . ALA C 1 200 ? -52.714 -12.871 -3.219 1.00 25.26 191 ALA C N 1
ATOM 6883 C CA . ALA C 1 200 ? -51.750 -11.813 -3.511 1.00 26.03 191 ALA C CA 1
ATOM 6884 C C . ALA C 1 200 ? -52.027 -11.056 -4.809 1.00 26.69 191 ALA C C 1
ATOM 6885 O O . ALA C 1 200 ? -51.821 -9.844 -4.879 1.00 26.85 191 ALA C O 1
ATOM 6887 N N . GLU C 1 201 ? -52.500 -11.772 -5.824 1.00 27.52 192 GLU C N 1
ATOM 6888 C CA . GLU C 1 201 ? -52.679 -11.199 -7.157 1.00 28.39 192 GLU C CA 1
ATOM 6889 C C . GLU C 1 201 ? -54.047 -10.544 -7.357 1.00 28.77 192 GLU C C 1
ATOM 6890 O O . GLU C 1 201 ? -54.307 -9.944 -8.402 1.00 28.93 192 GLU C O 1
ATOM 6896 N N . ARG C 1 202 ? -54.910 -10.655 -6.353 1.00 29.15 193 ARG C N 1
ATOM 6897 C CA . ARG C 1 202 ? -56.272 -10.133 -6.439 1.00 29.45 193 ARG C CA 1
ATOM 6898 C C . ARG C 1 202 ? -56.556 -8.987 -5.472 1.00 28.97 193 ARG C C 1
ATOM 6899 O O . ARG C 1 202 ? -57.670 -8.457 -5.442 1.00 28.99 193 ARG C O 1
ATOM 6907 N N . THR C 1 203 ? -55.545 -8.600 -4.698 1.00 28.31 194 THR C N 1
ATOM 6908 C CA . THR C 1 203 ? -55.701 -7.553 -3.692 1.00 27.62 194 THR C CA 1
ATOM 6909 C C . THR C 1 203 ? -54.351 -6.948 -3.294 1.00 26.95 194 THR C C 1
ATOM 6910 O O . THR C 1 203 ? -53.299 -7.490 -3.635 1.00 26.92 194 THR C O 1
ATOM 6914 N N . ASP C 1 204 ? -54.390 -5.824 -2.580 1.00 26.10 195 ASP C N 1
ATOM 6915 C CA . ASP C 1 204 ? -53.173 -5.192 -2.068 1.00 25.34 195 ASP C CA 1
ATOM 6916 C C . ASP C 1 204 ? -53.056 -5.282 -0.535 1.00 24.59 195 ASP C C 1
ATOM 6917 O O . ASP C 1 204 ? -52.238 -4.590 0.078 1.00 24.56 195 ASP C O 1
ATOM 6922 N N . VAL C 1 205 ? -53.879 -6.137 0.068 1.00 23.67 196 VAL C N 1
ATOM 6923 C CA . VAL C 1 205 ? -53.880 -6.355 1.517 1.00 22.87 196 VAL C CA 1
ATOM 6924 C C . VAL C 1 205 ? -52.569 -7.026 1.965 1.00 22.36 196 VAL C C 1
ATOM 6925 O O . VAL C 1 205 ? -52.149 -8.020 1.365 1.00 22.26 196 VAL C O 1
ATOM 6929 N N . PRO C 1 206 ? -51.914 -6.477 3.011 1.00 21.85 197 PRO C N 1
ATOM 6930 C CA . PRO C 1 206 ? -50.647 -7.048 3.485 1.00 21.53 197 PRO C CA 1
ATOM 6931 C C . PRO C 1 206 ? -50.796 -8.482 3.994 1.00 21.34 197 PRO C C 1
ATOM 6932 O O . PRO C 1 206 ? -51.845 -8.848 4.525 1.00 21.11 197 PRO C O 1
ATOM 6936 N N . LEU C 1 207 ? -49.744 -9.278 3.824 1.00 21.44 198 LEU C N 1
ATOM 6937 C CA . LEU C 1 207 ? -49.778 -10.698 4.165 1.00 21.70 198 LEU C CA 1
ATOM 6938 C C . LEU C 1 207 ? -48.839 -11.065 5.303 1.00 22.11 198 LEU C C 1
ATOM 6939 O O . LEU C 1 207 ? -47.710 -10.576 5.374 1.00 22.13 198 LEU C O 1
ATOM 6944 N N . HIS C 1 208 ? -49.323 -11.922 6.195 1.00 22.76 199 HIS C N 1
ATOM 6945 C CA . HIS C 1 208 ? -48.476 -12.560 7.192 1.00 23.59 199 HIS C CA 1
ATOM 6946 C C . HIS C 1 208 ? -48.154 -13.969 6.701 1.00 24.30 199 HIS C C 1
ATOM 6947 O O . HIS C 1 208 ? -49.062 -14.750 6.406 1.00 24.29 199 HIS C O 1
ATOM 6954 N N . ILE C 1 209 ? -46.866 -14.285 6.601 1.00 25.35 200 ILE C N 1
ATOM 6955 C CA . ILE C 1 209 ? -46.444 -15.578 6.061 1.00 26.57 200 ILE C CA 1
ATOM 6956 C C . ILE C 1 209 ? -45.613 -16.413 7.034 1.00 27.81 200 ILE C C 1
ATOM 6957 O O . ILE C 1 209 ? -44.910 -15.883 7.896 1.00 27.77 200 ILE C O 1
ATOM 6962 N N . GLY C 1 210 ? -45.719 -17.728 6.874 1.00 29.45 201 GLY C N 1
ATOM 6963 C CA . GLY C 1 210 ? -45.032 -18.695 7.718 1.00 31.49 201 GLY C CA 1
ATOM 6964 C C . GLY C 1 210 ? -45.570 -20.085 7.451 1.00 33.09 201 GLY C C 1
ATOM 6965 O O . GLY C 1 210 ? -46.562 -20.246 6.739 1.00 33.20 201 GLY C O 1
ATOM 6966 N N . ILE C 1 211 ? -44.903 -21.091 8.010 1.00 34.83 202 ILE C N 1
ATOM 6967 C CA . ILE C 1 211 ? -45.354 -22.478 7.909 1.00 36.56 202 ILE C CA 1
ATOM 6968 C C . ILE C 1 211 ? -45.647 -22.988 9.317 1.00 37.98 202 ILE C C 1
ATOM 6969 O O . ILE C 1 211 ? -44.752 -23.031 10.167 1.00 38.07 202 ILE C O 1
ATOM 6974 N N . THR C 1 212 ? -46.901 -23.366 9.558 1.00 39.77 203 THR C N 1
ATOM 6975 C CA . THR C 1 212 ? -47.366 -23.698 10.912 1.00 41.54 203 THR C CA 1
ATOM 6976 C C . THR C 1 212 ? -46.824 -25.019 11.456 1.00 42.75 203 THR C C 1
ATOM 6977 O O . THR C 1 212 ? -46.088 -25.026 12.447 1.00 43.03 203 THR C O 1
ATOM 6981 N N . GLU C 1 213 ? -47.183 -26.129 10.813 1.00 44.07 204 GLU C N 1
ATOM 6982 C CA . GLU C 1 213 ? -46.701 -27.451 11.228 1.00 45.32 204 GLU C CA 1
ATOM 6983 C C . GLU C 1 213 ? -45.339 -27.750 10.598 1.00 45.76 204 GLU C C 1
ATOM 6984 O O . GLU C 1 213 ? -45.203 -28.663 9.779 1.00 45.79 204 GLU C O 1
ATOM 6990 N N . ALA C 1 214 ? -44.334 -26.972 10.997 1.00 46.28 205 ALA C N 1
ATOM 6991 C CA . ALA C 1 214 ? -43.001 -27.035 10.395 1.00 46.75 205 ALA C CA 1
ATOM 6992 C C . ALA C 1 214 ? -42.187 -28.255 10.831 1.00 47.06 205 ALA C C 1
ATOM 6993 O O . ALA C 1 214 ? -41.487 -28.860 10.018 1.00 47.06 205 ALA C O 1
ATOM 6995 N N . GLY C 1 215 ? -42.275 -28.604 12.112 1.00 47.35 206 GLY C N 1
ATOM 6996 C CA . GLY C 1 215 ? -41.519 -29.726 12.655 1.00 47.68 206 GLY C CA 1
ATOM 6997 C C . GLY C 1 215 ? -40.453 -29.315 13.654 1.00 47.90 206 GLY C C 1
ATOM 6998 O O . GLY C 1 215 ? -40.289 -28.130 13.959 1.00 47.92 206 GLY C O 1
ATOM 6999 N N . MET C 1 216 ? -39.721 -30.308 14.152 1.00 48.02 207 MET C N 1
ATOM 7000 C CA . MET C 1 216 ? -38.731 -30.103 15.208 1.00 48.10 207 MET C CA 1
ATOM 7001 C C . MET C 1 216 ? -37.329 -29.880 14.649 1.00 47.75 207 MET C C 1
ATOM 7002 O O . MET C 1 216 ? -36.963 -30.459 13.624 1.00 47.83 207 MET C O 1
ATOM 7007 N N . GLY C 1 217 ? -36.558 -29.039 15.335 1.00 47.24 208 GLY C N 1
ATOM 7008 C CA . GLY C 1 217 ? -35.141 -28.825 15.036 1.00 46.48 208 GLY C CA 1
ATOM 7009 C C . GLY C 1 217 ? -34.829 -28.486 13.592 1.00 45.91 208 GLY C C 1
ATOM 7010 O O . GLY C 1 217 ? -35.444 -27.590 13.011 1.00 45.95 208 GLY C O 1
ATOM 7011 N N . THR C 1 218 ? -33.876 -29.221 13.019 1.00 45.15 209 THR C N 1
ATOM 7012 C CA . THR C 1 218 ? -33.392 -28.989 11.654 1.00 44.30 209 THR C CA 1
ATOM 7013 C C . THR C 1 218 ? -34.501 -29.124 10.604 1.00 43.50 209 THR C C 1
ATOM 7014 O O . THR C 1 218 ? -34.580 -28.320 9.673 1.00 43.35 209 THR C O 1
ATOM 7018 N N . LYS C 1 219 ? -35.349 -30.139 10.769 1.00 42.49 210 LYS C N 1
ATOM 7019 C CA . LYS C 1 219 ? -36.460 -30.404 9.852 1.00 41.47 210 LYS C CA 1
ATOM 7020 C C . LYS C 1 219 ? -37.406 -29.209 9.740 1.00 40.53 210 LYS C C 1
ATOM 7021 O O . LYS C 1 219 ? -37.833 -28.847 8.640 1.00 40.55 210 LYS C O 1
ATOM 7027 N N . GLY C 1 220 ? -37.722 -28.604 10.885 1.00 39.31 211 GLY C N 1
ATOM 7028 C CA . GLY C 1 220 ? -38.580 -27.422 10.943 1.00 37.75 211 GLY C CA 1
ATOM 7029 C C . GLY C 1 220 ? -37.904 -26.179 10.394 1.00 36.55 211 GLY C C 1
ATOM 7030 O O . GLY C 1 220 ? -38.558 -25.318 9.803 1.00 36.49 211 GLY C O 1
ATOM 7031 N N . ILE C 1 221 ? -36.592 -26.091 10.594 1.00 35.33 212 ILE C N 1
ATOM 7032 C CA . ILE C 1 221 ? -35.790 -24.989 10.073 1.00 34.13 212 ILE C CA 1
ATOM 7033 C C . ILE C 1 221 ? -35.720 -25.042 8.542 1.00 33.39 212 ILE C C 1
ATOM 7034 O O . ILE C 1 221 ? -35.844 -24.010 7.874 1.00 33.27 212 ILE C O 1
ATOM 7039 N N . ILE C 1 222 ? -35.542 -26.248 8.000 1.00 32.44 213 ILE C N 1
ATOM 7040 C CA . ILE C 1 222 ? -35.504 -26.466 6.552 1.00 31.51 213 ILE C CA 1
ATOM 7041 C C . ILE C 1 222 ? -36.854 -26.141 5.911 1.00 30.96 213 ILE C C 1
ATOM 7042 O O . ILE C 1 222 ? -36.919 -25.393 4.933 1.00 30.95 213 ILE C O 1
ATOM 7047 N N . LYS C 1 223 ? -37.923 -26.696 6.481 1.00 30.24 214 LYS C N 1
ATOM 7048 C CA . LYS C 1 223 ? -39.278 -26.507 5.967 1.00 29.61 214 LYS C CA 1
ATOM 7049 C C . LYS C 1 223 ? -39.694 -25.034 5.952 1.00 29.02 214 LYS C C 1
ATOM 7050 O O . LYS C 1 223 ? -40.283 -24.561 4.975 1.00 29.05 214 LYS C O 1
ATOM 7056 N N . SER C 1 224 ? -39.379 -24.318 7.032 1.00 28.16 215 SER C N 1
ATOM 7057 C CA . SER C 1 224 ? -39.689 -22.893 7.143 1.00 27.32 215 SER C CA 1
ATOM 7058 C C . SER C 1 224 ? -38.910 -22.067 6.123 1.00 26.75 215 SER C C 1
ATOM 7059 O O . SER C 1 224 ? -39.447 -21.121 5.548 1.00 26.69 215 SER C O 1
ATOM 7062 N N . SER C 1 225 ? -37.651 -22.440 5.899 1.00 26.04 216 SER C N 1
ATOM 7063 C CA . SER C 1 225 ? -36.775 -21.731 4.966 1.00 25.31 216 SER C CA 1
ATOM 7064 C C . SER C 1 225 ? -37.239 -21.873 3.517 1.00 24.75 216 SER C C 1
ATOM 7065 O O . SER C 1 225 ? -37.216 -20.905 2.757 1.00 24.77 216 SER C O 1
ATOM 7068 N N . VAL C 1 226 ? -37.662 -23.077 3.144 1.00 23.99 217 VAL C N 1
ATOM 7069 C CA . VAL C 1 226 ? -38.164 -23.336 1.795 1.00 23.25 217 VAL C CA 1
ATOM 7070 C C . VAL C 1 226 ? -39.491 -22.610 1.549 1.00 22.83 217 VAL C C 1
ATOM 7071 O O . VAL C 1 226 ? -39.634 -21.893 0.558 1.00 22.71 217 VAL C O 1
ATOM 7075 N N . GLY C 1 227 ? -40.442 -22.790 2.464 1.00 22.38 218 GLY C N 1
ATOM 7076 C CA . GLY C 1 227 ? -41.769 -22.182 2.355 1.00 21.83 218 GLY C CA 1
ATOM 7077 C C . GLY C 1 227 ? -41.747 -20.665 2.318 1.00 21.46 218 GLY C C 1
ATOM 7078 O O . GLY C 1 227 ? -42.213 -20.057 1.355 1.00 21.56 218 GLY C O 1
ATOM 7079 N N . ILE C 1 228 ? -41.196 -20.056 3.364 1.00 21.03 219 ILE C N 1
ATOM 7080 C CA . ILE C 1 228 ? -41.113 -18.595 3.466 1.00 20.64 219 ILE C CA 1
ATOM 7081 C C . ILE C 1 228 ? -40.176 -17.995 2.406 1.00 20.44 219 ILE C C 1
ATOM 7082 O O . ILE C 1 228 ? -40.426 -16.898 1.893 1.00 20.43 219 ILE C O 1
ATOM 7087 N N . GLY C 1 229 ? -39.112 -18.727 2.079 1.00 20.12 220 GLY C N 1
ATOM 7088 C CA . GLY C 1 229 ? -38.161 -18.313 1.050 1.00 19.92 220 GLY C CA 1
ATOM 7089 C C . GLY C 1 229 ? -38.765 -18.201 -0.339 1.00 19.76 220 GLY C C 1
ATOM 7090 O O . GLY C 1 229 ? -38.475 -17.251 -1.067 1.00 19.69 220 GLY C O 1
ATOM 7091 N N . ILE C 1 230 ? -39.607 -19.168 -0.704 1.00 19.69 221 ILE C N 1
ATOM 7092 C CA . ILE C 1 230 ? -40.281 -19.160 -2.008 1.00 19.67 221 ILE C CA 1
ATOM 7093 C C . ILE C 1 230 ? -41.194 -17.942 -2.127 1.00 19.77 221 ILE C C 1
ATOM 7094 O O . ILE C 1 230 ? -41.111 -17.189 -3.102 1.00 20.00 221 ILE C O 1
ATOM 7099 N N . LEU C 1 231 ? -42.045 -17.747 -1.122 1.00 19.77 222 LEU C N 1
ATOM 7100 C CA . LEU C 1 231 ? -42.964 -16.618 -1.088 1.00 19.78 222 LEU C CA 1
ATOM 7101 C C . LEU C 1 231 ? -42.225 -15.289 -1.137 1.00 20.01 222 LEU C C 1
ATOM 7102 O O . LEU C 1 231 ? -42.606 -14.393 -1.889 1.00 20.04 222 LEU C O 1
ATOM 7107 N N . LEU C 1 232 ? -41.163 -15.179 -0.342 1.00 20.40 223 LEU C N 1
ATOM 7108 C CA . LEU C 1 232 ? -40.305 -13.994 -0.333 1.00 20.70 223 LEU C CA 1
ATOM 7109 C C . LEU C 1 232 ? -39.697 -13.712 -1.702 1.00 21.08 223 LEU C C 1
ATOM 7110 O O . LEU C 1 232 ? -39.710 -12.569 -2.164 1.00 21.15 223 LEU C O 1
ATOM 7115 N N . TYR C 1 233 ? -39.181 -14.757 -2.350 1.00 21.51 224 TYR C N 1
ATOM 7116 C CA . TYR C 1 233 ? -38.592 -14.633 -3.685 1.00 21.93 224 TYR C CA 1
ATOM 7117 C C . TYR C 1 233 ? -39.560 -13.987 -4.677 1.00 22.12 224 TYR C C 1
ATOM 7118 O O . TYR C 1 233 ? -39.146 -13.231 -5.561 1.00 22.06 224 TYR C O 1
ATOM 7127 N N . MET C 1 234 ? -40.846 -14.286 -4.513 1.00 22.38 225 MET C N 1
ATOM 7128 C CA . MET C 1 234 ? -41.889 -13.767 -5.393 1.00 22.67 225 MET C CA 1
ATOM 7129 C C . MET C 1 234 ? -42.448 -12.412 -4.933 1.00 22.65 225 MET C C 1
ATOM 7130 O O . MET C 1 234 ? -43.438 -11.917 -5.481 1.00 22.72 225 MET C O 1
ATOM 7135 N N . GLY C 1 235 ? -41.802 -11.814 -3.935 1.00 22.49 226 GLY C N 1
ATOM 7136 C CA . GLY C 1 235 ? -42.197 -10.501 -3.435 1.00 22.45 226 GLY C CA 1
ATOM 7137 C C . GLY C 1 235 ? -43.437 -10.526 -2.567 1.00 22.35 226 GLY C C 1
ATOM 7138 O O . GLY C 1 235 ? -44.130 -9.515 -2.436 1.00 22.41 226 GLY C O 1
ATOM 7139 N N . ILE C 1 236 ? -43.710 -11.679 -1.967 1.00 22.19 227 ILE C N 1
ATOM 7140 C CA . ILE C 1 236 ? -44.887 -11.849 -1.130 1.00 22.19 227 ILE C CA 1
ATOM 7141 C C . ILE C 1 236 ? -44.488 -11.956 0.339 1.00 22.29 227 ILE C C 1
ATOM 7142 O O . ILE C 1 236 ? -43.577 -12.710 0.693 1.00 22.41 227 ILE C O 1
ATOM 7147 N N . GLY C 1 237 ? -45.169 -11.185 1.185 1.00 22.27 228 GLY C N 1
ATOM 7148 C CA . GLY C 1 237 ? -44.934 -11.212 2.622 1.00 22.30 228 GLY C CA 1
ATOM 7149 C C . GLY C 1 237 ? -44.524 -9.857 3.158 1.00 22.45 228 GLY C C 1
ATOM 7150 O O . GLY C 1 237 ? -43.425 -9.374 2.884 1.00 22.60 228 GLY C O 1
ATOM 7151 N N . ASP C 1 238 ? -45.417 -9.248 3.928 1.00 22.53 229 ASP C N 1
ATOM 7152 C CA . ASP C 1 238 ? -45.183 -7.930 4.502 1.00 22.54 229 ASP C CA 1
ATOM 7153 C C . ASP C 1 238 ? -44.774 -8.050 5.963 1.00 22.61 229 ASP C C 1
ATOM 7154 O O . ASP C 1 238 ? -44.156 -7.141 6.526 1.00 22.68 229 ASP C O 1
ATOM 7159 N N . THR C 1 239 ? -45.123 -9.183 6.563 1.00 22.66 230 THR C N 1
ATOM 7160 C CA . THR C 1 239 ? -44.602 -9.579 7.866 1.00 22.81 230 THR C CA 1
ATOM 7161 C C . THR C 1 239 ? -44.343 -11.089 7.879 1.00 22.75 230 THR C C 1
ATOM 7162 O O . THR C 1 239 ? -45.028 -11.851 7.190 1.00 22.65 230 THR C O 1
ATOM 7166 N N . VAL C 1 240 ? -43.339 -11.509 8.643 1.00 22.84 231 VAL C N 1
ATOM 7167 C CA . VAL C 1 240 ? -42.864 -12.894 8.621 1.00 23.03 231 VAL C CA 1
ATOM 7168 C C . VAL C 1 240 ? -42.734 -13.470 10.030 1.00 23.28 231 VAL C C 1
ATOM 7169 O O . VAL C 1 240 ? -42.299 -12.783 10.959 1.00 23.34 231 VAL C O 1
ATOM 7173 N N . ARG C 1 241 ? -43.119 -14.733 10.177 1.00 23.63 232 ARG C N 1
ATOM 7174 C CA . ARG C 1 241 ? -42.943 -15.448 11.435 1.00 24.07 232 ARG C CA 1
ATOM 7175 C C . ARG C 1 241 ? -42.594 -16.914 11.196 1.00 24.29 232 ARG C C 1
ATOM 7176 O O . ARG C 1 241 ? -43.327 -17.638 10.523 1.00 24.26 232 ARG C O 1
ATOM 7184 N N . VAL C 1 242 ? -41.458 -17.332 11.742 1.00 24.78 233 VAL C N 1
ATOM 7185 C CA . VAL C 1 242 ? -41.030 -18.724 11.682 1.00 25.51 233 VAL C CA 1
ATOM 7186 C C . VAL C 1 242 ? -41.585 -19.451 12.900 1.00 26.20 233 VAL C C 1
ATOM 7187 O O . VAL C 1 242 ? -41.408 -19.005 14.033 1.00 26.10 233 VAL C O 1
ATOM 7191 N N . SER C 1 243 ? -42.274 -20.560 12.661 1.00 27.25 234 SER C N 1
ATOM 7192 C CA . SER C 1 243 ? -42.898 -21.302 13.743 1.00 28.41 234 SER C CA 1
ATOM 7193 C C . SER C 1 243 ? -42.164 -22.607 14.013 1.00 29.23 234 SER C C 1
ATOM 7194 O O . SER C 1 243 ? -42.243 -23.559 13.238 1.00 29.32 234 SER C O 1
ATOM 7197 N N . LEU C 1 244 ? -41.430 -22.628 15.117 1.00 30.33 235 LEU C N 1
ATOM 7198 C CA . LEU C 1 244 ? -40.745 -23.824 15.572 1.00 31.48 235 LEU C CA 1
ATOM 7199 C C . LEU C 1 244 ? -41.312 -24.221 16.930 1.00 32.24 235 LEU C C 1
ATOM 7200 O O . LEU C 1 244 ? -42.084 -23.472 17.532 1.00 32.38 235 LEU C O 1
ATOM 7205 N N . THR C 1 245 ? -40.959 -25.410 17.401 1.00 33.15 236 THR C N 1
ATOM 7206 C CA . THR C 1 245 ? -41.178 -25.740 18.799 1.00 34.07 236 THR C CA 1
ATOM 7207 C C . THR C 1 245 ? -39.812 -25.613 19.468 1.00 34.59 236 THR C C 1
ATOM 7208 O O . THR C 1 245 ? -39.106 -26.606 19.688 1.00 34.79 236 THR C O 1
ATOM 7212 N N . ASP C 1 246 ? -39.447 -24.366 19.757 1.00 34.97 237 ASP C N 1
ATOM 7213 C CA . ASP C 1 246 ? -38.104 -24.014 20.209 1.00 35.36 237 ASP C CA 1
ATOM 7214 C C . ASP C 1 246 ? -38.142 -22.656 20.909 1.00 35.34 237 ASP C C 1
ATOM 7215 O O . ASP C 1 246 ? -39.199 -22.024 20.993 1.00 35.53 237 ASP C O 1
ATOM 7220 N N . ASP C 1 247 ? -36.992 -22.218 21.417 1.00 35.13 238 ASP C N 1
ATOM 7221 C CA . ASP C 1 247 ? -36.829 -20.862 21.927 1.00 34.89 238 ASP C CA 1
ATOM 7222 C C . ASP C 1 247 ? -37.290 -19.890 20.841 1.00 34.42 238 ASP C C 1
ATOM 7223 O O . ASP C 1 247 ? -36.810 -19.964 19.706 1.00 34.58 238 ASP C O 1
ATOM 7228 N N . PRO C 1 248 ? -38.244 -18.997 21.171 1.00 33.80 239 PRO C N 1
ATOM 7229 C CA . PRO C 1 248 ? -38.738 -18.001 20.213 1.00 33.12 239 PRO C CA 1
ATOM 7230 C C . PRO C 1 248 ? -37.635 -17.109 19.627 1.00 32.31 239 PRO C C 1
ATOM 7231 O O . PRO C 1 248 ? -37.768 -16.644 18.495 1.00 32.18 239 PRO C O 1
ATOM 7235 N N . VAL C 1 249 ? -36.570 -16.872 20.393 1.00 31.42 240 VAL C N 1
ATOM 7236 C CA . VAL C 1 249 ? -35.408 -16.115 19.912 1.00 30.62 240 VAL C CA 1
ATOM 7237 C C . VAL C 1 249 ? -34.775 -16.807 18.698 1.00 30.10 240 VAL C C 1
ATOM 7238 O O . VAL C 1 249 ? -34.400 -16.145 17.723 1.00 30.01 240 VAL C O 1
ATOM 7242 N N . VAL C 1 250 ? -34.688 -18.136 18.758 1.00 29.41 241 VAL C N 1
ATOM 7243 C CA . VAL C 1 250 ? -34.188 -18.946 17.643 1.00 28.82 241 VAL C CA 1
ATOM 7244 C C . VAL C 1 250 ? -35.066 -18.774 16.397 1.00 28.47 241 VAL C C 1
ATOM 7245 O O . VAL C 1 250 ? -34.555 -18.748 15.277 1.00 28.49 241 VAL C O 1
ATOM 7249 N N . GLU C 1 251 ? -36.378 -18.636 16.603 1.00 28.03 242 GLU C N 1
ATOM 7250 C CA . GLU C 1 251 ? -37.332 -18.375 15.517 1.00 27.61 242 GLU C CA 1
ATOM 7251 C C . GLU C 1 251 ? -37.083 -17.024 14.842 1.00 27.21 242 GLU C C 1
ATOM 7252 O O . GLU C 1 251 ? -37.224 -16.896 13.624 1.00 27.15 242 GLU C O 1
ATOM 7258 N N . VAL C 1 252 ? -36.730 -16.024 15.649 1.00 26.81 243 VAL C N 1
ATOM 7259 C CA . VAL C 1 252 ? -36.420 -14.680 15.162 1.00 26.49 243 VAL C CA 1
ATOM 7260 C C . VAL C 1 252 ? -35.102 -14.710 14.393 1.00 26.33 243 VAL C C 1
ATOM 7261 O O . VAL C 1 252 ? -34.974 -14.089 13.334 1.00 26.29 243 VAL C O 1
ATOM 7265 N N . GLU C 1 253 ? -34.135 -15.451 14.933 1.00 26.14 244 GLU C N 1
ATOM 7266 C CA . GLU C 1 253 ? -32.834 -15.642 14.295 1.00 25.92 244 GLU C CA 1
ATOM 7267 C C . GLU C 1 253 ? -32.984 -16.343 12.949 1.00 25.62 244 GLU C C 1
ATOM 7268 O O . GLU C 1 253 ? -32.320 -15.978 11.976 1.00 25.61 244 GLU C O 1
ATOM 7274 N N . THR C 1 254 ? -33.871 -17.335 12.904 1.00 25.22 245 THR C N 1
ATOM 7275 C CA . THR C 1 254 ? -34.142 -18.088 11.685 1.00 24.92 245 THR C CA 1
ATOM 7276 C C . THR C 1 254 ? -34.798 -17.199 10.629 1.00 24.75 245 THR C C 1
ATOM 7277 O O . THR C 1 254 ? -34.422 -17.248 9.455 1.00 24.81 245 THR C O 1
ATOM 7281 N N . ALA C 1 255 ? -35.761 -16.383 11.056 1.00 24.52 246 ALA C N 1
ATOM 7282 C CA . ALA C 1 255 ? -36.463 -15.462 10.156 1.00 24.30 246 ALA C CA 1
ATOM 7283 C C . ALA C 1 255 ? -35.505 -14.482 9.485 1.00 24.12 246 ALA C C 1
ATOM 7284 O O . ALA C 1 255 ? -35.618 -14.222 8.287 1.00 24.16 246 ALA C O 1
ATOM 7286 N N . TYR C 1 256 ? -34.553 -13.962 10.258 1.00 23.93 247 TYR C N 1
ATOM 7287 C CA . TYR C 1 256 ? -33.572 -13.010 9.740 1.00 23.88 247 TYR C CA 1
ATOM 7288 C C . TYR C 1 256 ? -32.581 -13.626 8.755 1.00 23.98 247 TYR C C 1
ATOM 7289 O O . TYR C 1 256 ? -32.134 -12.953 7.828 1.00 23.94 247 TYR C O 1
ATOM 7298 N N . GLU C 1 257 ? -32.243 -14.897 8.956 1.00 24.15 248 GLU C N 1
ATOM 7299 C CA . GLU C 1 257 ? -31.349 -15.606 8.039 1.00 24.30 248 GLU C CA 1
ATOM 7300 C C . GLU C 1 257 ? -31.990 -15.788 6.665 1.00 24.20 248 GLU C C 1
ATOM 7301 O O . GLU C 1 257 ? -31.342 -15.553 5.640 1.00 24.13 248 GLU C O 1
ATOM 7307 N N . ILE C 1 258 ? -33.259 -16.198 6.656 1.00 24.12 249 ILE C N 1
ATOM 7308 C CA . ILE C 1 258 ? -34.032 -16.343 5.422 1.00 24.12 249 ILE C CA 1
ATOM 7309 C C . ILE C 1 258 ? -34.058 -15.020 4.650 1.00 24.32 249 ILE C C 1
ATOM 7310 O O . ILE C 1 258 ? -33.782 -14.990 3.448 1.00 24.40 249 ILE C O 1
ATOM 7315 N N . LEU C 1 259 ? -34.380 -13.934 5.351 1.00 24.49 250 LEU C N 1
ATOM 7316 C CA . LEU C 1 259 ? -34.440 -12.608 4.744 1.00 24.68 250 LEU C CA 1
ATOM 7317 C C . LEU C 1 259 ? -33.055 -12.152 4.295 1.00 25.00 250 LEU C C 1
ATOM 7318 O O . LEU C 1 259 ? -32.901 -11.595 3.206 1.00 25.16 250 LEU C O 1
ATOM 7323 N N . LYS C 1 260 ? -32.054 -12.410 5.136 1.00 25.34 251 LYS C N 1
ATOM 7324 C CA . LYS C 1 260 ? -30.660 -12.070 4.846 1.00 25.65 251 LYS C CA 1
ATOM 7325 C C . LYS C 1 260 ? -30.160 -12.772 3.578 1.00 25.79 251 LYS C C 1
ATOM 7326 O O . LYS C 1 260 ? -29.422 -12.177 2.792 1.00 25.92 251 LYS C O 1
ATOM 7332 N N . SER C 1 261 ? -30.579 -14.027 3.388 1.00 25.88 252 SER C N 1
ATOM 7333 C CA . SER C 1 261 ? -30.291 -14.805 2.172 1.00 25.93 252 SER C CA 1
ATOM 7334 C C . SER C 1 261 ? -30.731 -14.102 0.893 1.00 25.85 252 SER C C 1
ATOM 7335 O O . SER C 1 261 ? -30.184 -14.357 -0.181 1.00 25.87 252 SER C O 1
ATOM 7338 N N . LEU C 1 262 ? -31.731 -13.233 1.012 1.00 25.75 253 LEU C N 1
ATOM 7339 C CA . LEU C 1 262 ? -32.302 -12.550 -0.142 1.00 25.70 253 LEU C CA 1
ATOM 7340 C C . LEU C 1 262 ? -32.049 -11.045 -0.109 1.00 25.81 253 LEU C C 1
ATOM 7341 O O . LEU C 1 262 ? -32.592 -10.300 -0.927 1.00 25.80 253 LEU C O 1
ATOM 7346 N N . GLY C 1 263 ? -31.218 -10.612 0.837 1.00 26.01 254 GLY C N 1
ATOM 7347 C CA . GLY C 1 263 ? -30.854 -9.203 0.987 1.00 26.38 254 GLY C CA 1
ATOM 7348 C C . GLY C 1 263 ? -32.011 -8.285 1.343 1.00 26.70 254 GLY C C 1
ATOM 7349 O O . GLY C 1 263 ? -32.027 -7.121 0.938 1.00 26.80 254 GLY C O 1
ATOM 7350 N N . LEU C 1 264 ? -32.974 -8.800 2.108 1.00 26.97 255 LEU C N 1
ATOM 7351 C CA . LEU C 1 264 ? -34.192 -8.045 2.426 1.00 27.36 255 LEU C CA 1
ATOM 7352 C C . LEU C 1 264 ? -34.163 -7.380 3.811 1.00 27.81 255 LEU C C 1
ATOM 7353 O O . LEU C 1 264 ? -34.705 -6.289 3.991 1.00 27.63 255 LEU C O 1
ATOM 7358 N N . ARG C 1 265 ? -33.538 -8.057 4.774 1.00 28.61 256 ARG C N 1
ATOM 7359 C CA . ARG C 1 265 ? -33.295 -7.532 6.120 1.00 29.42 256 ARG C CA 1
ATOM 7360 C C . ARG C 1 265 ? -31.970 -8.097 6.620 1.00 30.44 256 ARG C C 1
ATOM 7361 O O . ARG C 1 265 ? -31.471 -9.090 6.083 1.00 30.63 256 ARG C O 1
ATOM 7369 N N . ARG C 1 266 ? -31.411 -7.471 7.654 1.00 31.65 257 ARG C N 1
ATOM 7370 C CA . ARG C 1 266 ? -30.222 -7.987 8.336 1.00 32.77 257 ARG C CA 1
ATOM 7371 C C . ARG C 1 266 ? -30.211 -7.610 9.812 1.00 33.26 257 ARG C C 1
ATOM 7372 O O . ARG C 1 266 ? -30.760 -6.579 10.202 1.00 33.38 257 ARG C O 1
ATOM 7380 N N . ARG C 1 267 ? -29.588 -8.463 10.620 1.00 33.86 258 ARG C N 1
ATOM 7381 C CA . ARG C 1 267 ? -29.356 -8.183 12.031 1.00 34.35 258 ARG C CA 1
ATOM 7382 C C . ARG C 1 267 ? -27.874 -7.970 12.289 1.00 34.73 258 ARG C C 1
ATOM 7383 O O . ARG C 1 267 ? -27.079 -8.911 12.231 1.00 34.90 258 ARG C O 1
ATOM 7391 N N . GLY C 1 268 ? -27.508 -6.723 12.565 1.00 35.05 259 GLY C N 1
ATOM 7392 C CA . GLY C 1 268 ? -26.115 -6.363 12.797 1.00 35.45 259 GLY C CA 1
ATOM 7393 C C . GLY C 1 268 ? -25.318 -6.240 11.513 1.00 35.67 259 GLY C C 1
ATOM 7394 O O . GLY C 1 268 ? -25.878 -6.054 10.434 1.00 35.71 259 GLY C O 1
ATOM 7395 N N . VAL C 1 269 ? -24.001 -6.344 11.637 1.00 35.94 260 VAL C N 1
ATOM 7396 C CA . VAL C 1 269 ? -23.105 -6.202 10.497 1.00 36.01 260 VAL C CA 1
ATOM 7397 C C . VAL C 1 269 ? -23.032 -7.496 9.701 1.00 35.98 260 VAL C C 1
ATOM 7398 O O . VAL C 1 269 ? -22.847 -8.580 10.261 1.00 35.98 260 VAL C O 1
ATOM 7402 N N . GLU C 1 270 ? -23.194 -7.361 8.390 1.00 35.88 261 GLU C N 1
ATOM 7403 C CA . GLU C 1 270 ? -22.990 -8.458 7.463 1.00 35.79 261 GLU C CA 1
ATOM 7404 C C . GLU C 1 270 ? -21.754 -8.148 6.619 1.00 35.41 261 GLU C C 1
ATOM 7405 O O . GLU C 1 270 ? -21.723 -7.161 5.884 1.00 35.39 261 GLU C O 1
ATOM 7411 N N . ILE C 1 271 ? -20.728 -8.982 6.751 1.00 35.00 262 ILE C N 1
ATOM 7412 C CA . ILE C 1 271 ? -19.502 -8.805 5.981 1.00 34.58 262 ILE C CA 1
ATOM 7413 C C . ILE C 1 271 ? -19.474 -9.808 4.835 1.00 34.26 262 ILE C C 1
ATOM 7414 O O . ILE C 1 271 ? -19.277 -11.009 5.047 1.00 34.26 262 ILE C O 1
ATOM 7419 N N . VAL C 1 272 ? -19.690 -9.299 3.624 1.00 33.81 263 VAL C N 1
ATOM 7420 C CA . VAL C 1 272 ? -19.717 -10.128 2.422 1.00 33.47 263 VAL C CA 1
ATOM 7421 C C . VAL C 1 272 ? -18.497 -9.837 1.550 1.00 33.34 263 VAL C C 1
ATOM 7422 O O . VAL C 1 272 ? -18.192 -8.678 1.251 1.00 33.22 263 VAL C O 1
ATOM 7426 N N . ALA C 1 273 ? -17.800 -10.903 1.164 1.00 33.24 264 ALA C N 1
ATOM 7427 C CA . ALA C 1 273 ? -16.700 -10.821 0.208 1.00 33.15 264 ALA C CA 1
ATOM 7428 C C . ALA C 1 273 ? -17.222 -11.048 -1.207 1.00 33.15 264 ALA C C 1
ATOM 7429 O O . ALA C 1 273 ? -18.311 -11.599 -1.394 1.00 33.16 264 ALA C O 1
ATOM 7431 N N . CYS C 1 274 ? -16.441 -10.620 -2.196 1.00 33.18 265 CYS C N 1
ATOM 7432 C CA . CYS C 1 274 ? -16.787 -10.820 -3.598 1.00 33.14 265 CYS C CA 1
ATOM 7433 C C . CYS C 1 274 ? -16.507 -12.269 -4.032 1.00 33.49 265 CYS C C 1
ATOM 7434 O O . CYS C 1 274 ? -15.772 -12.985 -3.350 1.00 33.49 265 CYS C O 1
ATOM 7437 N N . PRO C 1 275 ? -17.112 -12.701 -5.160 1.00 33.83 266 PRO C N 1
ATOM 7438 C CA . PRO C 1 275 ? -17.120 -14.046 -5.735 1.00 34.16 266 PRO C CA 1
ATOM 7439 C C . PRO C 1 275 ? -15.963 -15.064 -5.503 1.00 34.49 266 PRO C C 1
ATOM 7440 O O . PRO C 1 275 ? -16.221 -16.038 -4.795 1.00 34.70 266 PRO C O 1
ATOM 7444 N N . THR C 1 276 ? -14.738 -14.934 -6.034 1.00 34.69 267 THR C N 1
ATOM 7445 C CA . THR C 1 276 ? -14.126 -13.811 -6.751 1.00 34.81 267 THR C CA 1
ATOM 7446 C C . THR C 1 276 ? -14.033 -14.137 -8.253 1.00 34.59 267 THR C C 1
ATOM 7447 O O . THR C 1 276 ? -14.482 -15.199 -8.683 1.00 34.71 267 THR C O 1
ATOM 7451 N N . CYS C 1 277 ? -13.441 -13.236 -9.041 1.00 34.14 268 CYS C N 1
ATOM 7452 C CA . CYS C 1 277 ? -13.223 -13.474 -10.479 1.00 33.65 268 CYS C CA 1
ATOM 7453 C C . CYS C 1 277 ? -11.752 -13.300 -10.887 1.00 33.42 268 CYS C C 1
ATOM 7454 O O . CYS C 1 277 ? -10.884 -13.152 -10.032 1.00 33.45 268 CYS C O 1
ATOM 7457 N N . GLY C 1 278 ? -11.482 -13.307 -12.192 1.00 33.04 269 GLY C N 1
ATOM 7458 C CA . GLY C 1 278 ? -10.113 -13.200 -12.713 1.00 32.50 269 GLY C CA 1
ATOM 7459 C C . GLY C 1 278 ? -9.471 -11.821 -12.645 1.00 32.10 269 GLY C C 1
ATOM 7460 O O . GLY C 1 278 ? -8.387 -11.614 -13.192 1.00 32.04 269 GLY C O 1
ATOM 7461 N N . ARG C 1 279 ? -10.132 -10.883 -11.970 1.00 31.74 270 ARG C N 1
ATOM 7462 C CA . ARG C 1 279 ? -9.644 -9.507 -11.853 1.00 31.30 270 ARG C CA 1
ATOM 7463 C C . ARG C 1 279 ? -8.940 -9.226 -10.526 1.00 31.11 270 ARG C C 1
ATOM 7464 O O . ARG C 1 279 ? -8.460 -8.111 -10.313 1.00 30.98 270 ARG C O 1
ATOM 7472 N N . ILE C 1 280 ? -8.882 -10.229 -9.646 1.00 30.99 271 ILE C N 1
ATOM 7473 C CA . ILE C 1 280 ? -8.362 -10.064 -8.280 1.00 31.00 271 ILE C CA 1
ATOM 7474 C C . ILE C 1 280 ? -7.032 -9.327 -8.255 1.00 31.15 271 ILE C C 1
ATOM 7475 O O . ILE C 1 280 ? -6.170 -9.554 -9.105 1.00 31.12 271 ILE C O 1
ATOM 7480 N N . GLU C 1 281 ? -6.875 -8.450 -7.268 1.00 31.39 272 GLU C N 1
ATOM 7481 C CA . GLU C 1 281 ? -5.656 -7.665 -7.115 1.00 31.65 272 GLU C CA 1
ATOM 7482 C C . GLU C 1 281 ? -5.037 -7.851 -5.731 1.00 31.94 272 GLU C C 1
ATOM 7483 O O . GLU C 1 281 ? -3.918 -7.394 -5.484 1.00 31.98 272 GLU C O 1
ATOM 7489 N N . VAL C 1 282 ? -5.762 -8.531 -4.842 1.00 32.31 273 VAL C N 1
ATOM 7490 C CA . VAL C 1 282 ? -5.326 -8.723 -3.453 1.00 32.81 273 VAL C CA 1
ATOM 7491 C C . VAL C 1 282 ? -5.549 -10.139 -2.923 1.00 33.25 273 VAL C C 1
ATOM 7492 O O . VAL C 1 282 ? -6.342 -10.908 -3.472 1.00 33.30 273 VAL C O 1
ATOM 7496 N N . ASP C 1 283 ? -4.836 -10.465 -1.847 1.00 33.78 274 ASP C N 1
ATOM 7497 C CA . ASP C 1 283 ? -5.140 -11.628 -1.030 1.00 34.36 274 ASP C CA 1
ATOM 7498 C C . ASP C 1 283 ? -6.390 -11.272 -0.226 1.00 34.74 274 ASP C C 1
ATOM 7499 O O . ASP C 1 283 ? -6.309 -10.585 0.798 1.00 34.79 274 ASP C O 1
ATOM 7504 N N . LEU C 1 284 ? -7.541 -11.737 -0.709 1.00 35.16 275 LEU C N 1
ATOM 7505 C CA . LEU C 1 284 ? -8.843 -11.364 -0.149 1.00 35.56 275 LEU C CA 1
ATOM 7506 C C . LEU C 1 284 ? -9.160 -11.956 1.236 1.00 35.97 275 LEU C C 1
ATOM 7507 O O . LEU C 1 284 ? -9.605 -11.219 2.117 1.00 35.93 275 LEU C O 1
ATOM 7512 N N . PRO C 1 285 ? -8.947 -13.278 1.438 1.00 36.38 276 PRO C N 1
ATOM 7513 C CA . PRO C 1 285 ? -9.205 -13.825 2.777 1.00 36.69 276 PRO C CA 1
ATOM 7514 C C . PRO C 1 285 ? -8.457 -13.091 3.894 1.00 36.99 276 PRO C C 1
ATOM 7515 O O . PRO C 1 285 ? -8.941 -13.043 5.027 1.00 37.04 276 PRO C O 1
ATOM 7519 N N . LYS C 1 286 ? -7.300 -12.515 3.560 1.00 37.28 277 LYS C N 1
ATOM 7520 C CA . LYS C 1 286 ? -6.491 -11.743 4.506 1.00 37.53 277 LYS C CA 1
ATOM 7521 C C . LYS C 1 286 ? -7.198 -10.467 4.968 1.00 37.66 277 LYS C C 1
ATOM 7522 O O . LYS C 1 286 ? -7.320 -10.222 6.170 1.00 37.64 277 LYS C O 1
ATOM 7528 N N . VAL C 1 287 ? -7.654 -9.660 4.011 1.00 37.84 278 VAL C N 1
ATOM 7529 C CA . VAL C 1 287 ? -8.353 -8.409 4.323 1.00 37.97 278 VAL C CA 1
ATOM 7530 C C . VAL C 1 287 ? -9.725 -8.682 4.953 1.00 37.99 278 VAL C C 1
ATOM 7531 O O . VAL C 1 287 ? -10.119 -7.999 5.899 1.00 37.88 278 VAL C O 1
ATOM 7535 N N . VAL C 1 288 ? -10.416 -9.705 4.451 1.00 38.13 279 VAL C N 1
ATOM 7536 C CA . VAL C 1 288 ? -11.710 -10.143 4.996 1.00 38.27 279 VAL C CA 1
ATOM 7537 C C . VAL C 1 288 ? -11.614 -10.502 6.481 1.00 38.32 279 VAL C C 1
ATOM 7538 O O . VAL C 1 288 ? -12.479 -10.118 7.273 1.00 38.33 279 VAL C O 1
ATOM 7542 N N . LYS C 1 289 ? -10.557 -11.223 6.850 1.00 38.37 280 LYS C N 1
ATOM 7543 C CA . LYS C 1 289 ? -10.316 -11.587 8.245 1.00 38.44 280 LYS C CA 1
ATOM 7544 C C . LYS C 1 289 ? -10.103 -10.354 9.126 1.00 38.35 280 LYS C C 1
ATOM 7545 O O . LYS C 1 289 ? -10.502 -10.345 10.291 1.00 38.35 280 LYS C O 1
ATOM 7551 N N . GLU C 1 290 ? -9.482 -9.318 8.564 1.00 38.26 281 GLU C N 1
ATOM 7552 C CA . GLU C 1 290 ? -9.253 -8.072 9.292 1.00 38.19 281 GLU C CA 1
ATOM 7553 C C . GLU C 1 290 ? -10.540 -7.267 9.469 1.00 38.28 281 GLU C C 1
ATOM 7554 O O . GLU C 1 290 ? -10.669 -6.519 10.436 1.00 38.26 281 GLU C O 1
ATOM 7560 N N . VAL C 1 291 ? -11.482 -7.419 8.536 1.00 38.48 282 VAL C N 1
ATOM 7561 C CA . VAL C 1 291 ? -12.809 -6.802 8.659 1.00 38.76 282 VAL C CA 1
ATOM 7562 C C . VAL C 1 291 ? -13.574 -7.454 9.803 1.00 39.07 282 VAL C C 1
ATOM 7563 O O . VAL C 1 291 ? -14.150 -6.769 10.648 1.00 38.95 282 VAL C O 1
ATOM 7567 N N . GLN C 1 292 ? -13.565 -8.785 9.813 1.00 39.59 283 GLN C N 1
ATOM 7568 C CA . GLN C 1 292 ? -14.250 -9.582 10.826 1.00 40.12 283 GLN C CA 1
ATOM 7569 C C . GLN C 1 292 ? -13.735 -9.289 12.233 1.00 40.57 283 GLN C C 1
ATOM 7570 O O . GLN C 1 292 ? -14.508 -9.281 13.190 1.00 40.56 283 GLN C O 1
ATOM 7576 N N . GLU C 1 293 ? -12.434 -9.031 12.343 1.00 41.19 284 GLU C N 1
ATOM 7577 C CA . GLU C 1 293 ? -11.795 -8.761 13.630 1.00 41.85 284 GLU C CA 1
ATOM 7578 C C . GLU C 1 293 ? -12.032 -7.336 14.133 1.00 42.27 284 GLU C C 1
ATOM 7579 O O . GLU C 1 293 ? -12.309 -7.134 15.316 1.00 42.32 284 GLU C O 1
ATOM 7585 N N . LYS C 1 294 ? -11.928 -6.358 13.236 1.00 42.81 285 LYS C N 1
ATOM 7586 C CA . LYS C 1 294 ? -12.134 -4.951 13.593 1.00 43.36 285 LYS C CA 1
ATOM 7587 C C . LYS C 1 294 ? -13.608 -4.572 13.750 1.00 43.76 285 LYS C C 1
ATOM 7588 O O . LYS C 1 294 ? -13.965 -3.821 14.658 1.00 43.76 285 LYS C O 1
ATOM 7594 N N . LEU C 1 295 ? -14.455 -5.089 12.864 1.00 44.35 286 LEU C N 1
ATOM 7595 C CA . LEU C 1 295 ? -15.877 -4.735 12.853 1.00 44.85 286 LEU C CA 1
ATOM 7596 C C . LEU C 1 295 ? -16.718 -5.604 13.791 1.00 45.19 286 LEU C C 1
ATOM 7597 O O . LEU C 1 295 ? -17.936 -5.432 13.884 1.00 45.20 286 LEU C O 1
ATOM 7602 N N . SER C 1 296 ? -16.057 -6.531 14.483 1.00 45.63 287 SER C N 1
ATOM 7603 C CA . SER C 1 296 ? -16.682 -7.329 15.532 1.00 46.04 287 SER C CA 1
ATOM 7604 C C . SER C 1 296 ? -16.955 -6.438 16.738 1.00 46.34 287 SER C C 1
ATOM 7605 O O . SER C 1 296 ? -16.056 -6.163 17.538 1.00 46.45 287 SER C O 1
ATOM 7608 N N . GLY C 1 297 ? -18.200 -5.988 16.854 1.00 46.63 288 GLY C N 1
ATOM 7609 C CA . GLY C 1 297 ? -18.601 -5.060 17.909 1.00 46.91 288 GLY C CA 1
ATOM 7610 C C . GLY C 1 297 ? -19.470 -3.936 17.375 1.00 47.08 288 GLY C C 1
ATOM 7611 O O . GLY C 1 297 ? -19.872 -3.041 18.123 1.00 47.12 288 GLY C O 1
ATOM 7612 N N . VAL C 1 298 ? -19.755 -3.989 16.076 1.00 47.14 289 VAL C N 1
ATOM 7613 C CA . VAL C 1 298 ? -20.625 -3.018 15.414 1.00 47.12 289 VAL C CA 1
ATOM 7614 C C . VAL C 1 298 ? -22.027 -3.617 15.276 1.00 46.95 289 VAL C C 1
ATOM 7615 O O . VAL C 1 298 ? -22.185 -4.753 14.821 1.00 46.98 289 VAL C O 1
ATOM 7619 N N . LYS C 1 299 ? -23.036 -2.845 15.674 1.00 46.64 290 LYS C N 1
ATOM 7620 C CA . LYS C 1 299 ? -24.408 -3.346 15.781 1.00 46.25 290 LYS C CA 1
ATOM 7621 C C . LYS C 1 299 ? -25.351 -2.867 14.671 1.00 45.61 290 LYS C C 1
ATOM 7622 O O . LYS C 1 299 ? -26.446 -3.412 14.512 1.00 45.62 290 LYS C O 1
ATOM 7628 N N . THR C 1 300 ? -24.927 -1.859 13.911 1.00 44.68 291 THR C N 1
ATOM 7629 C CA . THR C 1 300 ? -25.750 -1.279 12.842 1.00 43.75 291 THR C CA 1
ATOM 7630 C C . THR C 1 300 ? -26.043 -2.303 11.735 1.00 42.77 291 THR C C 1
ATOM 7631 O O . THR C 1 300 ? -25.138 -3.021 11.302 1.00 42.84 291 THR C O 1
ATOM 7635 N N . PRO C 1 301 ? -27.313 -2.385 11.289 1.00 41.70 292 PRO C N 1
ATOM 7636 C CA . PRO C 1 301 ? -27.675 -3.290 10.192 1.00 40.74 292 PRO C CA 1
ATOM 7637 C C . PRO C 1 301 ? -27.151 -2.813 8.831 1.00 39.67 292 PRO C C 1
ATOM 7638 O O . PRO C 1 301 ? -27.915 -2.294 8.008 1.00 39.67 292 PRO C O 1
ATOM 7642 N N . LEU C 1 302 ? -25.852 -2.993 8.604 1.00 38.31 293 LEU C N 1
ATOM 7643 C CA . LEU C 1 302 ? -25.225 -2.574 7.351 1.00 36.90 293 LEU C CA 1
ATOM 7644 C C . LEU C 1 302 ? -24.618 -3.748 6.594 1.00 35.76 293 LEU C C 1
ATOM 7645 O O . LEU C 1 302 ? -24.047 -4.665 7.193 1.00 35.57 293 LEU C O 1
ATOM 7650 N N . LYS C 1 303 ? -24.755 -3.710 5.272 1.00 34.43 294 LYS C N 1
ATOM 7651 C CA . LYS C 1 303 ? -24.053 -4.639 4.401 1.00 33.14 294 LYS C CA 1
ATOM 7652 C C . LYS C 1 303 ? -22.673 -4.053 4.119 1.00 32.13 294 LYS C C 1
ATOM 7653 O O . LYS C 1 303 ? -22.552 -3.006 3.473 1.00 32.04 294 LYS C O 1
ATOM 7659 N N . VAL C 1 304 ? -21.641 -4.717 4.632 1.00 30.83 295 VAL C N 1
ATOM 7660 C CA . VAL C 1 304 ? -20.263 -4.289 4.423 1.00 29.71 295 VAL C CA 1
ATOM 7661 C C . VAL C 1 304 ? -19.602 -5.170 3.368 1.00 29.03 295 VAL C C 1
ATOM 7662 O O . VAL C 1 304 ? -19.437 -6.377 3.568 1.00 28.92 295 VAL C O 1
ATOM 7666 N N . ALA C 1 305 ? -19.228 -4.558 2.248 1.00 28.26 296 ALA C N 1
ATOM 7667 C CA . ALA C 1 305 ? -18.612 -5.285 1.138 1.00 27.57 296 ALA C CA 1
ATOM 7668 C C . ALA C 1 305 ? -17.091 -5.197 1.167 1.00 27.08 296 ALA C C 1
ATOM 7669 O O . ALA C 1 305 ? -16.526 -4.118 1.349 1.00 26.84 296 ALA C O 1
ATOM 7671 N N . VAL C 1 306 ? -16.437 -6.343 0.993 1.00 26.67 297 VAL C N 1
ATOM 7672 C CA . VAL C 1 306 ? -14.982 -6.396 0.864 1.00 26.40 297 VAL C CA 1
ATOM 7673 C C . VAL C 1 306 ? -14.651 -6.960 -0.513 1.00 26.31 297 VAL C C 1
ATOM 7674 O O . VAL C 1 306 ? -14.916 -8.129 -0.797 1.00 26.28 297 VAL C O 1
ATOM 7678 N N . MET C 1 307 ? -14.074 -6.120 -1.366 1.00 26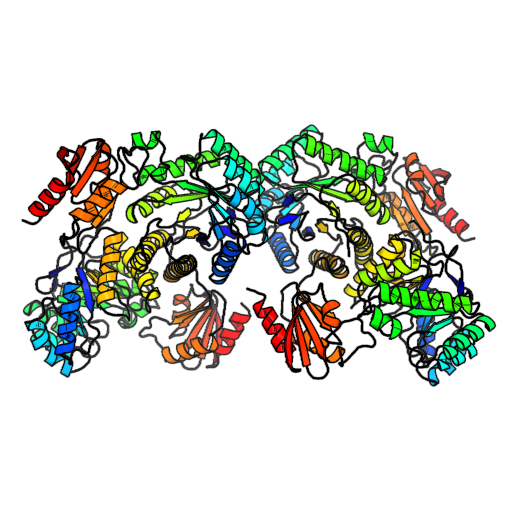.26 298 MET C N 1
ATOM 7679 C CA . MET C 1 307 ? -13.939 -6.453 -2.782 1.00 26.24 298 MET C CA 1
ATOM 7680 C C . MET C 1 307 ? -12.493 -6.691 -3.216 1.00 26.24 298 MET C C 1
ATOM 7681 O O . MET C 1 307 ? -11.576 -6.002 -2.763 1.00 26.16 298 MET C O 1
ATOM 7686 N N . GLY C 1 308 ? -12.313 -7.663 -4.110 1.00 26.24 299 GLY C N 1
ATOM 7687 C CA . GLY C 1 308 ? -10.992 -8.104 -4.559 1.00 26.31 299 GLY C CA 1
ATOM 7688 C C . GLY C 1 308 ? -10.251 -7.169 -5.500 1.00 26.36 299 GLY C C 1
ATOM 7689 O O . GLY C 1 308 ? -9.019 -7.201 -5.567 1.00 26.25 299 GLY C O 1
ATOM 7690 N N . CYS C 1 309 ? -10.995 -6.355 -6.244 1.00 26.45 300 CYS C N 1
ATOM 7691 C CA . CYS C 1 309 ? -10.391 -5.339 -7.106 1.00 26.64 300 CYS C CA 1
ATOM 7692 C C . CYS C 1 309 ? -10.963 -3.963 -6.767 1.00 26.66 300 CYS C C 1
ATOM 7693 O O . CYS C 1 309 ? -11.750 -3.836 -5.830 1.00 26.61 300 CYS C O 1
ATOM 7696 N N . VAL C 1 310 ? -10.561 -2.940 -7.518 1.00 26.89 301 VAL C N 1
ATOM 7697 C CA . VAL C 1 310 ? -10.972 -1.565 -7.226 1.00 27.09 301 VAL C CA 1
ATOM 7698 C C . VAL C 1 310 ? -12.044 -1.069 -8.187 1.00 27.51 301 VAL C C 1
ATOM 7699 O O . VAL C 1 310 ? -13.178 -0.803 -7.788 1.00 27.54 301 VAL C O 1
ATOM 7703 N N . VAL C 1 311 ? -11.663 -0.967 -9.455 1.00 28.14 302 VAL C N 1
ATOM 7704 C CA . VAL C 1 311 ? -12.401 -0.197 -10.453 1.00 28.82 302 VAL C CA 1
ATOM 7705 C C . VAL C 1 311 ? -13.772 -0.784 -10.804 1.00 29.24 302 VAL C C 1
ATOM 7706 O O . VAL C 1 311 ? -14.772 -0.065 -10.799 1.00 29.26 302 VAL C O 1
ATOM 7710 N N . ASN C 1 312 ? -13.818 -2.081 -11.096 1.00 29.90 303 ASN C N 1
ATOM 7711 C CA . ASN C 1 312 ? -15.078 -2.752 -11.425 1.00 30.68 303 ASN C CA 1
ATOM 7712 C C . ASN C 1 312 ? -15.913 -3.089 -10.192 1.00 31.26 303 ASN C C 1
ATOM 7713 O O . ASN C 1 312 ? -17.136 -3.232 -10.279 1.00 31.27 303 ASN C O 1
ATOM 7718 N N . ALA C 1 313 ? -15.235 -3.204 -9.053 1.00 32.02 304 ALA C N 1
ATOM 7719 C CA . ALA C 1 313 ? -15.847 -3.579 -7.777 1.00 32.79 304 ALA C CA 1
ATOM 7720 C C . ALA C 1 313 ? -16.905 -2.592 -7.282 1.00 33.36 304 ALA C C 1
ATOM 7721 O O . ALA C 1 313 ? -17.893 -2.991 -6.660 1.00 33.25 304 ALA C O 1
ATOM 7723 N N . ILE C 1 314 ? -16.681 -1.309 -7.557 1.00 34.13 305 ILE C N 1
ATOM 7724 C CA . ILE C 1 314 ? -17.568 -0.236 -7.110 1.00 34.91 305 ILE C CA 1
ATOM 7725 C C . ILE C 1 314 ? -18.960 -0.339 -7.734 1.00 35.44 305 ILE C C 1
ATOM 7726 O O . ILE C 1 314 ? -19.970 -0.143 -7.049 1.00 35.63 305 ILE C O 1
ATOM 7731 N N . GLY C 1 315 ? -19.003 -0.660 -9.025 1.00 35.97 306 GLY C N 1
ATOM 7732 C CA . GLY C 1 315 ? -20.260 -0.912 -9.717 1.00 36.57 306 GLY C CA 1
ATOM 7733 C C . GLY C 1 315 ? -20.898 -2.208 -9.259 1.00 37.12 306 GLY C C 1
ATOM 7734 O O . GLY C 1 315 ? -22.121 -2.306 -9.184 1.00 37.19 306 GLY C O 1
ATOM 7735 N N . GLU C 1 316 ? -20.064 -3.199 -8.944 1.00 37.73 307 GLU C N 1
ATOM 7736 C CA . GLU C 1 316 ? -20.527 -4.518 -8.504 1.00 38.38 307 GLU C CA 1
ATOM 7737 C C . GLU C 1 316 ? -21.235 -4.472 -7.147 1.00 39.19 307 GLU C C 1
ATOM 7738 O O . GLU C 1 316 ? -22.221 -5.179 -6.934 1.00 39.19 307 GLU C O 1
ATOM 7744 N N . ALA C 1 317 ? -20.729 -3.639 -6.241 1.00 40.31 308 ALA C N 1
ATOM 7745 C CA . ALA C 1 317 ? -21.288 -3.517 -4.895 1.00 41.41 308 ALA C CA 1
ATOM 7746 C C . ALA C 1 317 ? -22.228 -2.313 -4.760 1.00 42.23 308 ALA C C 1
ATOM 7747 O O . ALA C 1 317 ? -22.208 -1.606 -3.748 1.00 42.32 308 ALA C O 1
ATOM 7749 N N . ARG C 1 318 ? -23.046 -2.097 -5.792 1.00 43.21 309 ARG C N 1
ATOM 7750 C CA . ARG C 1 318 ? -24.077 -1.054 -5.809 1.00 44.11 309 ARG C CA 1
ATOM 7751 C C . ARG C 1 318 ? -24.929 -1.062 -4.541 1.00 44.07 309 ARG C C 1
ATOM 7752 O O . ARG C 1 318 ? -25.092 -0.031 -3.887 1.00 44.23 309 ARG C O 1
ATOM 7760 N N . GLU C 1 319 ? -25.459 -2.238 -4.207 1.00 43.87 310 GLU C N 1
ATOM 7761 C CA . GLU C 1 319 ? -26.475 -2.393 -3.164 1.00 43.53 310 GLU C CA 1
ATOM 7762 C C . GLU C 1 319 ? -25.926 -2.311 -1.740 1.00 42.80 310 GLU C C 1
ATOM 7763 O O . GLU C 1 319 ? -26.675 -2.032 -0.796 1.00 42.88 310 GLU C O 1
ATOM 7769 N N . ALA C 1 320 ? -24.627 -2.561 -1.593 1.00 41.66 311 ALA C N 1
ATOM 7770 C CA . ALA C 1 320 ? -23.965 -2.514 -0.292 1.00 40.44 311 ALA C CA 1
ATOM 7771 C C . ALA C 1 320 ? -23.982 -1.103 0.284 1.00 39.42 311 ALA C C 1
ATOM 7772 O O . ALA C 1 320 ? -23.891 -0.120 -0.457 1.00 39.44 311 ALA C O 1
ATOM 7774 N N . ASP C 1 321 ? -24.108 -1.018 1.607 1.00 37.99 312 ASP C N 1
ATOM 7775 C CA . ASP C 1 321 ? -24.138 0.259 2.317 1.00 36.53 312 ASP C CA 1
ATOM 7776 C C . ASP C 1 321 ? -22.773 0.941 2.289 1.00 35.31 312 ASP C C 1
ATOM 7777 O O . ASP C 1 321 ? -22.661 2.114 1.928 1.00 35.20 312 ASP C O 1
ATOM 7782 N N . ILE C 1 322 ? -21.745 0.186 2.669 1.00 33.84 313 ILE C N 1
ATOM 7783 C CA . ILE C 1 322 ? -20.372 0.678 2.726 1.00 32.42 313 ILE C CA 1
ATOM 7784 C C . ILE C 1 322 ? -19.415 -0.460 2.355 1.00 31.49 313 ILE C C 1
ATOM 7785 O O . ILE C 1 322 ? -19.790 -1.637 2.410 1.00 31.39 313 ILE C O 1
ATOM 7790 N N . GLY C 1 323 ? -18.189 -0.115 1.968 1.00 30.42 314 GLY C N 1
ATOM 7791 C CA . GLY C 1 323 ? -17.184 -1.132 1.684 1.00 29.17 314 GLY C CA 1
ATOM 7792 C C . GLY C 1 323 ? -15.811 -0.650 1.261 1.00 28.29 314 GLY C C 1
ATOM 7793 O O . GLY C 1 323 ? -15.549 0.555 1.178 1.00 28.12 314 GLY C O 1
ATOM 7794 N N . LEU C 1 324 ? -14.937 -1.616 0.997 1.00 27.56 315 LEU C N 1
ATOM 7795 C CA . LEU C 1 324 ? -13.593 -1.354 0.510 1.00 26.94 315 LEU C CA 1
ATOM 7796 C C . LEU C 1 324 ? -13.355 -2.120 -0.777 1.00 26.92 315 LEU C C 1
ATOM 7797 O O . LEU C 1 324 ? -13.496 -3.344 -0.814 1.00 26.87 315 LEU C O 1
ATOM 7802 N N . ALA C 1 325 ? -13.021 -1.386 -1.833 1.00 27.05 316 ALA C N 1
ATOM 7803 C CA . ALA C 1 325 ? -12.572 -1.974 -3.087 1.00 27.27 316 ALA C CA 1
ATOM 7804 C C . ALA C 1 325 ? -11.050 -1.970 -3.044 1.00 27.59 316 ALA C C 1
ATOM 7805 O O . ALA C 1 325 ? -10.425 -0.906 -3.017 1.00 27.51 316 ALA C O 1
ATOM 7807 N N . CYS C 1 326 ? -10.461 -3.164 -3.028 1.00 28.07 317 CYS C N 1
ATOM 7808 C CA . CYS C 1 326 ? -9.051 -3.321 -2.677 1.00 28.59 317 CYS C CA 1
ATOM 7809 C C . CYS C 1 326 ? -8.100 -3.477 -3.863 1.00 29.27 317 CYS C C 1
ATOM 7810 O O . CYS C 1 326 ? -8.297 -4.329 -4.731 1.00 29.30 317 CYS C O 1
ATOM 7813 N N . GLY C 1 327 ? -7.069 -2.633 -3.876 1.00 30.03 318 GLY C N 1
ATOM 7814 C CA . GLY C 1 327 ? -5.968 -2.727 -4.833 1.00 30.84 318 GLY C CA 1
ATOM 7815 C C . GLY C 1 327 ? -4.701 -3.188 -4.137 1.00 31.45 318 GLY C C 1
ATOM 7816 O O . GLY C 1 327 ? -4.732 -3.536 -2.956 1.00 31.38 318 GLY C O 1
ATOM 7817 N N . ARG C 1 328 ? -3.587 -3.178 -4.868 1.00 31.99 319 ARG C N 1
ATOM 7818 C CA . ARG C 1 328 ? -2.316 -3.728 -4.387 1.00 32.46 319 ARG C CA 1
ATOM 7819 C C . ARG C 1 328 ? -1.973 -3.320 -2.944 1.00 32.17 319 ARG C C 1
ATOM 7820 O O . ARG C 1 328 ? -2.053 -4.145 -2.024 1.00 32.39 319 ARG C O 1
ATOM 7828 N N . GLY C 1 329 ? -1.606 -2.056 -2.743 1.00 31.53 320 GLY C N 1
ATOM 7829 C CA . GLY C 1 329 ? -1.254 -1.571 -1.410 1.00 30.69 320 GLY C CA 1
ATOM 7830 C C . GLY C 1 329 ? -2.234 -0.566 -0.838 1.00 30.02 320 GLY C C 1
ATOM 7831 O O . GLY C 1 329 ? -1.884 0.216 0.047 1.00 30.05 320 GLY C O 1
ATOM 7832 N N . PHE C 1 330 ? -3.468 -0.599 -1.336 1.00 29.31 321 PHE C N 1
ATOM 7833 C CA . PHE C 1 330 ? -4.480 0.398 -0.989 1.00 28.54 321 PHE C CA 1
ATOM 7834 C C . PHE C 1 330 ? -5.903 -0.126 -1.183 1.00 27.92 321 PHE C C 1
ATOM 7835 O O . PHE C 1 330 ? -6.113 -1.216 -1.718 1.00 27.83 321 PHE C O 1
ATOM 7843 N N . ALA C 1 331 ? -6.875 0.666 -0.741 1.00 27.18 322 ALA C N 1
ATOM 7844 C CA . ALA C 1 331 ? -8.283 0.404 -1.023 1.00 26.48 322 ALA C CA 1
ATOM 7845 C C . ALA C 1 331 ? -9.059 1.705 -1.171 1.00 25.99 322 ALA C C 1
ATOM 7846 O O . ALA C 1 331 ? -8.692 2.730 -0.591 1.00 25.78 322 ALA C O 1
ATOM 7848 N N . TRP C 1 332 ? -10.123 1.662 -1.964 1.00 25.62 323 TRP C N 1
ATOM 7849 C CA . TRP C 1 332 ? -11.045 2.782 -2.048 1.00 25.37 323 TRP C CA 1
ATOM 7850 C C . TRP C 1 332 ? -12.260 2.518 -1.172 1.00 25.76 323 TRP C C 1
ATOM 7851 O O . TRP C 1 332 ? -12.961 1.517 -1.345 1.00 25.85 323 TRP C O 1
ATOM 7862 N N . LEU C 1 333 ? -12.475 3.410 -0.210 1.00 26.24 324 LEU C N 1
ATOM 7863 C CA . LEU C 1 333 ? -13.652 3.373 0.647 1.00 26.88 324 LEU C CA 1
ATOM 7864 C C . LEU C 1 333 ? -14.856 3.902 -0.133 1.00 27.56 324 LEU C C 1
ATOM 7865 O O . LEU C 1 333 ? -14.820 5.014 -0.667 1.00 27.55 324 LEU C O 1
ATOM 7870 N N . PHE C 1 334 ? -15.913 3.098 -0.213 1.00 28.52 325 PHE C N 1
ATOM 7871 C CA . PHE C 1 334 ? -17.112 3.505 -0.942 1.00 29.59 325 PHE C CA 1
ATOM 7872 C C . PHE C 1 334 ? -18.399 3.383 -0.130 1.00 30.71 325 PHE C C 1
ATOM 7873 O O . PHE C 1 334 ? -18.522 2.527 0.749 1.00 30.74 325 PHE C O 1
ATOM 7881 N N . LYS C 1 335 ? -19.351 4.252 -0.452 1.00 32.19 326 LYS C N 1
ATOM 7882 C CA . LYS C 1 335 ? -20.617 4.349 0.256 1.00 33.64 326 LYS C CA 1
ATOM 7883 C C . LYS C 1 335 ? -21.742 4.335 -0.772 1.00 34.45 326 LYS C C 1
ATOM 7884 O O . LYS C 1 335 ? -21.754 5.158 -1.689 1.00 34.67 326 LYS C O 1
ATOM 7890 N N . HIS C 1 336 ? -22.670 3.389 -0.628 1.00 35.35 327 HIS C N 1
ATOM 7891 C CA . HIS C 1 336 ? -23.806 3.237 -1.549 1.00 36.14 327 HIS C CA 1
ATOM 7892 C C . HIS C 1 336 ? -23.399 3.331 -3.026 1.00 36.29 327 HIS C C 1
ATOM 7893 O O . HIS C 1 336 ? -24.017 4.057 -3.808 1.00 36.52 327 HIS C O 1
ATOM 7900 N N . GLY C 1 337 ? -22.343 2.609 -3.392 1.00 36.34 328 GLY C N 1
ATOM 7901 C CA . GLY C 1 337 ? -21.906 2.515 -4.784 1.00 36.15 328 GLY C CA 1
ATOM 7902 C C . GLY C 1 337 ? -21.189 3.722 -5.365 1.00 35.99 328 GLY C C 1
ATOM 7903 O O . GLY C 1 337 ? -21.145 3.883 -6.586 1.00 36.02 328 GLY C O 1
ATOM 7904 N N . LYS C 1 338 ? -20.629 4.575 -4.507 1.00 35.77 329 LYS C N 1
ATOM 7905 C CA . LYS C 1 338 ? -19.785 5.685 -4.973 1.00 35.49 329 LYS C CA 1
ATOM 7906 C C . LYS C 1 338 ? -18.522 5.890 -4.120 1.00 34.99 329 LYS C C 1
ATOM 7907 O O . LYS C 1 338 ? -18.598 5.916 -2.888 1.00 35.05 329 LYS C O 1
ATOM 7913 N N . PRO C 1 339 ? -17.355 6.020 -4.782 1.00 34.39 330 PRO C N 1
ATOM 7914 C CA . PRO C 1 339 ? -16.060 6.199 -4.118 1.00 33.88 330 PRO C CA 1
ATOM 7915 C C . PRO C 1 339 ? -15.929 7.494 -3.318 1.00 33.29 330 PRO C C 1
ATOM 7916 O O . PRO C 1 339 ? -16.466 8.529 -3.715 1.00 33.23 330 PRO C O 1
ATOM 7920 N N . ILE C 1 340 ? -15.207 7.416 -2.200 1.00 32.65 331 ILE C N 1
ATOM 7921 C CA . ILE C 1 340 ? -14.990 8.560 -1.313 1.00 31.94 331 ILE C CA 1
ATOM 7922 C C . ILE C 1 340 ? -13.524 9.004 -1.318 1.00 31.50 331 ILE C C 1
ATOM 7923 O O . ILE C 1 340 ? -13.223 10.154 -1.643 1.00 31.48 331 ILE C O 1
ATOM 7928 N N . LYS C 1 341 ? -12.619 8.094 -0.956 1.00 30.96 332 LYS C N 1
ATOM 7929 C CA . LYS C 1 341 ? -11.189 8.411 -0.875 1.00 30.48 332 LYS C CA 1
ATOM 7930 C C . LYS C 1 341 ? -10.281 7.179 -0.906 1.00 30.14 332 LYS C C 1
ATOM 7931 O O . LYS C 1 341 ? -10.672 6.089 -0.479 1.00 30.00 332 LYS C O 1
ATOM 7937 N N . LYS C 1 342 ? -9.067 7.376 -1.416 1.00 29.74 333 LYS C N 1
ATOM 7938 C CA . LYS C 1 342 ? -8.026 6.356 -1.378 1.00 29.49 333 LYS C CA 1
ATOM 7939 C C . LYS C 1 342 ? -7.489 6.225 0.048 1.00 29.43 333 LYS C C 1
ATOM 7940 O O . LYS C 1 342 ? -7.178 7.227 0.698 1.00 29.30 333 LYS C O 1
ATOM 7946 N N . VAL C 1 343 ? -7.403 4.988 0.532 1.00 29.47 334 VAL C N 1
ATOM 7947 C CA . VAL C 1 343 ? -6.868 4.707 1.869 1.00 29.63 334 VAL C CA 1
ATOM 7948 C C . VAL C 1 343 ? -5.795 3.621 1.795 1.00 29.81 334 VAL C C 1
ATOM 7949 O O . VAL C 1 343 ? -5.986 2.592 1.142 1.00 29.66 334 VAL C O 1
ATOM 7953 N N . ASP C 1 344 ? -4.672 3.860 2.472 1.00 30.29 335 ASP C N 1
ATOM 7954 C CA . ASP C 1 344 ? -3.566 2.900 2.553 1.00 30.86 335 ASP C CA 1
ATOM 7955 C C . ASP C 1 344 ? -4.011 1.574 3.178 1.00 31.34 335 ASP C C 1
ATOM 7956 O O . ASP C 1 344 ? -5.073 1.509 3.797 1.00 31.22 335 ASP C O 1
ATOM 7961 N N . GLU C 1 345 ? -3.195 0.529 3.025 1.00 32.10 336 GLU C N 1
ATOM 7962 C CA . GLU C 1 345 ? -3.519 -0.809 3.551 1.00 32.96 336 GLU C CA 1
ATOM 7963 C C . GLU C 1 345 ? -3.939 -0.861 5.029 1.00 33.51 336 GLU C C 1
ATOM 7964 O O . GLU C 1 345 ? -4.351 -1.912 5.523 1.00 33.52 336 GLU C O 1
ATOM 7970 N N . SER C 1 346 ? -3.829 0.273 5.722 1.00 34.17 337 SER C N 1
ATOM 7971 C CA . SER C 1 346 ? -4.509 0.480 7.003 1.00 34.75 337 SER C CA 1
ATOM 7972 C C . SER C 1 346 ? -5.886 1.123 6.732 1.00 35.17 337 SER C C 1
ATOM 7973 O O . SER C 1 346 ? -6.194 2.232 7.186 1.00 35.16 337 SER C O 1
ATOM 7976 N N . GLU C 1 347 ? -6.698 0.377 5.984 1.00 35.60 338 GLU C N 1
ATOM 7977 C CA . GLU C 1 347 ? -7.965 0.829 5.407 1.00 35.95 338 GLU C CA 1
ATOM 7978 C C . GLU C 1 347 ? -9.169 0.449 6.264 1.00 36.52 338 GLU C C 1
ATOM 7979 O O . GLU C 1 347 ? -10.224 1.080 6.186 1.00 36.43 338 GLU C O 1
ATOM 7985 N N . MET C 1 348 ? -8.995 -0.593 7.070 1.00 37.31 339 MET C N 1
ATOM 7986 C CA . MET C 1 348 ? -10.052 -1.138 7.911 1.00 38.17 339 MET C CA 1
ATOM 7987 C C . MET C 1 348 ? -10.391 -0.208 9.063 1.00 38.39 339 MET C C 1
ATOM 7988 O O . MET C 1 348 ? -11.555 -0.073 9.439 1.00 38.46 339 MET C O 1
ATOM 7993 N N . VAL C 1 349 ? -9.360 0.427 9.615 1.00 38.71 340 VAL C N 1
ATOM 7994 C CA . VAL C 1 349 ? -9.517 1.359 10.723 1.00 38.98 340 VAL C CA 1
ATOM 7995 C C . VAL C 1 349 ? -10.337 2.566 10.265 1.00 39.16 340 VAL C C 1
ATOM 7996 O O . VAL C 1 349 ? -11.201 3.051 10.997 1.00 39.20 340 VAL C O 1
ATOM 8000 N N . ASP C 1 350 ? -10.078 3.026 9.043 1.00 39.45 341 ASP C N 1
ATOM 8001 C CA . ASP C 1 350 ? -10.772 4.191 8.500 1.00 39.84 341 ASP C CA 1
ATOM 8002 C C . ASP C 1 350 ? -12.192 3.852 8.038 1.00 40.10 341 ASP C C 1
ATOM 8003 O O . ASP C 1 350 ? -13.063 4.725 7.997 1.00 40.08 341 ASP C O 1
ATOM 8008 N N . GLU C 1 351 ? -12.417 2.584 7.699 1.00 40.50 342 GLU C N 1
ATOM 8009 C CA . GLU C 1 351 ? -13.744 2.109 7.318 1.00 40.90 342 GLU C CA 1
ATOM 8010 C C . GLU C 1 351 ? -14.666 2.032 8.535 1.00 41.25 342 GLU C C 1
ATOM 8011 O O . GLU C 1 351 ? -15.815 2.477 8.476 1.00 41.18 342 GLU C O 1
ATOM 8017 N N . LEU C 1 352 ? -14.154 1.461 9.627 1.00 41.81 343 LEU C N 1
ATOM 8018 C CA . LEU C 1 352 ? -14.858 1.430 10.910 1.00 42.45 343 LEU C CA 1
ATOM 8019 C C . LEU C 1 352 ? -15.197 2.846 11.374 1.00 43.17 343 LEU C C 1
ATOM 8020 O O . LEU C 1 352 ? -16.277 3.086 11.911 1.00 43.04 343 LEU C O 1
ATOM 8025 N N . LEU C 1 353 ? -14.263 3.769 11.145 1.00 44.32 344 LEU C N 1
ATOM 8026 C CA . LEU C 1 353 ? -14.425 5.185 11.475 1.00 45.55 344 LEU C CA 1
ATOM 8027 C C . LEU C 1 353 ? -15.629 5.810 10.761 1.00 46.52 344 LEU C C 1
ATOM 8028 O O . LEU C 1 353 ? -16.403 6.546 11.376 1.00 46.57 344 LEU C O 1
ATOM 8033 N N . LYS C 1 354 ? -15.786 5.509 9.471 1.00 47.85 345 LYS C N 1
ATOM 8034 C CA . LYS C 1 354 ? -16.917 6.022 8.696 1.00 49.19 345 LYS C CA 1
ATOM 8035 C C . LYS C 1 354 ? -18.234 5.361 9.108 1.00 50.16 345 LYS C C 1
ATOM 8036 O O . LYS C 1 354 ? -19.304 5.953 8.961 1.00 50.13 345 LYS C O 1
ATOM 8042 N N . GLU C 1 355 ? -18.141 4.138 9.625 1.00 51.49 346 GLU C N 1
ATOM 8043 C CA . GLU C 1 355 ? -19.295 3.442 10.181 1.00 52.88 346 GLU C CA 1
ATOM 8044 C C . GLU C 1 355 ? -19.697 4.017 11.534 1.00 53.91 346 GLU C C 1
ATOM 8045 O O . GLU C 1 355 ? -20.886 4.160 11.816 1.00 53.99 346 GLU C O 1
ATOM 8051 N N . ILE C 1 356 ? -18.705 4.344 12.363 1.00 55.27 347 ILE C N 1
ATOM 8052 C CA . ILE C 1 356 ? -18.951 5.018 13.642 1.00 56.64 347 ILE C CA 1
ATOM 8053 C C . ILE C 1 356 ? -19.547 6.411 13.388 1.00 57.81 347 ILE C C 1
ATOM 8054 O O . ILE C 1 356 ? -20.365 6.897 14.172 1.00 57.96 347 ILE C O 1
ATOM 8059 N N . GLN C 1 357 ? -19.154 7.029 12.276 1.00 59.30 348 GLN C N 1
ATOM 8060 C CA . GLN C 1 357 ? -19.731 8.304 11.850 1.00 60.85 348 GLN C CA 1
ATOM 8061 C C . GLN C 1 357 ? -21.125 8.146 11.241 1.00 61.93 348 GLN C C 1
ATOM 8062 O O . GLN C 1 357 ? -21.918 9.090 11.256 1.00 62.04 348 GLN C O 1
ATOM 8068 N N . ASN C 1 358 ? -21.415 6.959 10.706 1.00 63.28 349 ASN C N 1
ATOM 8069 C CA . ASN C 1 358 ? -22.740 6.648 10.156 1.00 64.59 349 ASN C CA 1
ATOM 8070 C C . ASN C 1 358 ? -23.843 6.621 11.221 1.00 65.55 349 ASN C C 1
ATOM 8071 O O . ASN C 1 358 ? -25.023 6.781 10.903 1.00 65.65 349 ASN C O 1
ATOM 8076 N N . MET C 1 359 ? -23.450 6.427 12.480 1.00 66.71 350 MET C N 1
ATOM 8077 C CA . MET C 1 359 ? -24.393 6.358 13.600 1.00 67.77 350 MET C CA 1
ATOM 8078 C C . MET C 1 359 ? -24.624 7.741 14.218 1.00 68.34 350 MET C C 1
ATOM 8079 O O . MET C 1 359 ? -24.340 7.961 15.401 1.00 68.44 350 MET C O 1
ATOM 8084 N N . GLU C 1 360 ? -25.135 8.667 13.408 1.00 68.92 351 GLU C N 1
ATOM 8085 C CA . GLU C 1 360 ? -25.439 10.025 13.860 1.00 69.39 351 GLU C CA 1
ATOM 8086 C C . GLU C 1 360 ? -26.537 10.652 13.003 1.00 69.48 351 GLU C C 1
ATOM 8087 O O . GLU C 1 360 ? -27.524 9.999 12.659 1.00 69.51 351 GLU C O 1
ATOM 8093 N N . ILE D 1 11 ? -45.865 -28.454 -9.086 1.00 50.86 2 ILE D N 1
ATOM 8094 C CA . ILE D 1 11 ? -44.610 -27.877 -9.656 1.00 50.97 2 ILE D CA 1
ATOM 8095 C C . ILE D 1 11 ? -44.530 -28.071 -11.177 1.00 51.24 2 ILE D C 1
ATOM 8096 O O . ILE D 1 11 ? -44.696 -29.182 -11.691 1.00 51.12 2 ILE D O 1
ATOM 8101 N N . GLN D 1 12 ? -44.272 -26.966 -11.872 1.00 51.65 3 GLN D N 1
ATOM 8102 C CA . GLN D 1 12 ? -44.192 -26.915 -13.329 1.00 52.07 3 GLN D CA 1
ATOM 8103 C C . GLN D 1 12 ? -42.767 -27.254 -13.772 1.00 52.19 3 GLN D C 1
ATOM 8104 O O . GLN D 1 12 ? -41.945 -26.357 -13.988 1.00 52.26 3 GLN D O 1
ATOM 8110 N N . LYS D 1 13 ? -42.482 -28.548 -13.908 1.00 52.31 4 LYS D N 1
ATOM 8111 C CA . LYS D 1 13 ? -41.116 -29.023 -14.155 1.00 52.44 4 LYS D CA 1
ATOM 8112 C C . LYS D 1 13 ? -40.575 -28.658 -15.541 1.00 52.44 4 LYS D C 1
ATOM 8113 O O . LYS D 1 13 ? -41.275 -28.775 -16.551 1.00 52.47 4 LYS D O 1
ATOM 8119 N N . ARG D 1 14 ? -39.319 -28.216 -15.560 1.00 52.41 5 ARG D N 1
ATOM 8120 C CA . ARG D 1 14 ? -38.616 -27.813 -16.774 1.00 52.34 5 ARG D CA 1
ATOM 8121 C C . ARG D 1 14 ? -38.324 -29.040 -17.633 1.00 52.62 5 ARG D C 1
ATOM 8122 O O . ARG D 1 14 ? -37.799 -30.038 -17.133 1.00 52.61 5 ARG D O 1
ATOM 8130 N N . LYS D 1 15 ? -38.675 -28.965 -18.917 1.00 52.96 6 LYS D N 1
ATOM 8131 C CA . LYS D 1 15 ? -38.455 -30.078 -19.846 1.00 53.32 6 LYS D CA 1
ATOM 8132 C C . LYS D 1 15 ? -36.963 -30.271 -20.108 1.00 53.55 6 LYS D C 1
ATOM 8133 O O . LYS D 1 15 ? -36.260 -29.328 -20.484 1.00 53.59 6 LYS D O 1
ATOM 8139 N N . THR D 1 16 ? -36.491 -31.498 -19.904 1.00 53.83 7 THR D N 1
ATOM 8140 C CA . THR D 1 16 ? -35.062 -31.789 -19.933 1.00 54.16 7 THR D CA 1
ATOM 8141 C C . THR D 1 16 ? -34.712 -32.998 -20.804 1.00 54.41 7 THR D C 1
ATOM 8142 O O . THR D 1 16 ? -35.438 -33.993 -20.839 1.00 54.42 7 THR D O 1
ATOM 8146 N N . ARG D 1 17 ? -33.596 -32.876 -21.516 1.00 54.70 8 ARG D N 1
ATOM 8147 C CA . ARG D 1 17 ? -32.974 -33.983 -22.228 1.00 54.98 8 ARG D CA 1
ATOM 8148 C C . ARG D 1 17 ? -32.317 -34.921 -21.210 1.00 55.25 8 ARG D C 1
ATOM 8149 O O . ARG D 1 17 ? -31.565 -34.471 -20.343 1.00 55.26 8 ARG D O 1
ATOM 8157 N N . GLN D 1 18 ? -32.605 -36.217 -21.313 1.00 55.61 9 GLN D N 1
ATOM 8158 C CA . GLN D 1 18 ? -32.099 -37.187 -20.341 1.00 55.96 9 GLN D CA 1
ATOM 8159 C C . GLN D 1 18 ? -30.669 -37.626 -20.645 1.00 56.23 9 GLN D C 1
ATOM 8160 O O . GLN D 1 18 ? -30.333 -37.952 -21.785 1.00 56.20 9 GLN D O 1
ATOM 8166 N N . ILE D 1 19 ? -29.837 -37.621 -19.606 1.00 56.66 10 ILE D N 1
ATOM 8167 C CA . ILE D 1 19 ? -28.451 -38.076 -19.698 1.00 57.09 10 ILE D CA 1
ATOM 8168 C C . ILE D 1 19 ? -28.207 -39.256 -18.755 1.00 57.52 10 ILE D C 1
ATOM 8169 O O . ILE D 1 19 ? -29.051 -39.573 -17.913 1.00 57.48 10 ILE D O 1
ATOM 8174 N N . ARG D 1 20 ? -27.052 -39.901 -18.905 1.00 58.15 11 ARG D N 1
ATOM 8175 C CA . ARG D 1 20 ? -26.693 -41.057 -18.089 1.00 58.83 11 ARG D CA 1
ATOM 8176 C C . ARG D 1 20 ? -25.325 -40.906 -17.436 1.00 58.97 11 ARG D C 1
ATOM 8177 O O . ARG D 1 20 ? -24.354 -40.512 -18.084 1.00 58.97 11 ARG D O 1
ATOM 8185 N N . VAL D 1 21 ? -25.268 -41.213 -16.142 1.00 59.23 12 VAL D N 1
ATOM 8186 C CA . VAL D 1 21 ? -24.007 -41.319 -15.412 1.00 59.46 12 VAL D CA 1
ATOM 8187 C C . VAL D 1 21 ? -23.937 -42.731 -14.834 1.00 59.57 12 VAL D C 1
ATOM 8188 O O . VAL D 1 21 ? -24.301 -42.964 -13.678 1.00 59.62 12 VAL D O 1
ATOM 8192 N N . GLY D 1 22 ? -23.485 -43.672 -15.659 1.00 59.66 13 GLY D N 1
ATOM 8193 C CA . GLY D 1 22 ? -23.443 -45.080 -15.281 1.00 59.76 13 GLY D CA 1
ATOM 8194 C C . GLY D 1 22 ? -24.836 -45.667 -15.154 1.00 59.81 13 GLY D C 1
ATOM 8195 O O . GLY D 1 22 ? -25.635 -45.600 -16.090 1.00 59.86 13 GLY D O 1
ATOM 8196 N N . ASN D 1 23 ? -25.124 -46.230 -13.984 1.00 59.79 14 ASN D N 1
ATOM 8197 C CA . ASN D 1 23 ? -26.416 -46.862 -13.708 1.00 59.70 14 ASN D CA 1
ATOM 8198 C C . ASN D 1 23 ? -27.530 -45.875 -13.346 1.00 59.51 14 ASN D C 1
ATOM 8199 O O . ASN D 1 23 ? -28.704 -46.134 -13.624 1.00 59.56 14 ASN D O 1
ATOM 8204 N N . VAL D 1 24 ? -27.157 -44.752 -12.730 1.00 59.14 15 VAL D N 1
ATOM 8205 C CA . VAL D 1 24 ? -28.115 -43.720 -12.316 1.00 58.72 15 VAL D CA 1
ATOM 8206 C C . VAL D 1 24 ? -28.352 -42.705 -13.439 1.00 58.29 15 VAL D C 1
ATOM 8207 O O . VAL D 1 24 ? -27.405 -42.179 -14.027 1.00 58.22 15 VAL D O 1
ATOM 8211 N N . LYS D 1 25 ? -29.627 -42.442 -13.721 1.00 57.78 16 LYS D N 1
ATOM 8212 C CA . LYS D 1 25 ? -30.036 -41.540 -14.801 1.00 57.26 16 LYS D CA 1
ATOM 8213 C C . LYS D 1 25 ? -30.544 -40.193 -14.282 1.00 56.80 16 LYS D C 1
ATOM 8214 O O . LYS D 1 25 ? -31.239 -40.129 -13.265 1.00 56.72 16 LYS D O 1
ATOM 8220 N N . ILE D 1 26 ? -30.191 -39.126 -14.997 1.00 56.24 17 ILE D N 1
ATOM 8221 C CA . ILE D 1 26 ? -30.530 -37.756 -14.603 1.00 55.70 17 ILE D CA 1
ATOM 8222 C C . ILE D 1 26 ? -31.293 -37.024 -15.709 1.00 55.42 17 ILE D C 1
ATOM 8223 O O . ILE D 1 26 ? -30.882 -37.036 -16.871 1.00 55.35 17 ILE D O 1
ATOM 8228 N N . GLY D 1 27 ? -32.405 -36.391 -15.337 1.00 55.14 18 GLY D N 1
ATOM 8229 C CA . GLY D 1 27 ? -33.148 -35.518 -16.245 1.00 54.82 18 GLY D CA 1
ATOM 8230 C C . GLY D 1 27 ? -34.371 -36.129 -16.905 1.00 54.60 18 GLY D C 1
ATOM 8231 O O . GLY D 1 27 ? -34.578 -37.342 -16.857 1.00 54.59 18 GLY D O 1
ATOM 8232 N N . GLY D 1 28 ? -35.181 -35.265 -17.516 1.00 54.42 19 GLY D N 1
ATOM 8233 C CA . GLY D 1 28 ? -36.375 -35.664 -18.261 1.00 54.17 19 GLY D CA 1
ATOM 8234 C C . GLY D 1 28 ? -37.387 -36.475 -17.477 1.00 53.98 19 GLY D C 1
ATOM 8235 O O . GLY D 1 28 ? -38.129 -35.941 -16.649 1.00 54.08 19 GLY D O 1
ATOM 8236 N N . ASP D 1 29 ? -37.408 -37.774 -17.757 1.00 53.70 20 ASP D N 1
ATOM 8237 C CA . ASP D 1 29 ? -38.307 -38.725 -17.112 1.00 53.36 20 ASP D CA 1
ATOM 8238 C C . ASP D 1 29 ? -37.896 -38.966 -15.658 1.00 52.97 20 ASP D C 1
ATOM 8239 O O . ASP D 1 29 ? -38.748 -39.126 -14.782 1.00 52.91 20 ASP D O 1
ATOM 8244 N N . ALA D 1 30 ? -36.586 -38.970 -15.419 1.00 52.46 21 ALA D N 1
ATOM 8245 C CA . ALA D 1 30 ? -36.003 -39.355 -14.133 1.00 51.98 21 ALA D CA 1
ATOM 8246 C C . ALA D 1 30 ? -36.317 -38.387 -12.989 1.00 51.59 21 ALA D C 1
ATOM 8247 O O . ALA D 1 30 ? -36.486 -37.186 -13.220 1.00 51.56 21 ALA D O 1
ATOM 8249 N N . PRO D 1 31 ? -36.400 -38.914 -11.747 1.00 51.14 22 PRO D N 1
ATOM 8250 C CA . PRO D 1 31 ? -36.519 -38.071 -10.555 1.00 50.71 22 PRO D CA 1
ATOM 8251 C C . PRO D 1 31 ? -35.246 -37.264 -10.307 1.00 50.33 22 PRO D C 1
ATOM 8252 O O . PRO D 1 31 ? -34.181 -37.607 -10.831 1.00 50.33 22 PRO D O 1
ATOM 8256 N N . ILE D 1 32 ? -35.364 -36.203 -9.513 1.00 49.87 23 ILE D N 1
ATOM 8257 C CA . ILE D 1 32 ? -34.221 -35.365 -9.154 1.00 49.46 23 ILE D CA 1
ATOM 8258 C C . ILE D 1 32 ? -33.233 -36.167 -8.301 1.00 49.27 23 ILE D C 1
ATOM 8259 O O . ILE D 1 32 ? -33.614 -36.777 -7.300 1.00 49.20 23 ILE D O 1
ATOM 8264 N N . VAL D 1 33 ? -31.968 -36.167 -8.718 1.00 49.13 24 VAL D N 1
ATOM 8265 C CA . VAL D 1 33 ? -30.933 -37.011 -8.113 1.00 49.04 24 VAL D CA 1
ATOM 8266 C C . VAL D 1 33 ? -30.164 -36.285 -7.002 1.00 49.14 24 VAL D C 1
ATOM 8267 O O . VAL D 1 33 ? -29.801 -35.118 -7.143 1.00 49.11 24 VAL D O 1
ATOM 8271 N N . VAL D 1 34 ? -29.922 -36.991 -5.900 1.00 49.38 25 VAL D N 1
ATOM 8272 C CA . VAL D 1 34 ? -29.203 -36.439 -4.755 1.00 49.71 25 VAL D CA 1
ATOM 8273 C C . VAL D 1 34 ? -27.717 -36.791 -4.831 1.00 50.18 25 VAL D C 1
ATOM 8274 O O . VAL D 1 34 ? -27.350 -37.963 -4.949 1.00 50.14 25 VAL D O 1
ATOM 8278 N N . GLN D 1 35 ? -26.875 -35.763 -4.760 1.00 50.85 26 GLN D N 1
ATOM 8279 C CA . GLN D 1 35 ? -25.425 -35.926 -4.826 1.00 51.56 26 GLN D CA 1
ATOM 8280 C C . GLN D 1 35 ? -24.729 -35.469 -3.550 1.00 52.21 26 GLN D C 1
ATOM 8281 O O . GLN D 1 35 ? -25.312 -34.755 -2.733 1.00 52.29 26 GLN D O 1
ATOM 8287 N N . SER D 1 36 ? -23.475 -35.887 -3.399 1.00 53.08 27 SER D N 1
ATOM 8288 C CA . SER D 1 36 ? -22.608 -35.433 -2.316 1.00 53.95 27 SER D CA 1
ATOM 8289 C C . SER D 1 36 ? -21.143 -35.540 -2.744 1.00 54.69 27 SER D C 1
ATOM 8290 O O . SER D 1 36 ? -20.844 -36.020 -3.839 1.00 54.69 27 SER D O 1
ATOM 8293 N N . MET D 1 37 ? -20.239 -35.077 -1.885 1.00 55.70 28 MET D N 1
ATOM 8294 C CA . MET D 1 37 ? -18.800 -35.209 -2.116 1.00 56.71 28 MET D CA 1
ATOM 8295 C C . MET D 1 37 ? -18.100 -35.675 -0.840 1.00 57.48 28 MET D C 1
ATOM 8296 O O . MET D 1 37 ? -18.292 -35.096 0.232 1.00 57.58 28 MET D O 1
ATOM 8301 N N . THR D 1 38 ? -17.294 -36.726 -0.971 1.00 58.43 29 THR D N 1
ATOM 8302 C CA . THR D 1 38 ? -16.552 -37.293 0.155 1.00 59.37 29 THR D CA 1
ATOM 8303 C C . THR D 1 38 ? -15.462 -36.342 0.655 1.00 60.10 29 THR D C 1
ATOM 8304 O O . THR D 1 38 ? -14.635 -35.864 -0.123 1.00 60.18 29 THR D O 1
ATOM 8308 N N . SER D 1 39 ? -15.483 -36.066 1.958 1.00 61.05 30 SER D N 1
ATOM 8309 C CA . SER D 1 39 ? -14.565 -35.101 2.571 1.00 62.01 30 SER D CA 1
ATOM 8310 C C . SER D 1 39 ? -13.207 -35.710 2.926 1.00 62.77 30 SER D C 1
ATOM 8311 O O . SER D 1 39 ? -12.264 -34.988 3.257 1.00 62.83 30 SER D O 1
ATOM 8314 N N . THR D 1 40 ? -13.120 -37.036 2.857 1.00 63.75 31 THR D N 1
ATOM 8315 C CA . THR D 1 40 ? -11.880 -37.757 3.136 1.00 64.72 31 THR D CA 1
ATOM 8316 C C . THR D 1 40 ? -10.904 -37.660 1.966 1.00 65.48 31 THR D C 1
ATOM 8317 O O . THR D 1 40 ? -11.310 -37.404 0.829 1.00 65.52 31 THR D O 1
ATOM 8321 N N . LYS D 1 41 ? -9.620 -37.862 2.258 1.00 66.44 32 LYS D N 1
ATOM 8322 C CA . LYS D 1 41 ? -8.581 -37.895 1.230 1.00 67.38 32 LYS D CA 1
ATOM 8323 C C . LYS D 1 41 ? -8.741 -39.153 0.383 1.00 68.01 32 LYS D C 1
ATOM 8324 O O . LYS D 1 41 ? -8.893 -40.253 0.918 1.00 68.09 32 LYS D O 1
ATOM 8330 N N . THR D 1 42 ? -8.711 -38.976 -0.936 1.00 68.79 33 THR D N 1
ATOM 8331 C CA . THR D 1 42 ? -8.997 -40.053 -1.889 1.00 69.55 33 THR D CA 1
ATOM 8332 C C . THR D 1 42 ? -7.995 -41.211 -1.823 1.00 70.10 33 THR D C 1
ATOM 8333 O O . THR D 1 42 ? -8.386 -42.376 -1.937 1.00 70.16 33 THR D O 1
ATOM 8337 N N . HIS D 1 43 ? -6.717 -40.887 -1.628 1.00 70.76 34 HIS D N 1
ATOM 8338 C CA . HIS D 1 43 ? -5.656 -41.898 -1.543 1.00 71.35 34 HIS D CA 1
ATOM 8339 C C . HIS D 1 43 ? -5.854 -42.875 -0.379 1.00 71.70 34 HIS D C 1
ATOM 8340 O O . HIS D 1 43 ? -5.385 -44.014 -0.431 1.00 71.77 34 HIS D O 1
ATOM 8347 N N . ASP D 1 44 ? -6.548 -42.419 0.663 1.00 72.08 35 ASP D N 1
ATOM 8348 C CA . ASP D 1 44 ? -6.937 -43.270 1.784 1.00 72.39 35 ASP D CA 1
ATOM 8349 C C . ASP D 1 44 ? -8.117 -44.143 1.351 1.00 72.52 35 ASP D C 1
ATOM 8350 O O . ASP D 1 44 ? -9.272 -43.718 1.418 1.00 72.58 35 ASP D O 1
ATOM 8355 N N . VAL D 1 45 ? -7.813 -45.360 0.903 1.00 72.60 36 VAL D N 1
ATOM 8356 C CA . VAL D 1 45 ? -8.809 -46.260 0.307 1.00 72.62 36 VAL D CA 1
ATOM 8357 C C . VAL D 1 45 ? -9.882 -46.706 1.307 1.00 72.51 36 VAL D C 1
ATOM 8358 O O . VAL D 1 45 ? -11.076 -46.671 0.999 1.00 72.52 36 VAL D O 1
ATOM 8362 N N . GLU D 1 46 ? -9.447 -47.111 2.499 1.00 72.32 37 GLU D N 1
ATOM 8363 C CA . GLU D 1 46 ? -10.339 -47.680 3.510 1.00 72.06 37 GLU D CA 1
ATOM 8364 C C . GLU D 1 46 ? -11.321 -46.658 4.090 1.00 71.70 37 GLU D C 1
ATOM 8365 O O . GLU D 1 46 ? -12.501 -46.964 4.272 1.00 71.71 37 GLU D O 1
ATOM 8371 N N . ALA D 1 47 ? -10.830 -45.451 4.367 1.00 71.15 38 ALA D N 1
ATOM 8372 C CA . ALA D 1 47 ? -11.645 -44.386 4.960 1.00 70.53 38 ALA D CA 1
ATOM 8373 C C . ALA D 1 47 ? -12.669 -43.803 3.985 1.00 70.01 38 ALA D C 1
ATOM 8374 O O . ALA D 1 47 ? -13.780 -43.448 4.385 1.00 69.97 38 ALA D O 1
ATOM 8376 N N . THR D 1 48 ? -12.285 -43.710 2.712 1.00 69.31 39 THR D N 1
ATOM 8377 C CA . THR D 1 48 ? -13.144 -43.156 1.666 1.00 68.61 39 THR D CA 1
ATOM 8378 C C . THR D 1 48 ? -14.355 -44.051 1.395 1.00 68.07 39 THR D C 1
ATOM 8379 O O . THR D 1 48 ? -15.487 -43.568 1.351 1.00 68.05 39 THR D O 1
ATOM 8383 N N . LEU D 1 49 ? -14.112 -45.350 1.227 1.00 67.37 40 LEU D N 1
ATOM 8384 C CA . LEU D 1 49 ? -15.185 -46.318 0.986 1.00 66.67 40 LEU D CA 1
ATOM 8385 C C . LEU D 1 49 ? -16.122 -46.468 2.186 1.00 66.10 40 LEU D C 1
ATOM 8386 O O . LEU D 1 49 ? -17.303 -46.780 2.018 1.00 66.03 40 LEU D O 1
ATOM 8391 N N . ASN D 1 50 ? -15.586 -46.248 3.387 1.00 65.41 41 ASN D N 1
ATOM 8392 C CA . ASN D 1 50 ? -16.383 -46.251 4.615 1.00 64.74 41 ASN D CA 1
ATOM 8393 C C . ASN D 1 50 ? -17.425 -45.136 4.624 1.00 64.21 41 ASN D C 1
ATOM 8394 O O . ASN D 1 50 ? -18.578 -45.359 5.001 1.00 64.20 41 ASN D O 1
ATOM 8399 N N . GLN D 1 51 ? -17.011 -43.943 4.201 1.00 63.52 42 GLN D N 1
ATOM 8400 C CA . GLN D 1 51 ? -17.908 -42.795 4.090 1.00 62.82 42 GLN D CA 1
ATOM 8401 C C . GLN D 1 51 ? -18.864 -42.948 2.903 1.00 62.42 42 GLN D C 1
ATOM 8402 O O . GLN D 1 51 ? -19.997 -42.467 2.951 1.00 62.37 42 GLN D O 1
ATOM 8408 N N . ILE D 1 52 ? -18.395 -43.617 1.848 1.00 61.92 43 ILE D N 1
ATOM 8409 C CA . ILE D 1 52 ? -19.204 -43.906 0.658 1.00 61.43 43 ILE D CA 1
ATOM 8410 C C . ILE D 1 52 ? -20.367 -44.849 0.988 1.00 61.19 43 ILE D C 1
ATOM 8411 O O . ILE D 1 52 ? -21.497 -44.628 0.545 1.00 61.14 43 ILE D O 1
ATOM 8416 N N . LYS D 1 53 ? -20.084 -45.884 1.777 1.00 60.92 44 LYS D N 1
ATOM 8417 C CA . LYS D 1 53 ? -21.111 -46.820 2.235 1.00 60.65 44 LYS D CA 1
ATOM 8418 C C . LYS D 1 53 ? -22.082 -46.127 3.195 1.00 60.45 44 LYS D C 1
ATOM 8419 O O . LYS D 1 53 ? -23.274 -46.443 3.216 1.00 60.44 44 LYS D O 1
ATOM 8425 N N . ARG D 1 54 ? -21.559 -45.183 3.978 1.00 60.18 45 ARG D N 1
ATOM 8426 C CA . ARG D 1 54 ? -22.371 -44.343 4.861 1.00 59.92 45 ARG D CA 1
ATOM 8427 C C . ARG D 1 54 ? -23.279 -43.407 4.066 1.00 59.61 45 ARG D C 1
ATOM 8428 O O . ARG D 1 54 ? -24.408 -43.136 4.477 1.00 59.58 45 ARG D O 1
ATOM 8436 N N . LEU D 1 55 ? -22.776 -42.919 2.933 1.00 59.23 46 LEU D N 1
ATOM 8437 C CA . LEU D 1 55 ? -23.541 -42.044 2.046 1.00 58.89 46 LEU D CA 1
ATOM 8438 C C . LEU D 1 55 ? -24.657 -42.793 1.317 1.00 58.65 46 LEU D C 1
ATOM 8439 O O . LEU D 1 55 ? -25.785 -42.301 1.231 1.00 58.64 46 LEU D O 1
ATOM 8444 N N . TYR D 1 56 ? -24.337 -43.980 0.802 1.00 58.27 47 TYR D N 1
ATOM 8445 C CA . TYR D 1 56 ? -25.301 -44.811 0.077 1.00 57.89 47 TYR D CA 1
ATOM 8446 C C . TYR D 1 56 ? -26.488 -45.211 0.954 1.00 57.51 47 TYR D C 1
ATOM 8447 O O . TYR D 1 56 ? -27.635 -45.192 0.501 1.00 57.52 47 TYR D O 1
ATOM 8456 N N . GLU D 1 57 ? -26.204 -45.563 2.207 1.00 56.94 48 GLU D N 1
ATOM 8457 C CA . GLU D 1 57 ? -27.240 -45.965 3.158 1.00 56.37 48 GLU D CA 1
ATOM 8458 C C . GLU D 1 57 ? -28.058 -44.776 3.669 1.00 55.82 48 GLU D C 1
ATOM 8459 O O . GLU D 1 57 ? -29.191 -44.944 4.127 1.00 55.80 48 GLU D O 1
ATOM 8465 N N . ALA D 1 58 ? -27.478 -43.581 3.581 1.00 55.09 49 ALA D N 1
ATOM 8466 C CA . ALA D 1 58 ? -28.169 -42.347 3.945 1.00 54.32 49 ALA D CA 1
ATOM 8467 C C . ALA D 1 58 ? -29.155 -41.924 2.861 1.00 53.79 49 ALA D C 1
ATOM 8468 O O . ALA D 1 58 ? -30.229 -41.406 3.165 1.00 53.77 49 ALA D O 1
ATOM 8470 N N . GLY D 1 59 ? -28.781 -42.141 1.600 1.00 53.18 50 GLY D N 1
ATOM 8471 C CA . GLY D 1 59 ? -29.648 -41.826 0.466 1.00 52.43 50 GLY D CA 1
ATOM 8472 C C . GLY D 1 59 ? -28.938 -41.304 -0.768 1.00 51.94 50 GLY D C 1
ATOM 8473 O O . GLY D 1 59 ? -29.559 -41.143 -1.822 1.00 51.78 50 GLY D O 1
ATOM 8474 N N . CYS D 1 60 ? -27.640 -41.040 -0.637 1.00 51.62 51 CYS D N 1
ATOM 8475 C CA . CYS D 1 60 ? -26.833 -40.505 -1.732 1.00 51.38 51 CYS D CA 1
ATOM 8476 C C . CYS D 1 60 ? -26.830 -41.456 -2.920 1.00 51.42 51 CYS D C 1
ATOM 8477 O O . CYS D 1 60 ? -26.726 -42.675 -2.758 1.00 51.34 51 CYS D O 1
ATOM 8480 N N . GLU D 1 61 ? -26.954 -40.887 -4.113 1.00 51.59 52 GLU D N 1
ATOM 8481 C CA . GLU D 1 61 ? -27.069 -41.676 -5.332 1.00 51.85 52 GLU D CA 1
ATOM 8482 C C . GLU D 1 61 ? -25.809 -41.595 -6.194 1.00 52.22 52 GLU D C 1
ATOM 8483 O O . GLU D 1 61 ? -25.409 -42.586 -6.805 1.00 52.23 52 GLU D O 1
ATOM 8489 N N . ILE D 1 62 ? -25.193 -40.415 -6.231 1.00 52.75 53 ILE D N 1
ATOM 8490 C CA . ILE D 1 62 ? -23.937 -40.194 -6.953 1.00 53.36 53 ILE D CA 1
ATOM 8491 C C . ILE D 1 62 ? -22.964 -39.423 -6.061 1.00 53.95 53 ILE D C 1
ATOM 8492 O O . ILE D 1 62 ? -23.355 -38.471 -5.387 1.00 53.99 53 ILE D O 1
ATOM 8497 N N . VAL D 1 63 ? -21.698 -39.837 -6.064 1.00 54.78 54 VAL D N 1
ATOM 8498 C CA . VAL D 1 63 ? -20.683 -39.224 -5.206 1.00 55.64 54 VAL D CA 1
ATOM 8499 C C . VAL D 1 63 ? -19.533 -38.599 -6.006 1.00 56.47 54 VAL D C 1
ATOM 8500 O O . VAL D 1 63 ? -18.998 -39.211 -6.933 1.00 56.51 54 VAL D O 1
ATOM 8504 N N . ARG D 1 64 ? -19.182 -37.366 -5.645 1.00 57.60 55 ARG D N 1
ATOM 8505 C CA . ARG D 1 64 ? -18.028 -36.670 -6.212 1.00 58.75 55 ARG D CA 1
ATOM 8506 C C . ARG D 1 64 ? -16.761 -37.001 -5.435 1.00 59.51 55 ARG D C 1
ATOM 8507 O O . ARG D 1 64 ? -16.776 -37.080 -4.205 1.00 59.54 55 ARG D O 1
ATOM 8515 N N . VAL D 1 65 ? -15.668 -37.189 -6.168 1.00 60.56 56 VAL D N 1
ATOM 8516 C CA . VAL D 1 65 ? -14.383 -37.549 -5.579 1.00 61.60 56 VAL D CA 1
ATOM 8517 C C . VAL D 1 65 ? -13.303 -36.566 -6.033 1.00 62.46 56 VAL D C 1
ATOM 8518 O O . VAL D 1 65 ? -13.122 -36.337 -7.231 1.00 62.49 56 VAL D O 1
ATOM 8522 N N . ALA D 1 66 ? -12.602 -35.983 -5.063 1.00 63.60 57 ALA D N 1
ATOM 8523 C CA . ALA D 1 66 ? -11.531 -35.029 -5.338 1.00 64.80 57 ALA D CA 1
ATOM 8524 C C . ALA D 1 66 ? -10.266 -35.742 -5.805 1.00 65.75 57 ALA D C 1
ATOM 8525 O O . ALA D 1 66 ? -9.810 -36.694 -5.170 1.00 65.79 57 ALA D O 1
ATOM 8527 N N . VAL D 1 67 ? -9.711 -35.278 -6.924 1.00 66.99 58 VAL D N 1
ATOM 8528 C CA . VAL D 1 67 ? -8.481 -35.847 -7.484 1.00 68.19 58 VAL D CA 1
ATOM 8529 C C . VAL D 1 67 ? -7.401 -34.761 -7.645 1.00 69.16 58 VAL D C 1
ATOM 8530 O O . VAL D 1 67 ? -7.211 -34.230 -8.745 1.00 69.18 58 VAL D O 1
ATOM 8534 N N . PRO D 1 68 ? -6.701 -34.414 -6.543 1.00 70.16 59 PRO D N 1
ATOM 8535 C CA . PRO D 1 68 ? -5.646 -33.399 -6.637 1.00 70.97 59 PRO D CA 1
ATOM 8536 C C . PRO D 1 68 ? -4.306 -33.935 -7.166 1.00 71.78 59 PRO D C 1
ATOM 8537 O O . PRO D 1 68 ? -3.894 -33.568 -8.269 1.00 71.85 59 PRO D O 1
ATOM 8541 N N . HIS D 1 69 ? -3.644 -34.790 -6.388 1.00 72.68 60 HIS D N 1
ATOM 8542 C CA . HIS D 1 69 ? -2.314 -35.294 -6.729 1.00 73.56 60 HIS D CA 1
ATOM 8543 C C . HIS D 1 69 ? -2.368 -36.592 -7.535 1.00 74.12 60 HIS D C 1
ATOM 8544 O O . HIS D 1 69 ? -3.432 -37.198 -7.688 1.00 74.19 60 HIS D O 1
ATOM 8551 N N . LYS D 1 70 ? -1.206 -37.003 -8.044 1.00 74.78 61 LYS D N 1
ATOM 8552 C CA . LYS D 1 70 ? -1.059 -38.233 -8.822 1.00 75.37 61 LYS D CA 1
ATOM 8553 C C . LYS D 1 70 ? -1.359 -39.476 -7.978 1.00 75.65 61 LYS D C 1
ATOM 8554 O O . LYS D 1 70 ? -1.863 -40.477 -8.494 1.00 75.71 61 LYS D O 1
ATOM 8560 N N . GLU D 1 71 ? -1.051 -39.392 -6.682 1.00 75.92 62 GLU D N 1
ATOM 8561 C CA . GLU D 1 71 ? -1.245 -40.497 -5.732 1.00 76.12 62 GLU D CA 1
ATOM 8562 C C . GLU D 1 71 ? -2.716 -40.883 -5.542 1.00 76.10 62 GLU D C 1
ATOM 8563 O O . GLU D 1 71 ? -3.023 -42.015 -5.160 1.00 76.10 62 GLU D O 1
ATOM 8569 N N . ASP D 1 72 ? -3.612 -39.935 -5.806 1.00 76.05 63 ASP D N 1
ATOM 8570 C CA . ASP D 1 72 ? -5.053 -40.154 -5.685 1.00 75.95 63 ASP D CA 1
ATOM 8571 C C . ASP D 1 72 ? -5.602 -40.989 -6.839 1.00 75.82 63 ASP D C 1
ATOM 8572 O O . ASP D 1 72 ? -6.522 -41.786 -6.649 1.00 75.84 63 ASP D O 1
ATOM 8577 N N . VAL D 1 73 ? -5.024 -40.802 -8.026 1.00 75.60 64 VAL D N 1
ATOM 8578 C CA . VAL D 1 73 ? -5.466 -41.472 -9.255 1.00 75.34 64 VAL D CA 1
ATOM 8579 C C . VAL D 1 73 ? -5.374 -42.996 -9.155 1.00 75.10 64 VAL D C 1
ATOM 8580 O O . VAL D 1 73 ? -6.223 -43.711 -9.690 1.00 75.09 64 VAL D O 1
ATOM 8584 N N . GLU D 1 74 ? -4.346 -43.481 -8.462 1.00 74.78 65 GLU D N 1
ATOM 8585 C CA . GLU D 1 74 ? -4.122 -44.916 -8.285 1.00 74.46 65 GLU D CA 1
ATOM 8586 C C . GLU D 1 74 ? -5.216 -45.574 -7.444 1.00 74.16 65 GLU D C 1
ATOM 8587 O O . GLU D 1 74 ? -5.483 -46.768 -7.586 1.00 74.15 65 GLU D O 1
ATOM 8593 N N . ALA D 1 75 ? -5.847 -44.784 -6.577 1.00 73.77 66 ALA D N 1
ATOM 8594 C CA . ALA D 1 75 ? -6.915 -45.272 -5.706 1.00 73.36 66 ALA D CA 1
ATOM 8595 C C . ALA D 1 75 ? -8.270 -45.356 -6.4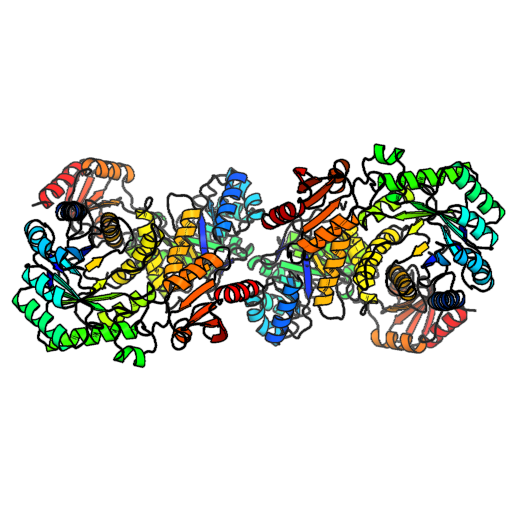12 1.00 73.04 66 ALA D C 1
ATOM 8596 O O . ALA D 1 75 ? -9.178 -46.037 -5.931 1.00 73.02 66 ALA D O 1
ATOM 8598 N N . LEU D 1 76 ? -8.395 -44.673 -7.550 1.00 72.65 67 LEU D N 1
ATOM 8599 C CA . LEU D 1 76 ? -9.658 -44.597 -8.298 1.00 72.28 67 LEU D CA 1
ATOM 8600 C C . LEU D 1 76 ? -10.210 -45.941 -8.783 1.00 72.01 67 LEU D C 1
ATOM 8601 O O . LEU D 1 76 ? -11.424 -46.143 -8.780 1.00 71.99 67 LEU D O 1
ATOM 8606 N N . GLU D 1 77 ? -9.324 -46.849 -9.192 1.00 71.69 68 GLU D N 1
ATOM 8607 C CA . GLU D 1 77 ? -9.734 -48.159 -9.711 1.00 71.35 68 GLU D CA 1
ATOM 8608 C C . GLU D 1 77 ? -10.396 -49.033 -8.642 1.00 71.10 68 GLU D C 1
ATOM 8609 O O . GLU D 1 77 ? -11.396 -49.701 -8.915 1.00 71.06 68 GLU D O 1
ATOM 8615 N N . GLU D 1 78 ? -9.832 -49.019 -7.435 1.00 70.77 69 GLU D N 1
ATOM 8616 C CA . GLU D 1 78 ? -10.367 -49.783 -6.305 1.00 70.45 69 GLU D CA 1
ATOM 8617 C C . GLU D 1 78 ? -11.760 -49.300 -5.898 1.00 70.14 69 GLU D C 1
ATOM 8618 O O . GLU D 1 78 ? -12.632 -50.109 -5.571 1.00 70.13 69 GLU D O 1
ATOM 8624 N N . ILE D 1 79 ? -11.955 -47.982 -5.927 1.00 69.70 70 ILE D N 1
ATOM 8625 C CA . ILE D 1 79 ? -13.220 -47.358 -5.537 1.00 69.23 70 ILE D CA 1
ATOM 8626 C C . ILE D 1 79 ? -14.336 -47.646 -6.549 1.00 68.90 70 ILE D C 1
ATOM 8627 O O . ILE D 1 79 ? -15.444 -48.013 -6.157 1.00 68.87 70 ILE D O 1
ATOM 8632 N N . VAL D 1 80 ? -14.032 -47.497 -7.840 1.00 68.46 71 VAL D N 1
ATOM 8633 C CA . VAL D 1 80 ? -15.002 -47.745 -8.919 1.00 68.03 71 VAL D CA 1
ATOM 8634 C C . VAL D 1 80 ? -15.577 -49.167 -8.865 1.00 67.73 71 VAL D C 1
ATOM 8635 O O . VAL D 1 80 ? -16.760 -49.377 -9.147 1.00 67.71 71 VAL D O 1
ATOM 8639 N N . LYS D 1 81 ? -14.739 -50.128 -8.485 1.00 67.35 72 LYS D N 1
ATOM 8640 C CA . LYS D 1 81 ? -15.149 -51.528 -8.376 1.00 66.94 72 LYS D CA 1
ATOM 8641 C C . LYS D 1 81 ? -16.082 -51.786 -7.190 1.00 66.50 72 LYS D C 1
ATOM 8642 O O . LYS D 1 81 ? -17.092 -52.477 -7.332 1.00 66.49 72 LYS D O 1
ATOM 8648 N N . LYS D 1 82 ? -15.745 -51.220 -6.032 1.00 65.92 73 LYS D N 1
ATOM 8649 C CA . LYS D 1 82 ? -16.455 -51.518 -4.783 1.00 65.30 73 LYS D CA 1
ATOM 8650 C C . LYS D 1 82 ? -17.558 -50.524 -4.401 1.00 64.72 73 LYS D C 1
ATOM 8651 O O . LYS D 1 82 ? -18.305 -50.763 -3.448 1.00 64.69 73 LYS D O 1
ATOM 8657 N N . SER D 1 83 ? -17.662 -49.421 -5.141 1.00 63.97 74 SER D N 1
ATOM 8658 C CA . SER D 1 83 ? -18.672 -48.397 -4.861 1.00 63.21 74 SER D CA 1
ATOM 8659 C C . SER D 1 83 ? -20.061 -48.794 -5.360 1.00 62.57 74 SER D C 1
ATOM 8660 O O . SER D 1 83 ? -20.213 -49.209 -6.511 1.00 62.56 74 SER D O 1
ATOM 8663 N N . PRO D 1 84 ? -21.080 -48.666 -4.491 1.00 61.91 75 PRO D N 1
ATOM 8664 C CA . PRO D 1 84 ? -22.467 -48.892 -4.896 1.00 61.40 75 PRO D CA 1
ATOM 8665 C C . PRO D 1 84 ? -23.014 -47.737 -5.738 1.00 60.90 75 PRO D C 1
ATOM 8666 O O . PRO D 1 84 ? -23.999 -47.909 -6.460 1.00 60.86 75 PRO D O 1
ATOM 8670 N N . MET D 1 85 ? -22.369 -46.577 -5.635 1.00 60.33 76 MET D N 1
ATOM 8671 C CA . MET D 1 85 ? -22.764 -45.378 -6.369 1.00 59.80 76 MET D CA 1
ATOM 8672 C C . MET D 1 85 ? -21.839 -45.132 -7.556 1.00 59.50 76 MET D C 1
ATOM 8673 O O . MET D 1 85 ? -20.674 -45.534 -7.522 1.00 59.46 76 MET D O 1
ATOM 8678 N N . PRO D 1 86 ? -22.355 -44.473 -8.613 1.00 59.26 77 PRO D N 1
ATOM 8679 C CA . PRO D 1 86 ? -21.488 -43.933 -9.659 1.00 59.14 77 PRO D CA 1
ATOM 8680 C C . PRO D 1 86 ? -20.519 -42.897 -9.089 1.00 59.12 77 PRO D C 1
ATOM 8681 O O . PRO D 1 86 ? -20.867 -42.169 -8.155 1.00 59.11 77 PRO D O 1
ATOM 8685 N N . VAL D 1 87 ? -19.316 -42.842 -9.651 1.00 59.16 78 VAL D N 1
ATOM 8686 C CA . VAL D 1 87 ? -18.262 -41.966 -9.145 1.00 59.26 78 VAL D CA 1
ATOM 8687 C C . VAL D 1 87 ? -17.964 -40.840 -10.133 1.00 59.46 78 VAL D C 1
ATOM 8688 O O . VAL D 1 87 ? -17.746 -41.088 -11.320 1.00 59.44 78 VAL D O 1
ATOM 8692 N N . ILE D 1 88 ? -17.977 -39.606 -9.634 1.00 59.81 79 ILE D N 1
ATOM 8693 C CA . ILE D 1 88 ? -17.557 -38.444 -10.417 1.00 60.19 79 ILE D CA 1
ATOM 8694 C C . ILE D 1 88 ? -16.198 -37.953 -9.916 1.00 60.63 79 ILE D C 1
ATOM 8695 O O . ILE D 1 88 ? -15.985 -37.817 -8.710 1.00 60.58 79 ILE D O 1
ATOM 8700 N N . ALA D 1 89 ? -15.282 -37.707 -10.848 1.00 61.29 80 ALA D N 1
ATOM 8701 C CA . ALA D 1 89 ? -13.952 -37.210 -10.510 1.00 62.05 80 ALA D CA 1
ATOM 8702 C C . ALA D 1 89 ? -13.862 -35.699 -10.700 1.00 62.67 80 ALA D C 1
ATOM 8703 O O . ALA D 1 89 ? -14.063 -35.186 -11.803 1.00 62.66 80 ALA D O 1
ATOM 8705 N N . ASP D 1 90 ? -13.562 -34.995 -9.611 1.00 63.56 81 ASP D N 1
ATOM 8706 C CA . ASP D 1 90 ? -13.419 -33.542 -9.638 1.00 64.49 81 ASP D CA 1
ATOM 8707 C C . ASP D 1 90 ? -12.058 -33.146 -10.207 1.00 65.25 81 ASP D C 1
ATOM 8708 O O . ASP D 1 90 ? -11.023 -33.675 -9.796 1.00 65.29 81 ASP D O 1
ATOM 8713 N N . ILE D 1 91 ? -12.077 -32.218 -11.160 1.00 66.29 82 ILE D N 1
ATOM 8714 C CA . ILE D 1 91 ? -10.859 -31.723 -11.801 1.00 67.36 82 ILE D CA 1
ATOM 8715 C C . ILE D 1 91 ? -10.665 -30.245 -11.461 1.00 68.17 82 ILE D C 1
ATOM 8716 O O . ILE D 1 91 ? -11.406 -29.381 -11.939 1.00 68.26 82 ILE D O 1
ATOM 8721 N N . HIS D 1 92 ? -9.659 -29.969 -10.635 1.00 69.17 83 HIS D N 1
ATOM 8722 C CA . HIS D 1 92 ? -9.467 -28.642 -10.055 1.00 70.15 83 HIS D CA 1
ATOM 8723 C C . HIS D 1 92 ? -8.207 -27.931 -10.552 1.00 70.72 83 HIS D C 1
ATOM 8724 O O . HIS D 1 92 ? -8.270 -26.764 -10.947 1.00 70.80 83 HIS D O 1
ATOM 8731 N N . PHE D 1 93 ? -7.074 -28.633 -10.542 1.00 71.37 84 PHE D N 1
ATOM 8732 C CA . PHE D 1 93 ? -5.771 -27.980 -10.704 1.00 71.96 84 PHE D CA 1
ATOM 8733 C C . PHE D 1 93 ? -4.992 -28.360 -11.974 1.00 72.09 84 PHE D C 1
ATOM 8734 O O . PHE D 1 93 ? -3.941 -27.767 -12.256 1.00 72.17 84 PHE D O 1
ATOM 8742 N N . ALA D 1 94 ? -5.500 -29.335 -12.732 1.00 72.16 85 ALA D N 1
ATOM 8743 C CA . ALA D 1 94 ? -4.862 -29.753 -13.988 1.00 72.18 85 ALA D CA 1
ATOM 8744 C C . ALA D 1 94 ? -5.786 -30.609 -14.857 1.00 72.13 85 ALA D C 1
ATOM 8745 O O . ALA D 1 94 ? -6.345 -31.597 -14.378 1.00 72.17 85 ALA D O 1
ATOM 8747 N N . PRO D 1 95 ? -5.934 -30.238 -16.145 1.00 72.00 86 PRO D N 1
ATOM 8748 C CA . PRO D 1 95 ? -6.847 -30.919 -17.070 1.00 71.85 86 PRO D CA 1
ATOM 8749 C C . PRO D 1 95 ? -6.385 -32.315 -17.497 1.00 71.63 86 PRO D C 1
ATOM 8750 O O . PRO D 1 95 ? -7.197 -33.105 -17.982 1.00 71.63 86 PRO D O 1
ATOM 8754 N N . SER D 1 96 ? -5.097 -32.607 -17.324 1.00 71.36 87 SER D N 1
ATOM 8755 C CA . SER D 1 96 ? -4.541 -33.916 -17.673 1.00 71.06 87 SER D CA 1
ATOM 8756 C C . SER D 1 96 ? -5.038 -35.016 -16.733 1.00 70.81 87 SER D C 1
ATOM 8757 O O . SER D 1 96 ? -5.048 -36.195 -17.098 1.00 70.75 87 SER D O 1
ATOM 8760 N N . TYR D 1 97 ? -5.454 -34.617 -15.530 1.00 70.50 88 TYR D N 1
ATOM 8761 C CA . TYR D 1 97 ? -6.012 -35.538 -14.538 1.00 70.17 88 TYR D CA 1
ATOM 8762 C C . TYR D 1 97 ? -7.388 -36.073 -14.932 1.00 69.78 88 TYR D C 1
ATOM 8763 O O . TYR D 1 97 ? -7.842 -37.080 -14.389 1.00 69.72 88 TYR D O 1
ATOM 8772 N N . ALA D 1 98 ? -8.046 -35.393 -15.868 1.00 69.32 89 ALA D N 1
ATOM 8773 C CA . ALA D 1 98 ? -9.316 -35.860 -16.418 1.00 68.90 89 ALA D CA 1
ATOM 8774 C C . ALA D 1 98 ? -9.109 -37.108 -17.272 1.00 68.59 89 ALA D C 1
ATOM 8775 O O . ALA D 1 98 ? -9.912 -38.042 -17.220 1.00 68.54 89 ALA D O 1
ATOM 8777 N N . PHE D 1 99 ? -8.023 -37.117 -18.045 1.00 68.22 90 PHE D N 1
ATOM 8778 C CA . PHE D 1 99 ? -7.669 -38.255 -18.891 1.00 67.85 90 PHE D CA 1
ATOM 8779 C C . PHE D 1 99 ? -7.326 -39.492 -18.069 1.00 67.72 90 PHE D C 1
ATOM 8780 O O . PHE D 1 99 ? -7.766 -40.596 -18.391 1.00 67.68 90 PHE D O 1
ATOM 8788 N N . LEU D 1 100 ? -6.546 -39.296 -17.009 1.00 67.56 91 LEU D N 1
ATOM 8789 C CA . LEU D 1 100 ? -6.131 -40.391 -16.133 1.00 67.44 91 LEU D CA 1
ATOM 8790 C C . LEU D 1 100 ? -7.276 -40.906 -15.257 1.00 67.29 91 LEU D C 1
ATOM 8791 O O . LEU D 1 100 ? -7.263 -42.063 -14.831 1.00 67.27 91 LEU D O 1
ATOM 8796 N N . SER D 1 101 ? -8.259 -40.045 -14.995 1.00 67.11 92 SER D N 1
ATOM 8797 C CA . SER D 1 101 ? -9.456 -40.426 -14.242 1.00 66.89 92 SER D CA 1
ATOM 8798 C C . SER D 1 101 ? -10.394 -41.281 -15.089 1.00 66.71 92 SER D C 1
ATOM 8799 O O . SER D 1 101 ? -10.910 -42.298 -14.619 1.00 66.68 92 SER D O 1
ATOM 8802 N N . MET D 1 102 ? -10.605 -40.861 -16.336 1.00 66.50 93 MET D N 1
ATOM 8803 C CA . MET D 1 102 ? -11.409 -41.615 -17.300 1.00 66.28 93 MET D CA 1
ATOM 8804 C C . MET D 1 102 ? -10.732 -42.932 -17.682 1.00 66.23 93 MET D C 1
ATOM 8805 O O . MET D 1 102 ? -11.405 -43.908 -18.024 1.00 66.23 93 MET D O 1
ATOM 8810 N N . GLU D 1 103 ? -9.400 -42.944 -17.615 1.00 66.11 94 GLU D N 1
ATOM 8811 C CA . GLU D 1 103 ? -8.591 -44.133 -17.893 1.00 65.97 94 GLU D CA 1
ATOM 8812 C C . GLU D 1 103 ? -8.791 -45.200 -16.814 1.00 65.77 94 GLU D C 1
ATOM 8813 O O . GLU D 1 103 ? -8.665 -46.397 -17.084 1.00 65.78 94 GLU D O 1
ATOM 8819 N N . LYS D 1 104 ? -9.111 -44.753 -15.599 1.00 65.44 95 LYS D N 1
ATOM 8820 C CA . LYS D 1 104 ? -9.402 -45.648 -14.477 1.00 65.08 95 LYS D CA 1
ATOM 8821 C C . LYS D 1 104 ? -10.851 -46.145 -14.472 1.00 64.70 95 LYS D C 1
ATOM 8822 O O . LYS D 1 104 ? -11.279 -46.830 -13.539 1.00 64.68 95 LYS D O 1
ATOM 8828 N N . GLY D 1 105 ? -11.595 -45.800 -15.522 1.00 64.21 96 GLY D N 1
ATOM 8829 C CA . GLY D 1 105 ? -12.966 -46.271 -15.705 1.00 63.56 96 GLY D CA 1
ATOM 8830 C C . GLY D 1 105 ? -13.985 -45.567 -14.831 1.00 63.00 96 GLY D C 1
ATOM 8831 O O . GLY D 1 105 ? -14.947 -46.185 -14.369 1.00 62.99 96 GLY D O 1
ATOM 8832 N N . VAL D 1 106 ? -13.773 -44.272 -14.611 1.00 62.38 97 VAL D N 1
ATOM 8833 C CA . VAL D 1 106 ? -14.674 -43.463 -13.793 1.00 61.70 97 VAL D CA 1
ATOM 8834 C C . VAL D 1 106 ? -16.009 -43.240 -14.515 1.00 61.10 97 VAL D C 1
ATOM 8835 O O . VAL D 1 106 ? -16.058 -43.179 -15.747 1.00 61.10 97 VAL D O 1
ATOM 8839 N N . HIS D 1 107 ? -17.086 -43.142 -13.741 1.00 60.29 98 HIS D N 1
ATOM 8840 C CA . HIS D 1 107 ? -18.430 -42.989 -14.294 1.00 59.46 98 HIS D CA 1
ATOM 8841 C C . HIS D 1 107 ? -18.689 -41.569 -14.788 1.00 58.76 98 HIS D C 1
ATOM 8842 O O . HIS D 1 107 ? -19.459 -41.366 -15.728 1.00 58.70 98 HIS D O 1
ATOM 8849 N N . GLY D 1 108 ? -18.036 -40.596 -14.156 1.00 57.97 99 GLY D N 1
ATOM 8850 C CA . GLY D 1 108 ? -18.201 -39.190 -14.512 1.00 56.99 99 GLY D CA 1
ATOM 8851 C C . GLY D 1 108 ? -17.036 -38.308 -14.105 1.00 56.29 99 GLY D C 1
ATOM 8852 O O . GLY D 1 108 ? -16.232 -38.677 -13.249 1.00 56.22 99 GLY D O 1
ATOM 8853 N N . ILE D 1 109 ? -16.940 -37.144 -14.743 1.00 55.64 100 ILE D N 1
ATOM 8854 C CA . ILE D 1 109 ? -15.989 -36.101 -14.349 1.00 55.06 100 ILE D CA 1
ATOM 8855 C C . ILE D 1 109 ? -16.659 -34.727 -14.358 1.00 54.72 100 ILE D C 1
ATOM 8856 O O . ILE D 1 109 ? -17.685 -34.532 -15.017 1.00 54.64 100 ILE D O 1
ATOM 8861 N N . ARG D 1 110 ? -16.081 -33.782 -13.621 1.00 54.32 101 ARG D N 1
ATOM 8862 C CA . ARG D 1 110 ? -16.513 -32.392 -13.698 1.00 54.00 101 ARG D CA 1
ATOM 8863 C C . ARG D 1 110 ? -15.321 -31.461 -13.926 1.00 53.89 101 ARG D C 1
ATOM 8864 O O . ARG D 1 110 ? -14.302 -31.553 -13.237 1.00 53.85 101 ARG D O 1
ATOM 8872 N N . ILE D 1 111 ? -15.454 -30.584 -14.916 1.00 53.81 102 ILE D N 1
ATOM 8873 C CA . ILE D 1 111 ? -14.388 -29.656 -15.287 1.00 53.80 102 ILE D CA 1
ATOM 8874 C C . ILE D 1 111 ? -14.895 -28.217 -15.364 1.00 53.88 102 ILE D C 1
ATOM 8875 O O . ILE D 1 111 ? -16.085 -27.976 -15.577 1.00 53.84 102 ILE D O 1
ATOM 8880 N N . ASN D 1 112 ? -13.980 -27.269 -15.182 1.00 54.05 103 ASN D N 1
ATOM 8881 C CA . ASN D 1 112 ? -14.264 -25.860 -15.418 1.00 54.34 103 ASN D CA 1
ATOM 8882 C C . ASN D 1 112 ? -13.517 -25.401 -16.670 1.00 54.61 103 ASN D C 1
ATOM 8883 O O . ASN D 1 112 ? -12.377 -24.936 -16.577 1.00 54.61 103 ASN D O 1
ATOM 8888 N N . PRO D 1 113 ? -14.156 -25.532 -17.851 1.00 54.95 104 PRO D N 1
ATOM 8889 C CA . PRO D 1 113 ? -13.485 -25.303 -19.135 1.00 55.37 104 PRO D CA 1
ATOM 8890 C C . PRO D 1 113 ? -13.038 -23.858 -19.358 1.00 55.96 104 PRO D C 1
ATOM 8891 O O . PRO D 1 113 ? -12.237 -23.597 -20.257 1.00 55.96 104 PRO D O 1
ATOM 8895 N N . GLY D 1 114 ? -13.546 -22.941 -18.537 1.00 56.72 105 GLY D N 1
ATOM 8896 C CA . GLY D 1 114 ? -13.238 -21.516 -18.653 1.00 57.68 105 GLY D CA 1
ATOM 8897 C C . GLY D 1 114 ? -11.802 -21.142 -18.332 1.00 58.42 105 GLY D C 1
ATOM 8898 O O . GLY D 1 114 ? -11.209 -20.305 -19.017 1.00 58.38 105 GLY D O 1
ATOM 8899 N N . ASN D 1 115 ? -11.245 -21.757 -17.292 1.00 59.25 106 ASN D N 1
ATOM 8900 C CA . ASN D 1 115 ? -9.879 -21.457 -16.859 1.00 60.19 106 ASN D CA 1
ATOM 8901 C C . ASN D 1 115 ? -8.894 -22.619 -17.037 1.00 60.88 106 ASN D C 1
ATOM 8902 O O . ASN D 1 115 ? -7.983 -22.806 -16.227 1.00 60.94 106 ASN D O 1
ATOM 8907 N N . ILE D 1 116 ? -9.084 -23.388 -18.107 1.00 61.73 107 ILE D N 1
ATOM 8908 C CA . ILE D 1 116 ? -8.184 -24.491 -18.448 1.00 62.55 107 ILE D CA 1
ATOM 8909 C C . ILE D 1 116 ? -6.922 -23.974 -19.148 1.00 63.09 107 ILE D C 1
ATOM 8910 O O . ILE D 1 116 ? -5.801 -24.281 -18.734 1.00 63.16 107 ILE D O 1
ATOM 8915 N N . GLY D 1 117 ? -7.116 -23.180 -20.198 1.00 63.67 108 GLY D N 1
ATOM 8916 C CA . GLY D 1 117 ? -6.015 -22.663 -21.005 1.00 64.34 108 GLY D CA 1
ATOM 8917 C C . GLY D 1 117 ? -6.475 -22.488 -22.436 1.00 64.78 108 GLY D C 1
ATOM 8918 O O . GLY D 1 117 ? -7.273 -21.597 -22.730 1.00 64.94 108 GLY D O 1
ATOM 8919 N N . LYS D 1 118 ? -5.975 -23.339 -23.328 1.00 65.10 109 LYS D N 1
ATOM 8920 C CA . LYS D 1 118 ? -6.460 -23.356 -24.709 1.00 65.43 109 LYS D CA 1
ATOM 8921 C C . LYS D 1 118 ? -7.628 -24.325 -24.891 1.00 65.50 109 LYS D C 1
ATOM 8922 O O . LYS D 1 118 ? -7.686 -25.379 -24.251 1.00 65.49 109 LYS D O 1
ATOM 8928 N N . GLU D 1 119 ? -8.555 -23.945 -25.767 1.00 65.58 110 GLU D N 1
ATOM 8929 C CA . GLU D 1 119 ? -9.806 -24.672 -25.994 1.00 65.65 110 GLU D CA 1
ATOM 8930 C C . GLU D 1 119 ? -9.614 -26.095 -26.534 1.00 65.72 110 GLU D C 1
ATOM 8931 O O . GLU D 1 119 ? -10.474 -26.956 -26.331 1.00 65.75 110 GLU D O 1
ATOM 8937 N N . GLU D 1 120 ? -8.490 -26.334 -27.210 1.00 65.75 111 GLU D N 1
ATOM 8938 C CA . GLU D 1 120 ? -8.195 -27.632 -27.832 1.00 65.76 111 GLU D CA 1
ATOM 8939 C C . GLU D 1 120 ? -8.169 -28.804 -26.848 1.00 65.72 111 GLU D C 1
ATOM 8940 O O . GLU D 1 120 ? -8.579 -29.914 -27.196 1.00 65.71 111 GLU D O 1
ATOM 8946 N N . ILE D 1 121 ? -7.686 -28.554 -25.631 1.00 65.70 112 ILE D N 1
ATOM 8947 C CA . ILE D 1 121 ? -7.649 -29.576 -24.581 1.00 65.72 112 ILE D CA 1
ATOM 8948 C C . ILE D 1 121 ? -9.065 -30.007 -24.181 1.00 65.83 112 ILE D C 1
ATOM 8949 O O . ILE D 1 121 ? -9.327 -31.198 -23.999 1.00 65.84 112 ILE D O 1
ATOM 8954 N N . VAL D 1 122 ? -9.969 -29.035 -24.069 1.00 65.98 113 VAL D N 1
ATOM 8955 C CA . VAL D 1 122 ? -11.358 -29.290 -23.678 1.00 66.17 113 VAL D CA 1
ATOM 8956 C C . VAL D 1 122 ? -12.047 -30.269 -24.636 1.00 66.40 113 VAL D C 1
ATOM 8957 O O . VAL D 1 122 ? -12.679 -31.227 -24.190 1.00 66.38 113 VAL D O 1
ATOM 8961 N N . ARG D 1 123 ? -11.901 -30.036 -25.942 1.00 66.75 114 ARG D N 1
ATOM 8962 C CA . ARG D 1 123 ? -12.488 -30.908 -26.967 1.00 67.14 114 ARG D CA 1
ATOM 8963 C C . ARG D 1 123 ? -11.973 -32.344 -26.866 1.00 67.24 114 ARG D C 1
ATOM 8964 O O . ARG D 1 123 ? -12.742 -33.297 -27.009 1.00 67.21 114 ARG D O 1
ATOM 8972 N N . GLU D 1 124 ? -10.671 -32.482 -26.621 1.00 67.44 115 GLU D N 1
ATOM 8973 C CA . GLU D 1 124 ? -10.034 -33.789 -26.461 1.00 67.65 115 GLU D CA 1
ATOM 8974 C C . GLU D 1 124 ? -10.606 -34.556 -25.269 1.00 67.69 115 GLU D C 1
ATOM 8975 O O . GLU D 1 124 ? -10.771 -35.776 -25.335 1.00 67.72 115 GLU D O 1
ATOM 8981 N N . ILE D 1 125 ? -10.908 -33.834 -24.190 1.00 67.72 116 ILE D N 1
ATOM 8982 C CA . ILE D 1 125 ? -11.554 -34.412 -23.010 1.00 67.74 116 ILE D CA 1
ATOM 8983 C C . ILE D 1 125 ? -12.980 -34.846 -23.353 1.00 67.77 116 ILE D C 1
ATOM 8984 O O . ILE D 1 125 ? -13.432 -35.910 -22.924 1.00 67.74 116 ILE D O 1
ATOM 8989 N N . VAL D 1 126 ? -13.670 -34.018 -24.136 1.00 67.85 117 VAL D N 1
ATOM 8990 C CA . VAL D 1 126 ? -15.050 -34.276 -24.548 1.00 67.94 117 VAL D CA 1
ATOM 8991 C C . VAL D 1 126 ? -15.149 -35.525 -25.427 1.00 68.04 117 VAL D C 1
ATOM 8992 O O . VAL D 1 126 ? -15.977 -36.404 -25.175 1.00 68.05 117 VAL D O 1
ATOM 8996 N N . GLU D 1 127 ? -14.292 -35.598 -26.445 1.00 68.16 118 GLU D N 1
ATOM 8997 C CA . GLU D 1 127 ? -14.298 -36.714 -27.392 1.00 68.25 118 GLU D CA 1
ATOM 8998 C C . GLU D 1 127 ? -13.839 -38.034 -26.774 1.00 68.26 118 GLU D C 1
ATOM 8999 O O . GLU D 1 127 ? -14.277 -39.105 -27.200 1.00 68.29 118 GLU D O 1
ATOM 9005 N N . GLU D 1 128 ? -12.961 -37.953 -25.776 1.00 68.23 119 GLU D N 1
ATOM 9006 C CA . GLU D 1 128 ? -12.531 -39.132 -25.024 1.00 68.22 119 GLU D CA 1
ATOM 9007 C C . GLU D 1 128 ? -13.648 -39.621 -24.102 1.00 68.19 119 GLU D C 1
ATOM 9008 O O . GLU D 1 128 ? -13.783 -40.823 -23.860 1.00 68.20 119 GLU D O 1
ATOM 9014 N N . ALA D 1 129 ? -14.446 -38.679 -23.602 1.00 68.13 120 ALA D N 1
ATOM 9015 C CA . ALA D 1 129 ? -15.562 -38.985 -22.711 1.00 68.06 120 ALA D CA 1
ATOM 9016 C C . ALA D 1 129 ? -16.729 -39.645 -23.441 1.00 67.99 120 ALA D C 1
ATOM 9017 O O . ALA D 1 129 ? -17.412 -40.501 -22.877 1.00 67.98 120 ALA D O 1
ATOM 9019 N N . LYS D 1 130 ? -16.950 -39.241 -24.690 1.00 67.90 121 LYS D N 1
ATOM 9020 C CA . LYS D 1 130 ? -18.005 -39.815 -25.524 1.00 67.82 121 LYS D CA 1
ATOM 9021 C C . LYS D 1 130 ? -17.677 -41.260 -25.902 1.00 67.80 121 LYS D C 1
ATOM 9022 O O . LYS D 1 130 ? -18.576 -42.089 -26.062 1.00 67.84 121 LYS D O 1
ATOM 9028 N N . ARG D 1 131 ? -16.383 -41.548 -26.035 1.00 67.68 122 ARG D N 1
ATOM 9029 C CA . ARG D 1 131 ? -15.895 -42.873 -26.408 1.00 67.53 122 ARG D CA 1
ATOM 9030 C C . ARG D 1 131 ? -16.063 -43.887 -25.274 1.00 67.06 122 ARG D C 1
ATOM 9031 O O . ARG D 1 131 ? -16.425 -45.041 -25.516 1.00 67.08 122 ARG D O 1
ATOM 9039 N N . ARG D 1 132 ? -15.797 -43.446 -24.046 1.00 66.36 123 ARG D N 1
ATOM 9040 C CA . ARG D 1 132 ? -15.808 -44.320 -22.872 1.00 65.61 123 ARG D CA 1
ATOM 9041 C C . ARG D 1 132 ? -17.210 -44.496 -22.276 1.00 64.83 123 ARG D C 1
ATOM 9042 O O . ARG D 1 132 ? -17.490 -45.505 -21.624 1.00 64.83 123 ARG D O 1
ATOM 9050 N N . GLY D 1 133 ? -18.081 -43.516 -22.505 1.00 63.84 124 GLY D N 1
ATOM 9051 C CA . GLY D 1 133 ? -19.425 -43.514 -21.925 1.00 62.53 124 GLY D CA 1
ATOM 9052 C C . GLY D 1 133 ? -19.453 -42.867 -20.551 1.00 61.50 124 GLY D C 1
ATOM 9053 O O . GLY D 1 133 ? -20.134 -43.347 -19.642 1.00 61.55 124 GLY D O 1
ATOM 9054 N N . VAL D 1 134 ? -18.710 -41.771 -20.410 1.00 60.31 125 VAL D N 1
ATOM 9055 C CA . VAL D 1 134 ? -18.569 -41.059 -19.139 1.00 59.01 125 VAL D CA 1
ATOM 9056 C C . VAL D 1 134 ? -19.085 -39.620 -19.256 1.00 57.95 125 VAL D C 1
ATOM 9057 O O . VAL D 1 134 ? -18.712 -38.889 -20.177 1.00 57.85 125 VAL D O 1
ATOM 9061 N N . ALA D 1 135 ? -19.949 -39.234 -18.318 1.00 56.57 126 ALA D N 1
ATOM 9062 C CA . ALA D 1 135 ? -20.593 -37.920 -18.331 1.00 55.18 126 ALA D CA 1
ATOM 9063 C C . ALA D 1 135 ? -19.683 -36.806 -17.821 1.00 54.10 126 ALA D C 1
ATOM 9064 O O . ALA D 1 135 ? -18.927 -36.992 -16.866 1.00 54.00 126 ALA D O 1
ATOM 9066 N N . VAL D 1 136 ? -19.771 -35.649 -18.472 1.00 52.73 127 VAL D N 1
ATOM 9067 C CA . VAL D 1 136 ? -18.989 -34.473 -18.094 1.00 51.41 127 VAL D CA 1
ATOM 9068 C C . VAL D 1 136 ? -19.913 -33.373 -17.572 1.00 50.44 127 VAL D C 1
ATOM 9069 O O . VAL D 1 136 ? -20.946 -33.080 -18.176 1.00 50.25 127 VAL D O 1
ATOM 9073 N N . ARG D 1 137 ? -19.543 -32.778 -16.443 1.00 49.33 128 ARG D N 1
ATOM 9074 C CA . ARG D 1 137 ? -20.259 -31.617 -15.933 1.00 48.30 128 ARG D CA 1
ATOM 9075 C C . ARG D 1 137 ? -19.491 -30.336 -16.233 1.00 47.47 128 ARG D C 1
ATOM 9076 O O . ARG D 1 137 ? -18.339 -30.185 -15.824 1.00 47.37 128 ARG D O 1
ATOM 9084 N N . ILE D 1 138 ? -20.134 -29.422 -16.954 1.00 46.54 129 ILE D N 1
ATOM 9085 C CA . ILE D 1 138 ? -19.578 -28.089 -17.159 1.00 45.70 129 ILE D CA 1
ATOM 9086 C C . ILE D 1 138 ? -19.862 -27.253 -15.914 1.00 45.24 129 ILE D C 1
ATOM 9087 O O . ILE D 1 138 ? -21.007 -26.884 -15.642 1.00 45.10 129 ILE D O 1
ATOM 9092 N N . GLY D 1 139 ? -18.811 -26.981 -15.149 1.00 44.71 130 GLY D N 1
ATOM 9093 C CA . GLY D 1 139 ? -18.924 -26.151 -13.961 1.00 44.06 130 GLY D CA 1
ATOM 9094 C C . GLY D 1 139 ? -18.487 -24.736 -14.267 1.00 43.59 130 GLY D C 1
ATOM 9095 O O . GLY D 1 139 ? -17.289 -24.460 -14.363 1.00 43.66 130 GLY D O 1
ATOM 9096 N N . VAL D 1 140 ? -19.457 -23.843 -14.444 1.00 43.03 131 VAL D N 1
ATOM 9097 C CA . VAL D 1 140 ? -19.150 -22.429 -14.652 1.00 42.44 131 VAL D CA 1
ATOM 9098 C C . VAL D 1 140 ? -19.201 -21.665 -13.335 1.00 42.04 131 VAL D C 1
ATOM 9099 O O . VAL D 1 140 ? -20.132 -21.816 -12.535 1.00 41.95 131 VAL D O 1
ATOM 9103 N N . ASN D 1 141 ? -18.176 -20.848 -13.128 1.00 41.57 132 ASN D N 1
ATOM 9104 C CA . ASN D 1 141 ? -17.938 -20.188 -11.858 1.00 40.97 132 ASN D CA 1
ATOM 9105 C C . ASN D 1 141 ? -17.629 -18.715 -12.078 1.00 40.47 132 ASN D C 1
ATOM 9106 O O . ASN D 1 141 ? -17.435 -18.277 -13.214 1.00 40.50 132 ASN D O 1
ATOM 9111 N N . SER D 1 142 ? -17.579 -17.955 -10.991 1.00 39.87 133 SER D N 1
ATOM 9112 C CA . SER D 1 142 ? -17.134 -16.571 -11.050 1.00 39.32 133 SER D CA 1
ATOM 9113 C C . SER D 1 142 ? -15.641 -16.521 -11.362 1.00 39.05 133 SER D C 1
ATOM 9114 O O . SER D 1 142 ? -15.189 -15.688 -12.149 1.00 38.93 133 SER D O 1
ATOM 9117 N N . GLY D 1 143 ? -14.888 -17.433 -10.748 1.00 38.85 134 GLY D N 1
ATOM 9118 C CA . GLY D 1 143 ? -13.448 -17.549 -10.970 1.00 38.69 134 GLY D CA 1
ATOM 9119 C C . GLY D 1 143 ? -13.063 -18.219 -12.279 1.00 38.58 134 GLY D C 1
ATOM 9120 O O . GLY D 1 143 ? -11.885 -18.246 -12.639 1.00 38.55 134 GLY D O 1
ATOM 9121 N N . SER D 1 144 ? -14.052 -18.759 -12.990 1.00 38.57 135 SER D N 1
ATOM 9122 C CA . SER D 1 144 ? -13.820 -19.393 -14.291 1.00 38.68 135 SER D CA 1
ATOM 9123 C C . SER D 1 144 ? -14.417 -18.587 -15.450 1.00 38.76 135 SER D C 1
ATOM 9124 O O . SER D 1 144 ? -14.490 -19.073 -16.580 1.00 38.74 135 SER D O 1
ATOM 9127 N N . LEU D 1 145 ? -14.844 -17.359 -15.161 1.00 38.98 136 LEU D N 1
ATOM 9128 C CA . LEU D 1 145 ? -15.395 -16.474 -16.180 1.00 39.20 136 LEU D CA 1
ATOM 9129 C C . LEU D 1 145 ? -14.274 -15.970 -17.085 1.00 39.45 136 LEU D C 1
ATOM 9130 O O . LEU D 1 145 ? -13.258 -15.460 -16.607 1.00 39.39 136 LEU D O 1
ATOM 9135 N N . GLU D 1 146 ? -14.474 -16.125 -18.392 1.00 39.87 137 GLU D N 1
ATOM 9136 C CA . GLU D 1 146 ? -13.470 -15.782 -19.402 1.00 40.24 137 GLU D CA 1
ATOM 9137 C C . GLU D 1 146 ? -13.189 -14.288 -19.443 1.00 40.39 137 GLU D C 1
ATOM 9138 O O . GLU D 1 146 ? -14.065 -13.480 -19.128 1.00 40.44 137 GLU D O 1
ATOM 9144 N N . LYS D 1 147 ? -11.966 -13.933 -19.838 1.00 40.52 138 LYS D N 1
ATOM 9145 C CA . LYS D 1 147 ? -11.580 -12.541 -20.062 1.00 40.66 138 LYS D CA 1
ATOM 9146 C C . LYS D 1 147 ? -12.541 -11.894 -21.064 1.00 40.48 138 LYS D C 1
ATOM 9147 O O . LYS D 1 147 ? -12.955 -10.745 -20.892 1.00 40.49 138 LYS D O 1
ATOM 9153 N N . ASP D 1 148 ? -12.877 -12.659 -22.101 1.00 40.20 139 ASP D N 1
ATOM 9154 C CA . ASP D 1 148 ? -13.912 -12.333 -23.083 1.00 39.91 139 ASP D CA 1
ATOM 9155 C C . ASP D 1 148 ? -15.119 -11.635 -22.434 1.00 39.51 139 ASP D C 1
ATOM 9156 O O . ASP D 1 148 ? -15.354 -10.444 -22.659 1.00 39.38 139 ASP D O 1
ATOM 9161 N N . LEU D 1 149 ? -15.856 -12.379 -21.612 1.00 39.00 140 LEU D N 1
ATOM 9162 C CA . LEU D 1 149 ? -17.103 -11.898 -21.014 1.00 38.52 140 LEU D CA 1
ATOM 9163 C C . LEU D 1 149 ? -16.893 -10.959 -19.831 1.00 38.17 140 LEU D C 1
ATOM 9164 O O . LEU D 1 149 ? -17.759 -10.140 -19.519 1.00 38.02 140 LEU D O 1
ATOM 9169 N N . LEU D 1 150 ? -15.741 -11.089 -19.180 1.00 37.82 141 LEU D N 1
ATOM 9170 C CA . LEU D 1 150 ? -15.396 -10.283 -18.015 1.00 37.51 141 LEU D CA 1
ATOM 9171 C C . LEU D 1 150 ? -15.204 -8.813 -18.378 1.00 37.35 141 LEU D C 1
ATOM 9172 O O . LEU D 1 150 ? -15.463 -7.929 -17.564 1.00 37.29 141 LEU D O 1
ATOM 9177 N N . GLU D 1 151 ? -14.755 -8.562 -19.605 1.00 37.18 142 GLU D N 1
ATOM 9178 C CA . GLU D 1 151 ? -14.608 -7.202 -20.122 1.00 37.06 142 GLU D CA 1
ATOM 9179 C C . GLU D 1 151 ? -15.921 -6.659 -20.685 1.00 36.78 142 GLU D C 1
ATOM 9180 O O . GLU D 1 151 ? -16.141 -5.448 -20.705 1.00 36.83 142 GLU D O 1
ATOM 9186 N N . LYS D 1 152 ? -16.784 -7.562 -21.143 1.00 36.39 143 LYS D N 1
ATOM 9187 C CA . LYS D 1 152 ? -18.103 -7.198 -21.651 1.00 35.96 143 LYS D CA 1
ATOM 9188 C C . LYS D 1 152 ? -19.028 -6.769 -20.514 1.00 35.46 143 LYS D C 1
ATOM 9189 O O . LYS D 1 152 ? -19.770 -5.794 -20.650 1.00 35.55 143 LYS D O 1
ATOM 9195 N N . TYR D 1 153 ? -18.967 -7.493 -19.397 1.00 34.70 144 TYR D N 1
ATOM 9196 C CA . TYR D 1 153 ? -19.869 -7.269 -18.265 1.00 33.92 144 TYR D CA 1
ATOM 9197 C C . TYR D 1 153 ? -19.248 -6.490 -17.106 1.00 33.26 144 TYR D C 1
ATOM 9198 O O . TYR D 1 153 ? -19.970 -5.956 -16.261 1.00 33.21 144 TYR D O 1
ATOM 9207 N N . GLY D 1 154 ? -17.919 -6.426 -17.068 1.00 32.47 145 GLY D N 1
ATOM 9208 C CA . GLY D 1 154 ? -17.207 -5.719 -16.004 1.00 31.45 145 GLY D CA 1
ATOM 9209 C C . GLY D 1 154 ? -16.939 -6.609 -14.805 1.00 30.71 145 GLY D C 1
ATOM 9210 O O . GLY D 1 154 ? -15.787 -6.804 -14.410 1.00 30.64 145 GLY D O 1
ATOM 9211 N N . TYR D 1 155 ? -18.013 -7.141 -14.227 1.00 30.02 146 TYR D N 1
ATOM 9212 C CA . TYR D 1 155 ? -17.934 -8.059 -13.093 1.00 29.36 146 TYR D CA 1
ATOM 9213 C C . TYR D 1 155 ? -18.707 -9.352 -13.389 1.00 29.06 146 TYR D C 1
ATOM 9214 O O . TYR D 1 155 ? -19.555 -9.370 -14.285 1.00 28.91 146 TYR D O 1
ATOM 9223 N N . PRO D 1 156 ? -18.412 -10.441 -12.646 1.00 28.86 147 PRO D N 1
ATOM 9224 C CA . PRO D 1 156 ? -19.061 -11.725 -12.917 1.00 28.87 147 PRO D CA 1
ATOM 9225 C C . PRO D 1 156 ? -20.543 -11.745 -12.529 1.00 29.02 147 PRO D C 1
ATOM 9226 O O . PRO D 1 156 ? -20.915 -12.369 -11.532 1.00 28.92 147 PRO D O 1
ATOM 9230 N N . SER D 1 157 ? -21.374 -11.078 -13.330 1.00 29.35 148 SER D N 1
ATOM 9231 C CA . SER D 1 157 ? -22.813 -10.987 -13.072 1.00 29.77 148 SER D CA 1
ATOM 9232 C C . SER D 1 157 ? -23.557 -12.287 -13.399 1.00 30.13 148 SER D C 1
ATOM 9233 O O . SER D 1 157 ? -22.976 -13.224 -13.956 1.00 30.03 148 SER D O 1
ATOM 9236 N N . ALA D 1 158 ? -24.839 -12.333 -13.037 1.00 30.73 149 ALA D N 1
ATOM 9237 C CA . ALA D 1 158 ? -25.699 -13.486 -13.311 1.00 31.33 149 ALA D CA 1
ATOM 9238 C C . ALA D 1 158 ? -25.785 -13.768 -14.808 1.00 31.83 149 ALA D C 1
ATOM 9239 O O . ALA D 1 158 ? -25.659 -14.917 -15.233 1.00 31.84 149 ALA D O 1
ATOM 9241 N N . GLU D 1 159 ? -25.987 -12.715 -15.597 1.00 32.49 150 GLU D N 1
ATOM 9242 C CA . GLU D 1 159 ? -26.038 -12.835 -17.056 1.00 33.16 150 GLU D CA 1
ATOM 9243 C C . GLU D 1 159 ? -24.683 -13.218 -17.657 1.00 33.38 150 GLU D C 1
ATOM 9244 O O . GLU D 1 159 ? -24.626 -13.918 -18.671 1.00 33.46 150 GLU D O 1
ATOM 9250 N N . ALA D 1 160 ? -23.606 -12.759 -17.019 1.00 33.63 151 ALA D N 1
ATOM 9251 C CA . ALA D 1 160 ? -22.239 -13.075 -17.439 1.00 33.89 151 ALA D CA 1
ATOM 9252 C C . ALA D 1 160 ? -21.924 -14.559 -17.270 1.00 34.09 151 ALA D C 1
ATOM 9253 O O . ALA D 1 160 ? -21.364 -15.190 -18.168 1.00 34.17 151 ALA D O 1
ATOM 9255 N N . LEU D 1 161 ? -22.287 -15.101 -16.111 1.00 34.32 152 LEU D N 1
ATOM 9256 C CA . LEU D 1 161 ? -22.123 -16.522 -15.817 1.00 34.57 152 LEU D CA 1
ATOM 9257 C C . LEU D 1 161 ? -23.052 -17.381 -16.673 1.00 34.89 152 LEU D C 1
ATOM 9258 O O . LEU D 1 161 ? -22.667 -18.465 -17.117 1.00 34.88 152 LEU D O 1
ATOM 9263 N N . ALA D 1 162 ? -24.268 -16.885 -16.900 1.00 35.34 153 ALA D N 1
ATOM 9264 C CA . ALA D 1 162 ? -25.250 -17.565 -17.742 1.00 35.84 153 ALA D CA 1
ATOM 9265 C C . ALA D 1 162 ? -24.755 -17.712 -19.176 1.00 36.29 153 ALA D C 1
ATOM 9266 O O . ALA D 1 162 ? -24.830 -18.799 -19.744 1.00 36.34 153 ALA D O 1
ATOM 9268 N N . GLU D 1 163 ? -24.240 -16.621 -19.746 1.00 36.94 154 GLU D N 1
ATOM 9269 C CA . GLU D 1 163 ? -23.735 -16.627 -21.120 1.00 37.67 154 GLU D CA 1
ATOM 9270 C C . GLU D 1 163 ? -22.502 -17.518 -21.265 1.00 38.25 154 GLU D C 1
ATOM 9271 O O . GLU D 1 163 ? -22.300 -18.128 -22.314 1.00 38.22 154 GLU D O 1
ATOM 9277 N N . SER D 1 164 ? -21.686 -17.587 -20.213 1.00 39.04 155 SER D N 1
ATOM 9278 C CA . SER D 1 164 ? -20.524 -18.473 -20.190 1.00 39.88 155 SER D CA 1
ATOM 9279 C C . SER D 1 164 ? -20.954 -19.934 -20.280 1.00 40.67 155 SER D C 1
ATOM 9280 O O . SER D 1 164 ? -20.372 -20.706 -21.038 1.00 40.73 155 SER D O 1
ATOM 9283 N N . ALA D 1 165 ? -21.978 -20.299 -19.510 1.00 41.77 156 ALA D N 1
ATOM 9284 C CA . ALA D 1 165 ? -22.555 -21.642 -19.554 1.00 42.94 156 ALA D CA 1
ATOM 9285 C C . ALA D 1 165 ? -23.214 -21.900 -20.903 1.00 43.87 156 ALA D C 1
ATOM 9286 O O . ALA D 1 165 ? -23.138 -23.005 -21.437 1.00 43.85 156 ALA D O 1
ATOM 9288 N N . LEU D 1 166 ? -23.851 -20.862 -21.441 1.00 45.17 157 LEU D N 1
ATOM 9289 C CA . LEU D 1 166 ? -24.536 -20.923 -22.727 1.00 46.49 157 LEU D CA 1
ATOM 9290 C C . LEU D 1 166 ? -23.548 -21.103 -23.878 1.00 47.43 157 LEU D C 1
ATOM 9291 O O . LEU D 1 166 ? -23.823 -21.834 -24.830 1.00 47.51 157 LEU D O 1
ATOM 9296 N N . ARG D 1 167 ? -22.401 -20.433 -23.777 1.00 48.65 158 ARG D N 1
ATOM 9297 C CA . ARG D 1 167 ? -21.375 -20.469 -24.815 1.00 49.89 158 ARG D CA 1
ATOM 9298 C C . ARG D 1 167 ? -20.661 -21.817 -24.833 1.00 50.66 158 ARG D C 1
ATOM 9299 O O . ARG D 1 167 ? -20.272 -22.302 -25.897 1.00 50.74 158 ARG D O 1
ATOM 9307 N N . TRP D 1 168 ? -20.498 -22.416 -23.654 1.00 51.61 159 TRP D N 1
ATOM 9308 C CA . TRP D 1 168 ? -19.881 -23.736 -23.536 1.00 52.58 159 TRP D CA 1
ATOM 9309 C C . TRP D 1 168 ? -20.819 -24.867 -23.950 1.00 53.14 159 TRP D C 1
ATOM 9310 O O . TRP D 1 168 ? -20.373 -25.874 -24.500 1.00 53.22 159 TRP D O 1
ATOM 9321 N N . SER D 1 169 ? -22.112 -24.690 -23.683 1.00 53.81 160 SER D N 1
ATOM 9322 C CA . SER D 1 169 ? -23.129 -25.687 -24.016 1.00 54.42 160 SER D CA 1
ATOM 9323 C C . SER D 1 169 ? -23.176 -25.979 -25.518 1.00 54.91 160 SER D C 1
ATOM 9324 O O . SER D 1 169 ? -23.126 -27.140 -25.929 1.00 54.92 160 SER D O 1
ATOM 9327 N N . GLU D 1 170 ? -23.256 -24.922 -26.324 1.00 55.47 161 GLU D N 1
ATOM 9328 C CA . GLU D 1 170 ? -23.362 -25.056 -27.778 1.00 56.02 161 GLU D CA 1
ATOM 9329 C C . GLU D 1 170 ? -22.066 -25.541 -28.438 1.00 56.21 161 GLU D C 1
ATOM 9330 O O . GLU D 1 170 ? -22.104 -26.151 -29.507 1.00 56.22 161 GLU D O 1
ATOM 9336 N N . LYS D 1 171 ? -20.932 -25.259 -27.796 1.00 56.44 162 LYS D N 1
ATOM 9337 C CA . LYS D 1 171 ? -19.629 -25.739 -28.256 1.00 56.60 162 LYS D CA 1
ATOM 9338 C C . LYS D 1 171 ? -19.507 -27.246 -28.073 1.00 56.73 162 LYS D C 1
ATOM 9339 O O . LYS D 1 171 ? -18.940 -27.936 -28.921 1.00 56.77 162 LYS D O 1
ATOM 9345 N N . PHE D 1 172 ? -20.045 -27.745 -26.960 1.00 56.83 163 PHE D N 1
ATOM 9346 C CA . PHE D 1 172 ? -20.117 -29.180 -26.695 1.00 56.93 163 PHE D CA 1
ATOM 9347 C C . PHE D 1 172 ? -21.002 -29.880 -27.727 1.00 57.11 163 PHE D C 1
ATOM 9348 O O . PHE D 1 172 ? -20.695 -30.989 -28.167 1.00 57.12 163 PHE D O 1
ATOM 9356 N N . GLU D 1 173 ? -22.092 -29.217 -28.110 1.00 57.28 164 GLU D N 1
ATOM 9357 C CA . GLU D 1 173 ? -23.016 -29.741 -29.116 1.00 57.47 164 GLU D CA 1
ATOM 9358 C C . GLU D 1 173 ? -22.469 -29.596 -30.536 1.00 57.52 164 GLU D C 1
ATOM 9359 O O . GLU D 1 173 ? -22.817 -30.379 -31.424 1.00 57.50 164 GLU D O 1
ATOM 9365 N N . LYS D 1 174 ? -21.618 -28.592 -30.738 1.00 57.57 165 LYS D N 1
ATOM 9366 C CA . LYS D 1 174 ? -20.918 -28.392 -32.006 1.00 57.59 165 LYS D CA 1
ATOM 9367 C C . LYS D 1 174 ? -19.887 -29.498 -32.224 1.00 57.57 165 LYS D C 1
ATOM 9368 O O . LYS D 1 174 ? -19.620 -29.893 -33.361 1.00 57.57 165 LYS D O 1
ATOM 9374 N N . TRP D 1 175 ? -19.313 -29.987 -31.124 1.00 57.49 166 TRP D N 1
ATOM 9375 C CA . TRP D 1 175 ? -18.373 -31.108 -31.150 1.00 57.33 166 TRP D CA 1
ATOM 9376 C C . TRP D 1 175 ? -19.097 -32.458 -31.150 1.00 57.02 166 TRP D C 1
ATOM 9377 O O . TRP D 1 175 ? -18.457 -33.512 -31.165 1.00 57.05 166 TRP D O 1
ATOM 9388 N N . GLY D 1 176 ? -20.429 -32.415 -31.129 1.00 56.60 167 GLY D N 1
ATOM 9389 C CA . GLY D 1 176 ? -21.257 -33.619 -31.151 1.00 56.03 167 GLY D CA 1
ATOM 9390 C C . GLY D 1 176 ? -21.226 -34.396 -29.848 1.00 55.55 167 GLY D C 1
ATOM 9391 O O . GLY D 1 176 ? -20.725 -35.521 -29.801 1.00 55.57 167 GLY D O 1
ATOM 9392 N N . PHE D 1 177 ? -21.761 -33.790 -28.790 1.00 54.98 168 PHE D N 1
ATOM 9393 C CA . PHE D 1 177 ? -21.800 -34.415 -27.468 1.00 54.28 168 PHE D CA 1
ATOM 9394 C C . PHE D 1 177 ? -23.104 -34.086 -26.747 1.00 53.62 168 PHE D C 1
ATOM 9395 O O . PHE D 1 177 ? -23.478 -32.919 -26.621 1.00 53.62 168 PHE D O 1
ATOM 9403 N N . THR D 1 178 ? -23.785 -35.130 -26.282 1.00 52.73 169 THR D N 1
ATOM 9404 C CA . THR D 1 178 ? -25.105 -35.003 -25.664 1.00 51.79 169 THR D CA 1
ATOM 9405 C C . THR D 1 178 ? -25.028 -35.225 -24.153 1.00 50.94 169 THR D C 1
ATOM 9406 O O . THR D 1 178 ? -25.747 -34.585 -23.385 1.00 50.80 169 THR D O 1
ATOM 9410 N N . ASN D 1 179 ? -24.136 -36.125 -23.745 1.00 49.89 170 ASN D N 1
ATOM 9411 C CA . ASN D 1 179 ? -24.059 -36.606 -22.368 1.00 48.84 170 ASN D CA 1
ATOM 9412 C C . ASN D 1 179 ? -23.371 -35.634 -21.404 1.00 48.08 170 ASN D C 1
ATOM 9413 O O . ASN D 1 179 ? -22.355 -35.965 -20.784 1.00 47.99 170 ASN D O 1
ATOM 9418 N N . TYR D 1 180 ? -23.932 -34.435 -21.271 1.00 47.14 171 TYR D N 1
ATOM 9419 C CA . TYR D 1 180 ? -23.362 -33.425 -20.381 1.00 46.23 171 TYR D CA 1
ATOM 9420 C C . TYR D 1 180 ? -24.411 -32.634 -19.601 1.00 45.62 171 TYR D C 1
ATOM 9421 O O . TYR D 1 180 ? -25.494 -32.341 -20.110 1.00 45.52 171 TYR D O 1
ATOM 9430 N N . LYS D 1 181 ? -24.066 -32.306 -18.358 1.00 44.91 172 LYS D N 1
ATOM 9431 C CA . LYS D 1 181 ? -24.860 -31.416 -17.512 1.00 44.28 172 LYS D CA 1
ATOM 9432 C C . LYS D 1 181 ? -24.017 -30.204 -17.122 1.00 43.79 172 LYS D C 1
ATOM 9433 O O . LYS D 1 181 ? -22.789 -30.285 -17.090 1.00 43.70 172 LYS D O 1
ATOM 9439 N N . VAL D 1 182 ? -24.666 -29.080 -16.836 1.00 43.23 173 VAL D N 1
ATOM 9440 C CA . VAL D 1 182 ? -23.934 -27.900 -16.375 1.00 42.68 173 VAL D CA 1
ATOM 9441 C C . VAL D 1 182 ? -24.372 -27.457 -14.975 1.00 42.34 173 VAL D C 1
ATOM 9442 O O . VAL D 1 182 ? -25.457 -27.815 -14.510 1.00 42.22 173 VAL D O 1
ATOM 9446 N N . SER D 1 183 ? -23.506 -26.699 -14.308 1.00 42.02 174 SER D N 1
ATOM 9447 C CA . SER D 1 183 ? -23.823 -26.101 -13.017 1.00 41.69 174 SER D CA 1
ATOM 9448 C C . SER D 1 183 ? -23.308 -24.668 -12.968 1.00 41.59 174 SER D C 1
ATOM 9449 O O . SER D 1 183 ? -22.128 -24.414 -13.225 1.00 41.55 174 SER D O 1
ATOM 9452 N N . ILE D 1 184 ? -24.202 -23.738 -12.646 1.00 41.51 175 ILE D N 1
ATOM 9453 C CA . ILE D 1 184 ? -23.835 -22.336 -12.483 1.00 41.47 175 ILE D CA 1
ATOM 9454 C C . ILE D 1 184 ? -23.943 -21.966 -11.008 1.00 41.56 175 ILE D C 1
ATOM 9455 O O . ILE D 1 184 ? -25.034 -21.999 -10.428 1.00 41.68 175 ILE D O 1
ATOM 9460 N N . LYS D 1 185 ? -22.809 -21.622 -10.404 1.00 41.57 176 LYS D N 1
ATOM 9461 C CA . LYS D 1 185 ? -22.778 -21.268 -8.985 1.00 41.57 176 LYS D CA 1
ATOM 9462 C C . LYS D 1 185 ? -22.544 -19.775 -8.776 1.00 41.45 176 LYS D C 1
ATOM 9463 O O . LYS D 1 185 ? -21.404 -19.301 -8.776 1.00 41.41 176 LYS D O 1
ATOM 9469 N N . GLY D 1 186 ? -23.647 -19.045 -8.612 1.00 41.27 177 GLY D N 1
ATOM 9470 C CA . GLY D 1 186 ? -23.619 -17.615 -8.317 1.00 40.88 177 GLY D CA 1
ATOM 9471 C C . GLY D 1 186 ? -23.269 -17.326 -6.868 1.00 40.56 177 GLY D C 1
ATOM 9472 O O . GLY D 1 186 ? -23.272 -18.231 -6.028 1.00 40.64 177 GLY D O 1
ATOM 9473 N N . SER D 1 187 ? -22.978 -16.057 -6.582 1.00 40.08 178 SER D N 1
ATOM 9474 C CA . SER D 1 187 ? -22.511 -15.616 -5.262 1.00 39.48 178 SER D CA 1
ATOM 9475 C C . SER D 1 187 ? -23.574 -15.851 -4.188 1.00 38.92 178 SER D C 1
ATOM 9476 O O . SER D 1 187 ? -23.476 -16.791 -3.388 1.00 39.06 178 SER D O 1
ATOM 9479 N N . ASP D 1 188 ? -24.587 -14.988 -4.185 1.00 37.94 179 ASP D N 1
ATOM 9480 C CA . ASP D 1 188 ? -25.709 -15.096 -3.267 1.00 36.90 179 ASP D CA 1
ATOM 9481 C C . ASP D 1 188 ? -26.855 -15.890 -3.893 1.00 36.06 179 ASP D C 1
ATOM 9482 O O . ASP D 1 188 ? -26.813 -16.219 -5.081 1.00 35.92 179 ASP D O 1
ATOM 9487 N N . VAL D 1 189 ? -27.870 -16.194 -3.085 1.00 35.05 180 VAL D N 1
ATOM 9488 C CA . VAL D 1 189 ? -29.039 -16.960 -3.524 1.00 34.10 180 VAL D CA 1
ATOM 9489 C C . VAL D 1 189 ? -29.662 -16.382 -4.797 1.00 33.48 180 VAL D C 1
ATOM 9490 O O . VAL D 1 189 ? -29.884 -17.108 -5.770 1.00 33.43 180 VAL D O 1
ATOM 9494 N N . LEU D 1 190 ? -29.921 -15.076 -4.783 1.00 32.72 181 LEU D N 1
ATOM 9495 C CA . LEU D 1 190 ? -30.573 -14.393 -5.896 1.00 32.01 181 LEU D CA 1
ATOM 9496 C C . LEU D 1 190 ? -29.774 -14.430 -7.199 1.00 31.75 181 LEU D C 1
ATOM 9497 O O . LEU D 1 190 ? -30.351 -14.652 -8.265 1.00 31.78 181 LEU D O 1
ATOM 9502 N N . GLN D 1 191 ? -28.460 -14.213 -7.119 1.00 31.42 182 GLN D N 1
ATOM 9503 C CA . GLN D 1 191 ? -27.610 -14.273 -8.313 1.00 31.21 182 GLN D CA 1
ATOM 9504 C C . GLN D 1 191 ? -27.581 -15.692 -8.870 1.00 30.86 182 GLN D C 1
ATOM 9505 O O . GLN D 1 191 ? -27.630 -15.887 -10.083 1.00 30.90 182 GLN D O 1
ATOM 9511 N N . ASN D 1 192 ? -27.511 -16.669 -7.967 1.00 30.48 183 ASN D N 1
ATOM 9512 C CA . ASN D 1 192 ? -27.532 -18.082 -8.314 1.00 30.12 183 ASN D CA 1
ATOM 9513 C C . ASN D 1 192 ? -28.803 -18.453 -9.070 1.00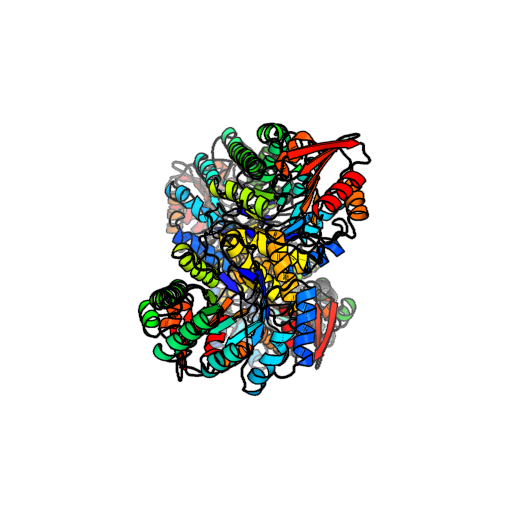 30.14 183 ASN D C 1
ATOM 9514 O O . ASN D 1 192 ? -28.744 -19.105 -10.110 1.00 30.08 183 ASN D O 1
ATOM 9519 N N . VAL D 1 193 ? -29.945 -18.015 -8.543 1.00 30.29 184 VAL D N 1
ATOM 9520 C CA . VAL D 1 193 ? -31.252 -18.296 -9.135 1.00 30.41 184 VAL D CA 1
ATOM 9521 C C . VAL D 1 193 ? -31.369 -17.739 -10.557 1.00 30.68 184 VAL D C 1
ATOM 9522 O O . VAL D 1 193 ? -31.695 -18.480 -11.484 1.00 30.59 184 VAL D O 1
ATOM 9526 N N . ARG D 1 194 ? -31.078 -16.447 -10.717 1.00 31.17 185 ARG D N 1
ATOM 9527 C CA . ARG D 1 194 ? -31.234 -15.746 -11.997 1.00 31.84 185 ARG D CA 1
ATOM 9528 C C . ARG D 1 194 ? -30.317 -16.288 -13.097 1.00 31.87 185 ARG D C 1
ATOM 9529 O O . ARG D 1 194 ? -30.746 -16.447 -14.243 1.00 31.85 185 ARG D O 1
ATOM 9537 N N . ALA D 1 195 ? -29.061 -16.561 -12.748 1.00 31.98 186 ALA D N 1
ATOM 9538 C CA . ALA D 1 195 ? -28.105 -17.129 -13.693 1.00 32.26 186 ALA D CA 1
ATOM 9539 C C . ALA D 1 195 ? -28.612 -18.470 -14.218 1.00 32.58 186 ALA D C 1
ATOM 9540 O O . ALA D 1 195 ? -28.619 -18.710 -15.428 1.00 32.52 186 ALA D O 1
ATOM 9542 N N . ASN D 1 196 ? -29.052 -19.326 -13.297 1.00 33.01 187 ASN D N 1
ATOM 9543 C CA . ASN D 1 196 ? -29.617 -20.627 -13.634 1.00 33.54 187 ASN D CA 1
ATOM 9544 C C . ASN D 1 196 ? -30.931 -20.528 -14.409 1.00 33.90 187 ASN D C 1
ATOM 9545 O O . ASN D 1 196 ? -31.207 -21.356 -15.276 1.00 33.94 187 ASN D O 1
ATOM 9550 N N . LEU D 1 197 ? -31.724 -19.505 -14.098 1.00 34.40 188 LEU D N 1
ATOM 9551 C CA . LEU D 1 197 ? -33.008 -19.277 -14.761 1.00 34.88 188 LEU D CA 1
ATOM 9552 C C . LEU D 1 197 ? -32.847 -18.819 -16.216 1.00 35.37 188 LEU D C 1
ATOM 9553 O O . LEU D 1 197 ? -33.637 -19.208 -17.079 1.00 35.50 188 LEU D O 1
ATOM 9558 N N . ILE D 1 198 ? -31.828 -18.001 -16.481 1.00 35.97 189 ILE D N 1
ATOM 9559 C CA . ILE D 1 198 ? -31.534 -17.528 -17.842 1.00 36.56 189 ILE D CA 1
ATOM 9560 C C . ILE D 1 198 ? -31.083 -18.691 -18.728 1.00 37.11 189 ILE D C 1
ATOM 9561 O O . ILE D 1 198 ? -31.461 -18.776 -19.899 1.00 37.10 189 ILE D O 1
ATOM 9566 N N . PHE D 1 199 ? -30.288 -19.588 -18.151 1.00 37.85 190 PHE D N 1
ATOM 9567 C CA . PHE D 1 199 ? -29.838 -20.789 -18.843 1.00 38.63 190 PHE D CA 1
ATOM 9568 C C . PHE D 1 199 ? -30.996 -21.762 -19.084 1.00 39.25 190 PHE D C 1
ATOM 9569 O O . PHE D 1 199 ? -31.143 -22.290 -20.185 1.00 39.33 190 PHE D O 1
ATOM 9577 N N . ALA D 1 200 ? -31.819 -21.971 -18.057 1.00 40.02 191 ALA D N 1
ATOM 9578 C CA . ALA D 1 200 ? -32.924 -22.932 -18.103 1.00 40.83 191 ALA D CA 1
ATOM 9579 C C . ALA D 1 200 ? -33.954 -22.666 -19.203 1.00 41.47 191 ALA D C 1
ATOM 9580 O O . ALA D 1 200 ? -34.433 -23.602 -19.840 1.00 41.59 191 ALA D O 1
ATOM 9582 N N . GLU D 1 201 ? -34.289 -21.395 -19.419 1.00 42.27 192 GLU D N 1
ATOM 9583 C CA . GLU D 1 201 ? -35.295 -21.005 -20.411 1.00 42.98 192 GLU D CA 1
ATOM 9584 C C . GLU D 1 201 ? -34.799 -21.195 -21.840 1.00 43.38 192 GLU D C 1
ATOM 9585 O O . GLU D 1 201 ? -35.597 -21.326 -22.769 1.00 43.51 192 GLU D O 1
ATOM 9591 N N . ARG D 1 202 ? -33.479 -21.214 -22.003 1.00 43.82 193 ARG D N 1
ATOM 9592 C CA . ARG D 1 202 ? -32.854 -21.176 -23.322 1.00 44.18 193 ARG D CA 1
ATOM 9593 C C . ARG D 1 202 ? -32.274 -22.523 -23.769 1.00 43.97 193 ARG D C 1
ATOM 9594 O O . ARG D 1 202 ? -31.837 -22.663 -24.913 1.00 43.97 193 ARG D O 1
ATOM 9602 N N . THR D 1 203 ? -32.277 -23.508 -22.874 1.00 43.70 194 THR D N 1
ATOM 9603 C CA . THR D 1 203 ? -31.678 -24.810 -23.168 1.00 43.42 194 THR D CA 1
ATOM 9604 C C . THR D 1 203 ? -32.492 -25.983 -22.615 1.00 43.05 194 THR D C 1
ATOM 9605 O O . THR D 1 203 ? -33.454 -25.789 -21.871 1.00 43.02 194 THR D O 1
ATOM 9609 N N . ASP D 1 204 ? -32.088 -27.194 -22.994 1.00 42.57 195 ASP D N 1
ATOM 9610 C CA . ASP D 1 204 ? -32.698 -28.430 -22.508 1.00 42.07 195 ASP D CA 1
ATOM 9611 C C . ASP D 1 204 ? -31.721 -29.245 -21.650 1.00 41.53 195 ASP D C 1
ATOM 9612 O O . ASP D 1 204 ? -32.041 -30.352 -21.211 1.00 41.53 195 ASP D O 1
ATOM 9617 N N . VAL D 1 205 ? -30.536 -28.684 -21.419 1.00 40.83 196 VAL D N 1
ATOM 9618 C CA . VAL D 1 205 ? -29.456 -29.356 -20.690 1.00 40.17 196 VAL D CA 1
ATOM 9619 C C . VAL D 1 205 ? -29.784 -29.496 -19.198 1.00 39.69 196 VAL D C 1
ATOM 9620 O O . VAL D 1 205 ? -30.273 -28.545 -18.585 1.00 39.69 196 VAL D O 1
ATOM 9624 N N . PRO D 1 206 ? -29.535 -30.691 -18.618 1.00 39.22 197 PRO D N 1
ATOM 9625 C CA . PRO D 1 206 ? -29.724 -30.913 -17.185 1.00 38.88 197 PRO D CA 1
ATOM 9626 C C . PRO D 1 206 ? -28.887 -29.954 -16.346 1.00 38.63 197 PRO D C 1
ATOM 9627 O O . PRO D 1 206 ? -27.743 -29.652 -16.702 1.00 38.55 197 PRO D O 1
ATOM 9631 N N . LEU D 1 207 ? -29.465 -29.484 -15.243 1.00 38.37 198 LEU D N 1
ATOM 9632 C CA . LEU D 1 207 ? -28.789 -28.543 -14.359 1.00 38.11 198 LEU D CA 1
ATOM 9633 C C . LEU D 1 207 ? -28.513 -29.124 -12.976 1.00 38.16 198 LEU D C 1
ATOM 9634 O O . LEU D 1 207 ? -29.388 -29.729 -12.353 1.00 38.13 198 LEU D O 1
ATOM 9639 N N . HIS D 1 208 ? -27.277 -28.940 -12.520 1.00 38.31 199 HIS D N 1
ATOM 9640 C CA . HIS D 1 208 ? -26.860 -29.301 -11.171 1.00 38.51 199 HIS D CA 1
ATOM 9641 C C . HIS D 1 208 ? -26.973 -28.060 -10.285 1.00 38.72 199 HIS D C 1
ATOM 9642 O O . HIS D 1 208 ? -26.286 -27.060 -10.515 1.00 38.70 199 HIS D O 1
ATOM 9649 N N . ILE D 1 209 ? -27.848 -28.125 -9.282 1.00 39.11 200 ILE D N 1
ATOM 9650 C CA . ILE D 1 209 ? -28.151 -26.951 -8.453 1.00 39.58 200 ILE D CA 1
ATOM 9651 C C . ILE D 1 209 ? -27.663 -27.045 -7.002 1.00 40.10 200 ILE D C 1
ATOM 9652 O O . ILE D 1 209 ? -27.540 -28.139 -6.448 1.00 40.10 200 ILE D O 1
ATOM 9657 N N . GLY D 1 210 ? -27.387 -25.886 -6.405 1.00 40.85 201 GLY D N 1
ATOM 9658 C CA . GLY D 1 210 ? -26.909 -25.795 -5.023 1.00 41.85 201 GLY D CA 1
ATOM 9659 C C . GLY D 1 210 ? -26.179 -24.493 -4.734 1.00 42.65 201 GLY D C 1
ATOM 9660 O O . GLY D 1 210 ? -25.872 -23.728 -5.653 1.00 42.72 201 GLY D O 1
ATOM 9661 N N . ILE D 1 211 ? -25.902 -24.241 -3.455 1.00 43.43 202 ILE D N 1
ATOM 9662 C CA . ILE D 1 211 ? -25.187 -23.033 -3.028 1.00 44.30 202 ILE D CA 1
ATOM 9663 C C . ILE D 1 211 ? -23.824 -23.403 -2.435 1.00 44.99 202 ILE D C 1
ATOM 9664 O O . ILE D 1 211 ? -23.739 -24.264 -1.559 1.00 45.03 202 ILE D O 1
ATOM 9669 N N . THR D 1 212 ? -22.769 -22.737 -2.906 1.00 45.90 203 THR D N 1
ATOM 9670 C CA . THR D 1 212 ? -21.385 -23.096 -2.560 1.00 46.78 203 THR D CA 1
ATOM 9671 C C . THR D 1 212 ? -20.905 -22.598 -1.191 1.00 47.40 203 THR D C 1
ATOM 9672 O O . THR D 1 212 ? -20.601 -23.407 -0.311 1.00 47.53 203 THR D O 1
ATOM 9676 N N . GLU D 1 213 ? -20.825 -21.280 -1.018 1.00 48.13 204 GLU D N 1
ATOM 9677 C CA . GLU D 1 213 ? -20.378 -20.689 0.252 1.00 48.83 204 GLU D CA 1
ATOM 9678 C C . GLU D 1 213 ? -21.565 -20.511 1.201 1.00 48.97 204 GLU D C 1
ATOM 9679 O O . GLU D 1 213 ? -21.821 -19.409 1.699 1.00 49.01 204 GLU D O 1
ATOM 9685 N N . ALA D 1 214 ? -22.273 -21.611 1.456 1.00 49.06 205 ALA D N 1
ATOM 9686 C CA . ALA D 1 214 ? -23.572 -21.589 2.135 1.00 49.15 205 ALA D CA 1
ATOM 9687 C C . ALA D 1 214 ? -23.554 -21.019 3.555 1.00 49.18 205 ALA D C 1
ATOM 9688 O O . ALA D 1 214 ? -24.534 -20.412 3.993 1.00 49.28 205 ALA D O 1
ATOM 9690 N N . GLY D 1 215 ? -22.447 -21.216 4.266 1.00 49.07 206 GLY D N 1
ATOM 9691 C CA . GLY D 1 215 ? -22.322 -20.750 5.644 1.00 48.82 206 GLY D CA 1
ATOM 9692 C C . GLY D 1 215 ? -22.102 -21.884 6.626 1.00 48.65 206 GLY D C 1
ATOM 9693 O O . GLY D 1 215 ? -21.929 -23.040 6.228 1.00 48.58 206 GLY D O 1
ATOM 9694 N N . MET D 1 216 ? -22.121 -21.548 7.913 1.00 48.42 207 MET D N 1
ATOM 9695 C CA . MET D 1 216 ? -21.809 -22.502 8.976 1.00 48.16 207 MET D CA 1
ATOM 9696 C C . MET D 1 216 ? -23.060 -23.061 9.647 1.00 47.57 207 MET D C 1
ATOM 9697 O O . MET D 1 216 ? -23.995 -22.316 9.951 1.00 47.62 207 MET D O 1
ATOM 9702 N N . GLY D 1 217 ? -23.060 -24.375 9.869 1.00 46.81 208 GLY D N 1
ATOM 9703 C CA . GLY D 1 217 ? -24.110 -25.062 10.623 1.00 45.84 208 GLY D CA 1
ATOM 9704 C C . GLY D 1 217 ? -25.526 -24.757 10.177 1.00 45.09 208 GLY D C 1
ATOM 9705 O O . GLY D 1 217 ? -25.916 -25.089 9.056 1.00 45.12 208 GLY D O 1
ATOM 9706 N N . THR D 1 218 ? -26.289 -24.119 11.063 1.00 44.21 209 THR D N 1
ATOM 9707 C CA . THR D 1 218 ? -27.684 -23.760 10.800 1.00 43.34 209 THR D CA 1
ATOM 9708 C C . THR D 1 218 ? -27.801 -22.751 9.655 1.00 42.63 209 THR D C 1
ATOM 9709 O O . THR D 1 218 ? -28.625 -22.926 8.752 1.00 42.62 209 THR D O 1
ATOM 9713 N N . LYS D 1 219 ? -26.966 -21.713 9.693 1.00 41.69 210 LYS D N 1
ATOM 9714 C CA . LYS D 1 219 ? -26.947 -20.674 8.659 1.00 40.78 210 LYS D CA 1
ATOM 9715 C C . LYS D 1 219 ? -26.738 -21.260 7.264 1.00 39.86 210 LYS D C 1
ATOM 9716 O O . LYS D 1 219 ? -27.322 -20.782 6.290 1.00 39.84 210 LYS D O 1
ATOM 9722 N N . GLY D 1 220 ? -25.906 -22.296 7.178 1.00 38.76 211 GLY D N 1
ATOM 9723 C CA . GLY D 1 220 ? -25.673 -23.004 5.924 1.00 37.35 211 GLY D CA 1
ATOM 9724 C C . GLY D 1 220 ? -26.909 -23.746 5.452 1.00 36.34 211 GLY D C 1
ATOM 9725 O O . GLY D 1 220 ? -27.214 -23.759 4.258 1.00 36.26 211 GLY D O 1
ATOM 9726 N N . ILE D 1 221 ? -27.625 -24.349 6.398 1.00 35.27 212 ILE D N 1
ATOM 9727 C CA . ILE D 1 221 ? -28.811 -25.153 6.101 1.00 34.26 212 ILE D CA 1
ATOM 9728 C C . ILE D 1 221 ? -29.979 -24.292 5.607 1.00 33.53 212 ILE D C 1
ATOM 9729 O O . ILE D 1 221 ? -30.719 -24.697 4.706 1.00 33.26 212 ILE D O 1
ATOM 9734 N N . ILE D 1 222 ? -30.125 -23.104 6.192 1.00 32.73 213 ILE D N 1
ATOM 9735 C CA . ILE D 1 222 ? -31.148 -22.142 5.773 1.00 31.94 213 ILE D CA 1
ATOM 9736 C C . ILE D 1 222 ? -30.861 -21.610 4.365 1.00 31.46 213 ILE D C 1
ATOM 9737 O O . ILE D 1 222 ? -31.718 -21.690 3.479 1.00 31.44 213 ILE D O 1
ATOM 9742 N N . LYS D 1 223 ? -29.652 -21.086 4.168 1.00 30.80 214 LYS D N 1
ATOM 9743 C CA . LYS D 1 223 ? -29.242 -20.504 2.890 1.00 30.26 214 LYS D CA 1
ATOM 9744 C C . LYS D 1 223 ? -29.367 -21.516 1.749 1.00 29.63 214 LYS D C 1
ATOM 9745 O O . LYS D 1 223 ? -29.775 -21.166 0.639 1.00 29.59 214 LYS D O 1
ATOM 9751 N N . SER D 1 224 ? -29.027 -22.770 2.041 1.00 28.89 215 SER D N 1
ATOM 9752 C CA . SER D 1 224 ? -29.168 -23.861 1.082 1.00 28.12 215 SER D CA 1
ATOM 9753 C C . SER D 1 224 ? -30.633 -24.179 0.805 1.00 27.66 215 SER D C 1
ATOM 9754 O O . SER D 1 224 ? -31.012 -24.378 -0.345 1.00 27.74 215 SER D O 1
ATOM 9757 N N . SER D 1 225 ? -31.451 -24.222 1.856 1.00 27.09 216 SER D N 1
ATOM 9758 C CA . SER D 1 225 ? -32.874 -24.538 1.714 1.00 26.70 216 SER D CA 1
ATOM 9759 C C . SER D 1 225 ? -33.618 -23.486 0.904 1.00 26.48 216 SER D C 1
ATOM 9760 O O . SER D 1 225 ? -34.454 -23.821 0.062 1.00 26.50 216 SER D O 1
ATOM 9763 N N . VAL D 1 226 ? -33.307 -22.219 1.167 1.00 26.19 217 VAL D N 1
ATOM 9764 C CA . VAL D 1 226 ? -33.882 -21.107 0.423 1.00 25.92 217 VAL D CA 1
ATOM 9765 C C . VAL D 1 226 ? -33.462 -21.190 -1.044 1.00 25.91 217 VAL D C 1
ATOM 9766 O O . VAL D 1 226 ? -34.315 -21.198 -1.935 1.00 26.04 217 VAL D O 1
ATOM 9770 N N . GLY D 1 227 ? -32.154 -21.285 -1.283 1.00 25.72 218 GLY D N 1
ATOM 9771 C CA . GLY D 1 227 ? -31.607 -21.296 -2.637 1.00 25.66 218 GLY D CA 1
ATOM 9772 C C . GLY D 1 227 ? -32.112 -22.439 -3.495 1.00 25.66 218 GLY D C 1
ATOM 9773 O O . GLY D 1 227 ? -32.671 -22.217 -4.570 1.00 25.70 218 GLY D O 1
ATOM 9774 N N . ILE D 1 228 ? -31.914 -23.660 -3.009 1.00 25.65 219 ILE D N 1
ATOM 9775 C CA . ILE D 1 228 ? -32.350 -24.868 -3.706 1.00 25.73 219 ILE D CA 1
ATOM 9776 C C . ILE D 1 228 ? -33.875 -24.909 -3.848 1.00 25.75 219 ILE D C 1
ATOM 9777 O O . ILE D 1 228 ? -34.394 -25.217 -4.925 1.00 25.86 219 ILE D O 1
ATOM 9782 N N . GLY D 1 229 ? -34.581 -24.581 -2.767 1.00 25.75 220 GLY D N 1
ATOM 9783 C CA . GLY D 1 229 ? -36.046 -24.584 -2.753 1.00 25.84 220 GLY D CA 1
ATOM 9784 C C . GLY D 1 229 ? -36.691 -23.714 -3.819 1.00 25.93 220 GLY D C 1
ATOM 9785 O O . GLY D 1 229 ? -37.665 -24.122 -4.455 1.00 25.79 220 GLY D O 1
ATOM 9786 N N . ILE D 1 230 ? -36.148 -22.512 -4.009 1.00 26.17 221 ILE D N 1
ATOM 9787 C CA . ILE D 1 230 ? -36.650 -21.582 -5.021 1.00 26.31 221 ILE D CA 1
ATOM 9788 C C . ILE D 1 230 ? -36.524 -22.186 -6.422 1.00 26.79 221 ILE D C 1
ATOM 9789 O O . ILE D 1 230 ? -37.506 -22.237 -7.164 1.00 27.02 221 ILE D O 1
ATOM 9794 N N . LEU D 1 231 ? -35.324 -22.657 -6.766 1.00 27.25 222 LEU D N 1
ATOM 9795 C CA . LEU D 1 231 ? -35.068 -23.262 -8.075 1.00 27.74 222 LEU D CA 1
ATOM 9796 C C . LEU D 1 231 ? -35.986 -24.453 -8.321 1.00 28.33 222 LEU D C 1
ATOM 9797 O O . LEU D 1 231 ? -36.596 -24.567 -9.386 1.00 28.50 222 LEU D O 1
ATOM 9802 N N . LEU D 1 232 ? -36.084 -25.329 -7.323 1.00 29.01 223 LEU D N 1
ATOM 9803 C CA . LEU D 1 232 ? -36.997 -26.467 -7.365 1.00 29.74 223 LEU D CA 1
ATOM 9804 C C . LEU D 1 232 ? -38.448 -26.046 -7.616 1.00 30.36 223 LEU D C 1
ATOM 9805 O O . LEU D 1 232 ? -39.147 -26.668 -8.419 1.00 30.55 223 LEU D O 1
ATOM 9810 N N . TYR D 1 233 ? -38.887 -24.983 -6.943 1.00 31.06 224 TYR D N 1
ATOM 9811 C CA . TYR D 1 233 ? -40.229 -24.433 -7.152 1.00 31.82 224 TYR D CA 1
ATOM 9812 C C . TYR D 1 233 ? -40.436 -23.964 -8.595 1.00 32.52 224 TYR D C 1
ATOM 9813 O O . TYR D 1 233 ? -41.518 -24.129 -9.161 1.00 32.60 224 TYR D O 1
ATOM 9822 N N . MET D 1 234 ? -39.392 -23.381 -9.179 1.00 33.38 225 MET D N 1
ATOM 9823 C CA . MET D 1 234 ? -39.417 -22.945 -10.573 1.00 34.20 225 MET D CA 1
ATOM 9824 C C . MET D 1 234 ? -39.410 -24.140 -11.531 1.00 34.43 225 MET D C 1
ATOM 9825 O O . MET D 1 234 ? -39.566 -23.973 -12.744 1.00 34.48 225 MET D O 1
ATOM 9830 N N . GLY D 1 235 ? -39.226 -25.339 -10.978 1.00 34.64 226 GLY D N 1
ATOM 9831 C CA . GLY D 1 235 ? -39.163 -26.567 -11.768 1.00 34.88 226 GLY D CA 1
ATOM 9832 C C . GLY D 1 235 ? -37.771 -26.868 -12.292 1.00 35.02 226 GLY D C 1
ATOM 9833 O O . GLY D 1 235 ? -37.583 -27.823 -13.048 1.00 35.08 226 GLY D O 1
ATOM 9834 N N . ILE D 1 236 ? -36.801 -26.051 -11.883 1.00 35.11 227 ILE D N 1
ATOM 9835 C CA . ILE D 1 236 ? -35.406 -26.185 -12.308 1.00 35.21 227 ILE D CA 1
ATOM 9836 C C . ILE D 1 236 ? -34.613 -27.039 -11.318 1.00 35.34 227 ILE D C 1
ATOM 9837 O O . ILE D 1 236 ? -34.762 -26.896 -10.100 1.00 35.36 227 ILE D O 1
ATOM 9842 N N . GLY D 1 237 ? -33.773 -27.924 -11.851 1.00 35.46 228 GLY D N 1
ATOM 9843 C CA . GLY D 1 237 ? -32.914 -28.773 -11.032 1.00 35.61 228 GLY D CA 1
ATOM 9844 C C . GLY D 1 237 ? -33.141 -30.243 -11.306 1.00 35.74 228 GLY D C 1
ATOM 9845 O O . GLY D 1 237 ? -34.209 -30.780 -11.010 1.00 35.80 228 GLY D O 1
ATOM 9846 N N . ASP D 1 238 ? -32.129 -30.889 -11.876 1.00 35.91 229 ASP D N 1
ATOM 9847 C CA . ASP D 1 238 ? -32.199 -32.307 -12.222 1.00 36.05 229 ASP D CA 1
ATOM 9848 C C . ASP D 1 238 ? -31.321 -33.139 -11.292 1.00 36.17 229 ASP D C 1
ATOM 9849 O O . ASP D 1 238 ? -31.543 -34.338 -11.113 1.00 36.18 229 ASP D O 1
ATOM 9854 N N . THR D 1 239 ? -30.321 -32.485 -10.709 1.00 36.35 230 THR D N 1
ATOM 9855 C CA . THR D 1 239 ? -29.516 -33.072 -9.642 1.00 36.52 230 THR D CA 1
ATOM 9856 C C . THR D 1 239 ? -29.194 -32.021 -8.576 1.00 36.64 230 THR D C 1
ATOM 9857 O O . THR D 1 239 ? -28.932 -30.860 -8.898 1.00 36.69 230 THR D O 1
ATOM 9861 N N . VAL D 1 240 ? -29.235 -32.434 -7.311 1.00 36.78 231 VAL D N 1
ATOM 9862 C CA . VAL D 1 240 ? -29.075 -31.516 -6.183 1.00 36.98 231 VAL D CA 1
ATOM 9863 C C . VAL D 1 240 ? -27.877 -31.888 -5.312 1.00 37.14 231 VAL D C 1
ATOM 9864 O O . VAL D 1 240 ? -27.633 -33.068 -5.045 1.00 37.11 231 VAL D O 1
ATOM 9868 N N . ARG D 1 241 ? -27.129 -30.873 -4.886 1.00 37.44 232 ARG D N 1
ATOM 9869 C CA . ARG D 1 241 ? -26.118 -31.042 -3.847 1.00 37.77 232 ARG D CA 1
ATOM 9870 C C . ARG D 1 241 ? -26.137 -29.892 -2.848 1.00 38.00 232 ARG D C 1
ATOM 9871 O O . ARG D 1 241 ? -26.042 -28.720 -3.222 1.00 37.92 232 ARG D O 1
ATOM 9879 N N . VAL D 1 242 ? -26.264 -30.246 -1.575 1.00 38.43 233 VAL D N 1
ATOM 9880 C CA . VAL D 1 242 ? -26.149 -29.287 -0.491 1.00 38.94 233 VAL D CA 1
ATOM 9881 C C . VAL D 1 242 ? -24.676 -29.200 -0.119 1.00 39.53 233 VAL D C 1
ATOM 9882 O O . VAL D 1 242 ? -24.047 -30.213 0.180 1.00 39.52 233 VAL D O 1
ATOM 9886 N N . SER D 1 243 ? -24.123 -27.992 -0.166 1.00 40.40 234 SER D N 1
ATOM 9887 C CA . SER D 1 243 ? -22.730 -27.775 0.209 1.00 41.31 234 SER D CA 1
ATOM 9888 C C . SER D 1 243 ? -22.621 -27.226 1.629 1.00 42.08 234 SER D C 1
ATOM 9889 O O . SER D 1 243 ? -22.818 -26.031 1.873 1.00 42.15 234 SER D O 1
ATOM 9892 N N . LEU D 1 244 ? -22.316 -28.126 2.556 1.00 43.06 235 LEU D N 1
ATOM 9893 C CA . LEU D 1 244 ? -22.139 -27.791 3.962 1.00 44.02 235 LEU D CA 1
ATOM 9894 C C . LEU D 1 244 ? -20.714 -28.091 4.412 1.00 44.72 235 LEU D C 1
ATOM 9895 O O . LEU D 1 244 ? -20.164 -29.152 4.105 1.00 44.77 235 LEU D O 1
ATOM 9900 N N . THR D 1 245 ? -20.117 -27.148 5.132 1.00 45.59 236 THR D N 1
ATOM 9901 C CA . THR D 1 245 ? -18.822 -27.371 5.773 1.00 46.41 236 THR D CA 1
ATOM 9902 C C . THR D 1 245 ? -19.036 -28.261 7.004 1.00 46.87 236 THR D C 1
ATOM 9903 O O . THR D 1 245 ? -18.989 -27.803 8.148 1.00 46.97 236 THR D O 1
ATOM 9907 N N . ASP D 1 246 ? -19.284 -29.543 6.735 1.00 47.38 237 ASP D N 1
ATOM 9908 C CA . ASP D 1 246 ? -19.721 -30.512 7.738 1.00 47.81 237 ASP D CA 1
ATOM 9909 C C . ASP D 1 246 ? -19.640 -31.929 7.157 1.00 47.89 237 ASP D C 1
ATOM 9910 O O . ASP D 1 246 ? -19.037 -32.142 6.100 1.00 47.92 237 ASP D O 1
ATOM 9915 N N . ASP D 1 247 ? -20.241 -32.888 7.858 1.00 47.88 238 ASP D N 1
ATOM 9916 C CA . ASP D 1 247 ? -20.349 -34.269 7.401 1.00 47.80 238 ASP D CA 1
ATOM 9917 C C . ASP D 1 247 ? -21.195 -34.332 6.124 1.00 47.53 238 ASP D C 1
ATOM 9918 O O . ASP D 1 247 ? -22.276 -33.738 6.071 1.00 47.64 238 ASP D O 1
ATOM 9923 N N . PRO D 1 248 ? -20.697 -35.034 5.085 1.00 47.12 239 PRO D N 1
ATOM 9924 C CA . PRO D 1 248 ? -21.421 -35.189 3.817 1.00 46.66 239 PRO D CA 1
ATOM 9925 C C . PRO D 1 248 ? -22.770 -35.902 3.949 1.00 46.09 239 PRO D C 1
ATOM 9926 O O . PRO D 1 248 ? -23.629 -35.749 3.079 1.00 46.10 239 PRO D O 1
ATOM 9930 N N . VAL D 1 249 ? -22.945 -36.673 5.021 1.00 45.34 240 VAL D N 1
ATOM 9931 C CA . VAL D 1 249 ? -24.206 -37.366 5.294 1.00 44.62 240 VAL D CA 1
ATOM 9932 C C . VAL D 1 249 ? -25.313 -36.363 5.643 1.00 44.09 240 VAL D C 1
ATOM 9933 O O . VAL D 1 249 ? -26.462 -36.523 5.221 1.00 44.00 240 VAL D O 1
ATOM 9937 N N . VAL D 1 250 ? -24.951 -35.328 6.399 1.00 43.42 241 VAL D N 1
ATOM 9938 C CA . VAL D 1 250 ? -25.872 -34.242 6.742 1.00 42.81 241 VAL D CA 1
ATOM 9939 C C . VAL D 1 250 ? -26.316 -33.492 5.480 1.00 42.39 241 VAL D C 1
ATOM 9940 O O . VAL D 1 250 ? -27.467 -33.065 5.379 1.00 42.30 241 VAL D O 1
ATOM 9944 N N . GLU D 1 251 ? -25.402 -33.359 4.519 1.00 41.93 242 GLU D N 1
ATOM 9945 C CA . GLU D 1 251 ? -25.705 -32.758 3.217 1.00 41.54 242 GLU D CA 1
ATOM 9946 C C . GLU D 1 251 ? -26.809 -33.521 2.480 1.00 41.35 242 GLU D C 1
ATOM 9947 O O . GLU D 1 251 ? -27.691 -32.912 1.873 1.00 41.29 242 GLU D O 1
ATOM 9953 N N . VAL D 1 252 ? -26.741 -34.851 2.536 1.00 41.15 243 VAL D N 1
ATOM 9954 C CA . VAL D 1 252 ? -27.731 -35.726 1.907 1.00 40.96 243 VAL D CA 1
ATOM 9955 C C . VAL D 1 252 ? -29.061 -35.655 2.656 1.00 40.91 243 VAL D C 1
ATOM 9956 O O . VAL D 1 252 ? -30.123 -35.569 2.036 1.00 40.88 243 VAL D O 1
ATOM 9960 N N . GLU D 1 253 ? -28.987 -35.681 3.987 1.00 40.91 244 GLU D N 1
ATOM 9961 C CA . GLU D 1 253 ? -30.164 -35.564 4.851 1.00 40.92 244 GLU D CA 1
ATOM 9962 C C . GLU D 1 253 ? -30.915 -34.252 4.624 1.00 40.78 244 GLU D C 1
ATOM 9963 O O . GLU D 1 253 ? -32.148 -34.235 4.601 1.00 40.79 244 GLU D O 1
ATOM 9969 N N . THR D 1 254 ? -30.159 -33.166 4.458 1.00 40.52 245 THR D N 1
ATOM 9970 C CA . THR D 1 254 ? -30.718 -31.842 4.192 1.00 40.33 245 THR D CA 1
ATOM 9971 C C . THR D 1 254 ? -31.365 -31.783 2.807 1.00 40.15 245 THR D C 1
ATOM 9972 O O . THR D 1 254 ? -32.446 -31.213 2.649 1.00 40.20 245 THR D O 1
ATOM 9976 N N . ALA D 1 255 ? -30.702 -32.379 1.818 1.00 39.88 246 ALA D N 1
ATOM 9977 C CA . ALA D 1 255 ? -31.200 -32.407 0.442 1.00 39.62 246 ALA D CA 1
ATOM 9978 C C . ALA D 1 255 ? -32.563 -33.082 0.341 1.00 39.41 246 ALA D C 1
ATOM 9979 O O . ALA D 1 255 ? -33.476 -32.545 -0.287 1.00 39.51 246 ALA D O 1
ATOM 9981 N N . TYR D 1 256 ? -32.698 -34.250 0.967 1.00 39.08 247 TYR D N 1
ATOM 9982 C CA . TYR D 1 256 ? -33.963 -34.991 0.959 1.00 38.72 247 TYR D CA 1
ATOM 9983 C C . TYR D 1 256 ? -35.076 -34.248 1.691 1.00 38.19 247 TYR D C 1
ATOM 9984 O O . TYR D 1 256 ? -36.243 -34.340 1.308 1.00 38.14 247 TYR D O 1
ATOM 9993 N N . GLU D 1 257 ? -34.705 -33.515 2.738 1.00 37.52 248 GLU D N 1
ATOM 9994 C CA . GLU D 1 257 ? -35.649 -32.679 3.470 1.00 36.90 248 GLU D CA 1
ATOM 9995 C C . GLU D 1 257 ? -36.214 -31.564 2.596 1.00 36.38 248 GLU D C 1
ATOM 9996 O O . GLU D 1 257 ? -37.425 -31.343 2.583 1.00 36.33 248 GLU D O 1
ATOM 10002 N N . ILE D 1 258 ? -35.335 -30.878 1.864 1.00 35.75 249 ILE D N 1
ATOM 10003 C CA . ILE D 1 258 ? -35.742 -29.827 0.930 1.00 35.18 249 ILE D CA 1
ATOM 10004 C C . ILE D 1 258 ? -36.683 -30.401 -0.129 1.00 34.98 249 ILE D C 1
ATOM 10005 O O . ILE D 1 258 ? -37.702 -29.792 -0.464 1.00 35.03 249 ILE D O 1
ATOM 10010 N N . LEU D 1 259 ? -36.341 -31.583 -0.634 1.00 34.78 250 LEU D N 1
ATOM 10011 C CA . LEU D 1 259 ? -37.137 -32.258 -1.654 1.00 34.61 250 LEU D CA 1
ATOM 10012 C C . LEU D 1 259 ? -38.472 -32.765 -1.110 1.00 34.61 250 LEU D C 1
ATOM 10013 O O . LEU D 1 259 ? -39.477 -32.752 -1.822 1.00 34.70 250 LEU D O 1
ATOM 10018 N N . LYS D 1 260 ? -38.477 -33.203 0.148 1.00 34.64 251 LYS D N 1
ATOM 10019 C CA . LYS D 1 260 ? -39.699 -33.685 0.795 1.00 34.69 251 LYS D CA 1
ATOM 10020 C C . LYS D 1 260 ? -40.698 -32.555 1.038 1.00 34.70 251 LYS D C 1
ATOM 10021 O O . LYS D 1 260 ? -41.907 -32.768 0.942 1.00 34.83 251 LYS D O 1
ATOM 10027 N N . SER D 1 261 ? -40.184 -31.361 1.342 1.00 34.67 252 SER D N 1
ATOM 10028 C CA . SER D 1 261 ? -41.007 -30.159 1.520 1.00 34.74 252 SER D CA 1
ATOM 10029 C C . SER D 1 261 ? -41.889 -29.894 0.309 1.00 34.83 252 SER D C 1
ATOM 10030 O O . SER D 1 261 ? -43.006 -29.391 0.442 1.00 34.79 252 SER D O 1
ATOM 10033 N N . LEU D 1 262 ? -41.372 -30.237 -0.868 1.00 35.04 253 LEU D N 1
ATOM 10034 C CA . LEU D 1 262 ? -42.048 -29.965 -2.129 1.00 35.35 253 LEU D CA 1
ATOM 10035 C C . LEU D 1 262 ? -42.606 -31.240 -2.763 1.00 35.93 253 LEU D C 1
ATOM 10036 O O . LEU D 1 262 ? -42.999 -31.245 -3.935 1.00 35.96 253 LEU D O 1
ATOM 10041 N N . GLY D 1 263 ? -42.641 -32.314 -1.973 1.00 36.64 254 GLY D N 1
ATOM 10042 C CA . GLY D 1 263 ? -43.194 -33.600 -2.395 1.00 37.65 254 GLY D CA 1
ATOM 10043 C C . GLY D 1 263 ? -42.522 -34.208 -3.612 1.00 38.46 254 GLY D C 1
ATOM 10044 O O . GLY D 1 263 ? -43.188 -34.796 -4.466 1.00 38.42 254 GLY D O 1
ATOM 10045 N N . LEU D 1 264 ? -41.202 -34.069 -3.690 1.00 39.38 255 LEU D N 1
ATOM 10046 C CA . LEU D 1 264 ? -40.447 -34.560 -4.840 1.00 40.47 255 LEU D CA 1
ATOM 10047 C C . LEU D 1 264 ? -39.680 -35.851 -4.541 1.00 41.26 255 LEU D C 1
ATOM 10048 O O . LEU D 1 264 ? -39.637 -36.752 -5.377 1.00 41.36 255 LEU D O 1
ATOM 10053 N N . ARG D 1 265 ? -39.076 -35.930 -3.357 1.00 42.28 256 ARG D N 1
ATOM 10054 C CA . ARG D 1 265 ? -38.395 -37.144 -2.900 1.00 43.38 256 ARG D CA 1
ATOM 10055 C C . ARG D 1 265 ? -38.646 -37.376 -1.411 1.00 44.17 256 ARG D C 1
ATOM 10056 O O . ARG D 1 265 ? -38.738 -36.424 -0.636 1.00 44.33 256 ARG D O 1
ATOM 10064 N N . ARG D 1 266 ? -38.756 -38.643 -1.018 1.00 44.99 257 ARG D N 1
ATOM 10065 C CA . ARG D 1 266 ? -38.810 -39.010 0.400 1.00 45.65 257 ARG D CA 1
ATOM 10066 C C . ARG D 1 266 ? -37.857 -40.152 0.719 1.00 45.71 257 ARG D C 1
ATOM 10067 O O . ARG D 1 266 ? -37.768 -41.124 -0.031 1.00 45.79 257 ARG D O 1
ATOM 10075 N N . ARG D 1 267 ? -37.131 -40.012 1.825 1.00 45.68 258 ARG D N 1
ATOM 10076 C CA . ARG D 1 267 ? -36.314 -41.094 2.362 1.00 45.52 258 ARG D CA 1
ATOM 10077 C C . ARG D 1 267 ? -37.076 -41.819 3.464 1.00 45.10 258 ARG D C 1
ATOM 10078 O O . ARG D 1 267 ? -37.249 -41.296 4.568 1.00 45.19 258 ARG D O 1
ATOM 10086 N N . GLY D 1 268 ? -37.541 -43.024 3.146 1.00 44.42 259 GLY D N 1
ATOM 10087 C CA . GLY D 1 268 ? -38.403 -43.781 4.045 1.00 43.51 259 GLY D CA 1
ATOM 10088 C C . GLY D 1 268 ? -39.851 -43.334 3.947 1.00 42.76 259 GLY D C 1
ATOM 10089 O O . GLY D 1 268 ? -40.193 -42.464 3.140 1.00 42.76 259 GLY D O 1
ATOM 10090 N N . VAL D 1 269 ? -40.701 -43.932 4.776 1.00 41.89 260 VAL D N 1
ATOM 10091 C CA . VAL D 1 269 ? -42.129 -43.626 4.787 1.00 40.96 260 VAL D CA 1
ATOM 10092 C C . VAL D 1 269 ? -42.416 -42.254 5.412 1.00 40.17 260 VAL D C 1
ATOM 10093 O O . VAL D 1 269 ? -41.814 -41.877 6.421 1.00 40.23 260 VAL D O 1
ATOM 10097 N N . GLU D 1 270 ? -43.322 -41.506 4.789 1.00 39.01 261 GLU D N 1
ATOM 10098 C CA . GLU D 1 270 ? -43.807 -40.253 5.353 1.00 37.83 261 GLU D CA 1
ATOM 10099 C C . GLU D 1 270 ? -45.306 -40.351 5.603 1.00 36.87 261 GLU D C 1
ATOM 10100 O O . GLU D 1 270 ? -46.083 -40.584 4.675 1.00 36.77 261 GLU D O 1
ATOM 10106 N N . ILE D 1 271 ? -45.701 -40.183 6.862 1.00 35.71 262 ILE D N 1
ATOM 10107 C CA . ILE D 1 271 ? -47.109 -40.217 7.248 1.00 34.63 262 ILE D CA 1
ATOM 10108 C C . ILE D 1 271 ? -47.617 -38.790 7.453 1.00 33.99 262 ILE D C 1
ATOM 10109 O O . ILE D 1 271 ? -47.069 -38.034 8.261 1.00 33.97 262 ILE D O 1
ATOM 10114 N N . VAL D 1 272 ? -48.652 -38.427 6.700 1.00 33.11 263 VAL D N 1
ATOM 10115 C CA . VAL D 1 272 ? -49.244 -37.092 6.774 1.00 32.29 263 VAL D CA 1
ATOM 10116 C C . VAL D 1 272 ? -50.743 -37.194 7.062 1.00 31.75 263 VAL D C 1
ATOM 10117 O O . VAL D 1 272 ? -51.454 -37.984 6.435 1.00 31.71 263 VAL D O 1
ATOM 10121 N N . ALA D 1 273 ? -51.209 -36.397 8.019 1.00 31.10 264 ALA D N 1
ATOM 10122 C CA . ALA D 1 273 ? -52.632 -36.296 8.332 1.00 30.52 264 ALA D CA 1
ATOM 10123 C C . ALA D 1 273 ? -53.240 -35.069 7.653 1.00 30.16 264 ALA D C 1
ATOM 10124 O O . ALA D 1 273 ? -52.511 -34.171 7.227 1.00 30.18 264 ALA D O 1
ATOM 10126 N N . CYS D 1 274 ? -54.569 -35.036 7.550 1.00 29.73 265 CYS D N 1
ATOM 10127 C CA . CYS D 1 274 ? -55.269 -33.858 7.030 1.00 29.34 265 CYS D CA 1
ATOM 10128 C C . CYS D 1 274 ? -55.250 -32.706 8.062 1.00 29.31 265 CYS D C 1
ATOM 10129 O O . CYS D 1 274 ? -54.930 -32.936 9.230 1.00 29.29 265 CYS D O 1
ATOM 10132 N N . PRO D 1 275 ? -55.577 -31.468 7.630 1.00 29.27 266 PRO D N 1
ATOM 10133 C CA . PRO D 1 275 ? -55.214 -30.257 8.390 1.00 29.24 266 PRO D CA 1
ATOM 10134 C C . PRO D 1 275 ? -55.851 -29.806 9.747 1.00 29.27 266 PRO D C 1
ATOM 10135 O O . PRO D 1 275 ? -55.129 -29.135 10.492 1.00 29.36 266 PRO D O 1
ATOM 10139 N N . THR D 1 276 ? -57.112 -30.081 10.117 1.00 29.15 267 THR D N 1
ATOM 10140 C CA . THR D 1 276 ? -58.182 -30.759 9.390 1.00 29.03 267 THR D CA 1
ATOM 10141 C C . THR D 1 276 ? -59.269 -29.716 9.083 1.00 29.15 267 THR D C 1
ATOM 10142 O O . THR D 1 276 ? -59.025 -28.514 9.202 1.00 29.11 267 THR D O 1
ATOM 10146 N N . CYS D 1 277 ? -60.474 -30.163 8.722 1.00 29.19 268 CYS D N 1
ATOM 10147 C CA . CYS D 1 277 ? -61.595 -29.240 8.497 1.00 29.39 268 CYS D CA 1
ATOM 10148 C C . CYS D 1 277 ? -62.887 -29.721 9.167 1.00 29.69 268 CYS D C 1
ATOM 10149 O O . CYS D 1 277 ? -62.882 -30.721 9.884 1.00 29.83 268 CYS D O 1
ATOM 10152 N N . GLY D 1 278 ? -63.989 -29.011 8.918 1.00 29.95 269 GLY D N 1
ATOM 10153 C CA . GLY D 1 278 ? -65.278 -29.303 9.547 1.00 30.34 269 GLY D CA 1
ATOM 10154 C C . GLY D 1 278 ? -66.010 -30.542 9.054 1.00 30.76 269 GLY D C 1
ATOM 10155 O O . GLY D 1 278 ? -67.130 -30.821 9.494 1.00 30.78 269 GLY D O 1
ATOM 10156 N N . ARG D 1 279 ? -65.389 -31.285 8.142 1.00 31.17 270 ARG D N 1
ATOM 10157 C CA . ARG D 1 279 ? -65.987 -32.510 7.609 1.00 31.53 270 ARG D CA 1
ATOM 10158 C C . ARG D 1 279 ? -65.643 -33.738 8.454 1.00 32.22 270 ARG D C 1
ATOM 10159 O O . ARG D 1 279 ? -66.278 -34.786 8.304 1.00 32.15 270 ARG D O 1
ATOM 10167 N N . ILE D 1 280 ? -64.649 -33.593 9.337 1.00 33.11 271 ILE D N 1
ATOM 10168 C CA . ILE D 1 280 ? -64.155 -34.681 10.202 1.00 34.01 271 ILE D CA 1
ATOM 10169 C C . ILE D 1 280 ? -65.238 -35.633 10.698 1.00 34.59 271 ILE D C 1
ATOM 10170 O O . ILE D 1 280 ? -66.249 -35.205 11.263 1.00 34.66 271 ILE D O 1
ATOM 10175 N N . GLU D 1 281 ? -65.004 -36.923 10.481 1.00 35.31 272 GLU D N 1
ATOM 10176 C CA . GLU D 1 281 ? -65.922 -37.973 10.908 1.00 36.00 272 GLU D CA 1
ATOM 10177 C C . GLU D 1 281 ? -65.298 -38.835 12.003 1.00 36.37 272 GLU D C 1
ATOM 10178 O O . GLU D 1 281 ? -65.983 -39.652 12.622 1.00 36.45 272 GLU D O 1
ATOM 10184 N N . VAL D 1 282 ? -64.001 -38.646 12.241 1.00 36.81 273 VAL D N 1
ATOM 10185 C CA . VAL D 1 282 ? -63.251 -39.484 13.178 1.00 37.30 273 VAL D CA 1
ATOM 10186 C C . VAL D 1 282 ? -62.335 -38.703 14.117 1.00 37.72 273 VAL D C 1
ATOM 10187 O O . VAL D 1 282 ? -61.971 -37.556 13.844 1.00 37.77 273 VAL D O 1
ATOM 10191 N N . ASP D 1 283 ? -61.977 -39.347 15.225 1.00 38.22 274 ASP D N 1
ATOM 10192 C CA . ASP D 1 283 ? -60.886 -38.909 16.084 1.00 38.71 274 ASP D CA 1
ATOM 10193 C C . ASP D 1 283 ? -59.594 -39.186 15.314 1.00 39.06 274 ASP D C 1
ATOM 10194 O O . ASP D 1 283 ? -59.019 -40.273 15.420 1.00 39.09 274 ASP D O 1
ATOM 10199 N N . LEU D 1 284 ? -59.159 -38.206 14.521 1.00 39.51 275 LEU D N 1
ATOM 10200 C CA . LEU D 1 284 ? -58.011 -38.378 13.621 1.00 39.95 275 LEU D CA 1
ATOM 10201 C C . LEU D 1 284 ? -56.663 -38.622 14.322 1.00 40.40 275 LEU D C 1
ATOM 10202 O O . LEU D 1 284 ? -55.867 -39.423 13.833 1.00 40.34 275 LEU D O 1
ATOM 10207 N N . PRO D 1 285 ? -56.392 -37.930 15.453 1.00 40.96 276 PRO D N 1
ATOM 10208 C CA . PRO D 1 285 ? -55.150 -38.244 16.168 1.00 41.44 276 PRO D CA 1
ATOM 10209 C C . PRO D 1 285 ? -55.040 -39.714 16.592 1.00 41.96 276 PRO D C 1
ATOM 10210 O O . PRO D 1 285 ? -53.951 -40.289 16.521 1.00 41.99 276 PRO D O 1
ATOM 10214 N N . LYS D 1 286 ? -56.156 -40.311 17.009 1.00 42.59 277 LYS D N 1
ATOM 10215 C CA . LYS D 1 286 ? -56.174 -41.704 17.460 1.00 43.28 277 LYS D CA 1
ATOM 10216 C C . LYS D 1 286 ? -55.808 -42.684 16.345 1.00 43.59 277 LYS D C 1
ATOM 10217 O O . LYS D 1 286 ? -55.092 -43.659 16.583 1.00 43.67 277 LYS D O 1
ATOM 10223 N N . VAL D 1 287 ? -56.295 -42.419 15.134 1.00 43.96 278 VAL D N 1
ATOM 10224 C CA . VAL D 1 287 ? -56.011 -43.283 13.987 1.00 44.32 278 VAL D CA 1
ATOM 10225 C C . VAL D 1 287 ? -54.596 -43.066 13.422 1.00 44.53 278 VAL D C 1
ATOM 10226 O O . VAL D 1 287 ? -53.959 -44.015 12.969 1.00 44.57 278 VAL D O 1
ATOM 10230 N N . VAL D 1 288 ? -54.105 -41.827 13.481 1.00 44.84 279 VAL D N 1
ATOM 10231 C CA . VAL D 1 288 ? -52.742 -41.492 13.034 1.00 45.17 279 VAL D CA 1
ATOM 10232 C C . VAL D 1 288 ? -51.673 -42.195 13.880 1.00 45.46 279 VAL D C 1
ATOM 10233 O O . VAL D 1 288 ? -50.704 -42.733 13.338 1.00 45.39 279 VAL D O 1
ATOM 10237 N N . LYS D 1 289 ? -51.859 -42.190 15.200 1.00 45.87 280 LYS D N 1
ATOM 10238 C CA . LYS D 1 289 ? -50.954 -42.883 16.122 1.00 46.36 280 LYS D CA 1
ATOM 10239 C C . LYS D 1 289 ? -50.935 -44.387 15.859 1.00 46.43 280 LYS D C 1
ATOM 10240 O O . LYS D 1 289 ? -49.896 -45.033 15.996 1.00 46.37 280 LYS D O 1
ATOM 10246 N N . GLU D 1 290 ? -52.089 -44.928 15.473 1.00 46.59 281 GLU D N 1
ATOM 10247 C CA . GLU D 1 290 ? -52.213 -46.332 15.091 1.00 46.74 281 GLU D CA 1
ATOM 10248 C C . GLU D 1 290 ? -51.490 -46.608 13.767 1.00 46.82 281 GLU D C 1
ATOM 10249 O O . GLU D 1 290 ? -50.954 -47.699 13.566 1.00 46.80 281 GLU D O 1
ATOM 10255 N N . VAL D 1 291 ? -51.476 -45.617 12.874 1.00 46.95 282 VAL D N 1
ATOM 10256 C CA . VAL D 1 291 ? -50.722 -45.708 11.618 1.00 47.09 282 VAL D CA 1
ATOM 10257 C C . VAL D 1 291 ? -49.218 -45.591 11.884 1.00 47.34 282 VAL D C 1
ATOM 10258 O O . VAL D 1 291 ? -48.420 -46.313 11.285 1.00 47.37 282 VAL D O 1
ATOM 10262 N N . GLN D 1 292 ? -48.842 -44.692 12.793 1.00 47.67 283 GLN D N 1
ATOM 10263 C CA . GLN D 1 292 ? -47.438 -44.502 13.176 1.00 48.05 283 GLN D CA 1
ATOM 10264 C C . GLN D 1 292 ? -46.854 -45.728 13.887 1.00 48.47 283 GLN D C 1
ATOM 10265 O O . GLN D 1 292 ? -45.636 -45.926 13.889 1.00 48.49 283 GLN D O 1
ATOM 10271 N N . GLU D 1 293 ? -47.728 -46.545 14.476 1.00 49.00 284 GLU D N 1
ATOM 10272 C CA . GLU D 1 293 ? -47.323 -47.767 15.177 1.00 49.51 284 GLU D CA 1
ATOM 10273 C C . GLU D 1 293 ? -47.121 -48.952 14.234 1.00 49.92 284 GLU D C 1
ATOM 10274 O O . GLU D 1 293 ? -46.089 -49.624 14.295 1.00 49.94 284 GLU D O 1
ATOM 10280 N N . LYS D 1 294 ? -48.108 -49.204 13.372 1.00 50.45 285 LYS D N 1
ATOM 10281 C CA . LYS D 1 294 ? -48.069 -50.345 12.449 1.00 50.91 285 LYS D CA 1
ATOM 10282 C C . LYS D 1 294 ? -47.087 -50.165 11.290 1.00 51.26 285 LYS D C 1
ATOM 10283 O O . LYS D 1 294 ? -46.614 -51.147 10.717 1.00 51.25 285 LYS D O 1
ATOM 10289 N N . LEU D 1 295 ? -46.787 -48.914 10.948 1.00 51.77 286 LEU D N 1
ATOM 10290 C CA . LEU D 1 295 ? -45.890 -48.615 9.828 1.00 52.25 286 LEU D CA 1
ATOM 10291 C C . LEU D 1 295 ? -44.470 -48.226 10.255 1.00 52.60 286 LEU D C 1
ATOM 10292 O O . LEU D 1 295 ? -43.636 -47.878 9.414 1.00 52.59 286 LEU D O 1
ATOM 10297 N N . SER D 1 296 ? -44.202 -48.287 11.558 1.00 53.05 287 SER D N 1
ATOM 10298 C CA . SER D 1 296 ? -42.853 -48.077 12.082 1.00 53.44 287 SER D CA 1
ATOM 10299 C C . SER D 1 296 ? -41.980 -49.266 11.697 1.00 53.67 287 SER D C 1
ATOM 10300 O O . SER D 1 296 ? -42.284 -50.410 12.048 1.00 53.74 287 SER D O 1
ATOM 10303 N N . GLY D 1 297 ? -40.908 -48.991 10.962 1.00 53.83 288 GLY D N 1
ATOM 10304 C CA . GLY D 1 297 ? -40.043 -50.047 10.443 1.00 53.99 288 GLY D CA 1
ATOM 10305 C C . GLY D 1 297 ? -40.347 -50.397 8.998 1.00 54.04 288 GLY D C 1
ATOM 10306 O O . GLY D 1 297 ? -39.932 -51.450 8.509 1.00 54.09 288 GLY D O 1
ATOM 10307 N N . VAL D 1 298 ? -41.088 -49.521 8.323 1.00 53.98 289 VAL D N 1
ATOM 10308 C CA . VAL D 1 298 ? -41.307 -49.628 6.882 1.00 53.84 289 VAL D CA 1
ATOM 10309 C C . VAL D 1 298 ? -40.352 -48.655 6.191 1.00 53.59 289 VAL D C 1
ATOM 10310 O O . VAL D 1 298 ? -40.388 -47.446 6.439 1.00 53.60 289 VAL D O 1
ATOM 10314 N N . LYS D 1 299 ? -39.496 -49.200 5.332 1.00 53.15 290 LYS D N 1
ATOM 10315 C CA . LYS D 1 299 ? -38.389 -48.447 4.746 1.00 52.62 290 LYS D CA 1
ATOM 10316 C C . LYS D 1 299 ? -38.707 -47.874 3.361 1.00 51.92 290 LYS D C 1
ATOM 10317 O O . LYS D 1 299 ? -37.939 -47.069 2.826 1.00 51.91 290 LYS D O 1
ATOM 10323 N N . THR D 1 300 ? -39.842 -48.286 2.799 1.00 50.93 291 THR D N 1
ATOM 10324 C CA . THR D 1 300 ? -40.261 -47.871 1.459 1.00 49.89 291 THR D CA 1
ATOM 10325 C C . THR D 1 300 ? -40.589 -46.375 1.414 1.00 48.90 291 THR D C 1
ATOM 10326 O O . THR D 1 300 ? -41.371 -45.890 2.236 1.00 48.86 291 THR D O 1
ATOM 10330 N N . PRO D 1 301 ? -39.980 -45.640 0.461 1.00 47.82 292 PRO D N 1
ATOM 10331 C CA . PRO D 1 301 ? -40.212 -44.203 0.271 1.00 46.79 292 PRO D CA 1
ATOM 10332 C C . PRO D 1 301 ? -41.623 -43.876 -0.240 1.00 45.57 292 PRO D C 1
ATOM 10333 O O . PRO D 1 301 ? -41.798 -43.519 -1.410 1.00 45.64 292 PRO D O 1
ATOM 10337 N N . LEU D 1 302 ? -42.613 -43.990 0.643 1.00 43.91 293 LEU D N 1
ATOM 10338 C CA . LEU D 1 302 ? -44.005 -43.737 0.284 1.00 42.18 293 LEU D CA 1
ATOM 10339 C C . LEU D 1 302 ? -44.614 -42.597 1.089 1.00 40.89 293 LEU D C 1
ATOM 10340 O O . LEU D 1 302 ? -44.250 -42.373 2.247 1.00 40.75 293 LEU D O 1
ATOM 10345 N N . LYS D 1 303 ? -45.544 -41.880 0.461 1.00 39.25 294 LYS D N 1
ATOM 10346 C CA . LYS D 1 303 ? -46.335 -40.863 1.143 1.00 37.60 294 LYS D CA 1
ATOM 10347 C C . LYS D 1 303 ? -47.689 -41.457 1.523 1.00 36.38 294 LYS D C 1
ATOM 10348 O O . LYS D 1 303 ? -48.500 -41.793 0.656 1.00 36.23 294 LYS D O 1
ATOM 10354 N N . VAL D 1 304 ? -47.914 -41.593 2.827 1.00 34.88 295 VAL D N 1
ATOM 10355 C CA . VAL D 1 304 ? -49.122 -42.217 3.358 1.00 33.38 295 VAL D CA 1
ATOM 10356 C C . VAL D 1 304 ? -50.017 -41.153 3.991 1.00 32.46 295 VAL D C 1
ATOM 10357 O O . VAL D 1 304 ? -49.579 -40.401 4.866 1.00 32.42 295 VAL D O 1
ATOM 10361 N N . ALA D 1 305 ? -51.268 -41.099 3.541 1.00 31.28 296 ALA D N 1
ATOM 10362 C CA . ALA D 1 305 ? -52.205 -40.059 3.964 1.00 30.21 296 ALA D CA 1
ATOM 10363 C C . ALA D 1 305 ? -53.349 -40.585 4.842 1.00 29.41 296 ALA D C 1
ATOM 10364 O O . ALA D 1 305 ? -54.121 -41.451 4.427 1.00 29.30 296 ALA D O 1
ATOM 10366 N N . VAL D 1 306 ? -53.448 -40.049 6.055 1.00 28.46 297 VAL D N 1
ATOM 10367 C CA . VAL D 1 306 ? -54.522 -40.407 6.979 1.00 27.56 297 VAL D CA 1
ATOM 10368 C C . VAL D 1 306 ? -55.550 -39.276 6.987 1.00 26.96 297 VAL D C 1
ATOM 10369 O O . VAL D 1 306 ? -55.292 -38.192 7.516 1.00 26.83 297 VAL D O 1
ATOM 10373 N N . MET D 1 307 ? -56.713 -39.535 6.397 1.00 26.27 298 MET D N 1
ATOM 10374 C CA . MET D 1 307 ? -57.688 -38.475 6.139 1.00 25.66 298 MET D CA 1
ATOM 10375 C C . MET D 1 307 ? -58.880 -38.513 7.093 1.00 25.28 298 MET D C 1
ATOM 10376 O O . MET D 1 307 ? -59.377 -39.588 7.442 1.00 25.12 298 MET D O 1
ATOM 10381 N N . GLY D 1 308 ? -59.331 -37.321 7.490 1.00 24.82 299 GLY D N 1
ATOM 10382 C CA . GLY D 1 308 ? -60.371 -37.147 8.509 1.00 24.20 299 GLY D CA 1
ATOM 10383 C C . GLY D 1 308 ? -61.795 -37.500 8.112 1.00 23.82 299 GLY D C 1
ATOM 10384 O O . GLY D 1 308 ? -62.606 -37.848 8.974 1.00 23.78 299 GLY D O 1
ATOM 10385 N N . CYS D 1 309 ? -62.109 -37.391 6.821 1.00 23.42 300 CYS D N 1
ATOM 10386 C CA . CYS D 1 309 ? -63.418 -37.800 6.303 1.00 23.19 300 CYS D CA 1
ATOM 10387 C C . CYS D 1 309 ? -63.263 -38.815 5.158 1.00 22.81 300 CYS D C 1
ATOM 10388 O O . CYS D 1 309 ? -62.169 -39.339 4.941 1.00 22.91 300 CYS D O 1
ATOM 10391 N N . VAL D 1 310 ? -64.346 -39.095 4.434 1.00 22.33 301 VAL D N 1
ATOM 10392 C CA . VAL D 1 310 ? -64.336 -40.152 3.419 1.00 21.86 301 VAL D CA 1
ATOM 10393 C C . VAL D 1 310 ? -64.319 -39.634 1.975 1.00 21.71 301 VAL D C 1
ATOM 10394 O O . VAL D 1 310 ? -63.304 -39.752 1.283 1.00 21.84 301 VAL D O 1
ATOM 10398 N N . VAL D 1 311 ? -65.440 -39.067 1.533 1.00 21.37 302 VAL D N 1
ATOM 10399 C CA . VAL D 1 311 ? -65.672 -38.778 0.116 1.00 21.05 302 VAL D CA 1
ATOM 10400 C C . VAL D 1 311 ? -64.682 -37.766 -0.459 1.00 21.04 302 VAL D C 1
ATOM 10401 O O . VAL D 1 311 ? -63.952 -38.069 -1.405 1.00 21.05 302 VAL D O 1
ATOM 10405 N N . ASN D 1 312 ? -64.651 -36.573 0.126 1.00 21.06 303 ASN D N 1
ATOM 10406 C CA . ASN D 1 312 ? -63.809 -35.494 -0.377 1.00 21.28 303 ASN D CA 1
ATOM 10407 C C . ASN D 1 312 ? -62.334 -35.648 0.000 1.00 21.70 303 ASN D C 1
ATOM 10408 O O . ASN D 1 312 ? -61.468 -34.937 -0.521 1.00 21.66 303 ASN D O 1
ATOM 10413 N N . ALA D 1 313 ? -62.064 -36.594 0.894 1.00 22.30 304 ALA D N 1
ATOM 10414 C CA . ALA D 1 313 ? -60.707 -36.912 1.329 1.00 22.95 304 ALA D CA 1
ATOM 10415 C C . ALA D 1 313 ? -59.852 -37.474 0.194 1.00 23.44 304 ALA D C 1
ATOM 10416 O O . ALA D 1 313 ? -58.681 -37.110 0.051 1.00 23.55 304 ALA D O 1
ATOM 10418 N N . ILE D 1 314 ? -60.447 -38.359 -0.605 1.00 23.97 305 ILE D N 1
ATOM 10419 C CA . ILE D 1 314 ? -59.739 -39.051 -1.683 1.00 24.52 305 ILE D CA 1
ATOM 10420 C C . ILE D 1 314 ? -59.164 -38.057 -2.697 1.00 24.91 305 ILE D C 1
ATOM 10421 O O . ILE D 1 314 ? -58.001 -38.170 -3.093 1.00 25.05 305 ILE D O 1
ATOM 10426 N N . GLY D 1 315 ? -59.980 -37.083 -3.094 1.00 25.39 306 GLY D N 1
ATOM 10427 C CA . GLY D 1 315 ? -59.550 -36.009 -3.988 1.00 25.96 306 GLY D CA 1
ATOM 10428 C C . GLY D 1 315 ? -58.502 -35.097 -3.371 1.00 26.47 306 GLY D C 1
ATOM 10429 O O . GLY D 1 315 ? -57.576 -34.661 -4.057 1.00 26.51 306 GLY D O 1
ATOM 10430 N N . GLU D 1 316 ? -58.645 -34.807 -2.078 1.00 26.89 307 GLU D N 1
ATOM 10431 C CA . GLU D 1 316 ? -57.663 -33.991 -1.362 1.00 27.43 307 GLU D CA 1
ATOM 10432 C C . GLU D 1 316 ? -56.267 -34.619 -1.400 1.00 27.94 307 GLU D C 1
ATOM 10433 O O . GLU D 1 316 ? -55.286 -33.932 -1.671 1.00 28.07 307 GLU D O 1
ATOM 10439 N N . ALA D 1 317 ? -56.187 -35.923 -1.146 1.00 28.67 308 ALA D N 1
ATOM 10440 C CA . ALA D 1 317 ? -54.906 -36.636 -1.124 1.00 29.42 308 ALA D CA 1
ATOM 10441 C C . ALA D 1 317 ? -54.539 -37.287 -2.468 1.00 29.93 308 ALA D C 1
ATOM 10442 O O . ALA D 1 317 ? -54.007 -38.399 -2.499 1.00 30.05 308 ALA D O 1
ATOM 10444 N N . ARG D 1 318 ? -54.815 -36.582 -3.566 1.00 30.58 309 ARG D N 1
ATOM 10445 C CA . ARG D 1 318 ? -54.551 -37.070 -4.927 1.00 31.22 309 ARG D CA 1
ATOM 10446 C C . ARG D 1 318 ? -53.129 -37.573 -5.148 1.00 31.47 309 ARG D C 1
ATOM 10447 O O . ARG D 1 318 ? -52.925 -38.593 -5.813 1.00 31.57 309 ARG D O 1
ATOM 10455 N N . GLU D 1 319 ? -52.155 -36.853 -4.596 1.00 31.72 310 GLU D N 1
ATOM 10456 C CA . GLU D 1 319 ? -50.746 -37.101 -4.908 1.00 31.98 310 GLU D CA 1
ATOM 10457 C C . GLU D 1 319 ? -50.019 -38.088 -3.983 1.00 31.65 310 GLU D C 1
ATOM 10458 O O . GLU D 1 319 ? -48.870 -38.452 -4.245 1.00 31.70 310 GLU D O 1
ATOM 10464 N N . ALA D 1 320 ? -50.690 -38.523 -2.918 1.00 31.25 311 ALA D N 1
ATOM 10465 C CA . ALA D 1 320 ? -50.141 -39.539 -2.021 1.00 30.84 311 ALA D CA 1
ATOM 10466 C C . ALA D 1 320 ? -50.181 -40.904 -2.694 1.00 30.49 311 ALA D C 1
ATOM 10467 O O . ALA D 1 320 ? -51.097 -41.193 -3.465 1.00 30.49 311 ALA D O 1
ATOM 10469 N N . ASP D 1 321 ? -49.181 -41.733 -2.403 1.00 30.03 312 ASP D N 1
ATOM 10470 C CA . ASP D 1 321 ? -49.081 -43.074 -2.981 1.00 29.61 312 ASP D CA 1
ATOM 10471 C C . ASP D 1 321 ? -50.191 -43.988 -2.477 1.00 29.21 312 ASP D C 1
ATOM 10472 O O . ASP D 1 321 ? -50.699 -44.821 -3.221 1.00 29.24 312 ASP D O 1
ATOM 10477 N N . ILE D 1 322 ? -50.559 -43.817 -1.211 1.00 28.80 313 ILE D N 1
ATOM 10478 C CA . ILE D 1 322 ? -51.550 -44.656 -0.545 1.00 28.48 313 ILE D CA 1
ATOM 10479 C C . ILE D 1 322 ? -52.129 -43.888 0.648 1.00 28.42 313 ILE D C 1
ATOM 10480 O O . ILE D 1 322 ? -51.510 -42.940 1.135 1.00 28.35 313 ILE D O 1
ATOM 10485 N N . GLY D 1 323 ? -53.315 -44.281 1.109 1.00 28.40 314 GLY D N 1
ATOM 10486 C CA . GLY D 1 323 ? -53.897 -43.663 2.297 1.00 28.44 314 GLY D CA 1
ATOM 10487 C C . GLY D 1 323 ? -55.244 -44.196 2.744 1.00 28.54 314 GLY D C 1
ATOM 10488 O O . GLY D 1 323 ? -55.836 -45.058 2.092 1.00 28.48 314 GLY D O 1
ATOM 10489 N N . LEU D 1 324 ? -55.722 -43.668 3.867 1.00 28.76 315 LEU D N 1
ATOM 10490 C CA . LEU D 1 324 ? -57.020 -44.037 4.419 1.00 29.14 315 LEU D CA 1
ATOM 10491 C C . LEU D 1 324 ? -57.941 -42.827 4.512 1.00 29.64 315 LEU D C 1
ATOM 10492 O O . LEU D 1 324 ? -57.570 -41.795 5.070 1.00 29.65 315 LEU D O 1
ATOM 10497 N N . ALA D 1 325 ? -59.134 -42.958 3.942 1.00 30.45 316 ALA D N 1
ATOM 10498 C CA . ALA D 1 325 ? -60.169 -41.941 4.065 1.00 31.24 316 ALA D CA 1
ATOM 10499 C C . ALA D 1 325 ? -61.179 -42.445 5.085 1.00 31.95 316 ALA D C 1
ATOM 10500 O O . ALA D 1 325 ? -62.025 -43.284 4.770 1.00 32.04 316 ALA D O 1
ATOM 10502 N N . CYS D 1 326 ? -61.079 -41.928 6.306 1.00 32.97 317 CYS D N 1
ATOM 10503 C CA . CYS D 1 326 ? -61.729 -42.536 7.469 1.00 34.11 317 CYS D CA 1
ATOM 10504 C C . CYS D 1 326 ? -63.139 -42.026 7.771 1.00 35.38 317 CYS D C 1
ATOM 10505 O O . CYS D 1 326 ? -63.398 -40.822 7.745 1.00 35.30 317 CYS D O 1
ATOM 10508 N N . GLY D 1 327 ? -64.036 -42.969 8.059 1.00 37.00 318 GLY D N 1
ATOM 10509 C CA . GLY D 1 327 ? -65.412 -42.678 8.463 1.00 39.13 318 GLY D CA 1
ATOM 10510 C C . GLY D 1 327 ? -65.752 -43.314 9.799 1.00 40.72 318 GLY D C 1
ATOM 10511 O O . GLY D 1 327 ? -64.863 -43.790 10.508 1.00 40.77 318 GLY D O 1
ATOM 10512 N N . ARG D 1 328 ? -67.042 -43.344 10.131 1.00 42.31 319 ARG D N 1
ATOM 10513 C CA . ARG D 1 328 ? -67.504 -43.736 11.470 1.00 43.86 319 ARG D CA 1
ATOM 10514 C C . ARG D 1 328 ? -67.076 -45.140 11.902 1.00 44.21 319 ARG D C 1
ATOM 10515 O O . ARG D 1 328 ? -66.470 -45.306 12.965 1.00 44.43 319 ARG D O 1
ATOM 10523 N N . GLY D 1 329 ? -67.390 -46.140 11.081 1.00 44.44 320 GLY D N 1
ATOM 10524 C CA . GLY D 1 329 ? -67.031 -47.525 11.382 1.00 44.63 320 GLY D CA 1
ATOM 10525 C C . GLY D 1 329 ? -66.234 -48.196 10.280 1.00 44.73 320 GLY D C 1
ATOM 10526 O O . GLY D 1 329 ? -66.075 -49.421 10.275 1.00 44.73 320 GLY D O 1
ATOM 10527 N N . PHE D 1 330 ? -65.726 -47.388 9.351 1.00 44.72 321 PHE D N 1
ATOM 10528 C CA . PHE D 1 330 ? -65.006 -47.886 8.180 1.00 44.57 321 PHE D CA 1
ATOM 10529 C C . PHE D 1 330 ? -63.994 -46.863 7.653 1.00 44.26 321 PHE D C 1
ATOM 10530 O O . PHE D 1 330 ? -63.878 -45.754 8.186 1.00 44.27 321 PHE D O 1
ATOM 10538 N N . ALA D 1 331 ? -63.265 -47.255 6.609 1.00 43.77 322 ALA D N 1
ATOM 10539 C CA . ALA D 1 331 ? -62.403 -46.349 5.852 1.00 43.12 322 ALA D CA 1
ATOM 10540 C C . ALA D 1 331 ? -62.261 -46.813 4.405 1.00 42.68 322 ALA D C 1
ATOM 10541 O O . ALA D 1 331 ? -62.443 -47.996 4.097 1.00 42.57 322 ALA D O 1
ATOM 10543 N N . TRP D 1 332 ? -61.951 -45.870 3.521 1.00 42.14 323 TRP D N 1
ATOM 10544 C CA . TRP D 1 332 ? -61.581 -46.197 2.150 1.00 41.57 323 TRP D CA 1
ATOM 10545 C C . TRP D 1 332 ? -60.065 -46.194 2.018 1.00 41.18 323 TRP D C 1
ATOM 10546 O O . TRP D 1 332 ? -59.402 -45.203 2.341 1.00 41.07 323 TRP D O 1
ATOM 10557 N N . LEU D 1 333 ? -59.527 -47.324 1.570 1.00 40.76 324 LEU D N 1
ATOM 10558 C CA . LEU D 1 333 ? -58.117 -47.427 1.231 1.00 40.41 324 LEU D CA 1
ATOM 10559 C C . LEU D 1 333 ? -57.955 -46.945 -0.203 1.00 40.29 324 LEU D C 1
ATOM 10560 O O . LEU D 1 333 ? -58.488 -47.555 -1.133 1.00 40.26 324 LEU D O 1
ATOM 10565 N N . PHE D 1 334 ? -57.247 -45.833 -0.374 1.00 40.25 325 PHE D N 1
ATOM 10566 C CA . PHE D 1 334 ? -57.040 -45.268 -1.706 1.00 40.32 325 PHE D CA 1
ATOM 10567 C C . PHE D 1 334 ? -55.584 -45.337 -2.156 1.00 40.62 325 PHE D C 1
ATOM 10568 O O . PHE D 1 334 ? -54.678 -45.534 -1.346 1.00 40.60 325 PHE D O 1
ATOM 10576 N N . LYS D 1 335 ? -55.385 -45.176 -3.460 1.00 41.14 326 LYS D N 1
ATOM 10577 C CA . LYS D 1 335 ? -54.064 -45.197 -4.070 1.00 41.66 326 LYS D CA 1
ATOM 10578 C C . LYS D 1 335 ? -54.056 -44.185 -5.208 1.00 42.04 326 LYS D C 1
ATOM 10579 O O . LYS D 1 335 ? -54.818 -44.316 -6.170 1.00 42.08 326 LYS D O 1
ATOM 10585 N N . HIS D 1 336 ? -53.208 -43.165 -5.073 1.00 42.51 327 HIS D N 1
ATOM 10586 C CA . HIS D 1 336 ? -53.084 -42.073 -6.051 1.00 42.95 327 HIS D CA 1
ATOM 10587 C C . HIS D 1 336 ? -54.431 -41.449 -6.452 1.00 42.84 327 HIS D C 1
ATOM 10588 O O . HIS D 1 336 ? -54.703 -41.237 -7.637 1.00 42.90 327 HIS D O 1
ATOM 10595 N N . GLY D 1 337 ? -55.266 -41.165 -5.453 1.00 42.70 328 GLY D N 1
ATOM 10596 C CA . GLY D 1 337 ? -56.574 -40.546 -5.676 1.00 42.45 328 GLY D CA 1
ATOM 10597 C C . GLY D 1 337 ? -57.653 -41.482 -6.197 1.00 42.27 328 GLY D C 1
ATOM 10598 O O . GLY D 1 337 ? -58.722 -41.032 -6.617 1.00 42.20 328 GLY D O 1
ATOM 10599 N N . LYS D 1 338 ? -57.376 -42.783 -6.170 1.00 42.15 329 LYS D N 1
ATOM 10600 C CA . LYS D 1 338 ? -58.344 -43.794 -6.590 1.00 42.08 329 LYS D CA 1
ATOM 10601 C C . LYS D 1 338 ? -58.685 -44.731 -5.429 1.00 42.19 329 LYS D C 1
ATOM 10602 O O . LYS D 1 338 ? -57.796 -45.392 -4.883 1.00 42.04 329 LYS D O 1
ATOM 10608 N N . PRO D 1 339 ? -59.974 -44.781 -5.041 1.00 42.42 330 PRO D N 1
ATOM 10609 C CA . PRO D 1 339 ? -60.422 -45.708 -4.004 1.00 42.77 330 PRO D CA 1
ATOM 10610 C C . PRO D 1 339 ? -60.307 -47.159 -4.464 1.00 43.37 330 PRO D C 1
ATOM 10611 O O . PRO D 1 339 ? -60.664 -47.480 -5.602 1.00 43.34 330 PRO D O 1
ATOM 10615 N N . ILE D 1 340 ? -59.796 -48.017 -3.583 1.00 44.22 331 ILE D N 1
ATOM 10616 C CA . ILE D 1 340 ? -59.592 -49.429 -3.904 1.00 45.09 331 ILE D CA 1
ATOM 10617 C C . ILE D 1 340 ? -60.622 -50.311 -3.202 1.00 45.72 331 ILE D C 1
ATOM 10618 O O . ILE D 1 340 ? -61.472 -50.915 -3.859 1.00 45.84 331 ILE D O 1
ATOM 10623 N N . LYS D 1 341 ? -60.543 -50.385 -1.875 1.00 46.53 332 LYS D N 1
ATOM 10624 C CA . LYS D 1 341 ? -61.457 -51.230 -1.105 1.00 47.43 332 LYS D CA 1
ATOM 10625 C C . LYS D 1 341 ? -61.964 -50.582 0.181 1.00 48.02 332 LYS D C 1
ATOM 10626 O O . LYS D 1 341 ? -61.221 -49.894 0.884 1.00 48.03 332 LYS D O 1
ATOM 10632 N N . LYS D 1 342 ? -63.245 -50.805 0.460 1.00 48.81 333 LYS D N 1
ATOM 10633 C CA . LYS D 1 342 ? -63.879 -50.359 1.693 1.00 49.66 333 LYS D CA 1
ATOM 10634 C C . LYS D 1 342 ? -63.521 -51.344 2.806 1.00 50.24 333 LYS D C 1
ATOM 10635 O O . LYS D 1 342 ? -63.830 -52.533 2.716 1.00 50.30 333 LYS D O 1
ATOM 10641 N N . VAL D 1 343 ? -62.852 -50.846 3.842 1.00 51.06 334 VAL D N 1
ATOM 10642 C CA . VAL D 1 343 ? -62.384 -51.689 4.945 1.00 51.90 334 VAL D CA 1
ATOM 10643 C C . VAL D 1 343 ? -62.983 -51.228 6.277 1.00 52.47 334 VAL D C 1
ATOM 10644 O O . VAL D 1 343 ? -63.168 -50.029 6.495 1.00 52.50 334 VAL D O 1
ATOM 10648 N N . ASP D 1 344 ? -63.279 -52.189 7.155 1.00 53.16 335 ASP D N 1
ATOM 10649 C CA . ASP D 1 344 ? -63.752 -51.918 8.519 1.00 53.83 335 ASP D CA 1
ATOM 10650 C C . ASP D 1 344 ? -62.702 -51.165 9.338 1.00 54.13 335 ASP D C 1
ATOM 10651 O O . ASP D 1 344 ? -61.581 -50.956 8.870 1.00 54.14 335 ASP D O 1
ATOM 10656 N N . GLU D 1 345 ? -63.064 -50.781 10.563 1.00 54.50 336 GLU D N 1
ATOM 10657 C CA . GLU D 1 345 ? -62.148 -50.092 11.483 1.00 54.83 336 GLU D CA 1
ATOM 10658 C C . GLU D 1 345 ? -60.800 -50.804 11.667 1.00 54.82 336 GLU D C 1
ATOM 10659 O O . GLU D 1 345 ? -59.852 -50.218 12.194 1.00 54.86 336 GLU D O 1
ATOM 10665 N N . SER D 1 346 ? -60.727 -52.063 11.233 1.00 54.77 337 SER D N 1
ATOM 10666 C CA . SER D 1 346 ? -59.455 -52.771 11.079 1.00 54.64 337 SER D CA 1
ATOM 10667 C C . SER D 1 346 ? -58.801 -52.387 9.742 1.00 54.45 337 SER D C 1
ATOM 10668 O O . SER D 1 346 ? -58.268 -53.235 9.015 1.00 54.47 337 SER D O 1
ATOM 10671 N N . GLU D 1 347 ? -58.856 -51.090 9.445 1.00 54.07 338 GLU D N 1
ATOM 10672 C CA . GLU D 1 347 ? -58.326 -50.499 8.220 1.00 53.68 338 GLU D CA 1
ATOM 10673 C C . GLU D 1 347 ? -56.803 -50.441 8.231 1.00 53.59 338 GLU D C 1
ATOM 10674 O O . GLU D 1 347 ? -56.168 -50.410 7.177 1.00 53.50 338 GLU D O 1
ATOM 10680 N N . MET D 1 348 ? -56.235 -50.426 9.435 1.00 53.51 339 MET D N 1
ATOM 10681 C CA . MET D 1 348 ? -54.796 -50.287 9.634 1.00 53.41 339 MET D CA 1
ATOM 10682 C C . MET D 1 348 ? -53.973 -51.492 9.194 1.00 53.10 339 MET D C 1
ATOM 10683 O O . MET D 1 348 ? -52.967 -51.336 8.496 1.00 53.01 339 MET D O 1
ATOM 10688 N N . VAL D 1 349 ? -54.398 -52.683 9.611 1.00 52.71 340 VAL D N 1
ATOM 10689 C CA . VAL D 1 349 ? -53.697 -53.917 9.255 1.00 52.37 340 VAL D CA 1
ATOM 10690 C C . VAL D 1 349 ? -53.777 -54.200 7.754 1.00 52.04 340 VAL D C 1
ATOM 10691 O O . VAL D 1 349 ? -52.861 -54.790 7.183 1.00 52.05 340 VAL D O 1
ATOM 10695 N N . ASP D 1 350 ? -54.863 -53.758 7.122 1.00 51.63 341 ASP D N 1
ATOM 10696 C CA . ASP D 1 350 ? -55.046 -53.934 5.683 1.00 51.28 341 ASP D CA 1
ATOM 10697 C C . ASP D 1 350 ? -54.294 -52.866 4.886 1.00 50.98 341 ASP D C 1
ATOM 10698 O O . ASP D 1 350 ? -54.057 -53.025 3.686 1.00 50.92 341 ASP D O 1
ATOM 10703 N N . GLU D 1 351 ? -53.919 -51.787 5.566 1.00 50.73 342 GLU D N 1
ATOM 10704 C CA . GLU D 1 351 ? -53.181 -50.684 4.957 1.00 50.50 342 GLU D CA 1
ATOM 10705 C C . GLU D 1 351 ? -51.679 -50.969 4.906 1.00 50.38 342 GLU D C 1
ATOM 10706 O O . GLU D 1 351 ? -50.984 -50.490 4.009 1.00 50.31 342 GLU D O 1
ATOM 10712 N N . LEU D 1 352 ? -51.187 -51.741 5.874 1.00 50.34 343 LEU D N 1
ATOM 10713 C CA . LEU D 1 352 ? -49.805 -52.225 5.862 1.00 50.37 343 LEU D CA 1
ATOM 10714 C C . LEU D 1 352 ? -49.618 -53.321 4.811 1.00 50.57 343 LEU D C 1
ATOM 10715 O O . LEU D 1 352 ? -48.577 -53.379 4.151 1.00 50.46 343 LEU D O 1
ATOM 10720 N N . LEU D 1 353 ? -50.631 -54.177 4.662 1.00 50.99 344 LEU D N 1
ATOM 10721 C CA . LEU D 1 353 ? -50.585 -55.299 3.720 1.00 51.54 344 LEU D CA 1
ATOM 10722 C C . LEU D 1 353 ? -50.424 -54.850 2.267 1.00 52.08 344 LEU D C 1
ATOM 10723 O O . LEU D 1 353 ? -49.622 -55.422 1.528 1.00 52.06 344 LEU D O 1
ATOM 10728 N N . LYS D 1 354 ? -51.174 -53.822 1.871 1.00 52.88 345 LYS D N 1
ATOM 10729 C CA . LYS D 1 354 ? -51.084 -53.275 0.516 1.00 53.74 345 LYS D CA 1
ATOM 10730 C C . LYS D 1 354 ? -49.706 -52.668 0.241 1.00 54.56 345 LYS D C 1
ATOM 10731 O O . LYS D 1 354 ? -49.197 -52.755 -0.877 1.00 54.55 345 LYS D O 1
ATOM 10737 N N . GLU D 1 355 ? -49.108 -52.068 1.269 1.00 55.72 346 GLU D N 1
ATOM 10738 C CA . GLU D 1 355 ? -47.758 -51.506 1.172 1.00 56.98 346 GLU D CA 1
ATOM 10739 C C . GLU D 1 355 ? -46.683 -52.585 1.025 1.00 57.92 346 GLU D C 1
ATOM 10740 O O . GLU D 1 355 ? -45.671 -52.367 0.354 1.00 57.93 346 GLU D O 1
ATOM 10746 N N . ILE D 1 356 ? -46.906 -53.738 1.656 1.00 59.21 347 ILE D N 1
ATOM 10747 C CA . ILE D 1 356 ? -46.046 -54.910 1.472 1.00 60.50 347 ILE D CA 1
ATOM 10748 C C . ILE D 1 356 ? -46.150 -55.405 0.022 1.00 61.48 347 ILE D C 1
ATOM 10749 O O . ILE D 1 356 ? -45.138 -55.726 -0.604 1.00 61.51 347 ILE D O 1
ATOM 10754 N N . GLN D 1 357 ? -47.372 -55.438 -0.507 1.00 62.81 348 GLN D N 1
ATOM 10755 C CA . GLN D 1 357 ? -47.611 -55.816 -1.903 1.00 64.18 348 GLN D CA 1
ATOM 10756 C C . GLN D 1 357 ? -47.147 -54.752 -2.903 1.00 65.21 348 GLN D C 1
ATOM 10757 O O . GLN D 1 357 ? -46.940 -55.049 -4.081 1.00 65.27 348 GLN D O 1
ATOM 10763 N N . ASN D 1 358 ? -46.990 -53.517 -2.427 1.00 66.54 349 ASN D N 1
ATOM 10764 C CA . ASN D 1 358 ? -46.440 -52.428 -3.238 1.00 67.83 349 ASN D CA 1
ATOM 10765 C C . ASN D 1 358 ? -44.930 -52.563 -3.457 1.00 68.73 349 ASN D C 1
ATOM 10766 O O . ASN D 1 358 ? -44.380 -51.983 -4.396 1.00 68.84 349 ASN D O 1
ATOM 10771 N N . MET D 1 359 ? -44.273 -53.332 -2.588 1.00 69.75 350 MET D N 1
ATOM 10772 C CA . MET D 1 359 ? -42.823 -53.547 -2.650 1.00 70.72 350 MET D CA 1
ATOM 10773 C C . MET D 1 359 ? -42.387 -54.341 -3.886 1.00 71.20 350 MET D C 1
ATOM 10774 O O . MET D 1 359 ? -41.296 -54.118 -4.416 1.00 71.29 350 MET D O 1
ATOM 10779 N N . GLU D 1 360 ? -43.237 -55.264 -4.334 1.00 71.68 351 GLU D N 1
ATOM 10780 C CA . GLU D 1 360 ? -42.967 -56.050 -5.540 1.00 72.03 351 GLU D CA 1
ATOM 10781 C C . GLU D 1 360 ? -43.534 -55.381 -6.791 1.00 72.10 351 GLU D C 1
ATOM 10782 O O . GLU D 1 360 ? -42.813 -54.721 -7.538 1.00 72.16 351 GLU D O 1
#

B-factor: mean 35.81, std 13.78, range [2.0, 76.9]

CATH classification: 3.20.20.20 (+1 more: 3.30.413.10)

Foldseek 3Di:
DADAFQADWFDQPPDIFGHPHFFAEEFEFPDQQLPQVVRQVLLVLCVVLRHAAYEYEDPDPSNLVNLLVCCVSHPHQYEYEDEAELVSLVSNVVSVHREYEYQCLHNDDVVSVLVSQVSCVVSVHEYEHEFEQVSQHPVLCVVVVGCFLCSRLVVQVVVVVVCVVSVGDRYAYEYEAPALVSRLSSQVSNSVPDNGAYEDFHACQDADPSSLVRGLSRVLVCVRNNHHRYYWRHYPDSRSVRSVSVQVSCVVVPRWHWFEAEDEDPADPQFADDQVVVSVVLCVLRPPGGDTFYEYEYRAADVVLVVCLPGQWYWHDHNFWTFIDGNSHTDDIGGVVVRVVSVVVSVVD/DFDAFAADWFDQPPDIWAHPDFFAEEFEADDAQLPLVNRQVLLVLQVVLPHAEYEYEDDDDSNLVSLLVCCVPRPHQYEYEDDAAPVSLVSNVVSVHREYEDACLPNDDPVSVLVSLVSCVVSVHEYEHEFEQVSQHPVLCVVVVGCALCSRLVVVVVVQVVSVVSVHQNYAYETADPALVSRLSNQVSNSVVDNGAYEDFHAPQDEDPSLLVRGLSSVLVCVRNNHHRYYFRHYPDRRSVRSVSVQVSCVVVPRHHWWEAEEEPPADPQFADDQVVVSVVLCVLRVPTGDHFYEYEYRAADVVLVVCLVGQWYWHDHDQWTFTDGNSDTDDIDGVVVRVVRVVVVVVVVD/DADAFQADWFDQPNQIFGDPHFAAEEFEFPDQLLVLVSRQVLLVLQVVLPHAEYEYEDPDPSNLVNLLVCCVSHPHQYEYEDEAELVSLVSNVVSVHRAYEYACLHNDDPVSVLVSLVVCQVSVHEYEHEFEQVSQHPVLCVVVVGCFLCSRLVSVVVVCVVSVVSPHDNYAYEGEAPALVRRLSSQVVNSVPDNGAYEDFHAPQDADPSSLVRRLSRVLVCVSNNHHRYYWRDYPDSRSVRSVSRQVSCVVVPRWHWAEDEDEPPADPQFADPQVVVSVVLCVLRVPTGDGFYEYEYRAADVVLVVCQPGQWYWGDHNQWTFTDGNSGTDDIGGVVVSVVRVVVVVVVPD/DPAFAADKADQPPDIWGHPDFAAEEFEFPDAQLPQPVRVVLLVVQVVLPHAEYEYEDDDPSNLVSLLVCCVPGPHAYEYEDDDALVVLVSNVVSVGSEYEDACQPHPDNVSVLVSLVSCVVSNHEYEHEFEQVSQHPVLCVVPVGCFLCSSLVVQVVVVVVSVVSPHDNYAYEGEDDALVSRQSSQVSNSVVDNGAYEDFYAPQDADPSSLVRGLSNVLVCVVVNHGRYYFRHYPDRRSVRSVSVQVSCVVVPRWFFFEDEDEDPDDPQFADPQVVVSVLLCVLCVPGGDGFYEYEYRAADVRLVVPQQGQWYWHDHNFWTFIAGNSHTDDIGGVVVRVVRVVVVVVVVD

Solvent-accessible surface area: 59554 Å² total; per-residue (Å²): 103,34,126,90,35,187,9,56,70,6,78,1,16,111,25,80,0,1,22,145,10,89,10,4,0,2,1,42,9,80,37,145,3,93,65,27,119,35,0,21,94,21,0,120,106,0,95,77,18,6,3,48,0,0,28,0,35,4,82,111,128,83,3,12,108,4,0,81,70,0,17,107,122,18,66,6,2,0,7,0,13,2,79,178,32,30,55,52,0,63,89,0,4,98,57,22,5,27,0,1,18,0,16,2,24,81,4,37,136,78,101,50,0,96,93,0,0,55,30,0,31,82,94,40,3,4,2,7,0,5,3,53,12,43,4,12,29,166,80,2,10,116,131,59,10,37,3,7,3,68,0,1,0,49,1,0,36,66,11,5,119,39,0,73,166,23,36,4,76,34,0,6,0,1,3,35,6,63,52,0,24,21,1,1,100,0,0,35,20,0,4,131,153,33,58,1,0,0,2,2,2,7,63,155,5,33,140,33,74,119,0,13,2,53,0,0,0,0,0,0,1,0,3,36,40,8,4,4,6,0,0,28,0,16,10,96,66,50,2,15,42,5,0,92,3,0,13,34,0,0,51,11,5,32,56,42,32,98,8,37,23,44,56,44,17,46,40,16,69,71,76,92,35,88,6,95,148,15,20,142,62,0,92,128,87,0,91,81,30,124,52,75,25,39,0,5,0,10,1,16,16,121,43,2,27,32,45,9,173,142,8,28,0,0,0,0,3,4,218,27,53,0,80,0,0,58,118,23,134,60,66,93,120,26,101,128,71,14,2,81,38,0,43,93,52,10,136,120,79,140,41,121,95,39,184,14,53,82,2,138,0,34,126,30,104,0,1,23,138,9,87,15,5,0,1,0,45,9,81,42,142,5,85,67,48,132,36,0,43,85,18,1,130,112,0,116,108,20,6,2,43,0,0,27,0,38,3,64,102,143,64,3,5,131,8,0,87,96,0,22,167,181,19,71,4,6,0,3,0,14,2,108,164,32,32,64,41,0,70,80,0,3,113,44,44,6,52,0,1,35,0,16,2,24,90,9,48,154,76,124,63,0,108,98,0,1,66,42,0,123,180,119,60,4,4,0,8,0,1,4,28,8,44,4,12,33,166,89,3,8,121,128,58,12,62,3,13,5,76,0,1,0,48,1,0,33,58,16,5,108,61,0,74,170,25,37,6,72,40,0,2,0,18,4,58,9,60,58,0,22,17,6,1,110,0,2,47,35,0,4,124,139,35,64,1,0,0,14,3,17,14,68,140,6,34,154,29,70,112,0,15,2,59,0,0,1,0,0,0,0,1,2,26,37,8,4,6,7,0,0,23,0,17,16,103,70,51,4,20,41,4,0,93,2,0,14,35,0,0,62,15,4,39,55,49,32,105,9,37,26,46,55,43,17,53,46,16,70,67,74,49,37,93,6,90,140,14,21,138,47,0,91,125,83,0,86,84,17,126,40,72,27,44,0,6,0,10,2,15,10,120,44,1,18,29,42,9,124,148,6,52,0,0,0,0,2,2,169,35,71,0,69,1,0,39,118,26,112,56,71,95,133,21,104,108,71,11,1,79,28,0,44,86,58,0,94,86,53,91,169,127,32,129,88,35,190,8,46,76,3,42,0,17,63,35,68,0,1,26,114,10,83,12,4,0,2,1,54,5,80,42,140,4,85,69,33,130,34,0,32,83,20,0,122,105,0,114,107,16,4,2,47,0,0,35,0,40,4,82,105,123,81,3,12,108,6,0,74,70,0,11,122,128,0,61,4,16,0,4,0,7,2,91,184,32,27,60,53,0,64,88,0,1,102,56,38,4,35,0,1,15,0,24,2,25,86,5,32,164,91,93,58,0,75,76,0,2,90,31,0,80,114,66,5,7,5,2,12,0,5,3,52,4,40,5,14,28,182,85,2,10,131,131,64,8,38,4,5,5,78,0,2,0,42,2,0,38,51,11,6,101,44,0,77,168,62,39,6,75,27,0,3,0,2,1,26,10,53,56,0,52,33,2,1,112,0,1,28,30,0,6,130,156,38,58,0,0,0,4,1,3,11,61,143,6,36,122,38,64,130,0,16,2,58,0,0,0,0,0,0,0,0,2,32,40,8,6,3,5,0,0,20,0,25,18,104,70,53,4,15,46,5,0,91,3,0,11,33,0,0,56,11,6,44,60,43,48,123,14,31,24,47,58,38,16,32,37,11,60,74,96,91,32,95,15,102,147,15,22,125,55,0,93,107,84,3,88,76,20,173,38,78,23,46,0,6,0,9,0,14,14,125,43,1,26,33,46,8,167,144,4,24,0,0,0,0,2,1,212,41,55,0,79,0,0,63,117,25,144,69,70,94,124,18,106,101,80,8,0,81,38,0,38,86,57,0,102,102,48,93,124,74,111,91,38,192,15,46,79,3,165,0,38,109,31,112,0,1,28,138,6,88,12,4,0,1,0,31,5,77,41,142,3,102,67,40,140,38,0,34,89,16,0,134,114,0,111,118,24,1,2,43,0,0,17,0,37,7,68,118,123,114,5,5,130,6,1,83,93,1,28,155,164,18,58,3,1,1,3,0,15,8,148,176,28,31,63,38,0,69,58,0,0,97,52,35,5,47,0,1,47,0,23,5,22,93,39,72,130,69,123,41,1,92,99,0,1,74,36,0,128,180,121,56,2,4,0,4,0,3,5,59,11,38,4,11,23,159,92,2,9,116,132,61,14,63,4,10,5,68,0,1,1,43,2,0,45,60,14,7,96,54,0,88,165,42,33,8,84,36,0,2,0,3,1,28,1,48,57,0,21,23,0,1,106,0,0,47,37,0,4,130,154,32,65,0,0,0,0,0,0,2,65,128,4,32,139,46,69,112,0,17,2,57,0,0,0,0,0,0,0,0,3,15,49,6,3,3,5,0,0,30,0,20,13,94,82,47,2,20,42,4,0,98,2,0,11,34,0,0,60,13,4,34,59,47,42,128,20,38,32,45,54,39,19,56,42,14,68,74,94,72,38,91,8,84,154,14,21,131,61,0,97,120,71,0,83,65,17,166,30,76,22,40,1,7,1,9,2,16,11,116,45,2,22,29,42,11,132,145,6,17,0,0,2,0,1,3,197,43,55,0,69,1,0,61,106,26,139,55,64,105,133,21,104,115,72,14,1,78,36,0,45,91,66,1,75,96,40,107,182

Secondary structure (DSSP, 8-state):
---PPP---EEETTEEESTTSPPEEEEE--S-TT-HHHHHHHHHHHHHTT--EEEEE--SHHHHHHHHHHHHH-SS-EEEE--S-HHHHHHHHHTT-SEEEE-HHHHS-HHHHHHHHHHHHHHT-EEEEEEEGGG--HHHHHHHSS--HHHHHHHHHHHHHHHHHTT---EEEEEE-SSHHHHHHHHHHHHHH----EEE--SS--SHHHHHHHHHHHHHHHHHTT--SEE----SS-HHHHHHHHHHHHHHTTS--SS-EEEE----TT--S-HHHHHHHHHHHTTT--S--EEEEESSSHHHHHHTTT-SEEEEE-SSEEEEEETTEEEEEEES-HHHHHHHHHHH-/---PPP---EEETTEEESTTSPPEEEEE--S-TT-HHHHHHHHHHHHHTT--EEEEEE-SHHHHHHHHHHHHH-SSPEEEEE-S-THHHHHHHHTT-SEEEE-TTTSS-HHHHHHHHHHHHHHT-EEEEEE-GGG--HHHHHHHSS--HHHHHHHHHHHHHHHHHTT---EEEEE--SSHHHHHHHHHHHHHT----BEE--TT--STHHHHHHHHHHHHHHHHTT--SEE----SS-HHHHHHHHHHHHHHTTS--SS-EEEE----TT--S-HHHHHHHHHHHHTT--S--EEEEESSSHHHHHHTTTSSEEEEE-SSEEEEEETTEEEEEEES-HHHHHHHHHHHHH-/---PPP---EEETTEEESTTSPPEEEEE--S-TT-HHHHHHHHHHHHHHT--EEEEE--SHHHHHHHHHHHHH-SS-EEEE--S-HHHHHHHHHTT-SEEEE-TTTSS-HHHHHHHHHHHHHHT-EEEEEE-GGG--HHHHHHHSS--HHHHHHHHHHHHHHHHHTT---EEEEE--SSHHHHHHHHHHHHTT----EEE--SS--SHHHHHHHHHHHHHHHHHTT--SEE----SS-HHHHHHHHHHHHHTTTS--SS-EEEE----TT--S-HHHHHHHHHHHSTT--S--EEEEES-STTHHHHTSS-SEEEEE-SSEEEEEETTEEEEEEES--HHHHHHHHHHH--/--PPP---EEETTEEESTTSPPEEEEE--S-TT-HHHHHHHHHHHHHHT--EEEEE--SHHHHTTHHHHHHH-SS-EEEE--S-THHHHHHHHTT-SEEEE-GGGSSSHHHHHHHHHHHHHHT-EEEEEE-STT--HHHHHHHSS--HHHHHHHHHHHHHHHHHTT---EEEEE--SSHHHHHHHHHHHHHH----BEE--SS--SHHHHHHHHHHHHHHHHHTT--SEE----SS-HHHHHHHHHHHHHHTTS--SS-EEEE----TT--S-HHHHHHHHHHHTTT--S--EEEEESSSHHHHHHTTTSSEEEEE-SSEEEEEETTEEEEEEES-HHHHHHHHHHHH--

Nearest PDB structures (foldseek):
  3noy-assembly2_D  TM=9.974E-01  e=1.870E-69  Aquifex aeolicus
  4mwa-assembly2_F  TM=9.445E-01  e=1.515E-29  Bacillus anthracis str. Sterne
  4mwa-assembly3_C  TM=9.345E-01  e=2.787E-29  Bacillus anthracis str. Sterne
  4mwa-assembly3_D  TM=9.331E-01  e=1.280E-28  Bacillus anthracis str. Sterne
  4g9p-assembly1_A  TM=7.029E-01  e=8.774E-34  Thermus thermophilus HB27

Organism: Aquifex aeolicus (strain VF5) (NCBI:txid224324)